Protein AF-A0AAD9G621-F1 (afdb_monomer_lite)

Organism: NCBI:txid4793

Radius of gyration: 40.42 Å; chains: 1; bounding box: 83×107×134 Å

InterPro domains:
  IPR004709 Na+/H+ exchanger [PR01084] (167-178)
  IPR004709 Na+/H+ exchanger [PR01084] (181-195)
  IPR004709 Na+/H+ exchanger [PR01084] (196-204)
  IPR004709 Na+/H+ exchanger [PR01084] (236-246)
  IPR004709 Na+/H+ exchanger [TIGR00840] (119-680)
  IPR004843 Calcineurin-like, phosphoesterase domain [PF00149] (755-973)
  IPR006153 Cation/H+ exchanger, transmembrane domain [PF00999] (128-519)
  IPR018422 Cation/H+ exchanger, CPA1 family [PTHR10110] (99-674)
  IPR029052 Metallo-dependent phosphatase-like [G3DSA:3.60.21.10] (751-1051)
  IPR029052 Metallo-dependent phosphatase-like [SSF56300] (754-1046)

Structure (mmCIF, N/CA/C/O backbone):
data_AF-A0AAD9G621-F1
#
_entry.id   AF-A0AAD9G621-F1
#
loop_
_atom_site.group_PDB
_atom_site.id
_atom_site.type_symbol
_atom_site.label_atom_id
_atom_site.label_alt_id
_atom_site.label_comp_id
_atom_site.label_asym_id
_atom_site.label_entity_id
_atom_site.label_seq_id
_atom_site.pdbx_PDB_ins_code
_atom_site.Cartn_x
_atom_site.Cartn_y
_atom_site.Cartn_z
_atom_site.occupancy
_atom_site.B_iso_or_equiv
_atom_site.auth_seq_id
_atom_site.auth_comp_id
_atom_site.auth_asym_id
_atom_site.auth_atom_id
_atom_site.pdbx_PDB_model_num
ATOM 1 N N . MET A 1 1 ? -27.212 -35.572 -15.966 1.00 27.67 1 MET A N 1
ATOM 2 C CA . MET A 1 1 ? -26.723 -36.427 -17.072 1.00 27.67 1 MET A CA 1
ATOM 3 C C . MET A 1 1 ? -26.480 -35.530 -18.277 1.00 27.67 1 MET A C 1
ATOM 5 O O . MET A 1 1 ? -27.224 -34.569 -18.425 1.00 27.67 1 MET A O 1
ATOM 9 N N . LEU A 1 2 ? -25.439 -35.797 -19.068 1.00 32.41 2 LEU A N 1
ATOM 10 C CA . LEU A 1 2 ? -25.149 -35.075 -20.318 1.00 32.41 2 LEU A CA 1
ATOM 11 C C . LEU A 1 2 ? -26.087 -35.536 -21.448 1.00 32.41 2 LEU A C 1
ATOM 13 O O . LEU A 1 2 ? -26.661 -36.623 -21.343 1.00 32.41 2 LEU A O 1
ATOM 17 N N . PRO A 1 3 ? -26.226 -34.731 -22.514 1.00 47.78 3 PRO A N 1
ATOM 18 C CA . PRO A 1 3 ? -25.801 -35.253 -23.820 1.00 47.78 3 PRO A CA 1
ATOM 19 C C . PRO A 1 3 ? -25.080 -34.237 -24.740 1.00 47.78 3 PRO A C 1
ATOM 21 O O . PRO A 1 3 ? -25.387 -33.053 -24.726 1.00 47.78 3 PRO A O 1
ATOM 24 N N . GLU A 1 4 ? -24.153 -34.782 -25.540 1.00 35.56 4 GLU A N 1
ATOM 25 C CA . GLU A 1 4 ? -23.891 -34.557 -26.986 1.00 35.56 4 GLU A CA 1
ATOM 26 C C . GLU A 1 4 ? -23.774 -33.147 -27.623 1.00 35.56 4 GLU A C 1
ATOM 28 O O . GLU A 1 4 ? -24.514 -32.218 -27.323 1.00 35.56 4 GLU A O 1
ATOM 33 N N . GLY A 1 5 ? -22.907 -33.044 -28.650 1.00 26.67 5 GLY A N 1
ATOM 34 C CA . GLY A 1 5 ? -22.976 -31.975 -29.662 1.00 26.67 5 GLY A CA 1
ATOM 35 C C . GLY A 1 5 ? -21.646 -31.557 -30.313 1.00 26.67 5 GLY A C 1
ATOM 36 O O . GLY A 1 5 ? -21.075 -30.545 -29.925 1.00 26.67 5 GLY A O 1
ATOM 37 N N . ILE A 1 6 ? -21.182 -32.269 -31.352 1.00 32.78 6 ILE A N 1
ATOM 38 C CA . ILE A 1 6 ? -20.115 -31.792 -32.264 1.00 32.78 6 ILE A CA 1
ATOM 39 C C . ILE A 1 6 ? -20.701 -31.631 -33.671 1.00 32.78 6 ILE A C 1
ATOM 41 O O . ILE A 1 6 ? -21.137 -32.617 -34.258 1.00 32.78 6 ILE A O 1
ATOM 45 N N . VAL A 1 7 ? -20.661 -30.417 -34.234 1.00 25.56 7 VAL A N 1
ATOM 46 C CA . VAL A 1 7 ? -20.987 -30.132 -35.646 1.00 25.56 7 VAL A CA 1
ATOM 47 C C . VAL A 1 7 ? -20.066 -29.025 -36.181 1.00 25.56 7 VAL A C 1
ATOM 49 O O . VAL A 1 7 ? -19.787 -28.059 -35.476 1.00 25.56 7 VAL A O 1
ATOM 52 N N . TRP A 1 8 ? -19.613 -29.164 -37.431 1.00 26.00 8 TRP A N 1
ATOM 53 C CA . TRP A 1 8 ? -18.877 -28.146 -38.196 1.00 26.00 8 TRP A CA 1
ATOM 54 C C . TRP A 1 8 ? -19.802 -27.443 -39.205 1.00 26.00 8 TRP A C 1
ATOM 56 O O . TRP A 1 8 ? -20.549 -28.129 -39.892 1.00 26.00 8 TRP A O 1
ATOM 66 N N . PHE A 1 9 ? -19.657 -26.124 -39.372 1.00 26.06 9 PHE A N 1
ATOM 67 C CA . PHE A 1 9 ? -19.978 -25.353 -40.592 1.00 26.06 9 PHE A CA 1
ATOM 68 C C . PHE A 1 9 ? -18.946 -24.201 -40.663 1.00 26.06 9 PHE A C 1
ATOM 70 O O . PHE A 1 9 ? -18.678 -23.593 -39.630 1.00 26.06 9 PHE A O 1
ATOM 77 N N . GLU A 1 10 ? -18.167 -23.936 -41.721 1.00 23.84 10 GLU A N 1
ATOM 78 C CA . GLU A 1 10 ? -18.387 -23.843 -43.186 1.00 23.84 10 GLU A CA 1
ATOM 79 C C . GLU A 1 10 ? -18.607 -22.383 -43.648 1.00 23.84 10 GLU A C 1
ATOM 81 O O . GLU A 1 10 ? -19.274 -21.596 -42.982 1.00 23.84 10 GLU A O 1
ATOM 86 N N . ILE A 1 11 ? -17.983 -22.000 -44.774 1.00 29.42 11 ILE A N 1
ATOM 87 C CA . ILE A 1 11 ? -17.912 -20.619 -45.286 1.00 29.42 11 ILE A CA 1
ATOM 88 C C . ILE A 1 11 ? -18.359 -20.585 -46.754 1.00 29.42 11 ILE A C 1
ATOM 90 O O . ILE A 1 11 ? -17.676 -21.138 -47.614 1.00 29.42 11 ILE A O 1
ATOM 94 N N . VAL A 1 12 ? -19.442 -19.858 -47.060 1.00 26.08 12 VAL A N 1
ATOM 95 C CA . VAL A 1 12 ? -19.866 -19.512 -48.434 1.00 26.08 12 VAL A CA 1
ATOM 96 C C . VAL A 1 12 ? -20.414 -18.066 -48.456 1.00 26.08 12 VAL A C 1
ATOM 98 O O . VAL A 1 12 ? -21.131 -17.691 -47.528 1.00 26.08 12 VAL A O 1
ATOM 101 N N . PRO A 1 13 ? -20.083 -17.221 -49.459 1.00 46.06 13 PRO A N 1
ATOM 102 C CA . PRO A 1 13 ? -20.416 -15.789 -49.446 1.00 46.06 13 PRO A CA 1
ATOM 103 C C . PRO A 1 13 ? -21.665 -15.388 -50.268 1.00 46.06 13 PRO A C 1
ATOM 105 O O . PRO A 1 13 ? -22.264 -16.183 -50.985 1.00 46.06 13 PRO A O 1
ATOM 108 N N . THR A 1 14 ? -21.936 -14.074 -50.260 1.00 27.03 14 THR A N 1
ATOM 109 C CA . THR A 1 14 ? -22.857 -13.277 -51.110 1.00 27.03 14 THR A CA 1
ATOM 110 C C . THR A 1 14 ? -24.338 -13.178 -50.712 1.00 27.03 14 THR A C 1
ATOM 112 O O . THR A 1 14 ? -25.112 -14.124 -50.770 1.00 27.03 14 THR A O 1
ATOM 115 N N . SER A 1 15 ? -24.795 -11.944 -50.472 1.00 25.95 15 SER A N 1
ATOM 116 C CA . SER A 1 15 ? -25.647 -11.227 -51.441 1.00 25.95 15 SER A CA 1
ATOM 117 C C . SER A 1 15 ? -25.860 -9.760 -51.031 1.00 25.95 15 SER A C 1
ATOM 119 O O . SER A 1 15 ? -25.824 -9.413 -49.854 1.00 25.95 15 SER A O 1
ATOM 121 N N . VAL A 1 16 ? -26.056 -8.876 -52.015 1.00 29.64 16 VAL A N 1
ATOM 122 C CA . VAL A 1 16 ? -26.368 -7.451 -51.802 1.00 29.64 16 VAL A CA 1
ATOM 123 C C . VAL A 1 16 ? -27.874 -7.238 -51.917 1.00 29.64 16 VAL A C 1
ATOM 125 O O . VAL A 1 16 ? -28.469 -7.656 -52.910 1.00 29.64 16 VAL A O 1
ATOM 128 N N . LYS A 1 17 ? -28.479 -6.497 -50.978 1.00 26.02 17 LYS A N 1
ATOM 129 C CA . LYS A 1 17 ? -29.739 -5.776 -51.225 1.00 26.02 17 LYS A CA 1
ATOM 130 C C . LYS A 1 17 ? -29.912 -4.577 -50.295 1.00 26.02 17 LYS A C 1
ATOM 132 O O . LYS A 1 17 ? -29.664 -4.660 -49.099 1.00 26.02 17 LYS A O 1
ATOM 137 N N . GLN A 1 18 ? -30.348 -3.460 -50.870 1.00 28.28 18 GLN A N 1
ATOM 138 C CA . GLN A 1 18 ? -30.693 -2.246 -50.134 1.00 28.28 18 GLN A CA 1
ATOM 139 C C . GLN A 1 18 ? -32.057 -2.410 -49.458 1.00 28.28 18 GLN A C 1
ATOM 141 O O . GLN A 1 18 ? -33.018 -2.782 -50.129 1.00 28.28 18 GLN A O 1
ATOM 146 N N . ILE A 1 19 ? -32.176 -1.995 -48.196 1.00 25.78 19 ILE A N 1
ATOM 147 C CA . ILE A 1 19 ? -33.420 -1.425 -47.663 1.00 25.78 19 ILE A CA 1
ATOM 148 C C . ILE A 1 19 ? -33.041 -0.175 -46.865 1.00 25.78 19 ILE A C 1
ATOM 150 O O . ILE A 1 19 ? -32.440 -0.265 -45.799 1.00 25.78 19 ILE A O 1
ATOM 154 N N . GLN A 1 20 ? -33.395 1.004 -47.380 1.00 26.78 20 GLN A N 1
ATOM 155 C CA . GLN A 1 20 ? -33.535 2.188 -46.534 1.00 26.78 20 GLN A CA 1
ATOM 156 C C . GLN A 1 20 ? -34.902 2.123 -45.855 1.00 26.78 20 GLN A C 1
ATOM 158 O O . GLN A 1 20 ? -35.894 1.960 -46.556 1.00 26.78 20 GLN A O 1
ATOM 163 N N . TYR A 1 21 ? -34.979 2.393 -44.553 1.00 26.08 21 TYR A N 1
ATOM 164 C CA . TYR A 1 21 ? -36.065 3.223 -44.025 1.00 26.08 21 TYR A CA 1
ATOM 165 C C . TYR A 1 21 ? -35.616 3.982 -42.774 1.00 26.08 21 TYR A C 1
ATOM 167 O O . TYR A 1 21 ? -34.794 3.507 -41.995 1.00 26.08 21 TYR A O 1
ATOM 175 N N . LYS A 1 22 ? -36.129 5.204 -42.609 1.00 27.17 22 LYS A N 1
ATOM 176 C CA . LYS A 1 22 ? -35.828 6.061 -41.457 1.00 27.17 22 LYS A CA 1
ATOM 177 C C . LYS A 1 22 ? -36.554 5.563 -40.208 1.00 27.17 22 LYS A C 1
ATOM 179 O O . LYS A 1 22 ? -37.763 5.354 -40.245 1.00 27.17 22 LYS A O 1
ATOM 184 N N . THR A 1 23 ? -35.881 5.605 -39.065 1.00 26.34 23 THR A N 1
ATOM 185 C CA . THR A 1 23 ? -36.523 5.990 -37.800 1.00 26.34 23 THR A CA 1
ATOM 186 C C . THR A 1 23 ? -35.532 6.838 -37.012 1.00 26.34 23 THR A C 1
ATOM 188 O O . THR A 1 23 ? -34.418 6.396 -36.749 1.00 26.34 23 THR A O 1
ATOM 191 N N . GLN A 1 24 ? -35.898 8.079 -36.679 1.00 31.36 24 GLN A N 1
ATOM 192 C CA . GLN A 1 24 ? -35.109 8.887 -35.748 1.00 31.36 24 GLN A CA 1
ATOM 193 C C . GLN A 1 24 ? -35.470 8.487 -34.319 1.00 31.36 24 GLN A C 1
ATOM 195 O O . GLN A 1 24 ? -36.630 8.596 -33.929 1.00 31.36 24 GLN A O 1
ATOM 200 N N . VAL A 1 25 ? -34.468 8.108 -33.531 1.00 28.52 25 VAL A N 1
ATOM 201 C CA . VAL A 1 25 ? -34.531 8.100 -32.065 1.00 28.52 25 VAL A CA 1
ATOM 202 C C . VAL A 1 25 ? -33.287 8.838 -31.569 1.00 28.52 25 VAL A C 1
ATOM 204 O O . VAL A 1 25 ? -32.185 8.605 -32.068 1.00 28.52 25 VAL A O 1
ATOM 207 N N . ASN A 1 26 ? -33.459 9.785 -30.645 1.00 29.44 26 ASN A N 1
ATOM 208 C CA . ASN A 1 26 ? -32.384 10.682 -30.213 1.00 29.44 26 ASN A CA 1
ATOM 209 C C . ASN A 1 26 ? -31.371 9.971 -29.301 1.00 29.44 26 ASN A C 1
ATOM 211 O O . ASN A 1 26 ? -31.528 9.963 -28.084 1.00 29.44 26 ASN A O 1
ATOM 215 N N . LEU A 1 27 ? -30.275 9.462 -29.875 1.00 27.09 27 LEU A N 1
ATOM 216 C CA . LEU A 1 27 ? -29.084 9.071 -29.100 1.00 27.09 27 LEU A CA 1
ATOM 217 C C . LEU A 1 27 ? -28.272 10.281 -28.589 1.00 27.09 27 LEU A C 1
ATOM 219 O O . LEU A 1 27 ? -27.424 10.140 -27.711 1.00 27.09 27 LEU A O 1
ATOM 223 N N . SER A 1 28 ? -28.568 11.481 -29.095 1.00 27.81 28 SER A N 1
ATOM 224 C CA . SER A 1 28 ? -27.925 12.751 -28.737 1.00 27.81 28 SER A CA 1
ATOM 225 C C . SER A 1 28 ? -28.118 13.188 -27.280 1.00 27.81 28 SER A C 1
ATOM 227 O O . SER A 1 28 ? -27.409 14.083 -26.842 1.00 27.81 28 SER A O 1
ATOM 229 N N . TYR A 1 29 ? -29.034 12.568 -26.526 1.00 27.25 29 TYR A N 1
ATOM 230 C CA . TYR A 1 29 ? -29.312 12.923 -25.125 1.00 27.25 29 TYR A CA 1
ATOM 231 C C . TYR A 1 29 ? -28.739 11.927 -24.097 1.00 27.25 29 TYR A C 1
ATOM 233 O O . TYR A 1 29 ? -28.903 12.122 -22.896 1.00 27.25 29 TYR A O 1
ATOM 241 N N . PHE A 1 30 ? -28.079 10.851 -24.548 1.00 26.27 30 PHE A N 1
ATOM 242 C CA . PHE A 1 30 ? -27.522 9.810 -23.666 1.00 26.27 30 PHE A CA 1
ATOM 243 C C . PHE A 1 30 ? -25.983 9.757 -23.671 1.00 26.27 30 PHE A C 1
ATOM 245 O O . PHE A 1 30 ? -25.382 9.182 -22.768 1.00 26.27 30 PHE A O 1
ATOM 252 N N . ALA A 1 31 ? -25.334 10.388 -24.657 1.00 27.81 31 ALA A N 1
ATOM 253 C CA . ALA A 1 31 ? -23.875 10.405 -24.792 1.00 27.81 31 ALA A CA 1
ATOM 254 C C . ALA A 1 31 ? -23.165 11.500 -23.962 1.00 27.81 31 ALA A C 1
ATOM 256 O O . ALA A 1 31 ? -21.968 11.394 -23.726 1.00 27.81 31 ALA A O 1
ATOM 257 N N . GLU A 1 32 ? -23.870 12.533 -23.483 1.00 28.53 32 GLU A N 1
ATOM 258 C CA . GLU A 1 32 ? -23.262 13.662 -22.743 1.00 28.53 32 GLU A CA 1
ATOM 259 C C . GLU A 1 32 ? -23.009 13.392 -21.241 1.00 28.53 32 GLU A C 1
ATOM 261 O O . GLU A 1 32 ? -22.594 14.296 -20.517 1.00 28.53 32 GLU A O 1
ATOM 266 N N . LYS A 1 33 ? -23.255 12.170 -20.742 1.00 27.64 33 LYS A N 1
ATOM 267 C CA . LYS A 1 33 ? -23.137 11.833 -19.305 1.00 27.64 33 LYS A CA 1
ATOM 268 C C . LYS A 1 33 ? -22.232 10.644 -18.954 1.00 27.64 33 LYS A C 1
ATOM 270 O O . LYS A 1 33 ? -22.223 10.231 -17.797 1.00 27.64 33 LYS A O 1
ATOM 275 N N . LEU A 1 34 ? -21.449 10.113 -19.894 1.00 27.89 34 LEU A N 1
ATOM 276 C CA . LEU A 1 34 ? -20.532 8.993 -19.638 1.00 27.89 34 LEU A CA 1
ATOM 277 C C . LEU A 1 34 ? -19.078 9.328 -20.012 1.00 27.89 34 LEU A C 1
ATOM 279 O O . LEU A 1 34 ? -18.806 9.833 -21.094 1.00 27.89 34 LEU A O 1
ATOM 283 N N . VAL A 1 35 ? -18.164 8.973 -19.099 1.00 30.88 35 VAL A N 1
ATOM 284 C CA . VAL A 1 35 ? -16.689 9.083 -19.167 1.00 30.88 35 VAL A CA 1
ATOM 285 C C . VAL A 1 35 ? -16.118 10.517 -19.186 1.00 30.88 35 VAL A C 1
ATOM 287 O O . VAL A 1 35 ? -15.990 11.177 -20.216 1.00 30.88 35 VAL A O 1
ATOM 290 N N . GLY A 1 36 ? -15.684 10.992 -18.014 1.00 27.38 36 GLY A N 1
ATOM 291 C CA . GLY A 1 36 ? -15.134 12.338 -17.810 1.00 27.38 36 GLY A CA 1
ATOM 292 C C . GLY A 1 36 ? -13.652 12.508 -18.174 1.00 27.38 36 GLY A C 1
ATOM 293 O O . GLY A 1 36 ? -12.826 12.687 -17.288 1.00 27.38 36 GLY A O 1
ATOM 294 N N . VAL A 1 37 ? -13.306 12.562 -19.466 1.00 31.08 37 VAL A N 1
ATOM 295 C CA . VAL A 1 37 ? -11.915 12.822 -19.939 1.00 31.08 37 VAL A CA 1
ATOM 296 C C . VAL A 1 37 ? -11.581 14.333 -20.030 1.00 31.08 37 VAL A C 1
ATOM 298 O O . VAL A 1 37 ? -10.522 14.744 -20.498 1.00 31.08 37 VAL A O 1
ATOM 301 N N . SER A 1 38 ? -12.475 15.218 -19.572 1.00 25.72 38 SER A N 1
ATOM 302 C CA . SER A 1 38 ? -12.340 16.674 -19.777 1.00 25.72 38 SER A CA 1
ATOM 303 C C . SER A 1 38 ? -11.282 17.373 -18.902 1.00 25.72 38 SER A C 1
ATOM 305 O O . SER A 1 38 ? -11.027 18.561 -19.122 1.00 25.72 38 SER A O 1
ATOM 307 N N . LEU A 1 39 ? -10.684 16.700 -17.911 1.00 32.44 39 LEU A N 1
ATOM 308 C CA . LEU A 1 39 ? -9.781 17.349 -16.950 1.00 32.44 39 LEU A CA 1
ATOM 309 C C . LEU A 1 39 ? -8.362 17.547 -17.516 1.00 32.44 39 LEU A C 1
ATOM 311 O O . LEU A 1 39 ? -7.829 18.658 -17.476 1.00 32.44 39 LEU A O 1
ATOM 315 N N . CYS A 1 40 ? -7.786 16.514 -18.144 1.00 28.47 40 CYS A N 1
ATOM 316 C CA . CYS A 1 40 ? -6.424 16.549 -18.693 1.00 28.47 40 CYS A CA 1
ATOM 317 C C . CYS A 1 40 ? -6.229 17.668 -19.736 1.00 28.47 40 CYS A C 1
ATOM 319 O O . CYS A 1 40 ? -5.204 18.349 -19.729 1.00 28.47 40 CYS A O 1
ATOM 321 N N . ARG A 1 41 ? -7.240 17.940 -20.581 1.00 29.91 41 ARG A N 1
ATOM 322 C CA . ARG A 1 41 ? -7.157 18.970 -21.640 1.00 29.91 41 ARG A CA 1
ATOM 323 C C . ARG A 1 41 ? -7.184 20.421 -21.119 1.00 29.91 41 ARG A C 1
ATOM 325 O O . ARG A 1 41 ? -7.037 21.337 -21.922 1.00 29.91 41 ARG A O 1
ATOM 332 N N . ARG A 1 42 ? -7.372 20.657 -19.811 1.00 27.52 42 ARG A N 1
ATOM 333 C CA . ARG A 1 42 ? -7.327 22.005 -19.198 1.00 27.52 42 ARG A CA 1
ATOM 334 C C . ARG A 1 42 ? -6.088 22.289 -18.349 1.00 27.52 42 ARG A C 1
ATOM 336 O O . ARG A 1 42 ? -5.789 23.458 -18.141 1.00 27.52 42 ARG A O 1
ATOM 343 N N . ILE A 1 43 ? -5.370 21.266 -17.887 1.00 31.59 43 ILE A N 1
ATOM 344 C CA . ILE A 1 43 ? -4.168 21.446 -17.051 1.00 31.59 43 ILE A CA 1
ATOM 345 C C . ILE A 1 43 ? -2.917 21.695 -17.917 1.00 31.59 43 ILE A C 1
ATOM 347 O O . ILE A 1 43 ? -2.030 22.441 -17.517 1.00 31.59 43 ILE A O 1
ATOM 351 N N . LEU A 1 44 ? -2.874 21.140 -19.133 1.00 30.00 44 LEU A N 1
ATOM 352 C CA . LEU A 1 44 ? -1.682 21.125 -19.997 1.00 30.00 44 LEU A CA 1
ATOM 353 C C . LEU A 1 44 ? -1.555 22.281 -21.014 1.00 30.00 44 LEU A C 1
ATOM 355 O O . LEU A 1 44 ? -0.617 22.284 -21.805 1.00 30.00 44 LEU A O 1
ATOM 359 N N . ILE A 1 45 ? -2.457 23.276 -21.022 1.00 28.44 45 ILE A N 1
ATOM 360 C CA . ILE A 1 45 ? -2.365 24.427 -21.948 1.00 28.44 45 ILE A CA 1
ATOM 361 C C . ILE A 1 45 ? -2.566 25.758 -21.211 1.00 28.44 45 ILE A C 1
ATOM 363 O O . ILE A 1 45 ? -3.667 26.303 -21.153 1.00 28.44 45 ILE A O 1
ATOM 367 N N . LEU A 1 46 ? -1.462 26.336 -20.727 1.00 24.66 46 LEU A N 1
ATOM 368 C CA . LEU A 1 46 ? -1.385 27.749 -20.350 1.00 24.66 46 LEU A CA 1
ATOM 369 C C . LEU A 1 46 ? -0.649 28.563 -21.425 1.00 24.66 46 LEU A C 1
ATOM 371 O O . LEU A 1 46 ? 0.564 28.760 -21.375 1.00 24.66 46 LEU A O 1
ATOM 375 N N . ARG A 1 47 ? -1.415 29.128 -22.365 1.00 25.50 47 ARG A N 1
ATOM 376 C CA . ARG A 1 47 ? -1.064 30.405 -23.009 1.00 25.50 47 ARG A CA 1
ATOM 377 C C . ARG A 1 47 ? -2.218 31.396 -22.822 1.00 25.50 47 ARG A C 1
ATOM 379 O O . ARG A 1 47 ? -3.362 31.035 -23.091 1.00 25.50 47 ARG A O 1
ATOM 386 N N . PRO A 1 48 ? -1.957 32.627 -22.349 1.00 29.95 48 PRO A N 1
ATOM 387 C CA . PRO A 1 48 ? -3.019 33.557 -21.991 1.00 29.95 48 PRO A CA 1
ATOM 388 C C . PRO A 1 48 ? -3.520 34.345 -23.206 1.00 29.95 48 PRO A C 1
ATOM 390 O O . PRO A 1 48 ? -2.738 35.042 -23.839 1.00 29.95 48 PRO A O 1
ATOM 393 N N . HIS A 1 49 ? -4.828 34.301 -23.475 1.00 27.25 49 HIS A N 1
ATOM 394 C CA . HIS A 1 49 ? -5.594 35.425 -24.038 1.00 27.25 49 HIS A CA 1
ATOM 395 C C . HIS A 1 49 ? -7.106 35.128 -23.999 1.00 27.25 49 HIS A C 1
ATOM 397 O O . HIS A 1 49 ? -7.599 34.383 -24.840 1.00 27.25 49 HIS A O 1
ATOM 403 N N . SER A 1 50 ? -7.830 35.715 -23.030 1.00 25.86 50 SER A N 1
ATOM 404 C CA . SER A 1 50 ? -9.267 36.112 -23.079 1.00 25.86 50 SER A CA 1
ATOM 405 C C . SER A 1 50 ? -9.948 36.152 -21.695 1.00 25.86 50 SER A C 1
ATOM 407 O O . SER A 1 50 ? -10.934 35.467 -21.440 1.00 25.86 50 SER A O 1
ATOM 409 N N . LEU A 1 51 ? -9.490 37.041 -20.808 1.00 24.44 51 LEU A N 1
ATOM 410 C CA . LEU A 1 51 ? -10.315 37.520 -19.692 1.00 24.44 51 LEU A CA 1
ATOM 411 C C . LEU A 1 51 ? -10.567 39.019 -19.848 1.00 24.44 51 LEU A C 1
ATOM 413 O O . LEU A 1 51 ? -9.759 39.831 -19.422 1.00 24.44 51 LEU A O 1
ATOM 417 N N . PHE A 1 52 ? -11.666 39.352 -20.528 1.00 25.19 52 PHE A N 1
ATOM 418 C CA . PHE A 1 52 ? -12.704 40.287 -20.069 1.00 25.19 52 PHE A CA 1
ATOM 419 C C . PHE A 1 52 ? -13.829 40.323 -21.114 1.00 25.19 52 PHE A C 1
ATOM 421 O O . PHE A 1 52 ? -13.576 40.481 -22.308 1.00 25.19 52 PHE A O 1
ATOM 428 N N . ARG A 1 53 ? -15.084 40.146 -20.681 1.00 25.66 53 ARG A N 1
ATOM 429 C CA . ARG A 1 53 ? -16.263 40.193 -21.560 1.00 25.66 53 ARG A CA 1
ATOM 430 C C . ARG A 1 53 ? -17.465 40.764 -20.812 1.00 25.66 53 ARG A C 1
ATOM 432 O O . ARG A 1 53 ? -18.137 40.036 -20.088 1.00 25.66 53 ARG A O 1
ATOM 439 N N . THR A 1 54 ? -17.775 42.032 -21.053 1.00 24.41 54 THR A N 1
ATOM 440 C CA . THR A 1 54 ? -18.952 42.709 -20.491 1.00 24.41 54 THR A CA 1
ATOM 441 C C . THR A 1 54 ? -19.686 43.526 -21.558 1.00 24.41 54 THR A C 1
ATOM 443 O O . THR A 1 54 ? -19.149 44.455 -22.147 1.00 24.41 54 THR A O 1
ATOM 446 N N . THR A 1 55 ? -20.933 43.116 -21.811 1.00 24.95 55 THR A N 1
ATOM 447 C CA . THR A 1 55 ? -22.103 43.967 -22.113 1.00 24.95 55 THR A CA 1
ATOM 448 C C . THR A 1 55 ? -21.965 45.169 -23.068 1.00 24.95 55 THR A C 1
ATOM 450 O O . THR A 1 55 ? -21.733 46.298 -22.657 1.00 24.95 55 THR A O 1
ATOM 453 N N . THR A 1 56 ? -22.325 44.917 -24.334 1.00 29.38 56 THR A N 1
ATOM 454 C CA . THR A 1 56 ? -23.345 45.667 -25.113 1.00 29.38 56 THR A CA 1
ATOM 455 C C . THR A 1 56 ? -23.391 47.207 -25.070 1.00 29.38 56 THR A C 1
ATOM 457 O O . THR A 1 56 ? -23.920 47.794 -24.130 1.00 29.38 56 THR A O 1
ATOM 460 N N . GLY A 1 57 ? -23.104 47.840 -26.217 1.00 24.33 57 GLY A N 1
ATOM 461 C CA . GLY A 1 57 ? -23.539 49.207 -26.542 1.00 24.33 57 GLY A CA 1
ATOM 462 C C . GLY A 1 57 ? -23.702 49.421 -28.057 1.00 24.33 57 GLY A C 1
ATOM 463 O O . GLY A 1 57 ? -22.857 48.995 -28.840 1.00 24.33 57 GLY A O 1
ATOM 464 N N . ARG A 1 58 ? -24.793 50.069 -28.493 1.00 25.70 58 ARG A N 1
ATOM 465 C CA . ARG A 1 58 ? -24.987 50.560 -29.877 1.00 25.70 58 ARG A CA 1
ATOM 466 C C . ARG A 1 58 ? -24.668 52.059 -29.921 1.00 25.70 58 ARG A C 1
ATOM 468 O O . ARG A 1 58 ? -25.284 52.780 -29.147 1.00 25.70 58 ARG A O 1
ATOM 475 N N . THR A 1 59 ? -23.894 52.550 -30.900 1.00 24.97 59 THR A N 1
ATOM 476 C CA . THR A 1 59 ? -24.371 53.506 -31.944 1.00 24.97 59 THR A CA 1
ATOM 477 C C . THR A 1 59 ? -23.275 54.061 -32.882 1.00 24.97 59 THR A C 1
ATOM 479 O O . THR A 1 59 ? -22.153 54.327 -32.484 1.00 24.97 59 THR A O 1
ATOM 482 N N . LYS A 1 60 ? -23.674 54.238 -34.153 1.00 25.72 60 LYS A N 1
ATOM 483 C CA . LYS A 1 60 ? -23.323 55.280 -35.150 1.00 25.72 60 LYS A CA 1
ATOM 484 C C . LYS A 1 60 ? -21.992 56.082 -35.068 1.00 25.72 60 LYS A C 1
ATOM 486 O O . LYS A 1 60 ? -21.928 57.071 -34.358 1.00 25.72 60 LYS A O 1
ATOM 491 N N . ALA A 1 61 ? -21.125 55.804 -36.053 1.00 27.84 61 ALA A N 1
ATOM 492 C CA . ALA A 1 61 ? -20.784 56.668 -37.214 1.00 27.84 61 ALA A CA 1
ATOM 493 C C . ALA A 1 61 ? -20.030 58.023 -37.063 1.00 27.84 61 ALA A C 1
ATOM 495 O O . ALA A 1 61 ? -20.041 58.662 -36.024 1.00 27.84 61 ALA A O 1
ATOM 496 N N . MET A 1 62 ? -19.486 58.474 -38.214 1.00 25.14 62 MET A N 1
ATOM 497 C CA . MET A 1 62 ? -18.666 59.682 -38.487 1.00 25.14 62 MET A CA 1
ATOM 498 C C . MET A 1 62 ? -17.205 59.609 -37.977 1.00 25.14 62 MET A C 1
ATOM 500 O O . MET A 1 62 ? -16.980 59.246 -36.834 1.00 25.14 62 MET A O 1
ATOM 504 N N . GLY A 1 63 ? -16.154 59.938 -38.748 1.00 24.88 63 GLY A N 1
ATOM 505 C CA . GLY A 1 63 ? -16.024 60.106 -40.211 1.00 24.88 63 GLY A CA 1
ATOM 506 C C . GLY A 1 63 ? -15.185 61.326 -40.639 1.00 24.88 63 GLY A C 1
ATOM 507 O O . GLY A 1 63 ? -15.363 62.384 -40.047 1.00 24.88 63 GLY A O 1
ATOM 508 N N . LYS A 1 64 ? -14.403 61.183 -41.734 1.00 25.80 64 LYS A N 1
ATOM 509 C CA . LYS A 1 64 ? -13.625 62.237 -42.451 1.00 25.80 64 LYS A CA 1
ATOM 510 C C . LYS A 1 64 ? -12.421 62.819 -41.672 1.00 25.80 64 LYS A C 1
ATOM 512 O O . LYS A 1 64 ? -12.439 62.817 -40.451 1.00 25.80 64 LYS A O 1
ATOM 517 N N . ASP A 1 65 ? -11.331 63.311 -42.277 1.00 26.33 65 ASP A N 1
ATOM 518 C CA . ASP A 1 65 ? -10.821 63.369 -43.673 1.00 26.33 65 ASP A CA 1
ATOM 519 C C . ASP A 1 65 ? -9.264 63.515 -43.622 1.00 26.33 65 ASP A C 1
ATOM 521 O O . ASP A 1 65 ? -8.714 63.696 -42.536 1.00 26.33 65 ASP A O 1
ATOM 525 N N . TRP A 1 66 ? -8.603 63.568 -44.795 1.00 23.14 66 TRP A N 1
ATOM 526 C CA . TRP A 1 66 ? -7.315 64.257 -45.086 1.00 23.14 66 TRP A CA 1
ATOM 527 C C . TRP A 1 66 ? -5.991 63.443 -45.156 1.00 23.14 66 TRP A C 1
ATOM 529 O O . TRP A 1 66 ? -5.460 62.962 -44.159 1.00 23.14 66 TRP A O 1
ATOM 539 N N . GLU A 1 67 ? -5.440 63.377 -46.379 1.00 28.19 67 GLU A N 1
ATOM 540 C CA . GLU A 1 67 ? -4.069 62.971 -46.785 1.00 28.19 67 GLU A CA 1
ATOM 541 C C . GLU A 1 67 ? -3.181 64.250 -46.957 1.00 28.19 67 GLU A C 1
ATOM 543 O O . GLU A 1 67 ? -3.630 65.312 -46.519 1.00 28.19 67 GLU A O 1
ATOM 548 N N . PRO A 1 68 ? -2.006 64.291 -47.645 1.00 42.12 68 PRO A N 1
ATOM 549 C CA . PRO A 1 68 ? -1.068 63.260 -48.136 1.00 42.12 68 PRO A CA 1
ATOM 550 C C . PRO A 1 68 ? 0.356 63.520 -47.518 1.00 42.12 68 PRO A C 1
ATOM 552 O O . PRO A 1 68 ? 0.403 63.733 -46.310 1.00 42.12 68 PRO A O 1
ATOM 555 N N . ASP A 1 69 ? 1.559 63.514 -48.130 1.00 23.81 69 ASP A N 1
ATOM 556 C CA . ASP A 1 69 ? 2.049 63.300 -49.510 1.00 23.81 69 ASP A CA 1
ATOM 557 C C . ASP A 1 69 ? 3.585 63.052 -49.570 1.00 23.81 69 ASP A C 1
ATOM 559 O O . ASP A 1 69 ? 4.290 63.438 -48.640 1.00 23.81 69 ASP A O 1
ATOM 563 N N . PHE A 1 70 ? 4.084 62.535 -50.711 1.00 25.16 70 PHE A N 1
ATOM 564 C CA . PHE A 1 70 ? 5.486 62.515 -51.212 1.00 25.16 70 PHE A CA 1
ATOM 565 C C . PHE A 1 70 ? 6.606 61.876 -50.332 1.00 25.16 70 PHE A C 1
ATOM 567 O O . PHE A 1 70 ? 6.555 61.867 -49.112 1.00 25.16 70 PHE A O 1
ATOM 574 N N . SER A 1 71 ? 7.717 61.311 -50.842 1.00 24.64 71 SER A N 1
ATOM 575 C CA . SER A 1 71 ? 8.276 61.071 -52.200 1.00 24.64 71 SER A CA 1
ATOM 576 C C . SER A 1 71 ? 9.226 59.834 -52.124 1.00 24.64 71 SER A C 1
ATOM 578 O O . SER A 1 71 ? 9.831 59.612 -51.082 1.00 24.64 71 SER A O 1
ATOM 580 N N . ALA A 1 72 ? 9.232 58.852 -53.040 1.00 25.91 72 ALA A N 1
ATOM 581 C CA . ALA A 1 72 ? 9.795 58.771 -54.409 1.00 25.91 72 ALA A CA 1
ATOM 582 C C . ALA A 1 72 ? 11.201 58.109 -54.544 1.00 25.91 72 ALA A C 1
ATOM 584 O O . ALA A 1 72 ? 12.231 58.735 -54.308 1.00 25.91 72 ALA A O 1
ATOM 585 N N . SER A 1 73 ? 11.236 56.855 -55.021 1.00 24.72 73 SER A N 1
ATOM 586 C CA . SER A 1 73 ? 12.198 56.246 -55.989 1.00 24.72 73 SER A CA 1
ATOM 587 C C . SER A 1 73 ? 11.808 54.757 -56.171 1.00 24.72 73 SER A C 1
ATOM 589 O O . SER A 1 73 ? 11.550 54.081 -55.184 1.00 24.72 73 SER A O 1
ATOM 591 N N . ALA A 1 74 ? 11.476 54.234 -57.363 1.00 27.73 74 ALA A N 1
ATOM 592 C CA . ALA A 1 74 ? 12.282 54.018 -58.583 1.00 27.73 74 ALA A CA 1
ATOM 593 C C . ALA A 1 74 ? 13.351 52.915 -58.379 1.00 27.73 74 ALA A C 1
ATOM 595 O O . ALA A 1 74 ? 14.172 53.050 -57.484 1.00 27.73 74 ALA A O 1
ATOM 596 N N . THR A 1 75 ? 13.427 51.805 -59.134 1.00 27.58 75 THR A N 1
ATOM 597 C CA . THR A 1 75 ? 12.772 51.323 -60.389 1.00 27.58 75 THR A CA 1
ATOM 598 C C . THR A 1 75 ? 12.403 49.820 -60.218 1.00 27.58 75 THR A C 1
ATOM 600 O O . THR A 1 75 ? 12.853 49.223 -59.249 1.00 27.58 75 THR A O 1
ATOM 603 N N . GLY A 1 76 ? 11.501 49.145 -60.953 1.00 25.59 76 GLY A N 1
ATOM 604 C CA . GLY A 1 76 ? 11.362 48.948 -62.412 1.00 25.59 76 GLY A CA 1
ATOM 605 C C . GLY A 1 76 ? 12.030 47.613 -62.836 1.00 25.59 76 GLY A C 1
ATOM 606 O O . GLY A 1 76 ? 13.091 47.299 -62.317 1.00 25.59 76 GLY A O 1
ATOM 607 N N . ASN A 1 77 ? 11.511 46.779 -63.749 1.00 28.25 77 ASN A N 1
ATOM 608 C CA . ASN A 1 77 ? 10.264 46.806 -64.532 1.00 28.25 77 ASN A CA 1
ATOM 609 C C . ASN A 1 77 ? 9.974 45.382 -65.118 1.00 28.25 77 ASN A C 1
ATOM 611 O O . ASN A 1 77 ? 10.725 44.464 -64.807 1.00 28.25 77 ASN A O 1
ATOM 615 N N . ALA A 1 78 ? 8.976 45.238 -66.013 1.00 25.84 78 ALA A N 1
ATOM 616 C CA . ALA A 1 78 ? 8.584 44.026 -66.784 1.00 25.84 78 ALA A CA 1
ATOM 617 C C . AL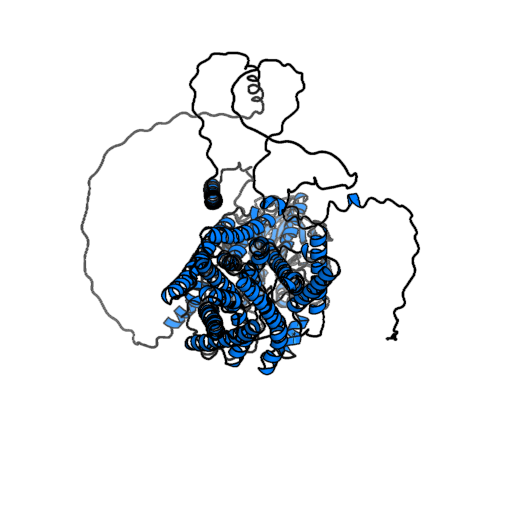A A 1 78 ? 7.706 42.979 -66.036 1.00 25.84 78 ALA A C 1
ATOM 619 O O . ALA A 1 78 ? 8.096 42.497 -64.981 1.00 25.84 78 ALA A O 1
ATOM 620 N N . VAL A 1 79 ? 6.498 42.559 -66.471 1.00 25.22 79 VAL A N 1
ATOM 621 C CA . VAL A 1 79 ? 5.657 42.870 -67.663 1.00 25.22 79 VAL A CA 1
ATOM 622 C C . VAL A 1 79 ? 6.292 42.412 -68.996 1.00 25.22 79 VAL A C 1
ATOM 624 O O . VAL A 1 79 ? 7.356 42.894 -69.346 1.00 25.22 79 VAL A O 1
ATOM 627 N N . LEU A 1 80 ? 5.730 41.515 -69.819 1.00 25.92 80 LEU A N 1
ATOM 628 C CA . LEU A 1 80 ? 4.348 41.033 -70.009 1.00 25.92 80 LEU A CA 1
ATOM 629 C C . LEU A 1 80 ? 4.406 39.650 -70.701 1.00 25.92 80 LEU A C 1
ATOM 631 O O . LEU A 1 80 ? 5.269 39.480 -71.556 1.00 25.92 80 LEU A O 1
ATOM 635 N N . ASP A 1 81 ? 3.464 38.734 -70.452 1.00 24.11 81 ASP A N 1
ATOM 636 C CA . ASP A 1 81 ? 2.899 37.917 -71.546 1.00 24.11 81 ASP A CA 1
ATOM 637 C C . ASP A 1 81 ? 1.511 37.349 -71.188 1.00 24.11 81 ASP A C 1
ATOM 639 O O . ASP A 1 81 ? 1.158 37.292 -70.006 1.00 24.11 81 ASP A O 1
ATOM 643 N N . ALA A 1 82 ? 0.687 36.992 -72.185 1.00 24.22 82 ALA A N 1
ATOM 644 C CA . ALA A 1 82 ? -0.758 36.815 -71.981 1.00 24.22 82 ALA A CA 1
ATOM 645 C C . ALA A 1 82 ? -1.419 35.590 -72.655 1.00 24.22 82 ALA A C 1
ATOM 647 O O . ALA A 1 82 ? -1.265 35.330 -73.842 1.00 24.22 82 ALA A O 1
ATOM 648 N N . ALA A 1 83 ? -2.305 34.954 -71.876 1.00 26.03 83 ALA A N 1
ATOM 649 C CA . ALA A 1 83 ? -3.513 34.220 -72.280 1.00 26.03 83 ALA A CA 1
ATOM 650 C C . ALA A 1 83 ? -3.422 33.060 -73.303 1.00 26.03 83 ALA A C 1
ATOM 652 O O . ALA A 1 83 ? -3.441 33.270 -74.515 1.00 26.03 83 ALA A O 1
ATOM 653 N N . ARG A 1 84 ? -3.612 31.823 -72.803 1.00 25.58 84 ARG A N 1
ATOM 654 C CA . ARG A 1 84 ? -4.516 30.789 -73.374 1.00 25.58 84 ARG A CA 1
ATOM 655 C C . ARG A 1 84 ? -4.628 29.564 -72.451 1.00 25.58 84 ARG A C 1
ATOM 657 O O . ARG A 1 84 ? -3.653 29.200 -71.811 1.00 25.58 84 ARG A O 1
ATOM 664 N N . GLY A 1 85 ? -5.786 28.891 -72.466 1.00 23.92 85 GLY A N 1
ATOM 665 C CA . GLY A 1 85 ? -5.961 27.538 -71.904 1.00 23.92 85 GLY A CA 1
ATOM 666 C C . GLY A 1 85 ? -6.811 27.459 -70.630 1.00 23.92 85 GLY A C 1
ATOM 667 O O . GLY A 1 85 ? -6.309 27.609 -69.525 1.00 23.92 85 GLY A O 1
ATOM 668 N N . VAL A 1 86 ? -8.106 27.175 -70.787 1.00 29.72 86 VAL A N 1
ATOM 669 C CA . VAL A 1 86 ? -9.037 26.886 -69.680 1.00 29.72 86 VAL A CA 1
ATOM 670 C C . VAL A 1 86 ? -8.841 25.453 -69.180 1.00 29.72 86 VAL A C 1
ATOM 672 O O . VAL A 1 86 ? -8.917 24.539 -69.996 1.00 29.72 86 VAL A O 1
ATOM 675 N N . THR A 1 87 ? -8.670 25.250 -67.867 1.00 27.11 87 THR A N 1
ATOM 676 C CA . THR A 1 87 ? -9.288 24.201 -67.002 1.00 27.11 87 THR A CA 1
ATOM 677 C C . THR A 1 87 ? -8.524 24.071 -65.673 1.00 27.11 87 THR A C 1
ATOM 679 O O . THR A 1 87 ? -7.362 24.452 -65.589 1.00 27.11 87 THR A O 1
ATOM 682 N N . GLY A 1 88 ? -9.165 23.497 -64.646 1.00 24.70 88 GLY A N 1
ATOM 683 C CA . GLY A 1 88 ? -8.487 23.020 -63.432 1.00 24.70 88 GLY A CA 1
ATOM 684 C C . GLY A 1 88 ? -8.786 23.822 -62.163 1.00 24.70 88 GLY A C 1
ATOM 685 O O . GLY A 1 88 ? -8.362 24.962 -62.013 1.00 24.70 88 GLY A O 1
ATOM 686 N N . SER A 1 89 ? -9.479 23.186 -61.215 1.00 33.16 89 SER A N 1
ATOM 687 C CA . SER A 1 89 ? -9.504 23.625 -59.813 1.00 33.16 89 SER A CA 1
ATOM 688 C C . SER A 1 89 ? -8.111 23.434 -59.199 1.00 33.16 89 SER A C 1
ATOM 690 O O . SER A 1 89 ? -7.515 22.374 -59.390 1.00 33.16 89 SER A O 1
ATOM 692 N N . GLY A 1 90 ? -7.583 24.432 -58.480 1.00 24.20 90 GLY A N 1
ATOM 693 C CA . GLY A 1 90 ? -6.202 24.401 -57.992 1.00 24.20 90 GLY A CA 1
ATOM 694 C C . GLY A 1 90 ? -5.915 25.306 -56.789 1.00 24.20 90 GLY A C 1
ATOM 695 O O . GLY A 1 90 ? -5.951 26.524 -56.897 1.00 24.20 90 GLY A O 1
ATOM 696 N N . ALA A 1 91 ? -5.575 24.666 -55.666 1.00 32.84 91 ALA A N 1
ATOM 697 C CA . ALA A 1 91 ? -4.683 25.137 -54.598 1.00 32.84 91 ALA A CA 1
ATOM 698 C C . ALA A 1 91 ? -4.765 26.614 -54.127 1.00 32.84 91 ALA A C 1
ATOM 700 O O . ALA A 1 91 ? -3.922 27.439 -54.469 1.00 32.84 91 ALA A O 1
ATOM 701 N N . ALA A 1 92 ? -5.667 26.887 -53.178 1.00 26.73 92 ALA A N 1
ATOM 702 C CA . ALA A 1 92 ? -5.541 28.010 -52.232 1.00 26.73 92 ALA A CA 1
ATOM 703 C C . ALA A 1 92 ? -6.005 27.638 -50.803 1.00 26.73 92 ALA A C 1
ATOM 705 O O . ALA A 1 92 ? -6.504 28.476 -50.054 1.00 26.73 92 ALA A O 1
ATOM 706 N N . ALA A 1 93 ? -5.872 26.362 -50.421 1.00 27.47 93 ALA A N 1
ATOM 707 C CA . ALA A 1 93 ? -6.238 25.878 -49.091 1.00 27.47 93 ALA A CA 1
ATOM 708 C C . ALA A 1 93 ? -5.082 26.074 -48.092 1.00 27.47 93 ALA A C 1
ATOM 710 O O . ALA A 1 93 ? -4.046 25.422 -48.200 1.00 27.47 93 ALA A O 1
ATOM 711 N N . THR A 1 94 ? -5.289 26.996 -47.147 1.00 28.66 94 THR A N 1
ATOM 712 C CA . THR A 1 94 ? -4.731 27.035 -45.777 1.00 28.66 94 THR A CA 1
ATOM 713 C C . THR A 1 94 ? -3.541 26.109 -45.490 1.00 28.66 94 THR A C 1
ATOM 715 O O . THR A 1 94 ? -3.720 24.965 -45.073 1.00 28.66 94 THR A O 1
ATOM 718 N N . LYS A 1 95 ? -2.315 26.635 -45.608 1.00 30.20 95 LYS A N 1
ATOM 719 C CA . LYS A 1 95 ? -1.092 25.969 -45.125 1.00 30.20 95 LYS A CA 1
ATOM 720 C C . LYS A 1 95 ? -0.758 26.388 -43.684 1.00 30.20 95 LYS A C 1
ATOM 722 O O . LYS A 1 95 ? 0.339 26.859 -43.401 1.00 30.20 95 LYS A O 1
ATOM 727 N N . GLU A 1 96 ? -1.728 26.221 -42.790 1.00 34.97 96 GLU A N 1
ATOM 728 C CA . GLU A 1 96 ? -1.607 26.406 -41.338 1.00 34.97 96 GLU A CA 1
ATOM 729 C C . GLU A 1 96 ? -2.171 25.176 -40.608 1.00 34.97 96 GLU A C 1
ATOM 731 O O . GLU A 1 96 ? -2.906 24.392 -41.199 1.00 34.97 96 GLU A O 1
ATOM 736 N N . GLN A 1 97 ? -1.831 25.023 -39.321 1.00 30.89 97 GLN A N 1
ATOM 737 C CA . GLN A 1 97 ? -2.237 23.902 -38.452 1.00 30.89 97 GLN A CA 1
ATOM 738 C C . GLN A 1 97 ? -1.637 22.527 -38.814 1.00 30.89 97 GLN A C 1
ATOM 740 O O . GLN A 1 97 ? -2.314 21.507 -38.820 1.00 30.89 97 GLN A O 1
ATOM 745 N N . GLY A 1 98 ? -0.312 22.478 -38.995 1.00 26.20 98 GLY A N 1
ATOM 746 C CA . GLY A 1 98 ? 0.472 21.237 -38.897 1.00 26.20 98 GLY A CA 1
ATOM 747 C C . GLY A 1 98 ? 0.735 20.812 -37.443 1.00 26.20 98 GLY A C 1
ATOM 748 O O . GLY A 1 98 ? 1.889 20.629 -37.070 1.00 26.20 98 GLY A O 1
ATOM 749 N N . GLY A 1 99 ? -0.311 20.746 -36.612 1.00 31.98 99 GLY A N 1
ATOM 750 C CA . GLY A 1 99 ? -0.245 20.319 -35.209 1.00 31.98 99 GLY A CA 1
ATOM 751 C C . GLY A 1 99 ? -0.953 18.979 -34.999 1.00 31.98 99 GLY A C 1
ATOM 752 O O . GLY A 1 99 ? -1.957 18.703 -35.650 1.00 31.98 99 GLY A O 1
ATOM 753 N N . THR A 1 100 ? -0.435 18.148 -34.098 1.00 45.06 100 THR A N 1
ATOM 754 C CA . THR A 1 100 ? -0.868 16.762 -33.851 1.00 45.06 100 THR A CA 1
ATOM 755 C C . THR A 1 100 ? -2.186 16.657 -33.064 1.00 45.06 100 THR A C 1
ATOM 757 O O . THR A 1 100 ? -2.231 16.152 -31.942 1.00 45.06 100 THR A O 1
ATOM 760 N N . GLU A 1 101 ? -3.305 17.084 -33.662 1.00 43.66 101 GLU A N 1
ATOM 761 C CA . GLU A 1 101 ? -4.619 16.581 -33.235 1.00 43.66 101 GLU A CA 1
ATOM 762 C C . GLU A 1 101 ? -4.776 15.120 -33.684 1.00 43.66 101 GLU A C 1
ATOM 764 O O . GLU A 1 101 ? -5.117 14.852 -34.835 1.00 43.66 101 GLU A O 1
ATOM 769 N N . TRP A 1 102 ? -4.552 14.182 -32.753 1.00 49.97 102 TRP A N 1
ATOM 770 C CA . TRP A 1 102 ? -4.970 12.781 -32.885 1.00 49.97 102 TRP A CA 1
ATOM 771 C C . TRP A 1 102 ? -6.413 12.717 -33.390 1.00 49.97 102 TRP A C 1
ATOM 773 O O . TRP A 1 102 ? -7.308 13.349 -32.808 1.00 49.97 102 TRP A O 1
ATOM 783 N N . THR A 1 103 ? -6.678 11.947 -34.445 1.00 60.56 103 THR A N 1
ATOM 784 C CA . THR A 1 103 ? -8.050 11.848 -34.936 1.00 60.56 103 THR A CA 1
ATOM 785 C C . THR A 1 103 ? -8.917 11.116 -33.914 1.00 60.56 103 THR A C 1
ATOM 787 O O . THR A 1 103 ? -8.490 10.208 -33.196 1.00 60.56 103 THR A O 1
ATOM 790 N N . ARG A 1 104 ? -10.207 11.473 -33.871 1.00 66.69 104 ARG A N 1
ATOM 791 C CA . ARG A 1 104 ? -11.186 10.779 -33.013 1.00 66.69 104 ARG A CA 1
ATOM 792 C C . ARG A 1 104 ? -11.287 9.281 -33.340 1.00 66.69 104 ARG A C 1
ATOM 794 O O . ARG A 1 104 ? -11.760 8.517 -32.505 1.00 66.69 104 ARG A O 1
ATOM 801 N N . LEU A 1 105 ? -10.851 8.883 -34.539 1.00 62.31 105 LEU A N 1
ATOM 802 C CA . LEU A 1 105 ? -10.771 7.499 -34.980 1.00 62.31 105 LEU A CA 1
ATOM 803 C C . LEU A 1 105 ? -9.587 6.770 -34.329 1.00 62.31 105 LEU A C 1
ATOM 805 O O . LEU A 1 105 ? -9.814 5.719 -33.742 1.00 62.31 105 LEU A O 1
ATOM 809 N N . GLU A 1 106 ? -8.372 7.334 -34.347 1.00 66.31 106 GLU A N 1
ATOM 810 C CA . GLU A 1 106 ? -7.203 6.744 -33.663 1.00 66.31 106 GLU A CA 1
ATOM 811 C C . GLU A 1 106 ? -7.485 6.492 -32.179 1.00 66.31 106 GLU A C 1
ATOM 813 O O . GLU A 1 106 ? -7.300 5.376 -31.700 1.00 66.31 106 GLU A O 1
ATOM 818 N N . LEU A 1 107 ? -8.010 7.494 -31.465 1.00 67.12 107 LEU A N 1
ATOM 819 C CA . LEU A 1 107 ? -8.338 7.368 -30.040 1.00 67.12 107 LEU A CA 1
ATOM 820 C C . LEU A 1 107 ? -9.414 6.298 -29.782 1.00 67.12 107 LEU A C 1
ATOM 822 O O . LEU A 1 107 ? -9.321 5.549 -28.812 1.00 67.12 107 LEU A O 1
ATOM 826 N N . CYS A 1 108 ? -10.417 6.190 -30.660 1.00 70.44 108 CYS A N 1
ATOM 827 C CA . CYS A 1 108 ? -11.455 5.161 -30.572 1.00 70.44 108 CYS A CA 1
ATOM 828 C C . CYS A 1 108 ? -10.895 3.751 -30.826 1.00 70.44 108 CYS A C 1
ATOM 830 O O . CYS A 1 108 ? -11.245 2.809 -30.114 1.00 70.44 108 CYS A O 1
ATOM 832 N N . VAL A 1 109 ? -9.992 3.607 -31.798 1.00 70.75 109 VAL A N 1
ATOM 833 C CA . VAL A 1 109 ? -9.330 2.339 -32.128 1.00 70.75 109 VAL A CA 1
ATOM 834 C C . VAL A 1 109 ? -8.387 1.906 -31.004 1.00 70.75 109 VAL A C 1
ATOM 836 O O . VAL A 1 109 ? -8.480 0.771 -30.547 1.00 70.75 109 VAL A O 1
ATOM 839 N N . ILE A 1 110 ? -7.562 2.815 -30.481 1.00 71.00 110 ILE A N 1
ATOM 840 C CA . ILE A 1 110 ? -6.678 2.582 -29.327 1.00 71.00 110 ILE A CA 1
ATOM 841 C C . ILE A 1 110 ? -7.479 2.147 -28.091 1.00 71.00 110 ILE A C 1
ATOM 843 O O . ILE A 1 110 ? -7.140 1.145 -27.460 1.00 71.00 110 ILE A O 1
ATOM 847 N N . ALA A 1 111 ? -8.579 2.838 -27.773 1.00 73.88 111 ALA A N 1
ATOM 848 C CA . ALA A 1 111 ? -9.456 2.455 -26.666 1.00 73.88 111 ALA A CA 1
ATOM 849 C C . ALA A 1 111 ? -10.120 1.081 -26.887 1.00 73.88 111 ALA A C 1
ATOM 851 O O . ALA A 1 111 ? -10.276 0.311 -25.940 1.00 73.88 111 ALA A O 1
ATOM 852 N N . SER A 1 112 ? -10.466 0.743 -28.134 1.00 75.56 112 SER A N 1
ATOM 853 C CA . SER A 1 112 ? -11.040 -0.562 -28.492 1.00 75.56 112 SER A CA 1
ATOM 854 C C . SER A 1 112 ? -10.021 -1.700 -28.370 1.00 75.56 112 SER A C 1
ATOM 856 O O . SER A 1 112 ? -10.365 -2.771 -27.874 1.00 75.56 112 SER A O 1
ATOM 858 N N . LEU A 1 113 ? -8.766 -1.467 -28.773 1.00 74.19 113 LEU A N 1
ATOM 859 C CA . LEU A 1 113 ? -7.658 -2.413 -28.600 1.00 74.19 113 LEU A CA 1
ATOM 860 C C . LEU A 1 113 ? -7.373 -2.667 -27.117 1.00 74.19 113 LEU A C 1
ATOM 862 O O . LEU A 1 113 ? -7.240 -3.820 -26.719 1.00 74.19 113 LEU A O 1
ATOM 866 N N . GLN A 1 114 ? -7.349 -1.615 -26.294 1.00 80.31 114 GLN A N 1
ATOM 867 C CA . GLN A 1 114 ? -7.161 -1.759 -24.850 1.00 80.31 114 GLN A CA 1
ATOM 868 C C . GLN A 1 114 ? -8.321 -2.502 -24.181 1.00 80.31 114 GLN A C 1
ATOM 870 O O . GLN A 1 114 ? -8.086 -3.417 -23.398 1.00 80.31 114 GLN A O 1
ATOM 875 N N . LEU A 1 115 ? -9.574 -2.192 -24.532 1.00 79.31 115 LEU A N 1
ATOM 876 C CA . LEU A 1 115 ? -10.728 -2.936 -24.019 1.00 79.31 115 LEU A CA 1
ATOM 877 C C . LEU A 1 115 ? -10.660 -4.425 -24.402 1.00 79.31 115 LEU A C 1
ATOM 879 O O . LEU A 1 115 ? -10.934 -5.287 -23.569 1.00 79.31 115 LEU A O 1
ATOM 883 N N . ALA A 1 116 ? -10.255 -4.738 -25.637 1.00 75.62 116 ALA A N 1
ATOM 884 C CA . ALA A 1 116 ? -10.035 -6.114 -26.071 1.00 75.62 116 ALA A CA 1
ATOM 885 C C . ALA A 1 116 ? -8.897 -6.795 -25.290 1.00 75.62 116 ALA A C 1
ATOM 887 O O . ALA A 1 116 ? -9.051 -7.947 -24.886 1.00 75.62 116 ALA A O 1
ATOM 888 N N . LEU A 1 117 ? -7.792 -6.091 -25.023 1.00 77.62 117 LEU A N 1
ATOM 889 C CA . LEU A 1 117 ? -6.667 -6.631 -24.262 1.00 77.62 117 LEU A CA 1
ATOM 890 C C . LEU A 1 117 ? -7.047 -6.937 -22.807 1.00 77.62 117 LEU A C 1
ATOM 892 O O . LEU A 1 117 ? -6.780 -8.039 -22.338 1.00 77.62 117 LEU A O 1
ATOM 896 N N . VAL A 1 118 ? -7.726 -6.015 -22.116 1.00 78.06 118 VAL A N 1
ATOM 897 C CA . VAL A 1 118 ? -8.204 -6.218 -20.734 1.00 78.06 118 VAL A CA 1
ATOM 898 C C . VAL A 1 118 ? -9.138 -7.432 -20.650 1.00 78.06 118 VAL A C 1
ATOM 900 O O . VAL A 1 118 ? -9.026 -8.246 -19.733 1.00 78.06 118 VAL A O 1
ATOM 903 N N . LEU A 1 119 ? -10.017 -7.611 -21.644 1.00 75.62 119 LEU A N 1
ATOM 904 C CA . LEU A 1 119 ? -10.873 -8.796 -21.745 1.00 75.62 119 LEU A CA 1
ATOM 905 C C . LEU A 1 119 ? -10.078 -10.089 -21.991 1.00 75.62 119 LEU A C 1
ATOM 907 O O . LEU A 1 119 ? -10.491 -11.141 -21.504 1.00 75.62 119 LEU A O 1
ATOM 911 N N . VAL A 1 120 ? -8.957 -10.041 -22.717 1.00 73.62 120 VAL A N 1
ATOM 912 C CA . VAL A 1 120 ? -8.078 -11.203 -22.927 1.00 73.62 120 VAL A CA 1
ATOM 913 C C . VAL A 1 120 ? -7.264 -11.524 -21.671 1.00 73.62 120 VAL A C 1
ATOM 915 O O . VAL A 1 120 ? -7.241 -12.687 -21.280 1.00 73.62 120 VAL A O 1
ATOM 918 N N . ALA A 1 121 ? -6.682 -10.531 -20.993 1.00 71.94 121 ALA A N 1
ATOM 919 C CA . ALA A 1 121 ? -5.965 -10.715 -19.727 1.00 71.94 121 ALA A CA 1
ATOM 920 C C . ALA A 1 121 ? -6.862 -11.388 -18.671 1.00 71.94 121 ALA A C 1
ATOM 922 O O . ALA A 1 121 ? -6.543 -12.472 -18.186 1.00 71.94 121 ALA A O 1
ATOM 923 N N . TYR A 1 122 ? -8.073 -10.854 -18.456 1.00 76.38 122 TYR A N 1
ATOM 924 C CA . TYR A 1 122 ? -9.075 -11.459 -17.569 1.00 76.38 122 TYR A CA 1
ATOM 925 C C . TYR A 1 122 ? -9.422 -12.918 -17.931 1.00 76.38 122 TYR A C 1
ATOM 927 O O . TYR A 1 122 ? -9.721 -13.735 -17.059 1.00 76.38 122 TYR A O 1
ATOM 935 N N . ARG A 1 123 ? -9.401 -13.277 -19.223 1.00 72.44 123 ARG A N 1
ATOM 936 C CA . ARG A 1 123 ? -9.646 -14.657 -19.679 1.00 72.44 123 ARG A CA 1
ATOM 937 C C . ARG A 1 123 ? -8.439 -15.577 -19.505 1.00 72.44 123 ARG A C 1
ATOM 939 O O . ARG A 1 123 ? -8.658 -16.775 -19.342 1.00 72.44 123 ARG A O 1
ATOM 946 N N . LEU A 1 124 ? -7.218 -15.045 -19.542 1.00 69.31 124 LEU A N 1
ATOM 947 C CA . LEU A 1 124 ? -5.984 -15.793 -19.300 1.00 69.31 124 LEU A CA 1
ATOM 948 C C . LEU A 1 124 ? -5.835 -16.125 -17.813 1.00 69.31 124 LEU A C 1
ATOM 950 O O . LEU A 1 124 ? -5.677 -17.298 -17.483 1.00 69.31 124 LEU A O 1
ATOM 954 N N . ASP A 1 125 ? -5.990 -15.145 -16.921 1.00 66.75 125 ASP A N 1
ATOM 955 C CA . ASP A 1 125 ? -5.890 -15.378 -15.471 1.00 66.75 125 ASP A CA 1
ATOM 956 C C . ASP A 1 125 ? -7.020 -16.266 -14.934 1.00 66.75 125 ASP A C 1
ATOM 958 O O . ASP A 1 125 ? -6.820 -17.038 -14.002 1.00 66.75 125 ASP A O 1
ATOM 962 N N . ARG A 1 126 ? -8.201 -16.243 -15.568 1.00 68.56 126 ARG A N 1
ATOM 963 C CA . ARG A 1 126 ? -9.303 -17.164 -15.245 1.00 68.56 126 ARG A CA 1
ATOM 964 C C . ARG A 1 126 ? -9.119 -18.584 -15.819 1.00 68.56 126 ARG A C 1
ATOM 966 O O . ARG A 1 126 ? -9.976 -19.443 -15.600 1.00 68.56 126 ARG A O 1
ATOM 973 N N . SER A 1 127 ? -8.063 -18.860 -16.587 1.00 65.62 127 SER A N 1
ATOM 974 C CA . SER A 1 127 ? -7.865 -20.176 -17.209 1.00 65.62 127 SER A CA 1
ATOM 975 C C . SER A 1 127 ? -7.072 -21.132 -16.307 1.00 65.62 127 SER A C 1
ATOM 977 O O . SER A 1 127 ? -5.948 -20.845 -15.915 1.00 65.62 127 SER A O 1
ATOM 979 N N . GLN A 1 128 ? -7.629 -22.317 -16.021 1.00 53.62 128 GLN A N 1
ATOM 980 C CA . GLN A 1 128 ? -6.998 -23.362 -15.185 1.00 53.62 128 GLN A CA 1
ATOM 981 C C . GLN A 1 128 ? -5.828 -24.100 -15.874 1.00 53.62 128 GLN A C 1
ATOM 983 O O . GLN A 1 128 ? -5.512 -25.248 -15.558 1.00 53.62 128 GLN A O 1
ATOM 988 N N . HIS A 1 129 ? -5.201 -23.478 -16.868 1.00 56.44 129 HIS A N 1
ATOM 989 C CA . HIS A 1 129 ? -4.014 -23.986 -17.540 1.00 56.44 129 HIS A CA 1
ATOM 990 C C . HIS A 1 129 ? -2.973 -22.868 -17.518 1.00 56.44 129 HIS A C 1
ATOM 992 O O . HIS A 1 129 ? -3.247 -21.811 -18.085 1.00 56.44 129 HIS A O 1
ATOM 998 N N . PRO A 1 130 ? -1.793 -23.063 -16.896 1.00 55.72 130 PRO A N 1
ATOM 999 C CA . PRO A 1 130 ? -0.792 -22.011 -16.795 1.00 55.72 130 PRO A CA 1
ATOM 1000 C C . PRO A 1 130 ? -0.312 -21.627 -18.196 1.00 55.72 130 PRO A C 1
ATOM 1002 O O . PRO A 1 130 ? 0.452 -22.354 -18.838 1.00 55.72 130 PRO A O 1
ATOM 1005 N N . ALA A 1 131 ? -0.794 -20.484 -18.683 1.00 54.75 131 ALA A N 1
ATOM 1006 C CA . ALA A 1 131 ? -0.409 -19.947 -19.973 1.00 54.75 131 ALA A CA 1
ATOM 1007 C C . ALA A 1 131 ? 1.096 -19.651 -19.956 1.00 54.75 131 ALA A C 1
ATOM 1009 O O . ALA A 1 131 ? 1.572 -18.821 -19.188 1.00 54.75 131 ALA A O 1
ATOM 1010 N N . LEU A 1 132 ? 1.849 -20.321 -20.832 1.00 62.16 132 LEU A N 1
ATOM 1011 C CA . LEU A 1 132 ? 3.290 -20.087 -20.994 1.00 62.16 132 LEU A CA 1
ATOM 1012 C C . LEU A 1 132 ? 3.605 -18.676 -21.525 1.00 62.16 132 LEU A C 1
ATOM 1014 O O . LEU A 1 132 ? 4.756 -18.258 -21.484 1.00 62.16 132 LEU A O 1
ATOM 1018 N N . ILE A 1 133 ? 2.596 -17.969 -22.041 1.00 68.75 133 ILE A N 1
ATOM 1019 C CA . ILE A 1 133 ? 2.682 -16.655 -22.682 1.00 68.75 133 ILE A CA 1
ATOM 1020 C C . ILE A 1 133 ? 2.291 -15.580 -21.658 1.00 68.75 133 ILE A C 1
ATOM 1022 O O . ILE A 1 133 ? 1.206 -15.649 -21.085 1.00 68.75 133 ILE A O 1
ATOM 1026 N N . SER A 1 134 ? 3.149 -14.577 -21.457 1.00 73.19 134 SER A N 1
ATOM 1027 C CA . SER A 1 134 ? 2.879 -13.439 -20.568 1.00 73.19 134 SER A CA 1
ATOM 1028 C C . SER A 1 134 ? 1.871 -12.446 -21.162 1.00 73.19 134 SER A C 1
ATOM 1030 O O . SER A 1 134 ? 1.716 -12.338 -22.380 1.00 73.19 134 SER A O 1
ATOM 1032 N N . GLU A 1 135 ? 1.219 -11.656 -20.307 1.00 75.25 135 GLU A N 1
ATOM 1033 C CA . GLU A 1 135 ? 0.275 -10.613 -20.739 1.00 75.25 135 GLU A CA 1
ATOM 1034 C C . GLU A 1 135 ? 0.946 -9.588 -21.681 1.00 75.25 135 GLU A C 1
ATOM 1036 O O . GLU A 1 135 ? 0.409 -9.270 -22.744 1.00 75.25 135 GLU A O 1
ATOM 1041 N N . SER A 1 136 ? 2.182 -9.174 -21.375 1.00 78.56 136 SER A N 1
ATOM 1042 C CA . SER A 1 136 ? 3.005 -8.288 -22.216 1.00 78.56 136 SER A CA 1
ATOM 1043 C C . SER A 1 136 ? 3.275 -8.874 -23.611 1.00 78.56 136 SER A C 1
ATOM 1045 O O . SER A 1 136 ? 3.243 -8.154 -24.610 1.00 78.56 136 SER A O 1
ATOM 1047 N N . ALA A 1 137 ? 3.504 -10.190 -23.710 1.00 80.19 137 ALA A N 1
ATOM 1048 C CA . ALA A 1 137 ? 3.698 -10.878 -24.987 1.00 80.19 137 ALA A CA 1
ATOM 1049 C C . ALA A 1 137 ? 2.421 -10.865 -25.847 1.00 80.19 137 ALA A C 1
ATOM 1051 O O . ALA A 1 137 ? 2.489 -10.663 -27.063 1.00 80.19 137 ALA A O 1
ATOM 1052 N N . VAL A 1 138 ? 1.252 -11.015 -25.215 1.00 81.94 138 VAL A N 1
ATOM 1053 C CA . VAL A 1 138 ? -0.054 -10.885 -25.877 1.00 81.94 138 VAL A CA 1
ATOM 1054 C C . VAL A 1 138 ? -0.288 -9.443 -26.341 1.00 81.94 138 VAL A C 1
ATOM 1056 O O . VAL A 1 138 ? -0.693 -9.238 -27.486 1.00 81.94 138 VAL A O 1
ATOM 1059 N N . ALA A 1 139 ? 0.039 -8.442 -25.519 1.00 82.81 139 ALA A N 1
ATOM 1060 C CA . ALA A 1 139 ? -0.070 -7.024 -25.874 1.00 82.81 139 ALA A CA 1
ATOM 1061 C C . ALA A 1 139 ? 0.791 -6.644 -27.093 1.00 82.81 139 ALA A C 1
ATOM 1063 O O . ALA A 1 139 ? 0.290 -6.019 -28.032 1.00 82.81 139 ALA A O 1
ATOM 1064 N N . ILE A 1 140 ? 2.049 -7.102 -27.138 1.00 85.12 140 ILE A N 1
ATOM 1065 C CA . ILE A 1 140 ? 2.931 -6.940 -28.305 1.00 85.12 140 ILE A CA 1
ATOM 1066 C C . ILE A 1 140 ? 2.314 -7.602 -29.549 1.00 85.12 140 ILE A C 1
ATOM 1068 O O . ILE A 1 140 ? 2.296 -6.994 -30.620 1.00 85.12 140 ILE A O 1
ATOM 1072 N N . PHE A 1 141 ? 1.769 -8.818 -29.432 1.00 84.38 141 PHE A N 1
ATOM 1073 C CA . PHE A 1 141 ? 1.160 -9.528 -30.564 1.00 84.38 141 PHE A CA 1
ATOM 1074 C C . PHE A 1 141 ? -0.090 -8.816 -31.114 1.00 84.38 141 PHE A C 1
ATOM 1076 O O . PHE A 1 141 ? -0.210 -8.649 -32.330 1.00 84.38 141 PHE A O 1
ATOM 1083 N N . PHE A 1 142 ? -0.978 -8.318 -30.244 1.00 82.81 142 PHE A N 1
ATOM 1084 C CA . PHE A 1 142 ? -2.103 -7.466 -30.654 1.00 82.81 142 PHE A CA 1
ATOM 1085 C C . PHE A 1 142 ? -1.627 -6.180 -31.344 1.00 82.81 142 PHE A C 1
ATOM 1087 O O . PHE A 1 142 ? -2.191 -5.798 -32.370 1.00 82.81 142 PHE A O 1
ATOM 1094 N N . GLY A 1 143 ? -0.558 -5.556 -30.840 1.00 84.00 143 GLY A N 1
ATOM 1095 C CA . GLY A 1 143 ? 0.093 -4.414 -31.483 1.00 84.00 143 GLY A CA 1
ATOM 1096 C C . GLY A 1 143 ? 0.579 -4.724 -32.902 1.00 84.00 143 GLY A C 1
ATOM 1097 O O . GLY A 1 143 ? 0.270 -3.978 -33.830 1.00 84.00 143 GLY A O 1
ATOM 1098 N N . VAL A 1 144 ? 1.285 -5.844 -33.098 1.00 85.50 144 VAL A N 1
ATOM 1099 C CA . VAL A 1 144 ? 1.788 -6.281 -34.418 1.00 85.50 144 VAL A CA 1
ATOM 1100 C C . VAL A 1 144 ? 0.639 -6.542 -35.396 1.00 85.50 144 VAL A C 1
ATOM 1102 O O . VAL A 1 144 ? 0.678 -6.053 -36.528 1.00 85.50 144 VAL A O 1
ATOM 1105 N N . LEU A 1 145 ? -0.410 -7.258 -34.969 1.00 84.50 145 LEU A N 1
ATOM 1106 C CA . LEU A 1 145 ? -1.602 -7.489 -35.795 1.00 84.50 145 LEU A CA 1
ATOM 1107 C C . LEU A 1 145 ? -2.298 -6.175 -36.173 1.00 84.50 145 LEU A C 1
ATOM 1109 O O . LEU A 1 145 ? -2.715 -6.005 -37.320 1.00 84.50 145 LEU A O 1
ATOM 1113 N N . PHE A 1 146 ? -2.396 -5.232 -35.234 1.00 79.50 146 PHE A N 1
ATOM 1114 C CA . PHE A 1 146 ? -2.981 -3.925 -35.501 1.00 79.50 146 PHE A CA 1
ATOM 1115 C C . PHE A 1 146 ? -2.140 -3.104 -36.489 1.00 79.50 146 PHE A C 1
ATOM 1117 O O . PHE A 1 146 ? -2.687 -2.595 -37.466 1.00 79.50 146 PHE A O 1
ATOM 1124 N N . GLY A 1 147 ? -0.817 -3.036 -36.304 1.00 77.62 147 GLY A N 1
ATOM 1125 C CA . GLY A 1 147 ? 0.095 -2.351 -37.225 1.00 77.62 147 GLY A CA 1
ATOM 1126 C C . GLY A 1 147 ? 0.051 -2.926 -38.646 1.00 77.62 147 GLY A C 1
ATOM 1127 O O . GLY A 1 147 ? 0.050 -2.170 -39.617 1.00 77.62 147 GLY A O 1
ATOM 1128 N N . ALA A 1 148 ? -0.081 -4.250 -38.782 1.00 81.50 148 ALA A N 1
ATOM 1129 C CA . ALA A 1 148 ? -0.308 -4.905 -40.071 1.00 81.50 148 ALA A CA 1
ATOM 1130 C C . ALA A 1 148 ? -1.668 -4.537 -40.690 1.00 81.50 148 ALA A C 1
ATOM 1132 O O . ALA A 1 148 ? -1.748 -4.297 -41.893 1.00 81.50 148 ALA A O 1
ATOM 1133 N N . GLY A 1 149 ? -2.725 -4.422 -39.879 1.00 76.56 149 GLY A N 1
ATOM 1134 C CA . GLY A 1 149 ? -4.021 -3.904 -40.321 1.00 76.56 149 GLY A CA 1
ATOM 1135 C C . GLY A 1 149 ? -3.938 -2.459 -40.828 1.00 76.56 149 GLY A C 1
ATOM 1136 O O . GLY A 1 149 ? -4.425 -2.165 -41.918 1.00 76.56 149 GLY A O 1
ATOM 1137 N N . VAL A 1 150 ? -3.272 -1.565 -40.087 1.00 72.31 150 VAL A N 1
ATOM 1138 C CA . VAL A 1 150 ? -3.061 -0.165 -40.500 1.00 72.31 150 VAL A CA 1
ATOM 1139 C C . VAL A 1 150 ? -2.328 -0.094 -41.841 1.00 72.31 150 VAL A C 1
ATOM 1141 O O . VAL A 1 150 ? -2.795 0.604 -42.737 1.00 72.31 150 VAL A O 1
ATOM 1144 N N . LEU A 1 151 ? -1.256 -0.875 -42.019 1.00 72.88 151 LEU A N 1
ATOM 1145 C CA . LEU A 1 151 ? -0.474 -0.942 -43.260 1.00 72.88 151 LEU A CA 1
ATOM 1146 C C . LEU A 1 151 ? -1.293 -1.401 -44.487 1.00 72.88 151 LEU A C 1
ATOM 1148 O O . LEU A 1 151 ? -0.971 -1.032 -45.614 1.00 72.88 151 LEU A O 1
ATOM 1152 N N . ILE A 1 152 ? -2.349 -2.197 -44.284 1.00 75.94 152 ILE A N 1
ATOM 1153 C CA . ILE A 1 152 ? -3.247 -2.667 -45.354 1.00 75.94 152 ILE A CA 1
ATOM 1154 C C . ILE A 1 152 ? -4.288 -1.601 -45.739 1.00 75.94 152 ILE A C 1
ATOM 1156 O O . ILE A 1 152 ? -4.686 -1.533 -46.902 1.00 75.94 152 ILE A O 1
ATOM 1160 N N . PHE A 1 153 ? -4.741 -0.777 -44.787 1.00 70.06 153 PHE A N 1
ATOM 1161 C CA . PHE A 1 153 ? -5.847 0.169 -44.995 1.00 70.06 153 PHE A CA 1
ATOM 1162 C C . PHE A 1 153 ? -5.430 1.640 -45.163 1.00 70.06 153 PHE A C 1
ATOM 1164 O O . PHE A 1 153 ? -6.231 2.423 -45.675 1.00 70.06 153 PHE A O 1
ATOM 1171 N N . TYR A 1 154 ? -4.209 2.027 -44.779 1.00 65.44 154 TYR A N 1
ATOM 1172 C CA . TYR A 1 154 ? -3.723 3.412 -44.824 1.00 65.44 154 TYR A CA 1
ATOM 1173 C C . TYR A 1 154 ? -2.364 3.535 -45.538 1.00 65.44 154 TYR A C 1
ATOM 1175 O O . TYR A 1 154 ? -1.461 2.739 -45.276 1.00 65.44 154 TYR A O 1
ATOM 1183 N N . PRO A 1 155 ? -2.159 4.551 -46.403 1.00 62.28 155 PRO A N 1
ATOM 1184 C CA . PRO A 1 155 ? -0.848 4.830 -46.986 1.00 62.28 155 PRO A CA 1
ATOM 1185 C C . PRO A 1 155 ? 0.183 5.225 -45.918 1.00 62.28 155 PRO A C 1
ATOM 1187 O O . PRO A 1 155 ? -0.077 6.088 -45.079 1.00 62.28 155 PRO A O 1
ATOM 1190 N N . MET A 1 156 ? 1.387 4.651 -45.997 1.00 53.19 156 MET A N 1
ATOM 1191 C CA . MET A 1 156 ? 2.480 4.875 -45.032 1.00 53.19 156 MET A CA 1
ATOM 1192 C C . MET A 1 156 ? 2.814 6.356 -44.786 1.00 53.19 156 MET A C 1
ATOM 1194 O O . MET A 1 156 ? 3.141 6.732 -43.664 1.00 53.19 156 MET A O 1
ATOM 1198 N N . GLU A 1 157 ? 2.696 7.213 -45.804 1.00 50.50 157 GLU A N 1
ATOM 1199 C CA . GLU A 1 157 ? 3.086 8.629 -45.725 1.00 50.50 157 GLU A CA 1
ATOM 1200 C C . GLU A 1 157 ? 2.282 9.450 -44.698 1.00 50.50 157 GLU A C 1
ATOM 1202 O O . GLU A 1 157 ? 2.778 10.479 -44.234 1.00 50.50 157 GLU A O 1
ATOM 1207 N N . SER A 1 158 ? 1.079 9.004 -44.303 1.00 47.97 158 SER A N 1
ATOM 1208 C CA . SER A 1 158 ? 0.286 9.666 -43.252 1.00 47.97 158 SER A CA 1
ATOM 1209 C C . SER A 1 158 ? 0.662 9.267 -41.820 1.00 47.97 158 SER A C 1
ATOM 1211 O O . SER A 1 158 ? 0.304 9.989 -40.896 1.00 47.97 158 SER A O 1
ATOM 1213 N N . LEU A 1 159 ? 1.420 8.182 -41.613 1.00 52.22 159 LEU A N 1
ATOM 1214 C CA . LEU A 1 159 ? 1.895 7.755 -40.284 1.00 52.22 159 LEU A CA 1
ATOM 1215 C C . LEU A 1 159 ? 3.253 8.382 -39.896 1.00 52.22 159 LEU A C 1
ATOM 1217 O O . LEU A 1 159 ? 3.943 7.890 -39.012 1.00 52.22 159 LEU A O 1
ATOM 1221 N N . ASN A 1 160 ? 3.643 9.478 -40.553 1.00 47.16 160 ASN A N 1
ATOM 1222 C CA . ASN A 1 160 ? 4.994 10.062 -40.529 1.00 47.16 160 ASN A CA 1
ATOM 1223 C C . ASN A 1 160 ? 5.502 10.530 -39.147 1.00 47.16 160 ASN A C 1
ATOM 1225 O O . ASN A 1 160 ? 6.692 10.801 -38.994 1.00 47.16 160 ASN A O 1
ATOM 1229 N N . ASN A 1 161 ? 4.616 10.638 -38.154 1.00 55.19 161 ASN A N 1
ATOM 1230 C CA . ASN A 1 161 ? 4.956 10.995 -36.781 1.00 55.19 161 ASN A CA 1
ATOM 1231 C C . ASN A 1 161 ? 4.779 9.770 -35.872 1.00 55.19 161 ASN A C 1
ATOM 1233 O O . ASN A 1 161 ? 3.723 9.134 -35.868 1.00 55.19 161 ASN A O 1
ATOM 1237 N N . GLY A 1 162 ? 5.804 9.468 -35.071 1.00 58.47 162 GLY A N 1
ATOM 1238 C CA . GLY A 1 162 ? 5.670 8.578 -33.916 1.00 58.47 162 GLY A CA 1
ATOM 1239 C C . GLY A 1 162 ? 4.757 9.173 -32.840 1.00 58.47 162 GLY A C 1
ATOM 1240 O O . GLY A 1 162 ? 4.357 10.337 -32.926 1.00 58.47 162 GLY A O 1
ATOM 1241 N N . MET A 1 163 ? 4.479 8.400 -31.786 1.00 63.84 163 MET A N 1
ATOM 1242 C CA . MET A 1 163 ? 3.981 8.984 -30.538 1.00 63.84 163 MET A CA 1
ATOM 1243 C C . MET A 1 163 ? 4.941 10.092 -30.097 1.00 63.84 163 MET A C 1
ATOM 1245 O O . MET A 1 163 ? 6.153 9.876 -30.058 1.00 63.84 163 MET A O 1
ATOM 1249 N N . ASP A 1 164 ? 4.391 11.257 -29.757 1.00 66.06 164 ASP A N 1
ATOM 1250 C CA . ASP A 1 164 ? 5.166 12.350 -29.182 1.00 66.06 164 ASP A CA 1
ATOM 1251 C C . ASP A 1 164 ? 5.869 11.862 -27.898 1.00 66.06 164 ASP A C 1
ATOM 1253 O O . ASP A 1 164 ? 5.184 11.405 -26.972 1.00 66.06 164 ASP A O 1
ATOM 1257 N N . PRO A 1 165 ? 7.212 11.920 -27.815 1.00 63.78 165 PRO A N 1
ATOM 1258 C CA . PRO A 1 165 ? 7.937 11.445 -26.646 1.00 63.78 165 PRO A CA 1
ATOM 1259 C C . PRO A 1 165 ? 7.560 12.133 -25.332 1.00 63.78 165 PRO A C 1
ATOM 1261 O O . PRO A 1 165 ? 7.724 11.527 -24.270 1.00 63.78 165 PRO A O 1
ATOM 1264 N N . GLU A 1 166 ? 7.017 13.354 -25.378 1.00 72.31 166 GLU A N 1
ATOM 1265 C CA . GLU A 1 166 ? 6.516 14.036 -24.183 1.00 72.31 166 GLU A CA 1
ATOM 1266 C C . GLU A 1 166 ? 5.329 13.277 -23.561 1.00 72.31 166 GLU A C 1
ATOM 1268 O O . GLU A 1 166 ? 5.234 13.177 -22.340 1.00 72.31 166 GLU A O 1
ATOM 1273 N N . VAL A 1 167 ? 4.473 12.632 -24.366 1.00 75.62 167 VAL A N 1
ATOM 1274 C CA . VAL A 1 167 ? 3.383 11.773 -23.858 1.00 75.62 167 VAL A CA 1
ATOM 1275 C C . VAL A 1 167 ? 3.947 10.543 -23.141 1.00 75.62 167 VAL A C 1
ATOM 1277 O O . VAL A 1 167 ? 3.435 10.130 -22.097 1.00 75.62 167 VAL A O 1
ATOM 1280 N N . LEU A 1 168 ? 5.034 9.973 -23.662 1.00 73.25 168 LEU A N 1
ATOM 1281 C CA . LEU A 1 168 ? 5.659 8.784 -23.090 1.00 73.25 168 LEU A CA 1
ATOM 1282 C C . LEU A 1 168 ? 6.317 9.081 -21.734 1.00 73.25 168 LEU A C 1
ATOM 1284 O O . LEU A 1 168 ? 6.089 8.341 -20.778 1.00 73.25 168 LEU A O 1
ATOM 1288 N N . PHE A 1 169 ? 7.056 10.189 -21.617 1.00 73.81 169 PHE A N 1
ATOM 1289 C CA . PHE A 1 169 ? 7.705 10.580 -20.359 1.00 73.81 169 PHE A CA 1
ATOM 1290 C C . PHE A 1 169 ? 6.775 11.235 -19.335 1.00 73.81 169 PHE A C 1
ATOM 1292 O O . PHE A 1 169 ? 6.900 10.930 -18.154 1.00 73.81 169 PHE A O 1
ATOM 1299 N N . TYR A 1 170 ? 5.852 12.112 -19.743 1.00 79.44 170 TYR A N 1
ATOM 1300 C CA . TYR A 1 170 ? 5.036 12.896 -18.805 1.00 79.44 170 TYR A CA 1
ATOM 1301 C C . TYR A 1 170 ? 3.648 12.295 -18.514 1.00 79.44 170 TYR A C 1
ATOM 1303 O O . TYR A 1 170 ? 3.014 12.715 -17.550 1.00 79.44 170 TYR A O 1
ATOM 1311 N N . ALA A 1 171 ? 3.169 11.306 -19.286 1.00 79.94 171 ALA A N 1
ATOM 1312 C CA . ALA A 1 171 ? 1.862 10.673 -19.044 1.00 79.94 171 ALA A CA 1
ATOM 1313 C C . ALA A 1 171 ? 1.902 9.145 -18.855 1.00 79.94 171 ALA A C 1
ATOM 1315 O O . ALA A 1 171 ? 1.166 8.639 -18.011 1.00 79.94 171 ALA A O 1
ATOM 1316 N N . LEU A 1 172 ? 2.732 8.405 -19.602 1.00 82.50 172 LEU A N 1
ATOM 1317 C CA . LEU A 1 172 ? 2.726 6.931 -19.569 1.00 82.50 172 LEU A CA 1
ATOM 1318 C C . LEU A 1 172 ? 3.715 6.326 -18.564 1.00 82.50 172 LEU A C 1
ATOM 1320 O O . LEU A 1 172 ? 3.344 5.431 -17.814 1.00 82.50 172 LEU A O 1
ATOM 1324 N N . LEU A 1 173 ? 4.958 6.810 -18.514 1.00 82.75 173 LEU A N 1
ATOM 1325 C CA . LEU A 1 173 ? 5.950 6.329 -17.545 1.00 82.75 173 LEU A CA 1
ATOM 1326 C C . LEU A 1 173 ? 5.650 6.694 -16.073 1.00 82.75 173 LEU A C 1
ATOM 1328 O O . LEU A 1 173 ? 5.929 5.855 -15.213 1.00 82.75 173 LEU A O 1
ATOM 1332 N N . PRO A 1 174 ? 5.079 7.870 -15.726 1.00 88.56 174 PRO A N 1
ATOM 1333 C CA . PRO A 1 174 ? 4.909 8.247 -14.325 1.00 88.56 174 PRO A CA 1
ATOM 1334 C C . PRO A 1 174 ? 3.993 7.316 -13.507 1.00 88.56 174 PRO A C 1
ATOM 1336 O O . PRO A 1 174 ? 4.405 6.946 -12.409 1.00 88.56 174 PRO A O 1
ATOM 1339 N N . PRO A 1 175 ? 2.816 6.864 -13.996 1.00 89.94 175 PRO A N 1
ATOM 1340 C CA . PRO A 1 175 ? 1.995 5.895 -13.265 1.00 89.94 175 PRO A CA 1
ATOM 1341 C C . PRO A 1 175 ? 2.721 4.578 -12.971 1.00 89.94 175 PRO A C 1
ATOM 1343 O O . PRO A 1 175 ? 2.638 4.088 -11.851 1.00 89.94 175 PRO A O 1
ATOM 1346 N N . ILE A 1 176 ? 3.468 4.047 -13.947 1.00 86.44 176 ILE A N 1
ATOM 1347 C CA . ILE A 1 176 ? 4.195 2.770 -13.845 1.00 86.44 176 ILE A CA 1
ATOM 1348 C C . ILE A 1 176 ? 5.267 2.853 -12.751 1.00 86.44 176 ILE A C 1
ATOM 1350 O O . ILE A 1 176 ? 5.306 2.044 -11.828 1.00 86.44 176 ILE A O 1
ATOM 1354 N N . ILE A 1 177 ? 6.116 3.881 -12.817 1.00 86.12 177 ILE A N 1
ATOM 1355 C CA . ILE A 1 177 ? 7.230 4.068 -11.878 1.00 86.12 177 ILE A CA 1
ATOM 1356 C C . ILE A 1 177 ? 6.734 4.390 -10.459 1.00 86.12 177 ILE A C 1
ATOM 1358 O O . ILE A 1 177 ? 7.350 3.968 -9.477 1.00 86.12 177 ILE A O 1
ATOM 1362 N N . LEU A 1 178 ? 5.629 5.135 -10.343 1.00 89.62 178 LEU A N 1
ATOM 1363 C CA . LEU A 1 178 ? 5.038 5.490 -9.055 1.00 89.62 178 LEU A CA 1
ATOM 1364 C C . LEU A 1 178 ? 4.384 4.285 -8.367 1.00 89.62 178 LEU A C 1
ATOM 1366 O O . LEU A 1 178 ? 4.574 4.101 -7.167 1.00 89.62 178 LEU A O 1
ATOM 1370 N N . GLU A 1 179 ? 3.648 3.467 -9.121 1.00 88.00 179 GLU A N 1
ATOM 1371 C CA . GLU A 1 179 ? 3.038 2.225 -8.638 1.00 88.00 179 GLU A CA 1
ATOM 1372 C C . GLU A 1 179 ? 4.098 1.240 -8.153 1.00 88.00 179 GLU A C 1
ATOM 1374 O O . GLU A 1 179 ? 4.024 0.791 -7.009 1.00 88.00 179 GLU A O 1
ATOM 1379 N N . ALA A 1 180 ? 5.139 1.013 -8.961 1.00 82.12 180 ALA A N 1
ATOM 1380 C CA . ALA A 1 180 ? 6.220 0.103 -8.613 1.00 82.12 180 ALA A CA 1
ATOM 1381 C C . ALA A 1 180 ? 6.905 0.532 -7.305 1.00 82.12 180 ALA A C 1
ATOM 1383 O O . ALA A 1 180 ? 7.090 -0.283 -6.402 1.00 82.12 180 ALA A O 1
ATOM 1384 N N . GLY A 1 181 ? 7.244 1.820 -7.168 1.00 85.62 181 GLY A N 1
ATOM 1385 C CA . GLY A 1 181 ? 7.819 2.356 -5.930 1.00 85.62 181 GLY A CA 1
ATOM 1386 C C . GLY A 1 181 ? 6.883 2.233 -4.722 1.00 85.62 181 GLY A C 1
ATOM 1387 O O . GLY A 1 181 ? 7.347 1.980 -3.614 1.00 85.62 181 GLY A O 1
ATOM 1388 N N . PHE A 1 182 ? 5.573 2.383 -4.926 1.00 88.00 182 PHE A N 1
ATOM 1389 C CA . PHE A 1 182 ? 4.563 2.317 -3.869 1.00 88.00 182 PHE A CA 1
ATOM 1390 C C . PHE A 1 182 ? 4.294 0.881 -3.381 1.00 88.00 182 PHE A C 1
ATOM 1392 O O . PHE A 1 182 ? 4.287 0.645 -2.177 1.00 88.00 182 PHE A O 1
ATOM 1399 N N . ASN A 1 183 ? 4.164 -0.094 -4.285 1.00 79.94 183 ASN A N 1
ATOM 1400 C CA . ASN A 1 183 ? 3.897 -1.506 -3.964 1.00 79.94 183 ASN A CA 1
ATOM 1401 C C . ASN A 1 183 ? 5.184 -2.326 -3.675 1.00 79.94 183 ASN A C 1
ATOM 1403 O O . ASN A 1 183 ? 5.233 -3.549 -3.843 1.00 79.94 183 ASN A O 1
ATOM 1407 N N . MET A 1 184 ? 6.266 -1.669 -3.242 1.00 75.81 184 MET A N 1
ATOM 1408 C CA . MET A 1 184 ? 7.561 -2.305 -2.978 1.00 75.81 184 MET A CA 1
ATOM 1409 C C . MET A 1 184 ? 7.598 -2.992 -1.599 1.00 75.81 184 MET A C 1
ATOM 1411 O O . MET A 1 184 ? 7.648 -2.309 -0.578 1.00 75.81 184 MET A O 1
ATOM 1415 N N . LYS A 1 185 ? 7.680 -4.336 -1.542 1.00 68.31 185 LYS A N 1
ATOM 1416 C CA . LYS A 1 185 ? 7.748 -5.116 -0.278 1.00 68.31 185 LYS A CA 1
ATOM 1417 C C . LYS A 1 185 ? 8.958 -4.756 0.609 1.00 68.31 185 LYS A C 1
ATOM 1419 O O . LYS A 1 185 ? 10.030 -5.364 0.531 1.00 68.31 185 LYS A O 1
ATOM 1424 N N . LYS A 1 186 ? 8.750 -3.783 1.504 1.00 70.56 186 LYS A N 1
ATOM 1425 C CA . LYS A 1 186 ? 9.754 -3.070 2.319 1.00 70.56 186 LYS A CA 1
ATOM 1426 C C . LYS A 1 186 ? 10.741 -4.007 3.028 1.00 70.56 186 LYS A C 1
ATOM 1428 O O . LYS A 1 186 ? 11.943 -3.938 2.776 1.00 70.56 186 LYS A O 1
ATOM 1433 N N . ARG A 1 187 ? 10.257 -4.922 3.877 1.00 68.56 187 ARG A N 1
ATOM 1434 C CA . ARG A 1 187 ? 11.091 -5.827 4.703 1.00 68.56 187 ARG A CA 1
ATOM 1435 C C . ARG A 1 187 ? 11.920 -6.811 3.861 1.00 68.56 187 ARG A C 1
ATOM 1437 O O . ARG A 1 187 ? 13.095 -7.049 4.155 1.00 68.56 187 ARG A O 1
ATOM 1444 N N . GLY A 1 188 ? 11.350 -7.334 2.773 1.00 71.94 188 GLY A N 1
ATOM 1445 C CA . GLY A 1 188 ? 12.041 -8.221 1.824 1.00 71.94 188 GLY A CA 1
ATOM 1446 C C . GLY A 1 188 ? 13.120 -7.508 1.000 1.00 71.94 188 GLY A C 1
ATOM 1447 O O . GLY A 1 188 ? 14.207 -8.051 0.785 1.00 71.94 188 GLY A O 1
ATOM 1448 N N . PHE A 1 189 ? 12.851 -6.263 0.606 1.00 77.25 189 PHE A N 1
ATOM 1449 C CA . PHE A 1 189 ? 13.787 -5.390 -0.099 1.00 77.25 189 PHE A CA 1
ATOM 1450 C C . PHE A 1 189 ? 14.938 -4.924 0.811 1.00 77.25 189 PHE A C 1
ATOM 1452 O O . PHE A 1 189 ? 16.107 -5.172 0.509 1.00 77.25 189 PHE A O 1
ATOM 1459 N N . PHE A 1 190 ? 14.645 -4.314 1.966 1.00 78.19 190 PHE A N 1
ATOM 1460 C CA . PHE A 1 190 ? 15.672 -3.712 2.828 1.00 78.19 190 PHE A CA 1
ATOM 1461 C C . PHE A 1 190 ? 16.604 -4.732 3.498 1.00 78.19 190 PHE A C 1
ATOM 1463 O O . PHE A 1 190 ? 17.797 -4.459 3.648 1.00 78.19 190 PHE A O 1
ATOM 1470 N N . SER A 1 191 ? 16.125 -5.943 3.798 1.00 78.56 191 SER A N 1
ATOM 1471 C CA . SER A 1 191 ? 16.987 -7.055 4.240 1.00 78.56 191 SER A CA 1
ATOM 1472 C C . SER A 1 191 ? 17.995 -7.517 3.171 1.00 78.56 191 SER A C 1
ATOM 1474 O O . SER A 1 191 ? 19.024 -8.104 3.506 1.00 78.56 191 SER A O 1
ATOM 1476 N N . ASN A 1 192 ? 17.750 -7.204 1.893 1.00 85.19 192 ASN A N 1
ATOM 1477 C CA . ASN A 1 192 ? 18.613 -7.531 0.755 1.00 85.19 192 ASN A CA 1
ATOM 1478 C C . ASN A 1 192 ? 19.313 -6.307 0.130 1.00 85.19 192 ASN A C 1
ATOM 1480 O O . ASN A 1 192 ? 20.091 -6.475 -0.815 1.00 85.19 192 ASN A O 1
ATOM 1484 N N . PHE A 1 193 ? 19.095 -5.106 0.681 1.00 85.75 193 PHE A N 1
ATOM 1485 C CA . PHE A 1 193 ? 19.433 -3.801 0.094 1.00 85.75 193 PHE A CA 1
ATOM 1486 C C . PHE A 1 193 ? 20.838 -3.714 -0.511 1.00 85.75 193 PHE A C 1
ATOM 1488 O O . PHE A 1 193 ? 20.992 -3.295 -1.653 1.00 85.75 193 PHE A O 1
ATOM 1495 N N . ASN A 1 194 ? 21.869 -4.163 0.212 1.00 88.69 194 ASN A N 1
ATOM 1496 C CA . ASN A 1 194 ? 23.257 -4.081 -0.257 1.00 88.69 194 ASN A CA 1
ATOM 1497 C C . ASN A 1 194 ? 23.504 -4.886 -1.546 1.00 88.69 194 ASN A C 1
ATOM 1499 O O . ASN A 1 194 ? 24.295 -4.465 -2.383 1.00 88.69 194 ASN A O 1
ATOM 1503 N N . ALA A 1 195 ? 22.841 -6.036 -1.710 1.00 90.38 195 ALA A N 1
ATOM 1504 C CA . ALA A 1 195 ? 22.958 -6.857 -2.915 1.00 90.38 195 ALA A CA 1
ATOM 1505 C C . ALA A 1 195 ? 22.147 -6.264 -4.073 1.00 90.38 195 ALA A C 1
ATOM 1507 O O . ALA A 1 195 ? 22.629 -6.241 -5.202 1.00 90.38 195 ALA A O 1
ATOM 1508 N N . ILE A 1 196 ? 20.955 -5.740 -3.769 1.00 90.75 196 ILE A N 1
ATOM 1509 C CA . ILE A 1 196 ? 20.097 -5.043 -4.730 1.00 90.75 196 ILE A CA 1
ATOM 1510 C C . ILE A 1 196 ? 20.837 -3.821 -5.288 1.00 90.75 196 ILE A C 1
ATOM 1512 O O . ILE A 1 196 ? 21.099 -3.773 -6.478 1.00 90.75 196 ILE A O 1
ATOM 1516 N N . MET A 1 197 ? 21.309 -2.902 -4.440 1.00 90.12 197 MET A N 1
ATOM 1517 C CA . MET A 1 197 ? 22.055 -1.704 -4.861 1.00 90.12 197 MET A CA 1
ATOM 1518 C C . MET A 1 197 ? 23.317 -2.029 -5.678 1.00 90.12 197 MET A C 1
ATOM 1520 O O . MET A 1 197 ? 23.665 -1.298 -6.610 1.00 90.12 197 MET A O 1
ATOM 1524 N N . LEU A 1 198 ? 24.005 -3.127 -5.348 1.00 92.56 198 LEU A N 1
ATOM 1525 C CA . LEU A 1 198 ? 25.182 -3.590 -6.081 1.00 92.56 198 LEU A CA 1
ATOM 1526 C C . LEU A 1 198 ? 24.817 -4.074 -7.496 1.00 92.56 198 LEU A C 1
ATOM 1528 O O . LEU A 1 198 ? 25.488 -3.700 -8.455 1.00 92.56 198 LEU A O 1
ATOM 1532 N N . LEU A 1 199 ? 23.736 -4.843 -7.638 1.00 92.38 199 LEU A N 1
ATOM 1533 C CA . LEU A 1 199 ? 23.194 -5.258 -8.934 1.00 92.38 199 LEU A CA 1
ATOM 1534 C C . LEU A 1 199 ? 22.650 -4.051 -9.727 1.00 92.38 199 LEU A C 1
ATOM 1536 O O . LEU A 1 199 ? 23.137 -3.763 -10.821 1.00 92.38 199 LEU A O 1
ATOM 1540 N N . SER A 1 200 ? 21.731 -3.280 -9.138 1.00 90.75 200 SER A N 1
ATOM 1541 C CA . SER A 1 200 ? 21.007 -2.177 -9.783 1.00 90.75 200 SER A CA 1
ATOM 1542 C C . SER A 1 200 ? 21.885 -1.024 -10.256 1.00 90.75 200 SER A C 1
ATOM 1544 O O . SER A 1 200 ? 21.582 -0.417 -11.280 1.00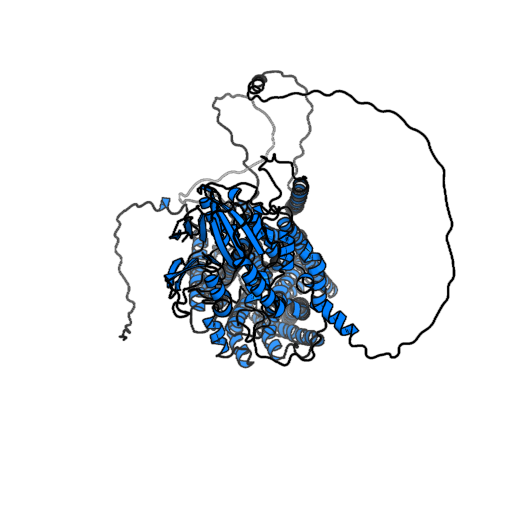 90.75 200 SER A O 1
ATOM 1546 N N . ILE A 1 201 ? 22.942 -0.676 -9.512 1.00 91.69 201 ILE A N 1
ATOM 1547 C CA . ILE A 1 201 ? 23.802 0.469 -9.842 1.00 91.69 201 ILE A CA 1
ATOM 1548 C C . ILE A 1 201 ? 25.104 -0.009 -10.475 1.00 91.69 201 ILE A C 1
ATOM 1550 O O . ILE A 1 201 ? 25.399 0.327 -11.622 1.00 91.69 201 ILE A O 1
ATOM 1554 N N . VAL A 1 202 ? 25.893 -0.805 -9.748 1.00 93.50 202 VAL A N 1
ATOM 1555 C CA . VAL A 1 202 ? 27.221 -1.221 -10.222 1.00 93.50 202 VAL A CA 1
ATOM 1556 C C . VAL A 1 202 ? 27.086 -2.232 -11.359 1.00 93.50 202 VAL A C 1
ATOM 1558 O O . VAL A 1 202 ? 27.764 -2.091 -12.376 1.00 93.50 202 VAL A O 1
ATOM 1561 N N . GLY A 1 203 ? 26.161 -3.188 -11.254 1.00 93.44 203 GLY A N 1
ATOM 1562 C CA . GLY A 1 203 ? 25.891 -4.154 -12.316 1.00 93.44 203 GLY A CA 1
ATOM 1563 C C . GLY A 1 203 ? 25.372 -3.517 -13.613 1.00 93.44 203 GLY A C 1
ATOM 1564 O O . GLY A 1 203 ? 25.794 -3.910 -14.702 1.00 93.44 203 GLY A O 1
ATOM 1565 N N . THR A 1 204 ? 24.532 -2.489 -13.519 1.00 93.38 204 THR A N 1
ATOM 1566 C CA . THR A 1 204 ? 24.003 -1.731 -14.673 1.00 93.38 204 THR A CA 1
ATOM 1567 C C . THR A 1 204 ? 25.072 -0.872 -15.346 1.00 93.38 204 THR A C 1
ATOM 1569 O O . THR A 1 204 ? 25.153 -0.834 -16.574 1.00 93.38 204 THR A O 1
ATOM 1572 N N . LEU A 1 205 ? 25.958 -0.239 -14.569 1.00 94.44 205 LEU A N 1
ATOM 1573 C CA . LEU A 1 205 ? 27.121 0.469 -15.114 1.00 94.44 205 LEU A CA 1
ATOM 1574 C C . LEU A 1 205 ? 28.109 -0.506 -15.781 1.00 94.44 205 LEU A C 1
ATOM 1576 O O . LEU A 1 205 ? 28.604 -0.228 -16.872 1.00 94.44 205 LEU A O 1
ATOM 1580 N N . ILE A 1 206 ? 28.342 -1.683 -15.190 1.00 94.50 206 ILE A N 1
ATOM 1581 C CA . ILE A 1 206 ? 29.142 -2.755 -15.805 1.00 94.50 206 ILE A CA 1
ATOM 1582 C C . ILE A 1 206 ? 28.502 -3.225 -17.124 1.00 94.50 206 ILE A C 1
ATOM 1584 O O . ILE A 1 206 ? 29.198 -3.299 -18.137 1.00 94.50 206 ILE A O 1
ATOM 1588 N N . ALA A 1 207 ? 27.186 -3.466 -17.159 1.00 93.56 207 ALA A N 1
ATOM 1589 C CA . ALA A 1 207 ? 26.470 -3.810 -18.392 1.00 93.56 207 ALA A CA 1
ATOM 1590 C C . ALA A 1 207 ? 26.598 -2.721 -19.463 1.00 93.56 207 ALA A C 1
ATOM 1592 O O . ALA A 1 207 ? 26.849 -3.040 -20.626 1.00 93.56 207 ALA A O 1
ATOM 1593 N N . THR A 1 208 ? 26.496 -1.452 -19.064 1.00 94.56 208 THR A N 1
ATOM 1594 C CA . THR A 1 208 ? 26.612 -0.283 -19.944 1.00 94.56 208 THR A CA 1
ATOM 1595 C C . THR A 1 208 ? 27.964 -0.256 -20.652 1.00 94.56 208 THR A C 1
ATOM 1597 O O . THR A 1 208 ? 28.023 -0.213 -21.884 1.00 94.56 208 THR A O 1
ATOM 1600 N N . PHE A 1 209 ? 29.058 -0.330 -19.887 1.00 94.62 209 PHE A N 1
ATOM 1601 C CA . PHE A 1 209 ? 30.407 -0.268 -20.446 1.00 94.62 209 PHE A CA 1
ATOM 1602 C C . PHE A 1 209 ? 30.799 -1.545 -21.203 1.00 94.62 209 PHE A C 1
ATOM 1604 O O . PHE A 1 209 ? 31.481 -1.446 -22.220 1.00 94.62 209 PHE A O 1
ATOM 1611 N N . ILE A 1 210 ? 30.342 -2.733 -20.787 1.00 95.38 210 ILE A N 1
ATOM 1612 C CA . ILE A 1 210 ? 30.628 -3.976 -21.523 1.00 95.38 210 ILE A CA 1
ATOM 1613 C C . ILE A 1 210 ? 29.845 -4.027 -22.839 1.00 95.38 210 ILE A C 1
ATOM 1615 O O . ILE A 1 210 ? 30.444 -4.267 -23.884 1.00 95.38 210 ILE A O 1
ATOM 1619 N N . THR A 1 211 ? 28.537 -3.760 -22.823 1.00 94.75 211 THR A N 1
ATOM 1620 C CA . THR A 1 211 ? 27.698 -3.847 -24.033 1.00 94.75 211 THR A CA 1
ATOM 1621 C C . THR A 1 211 ? 28.122 -2.797 -25.062 1.00 94.75 211 THR A C 1
ATOM 1623 O O . THR A 1 211 ? 28.363 -3.135 -26.220 1.00 94.75 211 THR A O 1
ATOM 1626 N N . GLY A 1 212 ? 28.323 -1.544 -24.629 1.00 95.06 212 GLY A N 1
ATOM 1627 C CA . GLY A 1 212 ? 28.847 -0.485 -25.495 1.00 95.06 212 GLY A CA 1
ATOM 1628 C C . GLY A 1 212 ? 30.270 -0.767 -25.991 1.00 95.06 212 GLY A C 1
ATOM 1629 O O . GLY A 1 212 ? 30.550 -0.592 -27.173 1.00 95.06 212 GLY A O 1
ATOM 1630 N N . GLY A 1 213 ? 31.155 -1.276 -25.127 1.00 94.88 213 GLY A N 1
ATOM 1631 C CA . GLY A 1 213 ? 32.536 -1.614 -25.484 1.00 94.88 213 GLY A CA 1
ATOM 1632 C C . GLY A 1 213 ? 32.650 -2.749 -26.508 1.00 94.88 213 GLY A C 1
ATOM 1633 O O . GLY A 1 213 ? 33.454 -2.656 -27.434 1.00 94.88 213 GLY A O 1
ATOM 1634 N N . VAL A 1 214 ? 31.817 -3.790 -26.396 1.00 95.56 214 VAL A N 1
ATOM 1635 C CA . VAL A 1 214 ? 31.752 -4.885 -27.382 1.00 95.56 214 VAL A CA 1
ATOM 1636 C C . VAL A 1 214 ? 31.230 -4.378 -28.728 1.00 95.56 214 VAL A C 1
ATOM 1638 O O . VAL A 1 214 ? 31.812 -4.704 -29.762 1.00 95.56 214 VAL A O 1
ATOM 1641 N N . LEU A 1 215 ? 30.183 -3.546 -28.734 1.00 95.06 215 LEU A N 1
ATOM 1642 C CA . LEU A 1 215 ? 29.641 -2.967 -29.968 1.00 95.06 215 LEU A CA 1
ATOM 1643 C C . LEU A 1 215 ? 30.642 -2.022 -30.655 1.00 95.06 215 LEU A C 1
ATOM 1645 O O . LEU A 1 215 ? 30.766 -2.060 -31.877 1.00 95.06 215 LEU A O 1
ATOM 1649 N N . LEU A 1 216 ? 31.420 -1.243 -29.894 1.00 94.69 216 LEU A N 1
ATOM 1650 C CA . LEU A 1 216 ? 32.524 -0.448 -30.447 1.00 94.69 216 LEU A CA 1
ATOM 1651 C C . LEU A 1 216 ? 33.596 -1.329 -31.075 1.00 94.69 216 LEU A C 1
ATOM 1653 O O . LEU A 1 216 ? 33.957 -1.117 -32.227 1.00 94.69 216 LEU A O 1
ATOM 1657 N N . TRP A 1 217 ? 34.069 -2.340 -30.347 1.00 94.69 217 TRP A N 1
ATOM 1658 C CA . TRP A 1 217 ? 35.143 -3.211 -30.814 1.00 94.69 217 TRP A CA 1
ATOM 1659 C C . TRP A 1 217 ? 34.770 -3.961 -32.103 1.00 94.69 217 TRP A C 1
ATOM 1661 O O . TRP A 1 217 ? 35.549 -3.979 -33.054 1.00 94.69 217 TRP A O 1
ATOM 1671 N N . ILE A 1 218 ? 33.555 -4.513 -32.184 1.00 94.94 218 ILE A N 1
ATOM 1672 C CA . ILE A 1 218 ? 33.073 -5.210 -33.386 1.00 94.94 218 ILE A CA 1
ATOM 1673 C C . ILE A 1 218 ? 32.760 -4.228 -34.537 1.00 94.94 218 ILE A C 1
ATOM 1675 O O . ILE A 1 218 ? 32.974 -4.564 -35.706 1.00 94.94 218 ILE A O 1
ATOM 1679 N N . GLY A 1 219 ? 32.326 -3.000 -34.228 1.00 93.31 219 GLY A N 1
ATOM 1680 C CA . GLY A 1 219 ? 32.157 -1.916 -35.204 1.00 93.31 219 GLY A CA 1
ATOM 1681 C C . GLY A 1 219 ? 33.485 -1.403 -35.777 1.00 93.31 219 GLY A C 1
ATOM 1682 O O . GLY A 1 219 ? 33.580 -1.148 -36.976 1.00 93.31 219 GLY A O 1
ATOM 1683 N N . ASP A 1 220 ? 34.540 -1.326 -34.962 1.00 92.50 220 ASP A N 1
ATOM 1684 C CA . ASP A 1 220 ? 35.908 -1.003 -35.394 1.00 92.50 220 ASP A CA 1
ATOM 1685 C C . ASP A 1 220 ? 36.519 -2.093 -36.285 1.00 92.50 220 ASP A C 1
ATOM 1687 O O . ASP A 1 220 ? 37.288 -1.785 -37.197 1.00 92.50 220 ASP A O 1
ATOM 1691 N N . MET A 1 221 ? 36.135 -3.357 -36.080 1.00 92.12 221 MET A N 1
ATOM 1692 C CA . MET A 1 221 ? 36.466 -4.463 -36.989 1.00 92.12 221 MET A CA 1
ATOM 1693 C C . MET A 1 221 ? 35.636 -4.458 -38.289 1.00 92.12 221 MET A C 1
ATOM 1695 O O . MET A 1 221 ? 35.917 -5.249 -39.188 1.00 92.12 221 MET A O 1
ATOM 1699 N N . GLY A 1 222 ? 34.637 -3.576 -38.415 1.00 89.94 222 GLY A N 1
ATOM 1700 C CA . GLY A 1 222 ? 33.836 -3.395 -39.630 1.00 89.94 222 GLY A CA 1
ATOM 1701 C C . GLY A 1 222 ? 32.749 -4.450 -39.870 1.00 89.94 222 GLY A C 1
ATOM 1702 O O . GLY A 1 222 ? 32.228 -4.526 -40.980 1.00 89.94 222 GLY A O 1
ATOM 1703 N N . PHE A 1 223 ? 32.397 -5.262 -38.866 1.00 89.12 223 PHE A N 1
ATOM 1704 C CA . PHE A 1 223 ? 31.360 -6.299 -39.003 1.00 89.12 223 PHE A CA 1
ATOM 1705 C C . PHE A 1 223 ? 29.923 -5.781 -38.825 1.00 89.12 223 PHE A C 1
ATOM 1707 O O . PHE A 1 223 ? 28.984 -6.469 -39.220 1.00 89.12 223 PHE A O 1
ATOM 1714 N N . ILE A 1 224 ? 29.750 -4.606 -38.211 1.00 93.88 224 ILE A N 1
ATOM 1715 C CA . ILE A 1 224 ? 28.458 -3.976 -37.887 1.00 93.88 224 ILE A CA 1
ATOM 1716 C C . ILE A 1 224 ? 28.547 -2.456 -38.079 1.00 93.88 224 ILE A C 1
ATOM 1718 O O . ILE A 1 224 ? 29.648 -1.909 -38.185 1.00 93.88 224 ILE A O 1
ATOM 1722 N N . THR A 1 225 ? 27.409 -1.756 -38.076 1.00 92.88 225 THR A N 1
ATOM 1723 C CA . THR A 1 225 ? 27.363 -0.283 -38.108 1.00 92.88 225 THR A CA 1
ATOM 1724 C C . THR A 1 225 ? 28.242 0.337 -37.013 1.00 92.88 225 THR A C 1
ATOM 1726 O O . THR A 1 225 ? 27.971 0.197 -35.819 1.00 92.88 225 THR A O 1
ATOM 1729 N N . LYS A 1 226 ? 29.294 1.059 -37.423 1.00 92.81 226 LYS A N 1
ATOM 1730 C CA . LYS A 1 226 ? 30.244 1.715 -36.515 1.00 92.81 226 LYS A CA 1
ATOM 1731 C C . LYS A 1 226 ? 29.651 2.984 -35.892 1.00 92.81 226 LYS A C 1
ATOM 1733 O O . LYS A 1 226 ? 29.683 4.060 -36.488 1.00 92.81 226 LYS A O 1
ATOM 1738 N N . LEU A 1 227 ? 29.172 2.850 -34.659 1.00 92.81 227 LEU A N 1
ATOM 1739 C CA . LEU A 1 227 ? 28.823 3.968 -33.780 1.00 92.81 227 LEU A CA 1
ATOM 1740 C C . LEU A 1 227 ? 30.078 4.690 -33.252 1.00 92.81 227 LEU A C 1
ATOM 1742 O O . LEU A 1 227 ? 31.163 4.111 -33.181 1.00 92.81 227 LEU A O 1
ATOM 1746 N N . THR A 1 228 ? 29.927 5.947 -32.829 1.00 94.19 228 THR A N 1
ATOM 1747 C CA . THR A 1 228 ? 30.936 6.635 -32.000 1.00 94.19 228 THR A CA 1
ATOM 1748 C C . THR A 1 228 ? 30.927 6.108 -30.561 1.00 94.19 228 THR A C 1
ATOM 1750 O O . THR A 1 228 ? 29.939 5.518 -30.116 1.00 94.19 228 THR A O 1
ATOM 1753 N N . ALA A 1 229 ? 31.999 6.347 -29.795 1.00 94.06 229 ALA A N 1
ATOM 1754 C CA . ALA A 1 229 ? 32.095 5.865 -28.413 1.00 94.06 229 ALA A CA 1
ATOM 1755 C C . ALA A 1 229 ? 30.932 6.359 -27.536 1.00 94.06 229 ALA A C 1
ATOM 1757 O O . ALA A 1 229 ? 30.348 5.583 -26.782 1.00 94.06 229 ALA A O 1
ATOM 1758 N N . ALA A 1 230 ? 30.550 7.631 -27.671 1.00 93.62 230 ALA A N 1
ATOM 1759 C CA . ALA A 1 230 ? 29.427 8.200 -26.938 1.00 93.62 230 ALA A CA 1
ATOM 1760 C C . ALA A 1 230 ? 28.075 7.584 -27.349 1.00 93.62 230 ALA A C 1
ATOM 1762 O O . ALA A 1 230 ? 27.255 7.313 -26.475 1.00 93.62 230 ALA A O 1
ATOM 1763 N N . GLU A 1 231 ? 27.849 7.307 -28.639 1.00 94.88 231 GLU A N 1
ATOM 1764 C CA . GLU A 1 231 ? 26.627 6.642 -29.126 1.00 94.88 231 GLU A CA 1
ATOM 1765 C C . GLU A 1 231 ? 26.535 5.180 -28.664 1.00 94.88 231 GLU A C 1
ATOM 1767 O O . GLU A 1 231 ? 25.462 4.731 -28.269 1.00 94.88 231 GLU A O 1
ATOM 1772 N N . ALA A 1 232 ? 27.645 4.439 -28.657 1.00 95.50 232 ALA A N 1
ATOM 1773 C CA . ALA A 1 232 ? 27.652 3.042 -28.229 1.00 95.50 232 ALA A CA 1
ATOM 1774 C C . ALA A 1 232 ? 27.525 2.876 -26.707 1.00 95.50 232 ALA A C 1
ATOM 1776 O O . ALA A 1 232 ? 26.848 1.954 -26.256 1.00 95.50 232 ALA A O 1
ATOM 1777 N N . TYR A 1 233 ? 28.116 3.763 -25.898 1.00 95.94 233 TYR A N 1
ATOM 1778 C CA . TYR A 1 233 ? 27.885 3.749 -24.448 1.00 95.94 233 TYR A CA 1
ATOM 1779 C C . TYR A 1 233 ? 26.511 4.325 -24.063 1.00 95.94 233 TYR A C 1
ATOM 1781 O O . TYR A 1 233 ? 25.908 3.825 -23.116 1.00 95.94 233 TYR A O 1
ATOM 1789 N N . LEU A 1 234 ? 25.955 5.280 -24.827 1.00 95.12 234 LEU A N 1
ATOM 1790 C CA . LEU A 1 234 ? 24.532 5.641 -24.735 1.00 95.12 234 LEU A CA 1
ATOM 1791 C C . LEU A 1 234 ? 23.653 4.416 -24.987 1.00 95.12 234 LEU A C 1
ATOM 1793 O O . LEU A 1 234 ? 22.731 4.154 -24.217 1.00 95.12 234 LEU A O 1
ATOM 1797 N N . TYR A 1 235 ? 23.946 3.664 -26.051 1.00 95.06 235 TYR A N 1
ATOM 1798 C CA . TYR A 1 235 ? 23.200 2.463 -26.399 1.00 95.06 235 TYR A CA 1
ATOM 1799 C C . TYR A 1 235 ? 23.326 1.385 -25.317 1.00 95.06 235 TYR A C 1
ATOM 1801 O O . TYR A 1 235 ? 22.325 0.817 -24.888 1.00 95.06 235 TYR A O 1
ATOM 1809 N N . GLY A 1 236 ? 24.542 1.175 -24.806 1.00 94.75 236 GLY A N 1
ATOM 1810 C CA . GLY A 1 236 ? 24.814 0.315 -23.659 1.00 94.75 236 GLY A CA 1
ATOM 1811 C C . GLY A 1 236 ? 24.006 0.711 -22.421 1.00 94.75 236 GLY A C 1
ATOM 1812 O O . GLY A 1 236 ? 23.462 -0.170 -21.765 1.00 94.75 236 GLY A O 1
ATOM 1813 N N . ALA A 1 237 ? 23.876 2.007 -22.121 1.00 93.88 237 ALA A N 1
ATOM 1814 C CA . ALA A 1 237 ? 23.079 2.498 -20.996 1.00 93.88 237 ALA A CA 1
ATOM 1815 C C . ALA A 1 237 ? 21.586 2.213 -21.195 1.00 93.88 237 ALA A C 1
ATOM 1817 O O . ALA A 1 237 ? 20.958 1.583 -20.347 1.00 93.88 237 ALA A O 1
ATOM 1818 N N . LEU A 1 238 ? 21.053 2.607 -22.353 1.00 92.06 238 LEU A N 1
ATOM 1819 C CA . LEU A 1 238 ? 19.673 2.381 -22.781 1.00 92.06 238 LEU A CA 1
ATOM 1820 C C . LEU A 1 238 ? 19.262 0.910 -22.678 1.00 92.06 238 LEU A C 1
ATOM 1822 O O . LEU A 1 238 ? 18.210 0.603 -22.122 1.00 92.06 238 LEU A O 1
ATOM 1826 N N . ILE A 1 239 ? 20.090 -0.000 -23.198 1.00 92.25 239 ILE A N 1
ATOM 1827 C CA . ILE A 1 239 ? 19.779 -1.433 -23.228 1.00 92.25 239 ILE A CA 1
ATOM 1828 C C . ILE A 1 239 ? 20.153 -2.147 -21.922 1.00 92.25 239 ILE A C 1
ATOM 1830 O O . ILE A 1 239 ? 19.918 -3.343 -21.813 1.00 92.25 239 ILE A O 1
ATOM 1834 N N . SER A 1 240 ? 20.725 -1.458 -20.924 1.00 91.31 240 SER A N 1
ATOM 1835 C CA . SER A 1 240 ? 21.063 -2.071 -19.628 1.00 91.31 240 SER A CA 1
ATOM 1836 C C . SER A 1 240 ? 19.882 -2.172 -18.661 1.00 91.31 240 SER A C 1
ATOM 1838 O O . SER A 1 240 ? 19.951 -3.012 -17.762 1.00 91.31 240 SER A O 1
ATOM 1840 N N . ALA A 1 241 ? 18.807 -1.409 -18.884 1.00 86.44 241 ALA A N 1
ATOM 1841 C CA . ALA A 1 241 ? 17.531 -1.515 -18.169 1.00 86.44 241 ALA A CA 1
ATOM 1842 C C . ALA A 1 241 ? 16.931 -2.938 -18.243 1.00 86.44 241 ALA A C 1
ATOM 1844 O O . ALA A 1 241 ? 16.950 -3.563 -19.309 1.00 86.44 241 ALA A O 1
ATOM 1845 N N . VAL A 1 242 ? 16.411 -3.466 -17.132 1.00 84.81 242 VAL A N 1
ATOM 1846 C CA . VAL A 1 242 ? 15.732 -4.772 -17.050 1.00 84.81 242 VAL A CA 1
ATOM 1847 C C . VAL A 1 242 ? 14.273 -4.557 -16.677 1.00 84.81 242 VAL A C 1
ATOM 1849 O O . VAL A 1 242 ? 13.988 -4.002 -15.624 1.00 84.81 242 VAL A O 1
ATOM 1852 N N . ASP A 1 243 ? 13.368 -5.063 -17.508 1.00 78.12 243 ASP A N 1
ATOM 1853 C CA . ASP A 1 243 ? 11.929 -5.027 -17.254 1.00 78.12 243 ASP A CA 1
ATOM 1854 C C . ASP A 1 243 ? 11.511 -6.293 -16.479 1.00 78.12 243 ASP A C 1
ATOM 1856 O O . ASP A 1 243 ? 11.738 -7.411 -16.963 1.00 78.12 243 ASP A O 1
ATOM 1860 N N . PRO A 1 244 ? 10.923 -6.159 -15.277 1.00 70.25 244 PRO A N 1
ATOM 1861 C CA . PRO A 1 244 ? 10.577 -7.302 -14.452 1.00 70.25 244 PRO A CA 1
ATOM 1862 C C . PRO A 1 244 ? 9.210 -7.907 -14.787 1.00 70.25 244 PRO A C 1
ATOM 1864 O O . PRO A 1 244 ? 8.954 -9.028 -14.355 1.00 70.25 244 PRO A O 1
ATOM 1867 N N . VAL A 1 245 ? 8.317 -7.213 -15.504 1.00 71.62 245 VAL A N 1
ATOM 1868 C CA . VAL A 1 245 ? 6.865 -7.496 -15.512 1.00 71.62 245 VAL A CA 1
ATOM 1869 C C . VAL A 1 245 ? 6.562 -8.931 -15.952 1.00 71.62 245 VAL A C 1
ATOM 1871 O O . VAL A 1 245 ? 5.955 -9.712 -15.210 1.00 71.62 245 VAL A O 1
ATOM 1874 N N . ALA A 1 246 ? 7.069 -9.327 -17.122 1.00 73.94 246 ALA A N 1
ATOM 1875 C CA . ALA A 1 246 ? 6.860 -10.673 -17.656 1.00 73.94 246 ALA A CA 1
ATOM 1876 C C . ALA A 1 246 ? 7.544 -11.768 -16.810 1.00 73.94 246 ALA A C 1
ATOM 1878 O O . ALA A 1 246 ? 7.013 -12.873 -16.696 1.00 73.94 246 ALA A O 1
ATOM 1879 N N . THR A 1 247 ? 8.678 -11.466 -16.169 1.00 78.19 247 THR A N 1
ATOM 1880 C CA . THR A 1 247 ? 9.344 -12.382 -15.227 1.00 78.19 247 THR A CA 1
ATOM 1881 C C . THR A 1 247 ? 8.534 -12.545 -13.941 1.00 78.19 247 THR A C 1
ATOM 1883 O O . THR A 1 247 ? 8.370 -13.665 -13.462 1.00 78.19 247 THR A O 1
ATOM 1886 N N . LEU A 1 248 ? 8.011 -11.456 -13.371 1.00 76.00 248 LEU A N 1
ATOM 1887 C CA . LEU A 1 248 ? 7.335 -11.478 -12.076 1.00 76.00 248 LEU A CA 1
ATOM 1888 C C . LEU A 1 248 ? 5.930 -12.082 -12.144 1.00 76.00 248 LEU A C 1
ATOM 1890 O O . LEU A 1 248 ? 5.548 -12.770 -11.199 1.00 76.00 248 LEU A O 1
ATOM 1894 N N . SER A 1 249 ? 5.200 -11.924 -13.257 1.00 72.19 249 SER A N 1
ATOM 1895 C CA . SER A 1 249 ? 3.956 -12.681 -13.497 1.00 72.19 249 SER A CA 1
ATOM 1896 C C . SER A 1 249 ? 4.238 -14.195 -13.479 1.00 72.19 249 SER A C 1
ATOM 1898 O O . SER A 1 249 ? 3.575 -14.945 -12.760 1.00 72.19 249 SER A O 1
ATOM 1900 N N . VAL A 1 250 ? 5.317 -14.646 -14.140 1.00 76.69 250 VAL A N 1
ATOM 1901 C CA . VAL A 1 250 ? 5.770 -16.051 -14.089 1.00 76.69 250 VAL A CA 1
ATOM 1902 C C . VAL A 1 250 ? 6.228 -16.461 -12.683 1.00 76.69 250 VAL A C 1
ATOM 1904 O O . VAL A 1 250 ? 5.868 -17.545 -12.229 1.00 76.69 250 VAL A O 1
ATOM 1907 N N . PHE A 1 251 ? 6.984 -15.623 -11.966 1.00 82.44 251 PHE A N 1
ATOM 1908 C CA . PHE A 1 251 ? 7.466 -15.922 -10.610 1.00 82.44 251 PHE A CA 1
ATOM 1909 C C . PHE A 1 251 ? 6.319 -16.091 -9.604 1.00 82.44 251 PHE A C 1
ATOM 1911 O O . PHE A 1 251 ? 6.339 -17.054 -8.837 1.00 82.44 251 PHE A O 1
ATOM 1918 N N . LYS A 1 252 ? 5.309 -15.205 -9.637 1.00 72.56 252 LYS A N 1
ATOM 1919 C CA . LYS A 1 252 ? 4.076 -15.341 -8.841 1.00 72.56 252 LYS A CA 1
ATOM 1920 C C . LYS A 1 252 ? 3.387 -16.673 -9.163 1.00 72.56 252 LYS A C 1
ATOM 1922 O O . LYS A 1 252 ? 3.203 -17.495 -8.274 1.00 72.56 252 LYS A O 1
ATOM 1927 N N . LYS A 1 253 ? 3.133 -16.938 -10.452 1.00 72.38 253 LYS A N 1
ATOM 1928 C CA . LYS A 1 253 ? 2.450 -18.145 -10.965 1.00 72.38 253 LYS A CA 1
ATOM 1929 C C . LYS A 1 253 ? 3.256 -19.459 -10.837 1.00 72.38 253 LYS A C 1
ATOM 1931 O O . LYS A 1 253 ? 2.794 -20.491 -11.308 1.00 72.38 253 LYS A O 1
ATOM 1936 N N . ASN A 1 254 ? 4.464 -19.443 -10.259 1.00 75.19 254 ASN A N 1
ATOM 1937 C CA . ASN A 1 254 ? 5.287 -20.640 -10.005 1.00 75.19 254 ASN A CA 1
ATOM 1938 C C . ASN A 1 254 ? 5.747 -20.760 -8.529 1.00 75.19 254 ASN A C 1
ATOM 1940 O O . ASN A 1 254 ? 6.475 -21.699 -8.209 1.00 75.19 254 ASN A O 1
ATOM 1944 N N . GLY A 1 255 ? 5.359 -19.836 -7.635 1.00 76.00 255 GLY A N 1
ATOM 1945 C CA . GLY A 1 255 ? 5.679 -19.902 -6.199 1.00 76.00 255 GLY A CA 1
ATOM 1946 C C . GLY A 1 255 ? 7.180 -19.868 -5.874 1.00 76.00 255 GLY A C 1
ATOM 1947 O O . GLY A 1 255 ? 7.667 -20.686 -5.095 1.00 76.00 255 GLY A O 1
ATOM 1948 N N . VAL A 1 256 ? 7.942 -18.969 -6.509 1.00 83.12 256 VAL A N 1
ATOM 1949 C CA . VAL A 1 256 ? 9.414 -18.939 -6.372 1.00 83.12 256 VAL A CA 1
ATOM 1950 C C . VAL A 1 256 ? 9.893 -18.478 -4.979 1.00 83.12 256 VAL A C 1
ATOM 1952 O O . VAL A 1 256 ? 9.214 -17.685 -4.324 1.00 83.12 256 VAL A O 1
ATOM 1955 N N . PRO A 1 257 ? 11.108 -18.870 -4.534 1.00 85.69 257 PRO A N 1
ATOM 1956 C CA . PRO A 1 257 ? 11.644 -18.464 -3.233 1.00 85.69 257 PRO A CA 1
ATOM 1957 C C . PRO A 1 257 ? 11.714 -16.932 -3.029 1.00 85.69 257 PRO A C 1
ATOM 1959 O O . PRO A 1 257 ? 12.271 -16.234 -3.886 1.00 85.69 257 PRO A O 1
ATOM 1962 N N . PRO A 1 258 ? 11.278 -16.384 -1.871 1.00 82.88 258 PRO A N 1
ATOM 1963 C CA . PRO A 1 258 ? 11.209 -14.934 -1.642 1.00 82.88 258 PRO A CA 1
ATOM 1964 C C . PRO A 1 258 ? 12.529 -14.173 -1.835 1.00 82.88 258 PRO A C 1
ATOM 1966 O O . PRO A 1 258 ? 12.525 -13.037 -2.304 1.00 82.88 258 PRO A O 1
ATOM 1969 N N . LEU A 1 259 ? 13.678 -14.787 -1.525 1.00 86.81 259 LEU A N 1
ATOM 1970 C CA . LEU A 1 259 ? 14.996 -14.185 -1.774 1.00 86.81 259 LEU A CA 1
ATOM 1971 C C . LEU A 1 259 ? 15.238 -13.925 -3.274 1.00 86.81 259 LEU A C 1
ATOM 1973 O O . LEU A 1 259 ? 15.755 -12.871 -3.635 1.00 86.81 259 LEU A O 1
ATOM 1977 N N . LEU A 1 260 ? 14.850 -14.861 -4.144 1.00 88.56 260 LEU A N 1
ATOM 1978 C CA . LEU A 1 260 ? 14.998 -14.725 -5.594 1.00 88.56 260 LEU A CA 1
ATOM 1979 C C . LEU A 1 260 ? 14.034 -13.668 -6.149 1.00 88.56 260 LEU A C 1
ATOM 1981 O O . LEU A 1 260 ? 14.451 -12.822 -6.938 1.00 88.56 260 LEU A O 1
ATOM 1985 N N . PHE A 1 261 ? 12.783 -13.671 -5.675 1.00 86.81 261 PHE A N 1
ATOM 1986 C CA . PHE A 1 261 ? 11.783 -12.656 -6.016 1.00 86.81 261 PHE A CA 1
ATOM 1987 C C . PHE A 1 261 ? 12.276 -11.242 -5.670 1.00 86.81 261 PHE A C 1
ATOM 1989 O O . PHE A 1 261 ? 12.374 -10.389 -6.551 1.00 86.81 261 PHE A O 1
ATOM 1996 N N . ASN A 1 262 ? 12.666 -11.013 -4.410 1.00 85.69 262 ASN A N 1
ATOM 1997 C CA . ASN A 1 262 ? 13.087 -9.699 -3.913 1.00 85.69 262 ASN A CA 1
ATOM 1998 C C . ASN A 1 262 ? 14.347 -9.164 -4.613 1.00 85.69 262 ASN A C 1
ATOM 2000 O O . ASN A 1 262 ? 14.459 -7.956 -4.822 1.00 85.69 262 ASN A O 1
ATOM 2004 N N . LEU A 1 263 ? 15.286 -10.044 -4.988 1.00 89.19 263 LEU A N 1
ATOM 2005 C CA . LEU A 1 263 ? 16.487 -9.653 -5.732 1.00 89.19 263 LEU A CA 1
ATOM 2006 C C . LEU A 1 263 ? 16.158 -9.202 -7.159 1.00 89.19 263 LEU A C 1
ATOM 2008 O O . LEU A 1 263 ? 16.601 -8.129 -7.551 1.00 89.19 263 LEU A O 1
ATOM 2012 N N . VAL A 1 264 ? 15.376 -9.979 -7.918 1.00 88.88 264 VAL A N 1
ATOM 2013 C CA . VAL A 1 264 ? 15.039 -9.647 -9.317 1.00 88.88 264 VAL A CA 1
ATOM 2014 C C . VAL A 1 264 ? 14.123 -8.423 -9.401 1.00 88.88 264 VAL A C 1
ATOM 2016 O O . VAL A 1 264 ? 14.351 -7.543 -10.230 1.00 88.88 264 VAL A O 1
ATOM 2019 N N . PHE A 1 265 ? 13.128 -8.332 -8.515 1.00 83.50 265 PHE A N 1
ATOM 2020 C CA . PHE A 1 265 ? 12.236 -7.176 -8.388 1.00 83.50 265 PHE A CA 1
ATOM 2021 C C . PHE A 1 265 ? 13.031 -5.898 -8.093 1.00 83.50 265 PHE A C 1
ATOM 2023 O O . PHE A 1 265 ? 13.056 -4.984 -8.917 1.00 83.50 265 PHE A O 1
ATOM 2030 N N . GLY A 1 266 ? 13.766 -5.871 -6.974 1.00 82.44 266 GLY A N 1
ATOM 2031 C CA . GLY A 1 266 ? 14.531 -4.694 -6.563 1.00 82.44 266 GLY A CA 1
ATOM 2032 C C . GLY A 1 266 ? 15.666 -4.325 -7.523 1.00 82.44 266 GLY A C 1
ATOM 2033 O O . GLY A 1 266 ? 15.960 -3.140 -7.687 1.00 82.44 266 GLY A O 1
ATOM 2034 N N . GLU A 1 267 ? 16.294 -5.310 -8.181 1.00 88.75 267 GLU A N 1
ATOM 2035 C CA . GLU A 1 267 ? 17.288 -5.047 -9.225 1.00 88.75 267 GLU A CA 1
ATOM 2036 C C . GLU A 1 267 ? 16.678 -4.229 -10.365 1.00 88.75 267 GLU A C 1
ATOM 2038 O O . GLU A 1 267 ? 17.251 -3.207 -10.751 1.00 88.75 267 GLU A O 1
ATOM 2043 N N . SER A 1 268 ? 15.535 -4.692 -10.877 1.00 84.56 268 SER A N 1
ATOM 2044 C CA . SER A 1 268 ? 14.858 -4.162 -12.062 1.00 84.56 268 SER A CA 1
ATOM 2045 C C . SER A 1 268 ? 14.408 -2.717 -11.852 1.00 84.56 268 SER A C 1
ATOM 2047 O O . SER A 1 268 ? 14.891 -1.814 -12.531 1.00 84.56 268 SER A O 1
ATOM 2049 N N . MET A 1 269 ? 13.620 -2.478 -10.798 1.00 77.81 269 MET A N 1
ATOM 2050 C CA . MET A 1 269 ? 13.054 -1.161 -10.466 1.00 77.81 269 MET A CA 1
ATOM 2051 C C . MET A 1 269 ? 14.109 -0.050 -10.344 1.00 77.81 269 MET A C 1
ATOM 2053 O O . MET A 1 269 ? 13.900 1.082 -10.779 1.00 77.81 269 MET A O 1
ATOM 2057 N N . LEU A 1 270 ? 15.251 -0.354 -9.718 1.00 83.25 270 LEU A N 1
ATOM 2058 C CA . LEU A 1 270 ? 16.312 0.631 -9.511 1.00 83.25 270 LEU A CA 1
ATOM 2059 C C . LEU A 1 270 ? 17.242 0.773 -10.720 1.00 83.25 270 LEU A C 1
ATOM 2061 O O . LEU A 1 270 ? 17.838 1.842 -10.888 1.00 83.25 270 LEU A O 1
ATOM 2065 N N . ASN A 1 271 ? 17.404 -0.262 -11.554 1.00 89.06 271 ASN A N 1
ATOM 2066 C CA . ASN A 1 271 ? 18.297 -0.158 -12.705 1.00 89.06 271 ASN A CA 1
ATOM 2067 C C . ASN A 1 271 ? 17.729 0.710 -13.831 1.00 89.06 271 ASN A C 1
ATOM 2069 O O . ASN A 1 271 ? 18.520 1.391 -14.481 1.00 89.06 271 ASN A O 1
ATOM 2073 N N . ASP A 1 272 ? 16.404 0.797 -13.985 1.00 85.25 272 ASP A N 1
ATOM 2074 C CA . ASP A 1 272 ? 15.761 1.744 -14.903 1.00 85.25 272 ASP A CA 1
ATOM 2075 C C . ASP A 1 272 ? 16.222 3.179 -14.622 1.00 85.25 272 ASP A C 1
ATOM 2077 O O . ASP A 1 272 ? 16.729 3.875 -15.505 1.00 85.25 272 ASP A O 1
ATOM 2081 N N . GLY A 1 273 ? 16.154 3.605 -13.357 1.00 82.31 273 GLY A N 1
ATOM 2082 C CA . GLY A 1 273 ? 16.616 4.925 -12.928 1.00 82.31 273 GLY A CA 1
ATOM 2083 C C . GLY A 1 273 ? 18.100 5.186 -13.232 1.00 82.31 273 GLY A C 1
ATOM 2084 O O . GLY A 1 273 ? 18.469 6.296 -13.620 1.00 82.31 273 GLY A O 1
ATOM 2085 N N . VAL A 1 274 ? 18.954 4.164 -13.115 1.00 89.56 274 VAL A N 1
ATOM 2086 C CA . VAL A 1 274 ? 20.395 4.244 -13.425 1.00 89.56 274 VAL A CA 1
ATOM 2087 C C . VAL A 1 274 ? 20.651 4.293 -14.935 1.00 89.56 274 VAL A C 1
ATOM 2089 O O . VAL A 1 274 ? 21.473 5.094 -15.394 1.00 89.56 274 VAL A O 1
ATOM 2092 N N . ALA A 1 275 ? 19.941 3.467 -15.706 1.00 89.81 275 ALA A N 1
ATOM 2093 C CA . ALA A 1 275 ? 20.000 3.400 -17.162 1.00 89.81 275 ALA A CA 1
ATOM 2094 C C . ALA A 1 275 ? 19.561 4.728 -17.796 1.00 89.81 275 ALA A C 1
ATOM 2096 O O . ALA A 1 275 ? 20.281 5.274 -18.631 1.00 89.81 275 ALA A O 1
ATOM 2097 N N . ILE A 1 276 ? 18.452 5.308 -17.324 1.00 85.19 276 ILE A N 1
ATOM 2098 C CA . ILE A 1 276 ? 17.934 6.615 -17.755 1.00 85.19 276 ILE A CA 1
ATOM 2099 C C . ILE A 1 276 ? 18.942 7.739 -17.466 1.00 85.19 276 ILE A C 1
ATOM 2101 O O . ILE A 1 276 ? 19.212 8.569 -18.337 1.00 85.19 276 ILE A O 1
ATOM 2105 N N . VAL A 1 277 ? 19.543 7.775 -16.270 1.00 89.00 277 VAL A N 1
ATOM 2106 C CA . VAL A 1 277 ? 20.537 8.811 -15.917 1.00 89.00 277 VAL A CA 1
ATOM 2107 C C . VAL A 1 277 ? 21.828 8.649 -16.720 1.00 89.00 277 VAL A C 1
ATOM 2109 O O . VAL A 1 277 ? 22.410 9.635 -17.166 1.00 89.00 277 VAL A O 1
ATOM 2112 N N . SER A 1 278 ? 22.262 7.416 -16.974 1.00 92.44 278 SER A N 1
ATOM 2113 C CA . SER A 1 278 ? 23.424 7.156 -17.826 1.00 92.44 278 SER A CA 1
ATOM 2114 C C . SER A 1 278 ? 23.137 7.533 -19.289 1.00 92.44 278 SER A C 1
ATOM 2116 O O . SER A 1 278 ? 23.948 8.224 -19.908 1.00 92.44 278 SER A O 1
ATOM 2118 N N . PHE A 1 279 ? 21.958 7.189 -19.821 1.00 91.38 279 PHE A N 1
ATOM 2119 C CA . PHE A 1 279 ? 21.498 7.594 -21.152 1.00 91.38 279 PHE A CA 1
ATOM 2120 C C . PHE A 1 279 ? 21.495 9.118 -21.313 1.00 91.38 279 PHE A C 1
ATOM 2122 O O . PHE A 1 279 ? 22.112 9.618 -22.251 1.00 91.38 279 PHE A O 1
ATOM 2129 N N . THR A 1 280 ? 20.880 9.878 -20.397 1.00 87.19 280 THR A N 1
ATOM 2130 C CA . THR A 1 280 ? 20.826 11.350 -20.510 1.00 87.19 280 THR A CA 1
ATOM 2131 C C . THR A 1 280 ? 22.211 11.996 -20.408 1.00 87.19 280 THR A C 1
ATOM 2133 O O . THR A 1 280 ? 22.489 12.964 -21.121 1.00 87.19 280 THR A O 1
ATOM 2136 N N . LEU A 1 281 ? 23.126 11.431 -19.611 1.00 91.44 281 LEU A N 1
ATOM 2137 C CA . LEU A 1 281 ? 24.513 11.893 -19.518 1.00 91.44 281 LEU A CA 1
ATOM 2138 C C . LEU A 1 281 ? 25.314 11.652 -20.810 1.00 91.44 281 LEU A C 1
ATOM 2140 O O . LEU A 1 281 ? 25.959 12.587 -21.296 1.00 91.44 281 LEU A O 1
ATOM 2144 N N . PHE A 1 282 ? 25.253 10.456 -21.409 1.00 93.50 282 PHE A N 1
ATOM 2145 C CA . PHE A 1 282 ? 25.879 10.211 -22.719 1.00 93.50 282 PHE A CA 1
ATOM 2146 C C . PHE A 1 282 ? 25.199 11.022 -23.832 1.00 93.50 282 PHE A C 1
ATOM 2148 O O . PHE A 1 282 ? 25.875 11.594 -24.688 1.00 93.50 282 PHE A O 1
ATOM 2155 N N . GLN A 1 283 ? 23.873 11.172 -23.782 1.00 90.00 283 GLN A N 1
ATOM 2156 C CA . GLN A 1 283 ? 23.114 11.993 -24.722 1.00 90.00 283 GLN A CA 1
ATOM 2157 C C . GLN A 1 283 ? 23.539 13.469 -24.664 1.00 90.00 283 GLN A C 1
ATOM 2159 O O . GLN A 1 283 ? 23.605 14.132 -25.704 1.00 90.00 283 GLN A O 1
ATOM 2164 N N . GLY A 1 284 ? 23.882 13.965 -23.470 1.00 89.38 284 GLY A N 1
ATOM 2165 C CA . GLY A 1 284 ? 24.483 15.277 -23.248 1.00 89.38 284 GLY A CA 1
ATOM 2166 C C . GLY A 1 284 ? 25.881 15.423 -23.859 1.00 89.38 284 GLY A C 1
ATOM 2167 O O . GLY A 1 284 ? 26.169 16.472 -24.435 1.00 89.38 284 GLY A O 1
ATOM 2168 N N . LEU A 1 285 ? 26.728 14.385 -23.817 1.00 91.62 285 LEU A N 1
ATOM 2169 C CA . LEU A 1 285 ? 28.023 14.390 -24.520 1.00 91.62 285 LEU A CA 1
ATOM 2170 C C . LEU A 1 285 ? 27.837 14.495 -26.040 1.00 91.62 285 LEU A C 1
ATOM 2172 O O . LEU A 1 285 ? 28.449 15.360 -26.666 1.00 91.62 285 LEU A O 1
ATOM 2176 N N . ILE A 1 286 ? 26.936 13.693 -26.616 1.00 92.25 286 ILE A N 1
ATOM 2177 C CA . ILE A 1 286 ? 26.636 13.703 -28.059 1.00 92.25 286 ILE A CA 1
ATOM 2178 C C . ILE A 1 286 ? 26.098 15.075 -28.497 1.00 92.25 286 ILE A C 1
ATOM 2180 O O . ILE A 1 286 ? 26.568 15.639 -29.484 1.00 92.25 286 ILE A O 1
ATOM 2184 N N . ARG A 1 287 ? 25.164 15.664 -27.732 1.00 90.81 287 ARG A N 1
ATOM 2185 C CA . ARG A 1 287 ? 24.657 17.031 -27.974 1.00 90.81 287 ARG A CA 1
ATOM 2186 C C . ARG A 1 287 ? 25.739 18.109 -27.811 1.00 90.81 287 ARG A C 1
ATOM 2188 O O . ARG A 1 287 ? 25.641 19.152 -28.448 1.00 90.81 287 ARG A O 1
ATOM 2195 N N . SER A 1 288 ? 26.780 17.843 -27.020 1.00 89.31 288 SER A N 1
ATOM 2196 C CA . SER A 1 288 ? 27.965 18.705 -26.865 1.00 89.31 288 SER A CA 1
ATOM 2197 C C . SER A 1 288 ? 29.042 18.475 -27.941 1.00 89.31 288 SER A C 1
ATOM 2199 O O . SER A 1 288 ? 30.115 19.069 -27.858 1.00 89.31 288 SER A O 1
ATOM 2201 N N . GLY A 1 289 ? 28.799 17.603 -28.928 1.00 88.38 289 GLY A N 1
ATOM 2202 C CA . GLY A 1 289 ? 29.760 17.262 -29.985 1.00 88.38 289 GLY A CA 1
ATOM 2203 C C . GLY A 1 289 ? 30.897 16.326 -29.550 1.00 88.38 289 GLY A C 1
ATOM 2204 O O . GLY A 1 289 ? 31.857 16.144 -30.296 1.00 88.38 289 GLY A O 1
ATOM 2205 N N . ILE A 1 290 ? 30.813 15.725 -28.359 1.00 88.69 290 ILE A N 1
ATOM 2206 C CA . ILE A 1 290 ? 31.840 14.831 -27.814 1.00 88.69 290 ILE A CA 1
ATOM 2207 C C . ILE A 1 290 ? 31.531 13.398 -28.265 1.00 88.69 290 ILE A C 1
ATOM 2209 O O . ILE A 1 290 ? 30.720 12.706 -27.654 1.00 88.69 290 ILE A O 1
ATOM 2213 N N . ALA A 1 291 ? 32.186 12.968 -29.346 1.00 86.69 291 ALA A N 1
ATOM 2214 C CA . ALA A 1 291 ? 32.084 11.608 -29.881 1.00 86.69 291 ALA A CA 1
ATOM 2215 C C . ALA A 1 291 ? 32.891 10.577 -29.066 1.00 86.69 291 ALA A C 1
ATOM 2217 O O . ALA A 1 291 ? 32.446 9.441 -28.899 1.00 86.69 291 ALA A O 1
ATOM 2218 N N . ASP A 1 292 ? 34.053 10.977 -28.534 1.00 88.56 292 ASP A N 1
ATOM 2219 C CA . ASP A 1 292 ? 34.989 10.086 -27.842 1.00 88.56 292 ASP A CA 1
ATOM 2220 C C . ASP A 1 292 ? 34.842 10.135 -26.312 1.00 88.56 292 ASP A C 1
ATOM 2222 O O . ASP A 1 292 ? 34.920 11.187 -25.666 1.00 88.56 292 ASP A O 1
ATOM 2226 N N . VAL A 1 293 ? 34.681 8.960 -25.701 1.00 88.06 293 VAL A N 1
ATOM 2227 C CA . VAL A 1 293 ? 34.567 8.804 -24.246 1.00 88.06 293 VAL A CA 1
ATOM 2228 C C . VAL A 1 293 ? 35.925 8.405 -23.676 1.00 88.06 293 VAL A C 1
ATOM 2230 O O . VAL A 1 293 ? 36.292 7.234 -23.635 1.00 88.06 293 VAL A O 1
ATOM 2233 N N . THR A 1 294 ? 36.684 9.405 -23.225 1.00 90.06 294 THR A N 1
ATOM 2234 C CA . THR A 1 294 ? 37.931 9.187 -22.477 1.00 90.06 294 THR A CA 1
ATOM 2235 C C . THR A 1 294 ? 37.656 8.579 -21.096 1.00 90.06 294 THR A C 1
ATOM 2237 O O . THR A 1 294 ? 36.553 8.706 -20.561 1.00 90.06 294 THR A O 1
ATOM 2240 N N . LEU A 1 295 ? 38.680 7.994 -20.460 1.00 87.38 295 LEU A N 1
ATOM 2241 C CA . LEU A 1 295 ? 38.585 7.495 -19.079 1.00 87.38 295 LEU A CA 1
ATOM 2242 C C . LEU A 1 295 ? 38.121 8.587 -18.092 1.00 87.38 295 LEU A C 1
ATOM 2244 O O . LEU A 1 295 ? 37.335 8.313 -17.188 1.00 87.38 295 LEU A O 1
ATOM 2248 N N . ASN A 1 296 ? 38.539 9.839 -18.313 1.00 87.81 296 ASN A N 1
ATOM 2249 C CA . ASN A 1 296 ? 38.100 10.991 -17.523 1.00 87.81 296 ASN A CA 1
ATOM 2250 C C . ASN A 1 296 ? 36.605 11.283 -17.736 1.00 87.81 296 ASN A C 1
ATOM 2252 O O . ASN A 1 296 ? 35.887 11.526 -16.769 1.00 87.81 296 ASN A O 1
ATOM 2256 N N . ASN A 1 297 ? 36.118 11.212 -18.982 1.00 86.88 297 ASN A N 1
ATOM 2257 C CA . ASN A 1 297 ? 34.698 11.394 -19.300 1.00 86.88 297 ASN A CA 1
ATOM 2258 C C . ASN A 1 297 ? 33.849 10.281 -18.661 1.00 86.88 297 ASN A C 1
ATOM 2260 O O . ASN A 1 297 ? 32.827 10.577 -18.046 1.00 86.88 297 ASN A O 1
ATOM 2264 N N . ALA A 1 298 ? 34.295 9.022 -18.735 1.00 87.56 298 ALA A N 1
ATOM 2265 C CA . ALA A 1 298 ? 33.627 7.885 -18.101 1.00 87.56 298 ALA A CA 1
ATOM 2266 C C . ALA A 1 298 ? 33.585 8.013 -16.565 1.00 87.56 298 ALA A C 1
ATOM 2268 O O . ALA A 1 298 ? 32.523 7.857 -15.963 1.00 87.56 298 ALA A O 1
ATOM 2269 N N . GLY A 1 299 ? 34.704 8.379 -15.928 1.00 89.19 299 GLY A N 1
ATOM 2270 C CA . GLY A 1 299 ? 34.759 8.628 -14.483 1.00 89.19 299 GLY A CA 1
ATOM 2271 C C . GLY A 1 299 ? 33.842 9.774 -14.039 1.00 89.19 299 GLY A C 1
ATOM 2272 O O . GLY A 1 299 ? 33.119 9.642 -13.052 1.00 89.19 299 GLY A O 1
ATOM 2273 N N . LEU A 1 300 ? 33.798 10.871 -14.804 1.00 90.06 300 LEU A N 1
ATOM 2274 C CA . LEU A 1 300 ? 32.873 11.983 -14.561 1.00 90.06 300 LEU A CA 1
ATOM 2275 C C . LEU A 1 300 ? 31.403 11.579 -14.739 1.00 90.06 300 LEU A C 1
ATOM 2277 O O . LEU A 1 300 ? 30.562 12.072 -13.991 1.00 90.06 300 LEU A O 1
ATOM 2281 N N . ILE A 1 301 ? 31.081 10.686 -15.681 1.00 89.88 301 ILE A N 1
ATOM 2282 C CA . ILE A 1 301 ? 29.727 10.130 -15.821 1.00 89.88 301 ILE A CA 1
ATOM 2283 C C . ILE A 1 301 ? 29.363 9.306 -14.589 1.00 89.88 301 ILE A C 1
ATOM 2285 O O . ILE A 1 301 ? 28.323 9.571 -14.002 1.00 89.88 301 ILE A O 1
ATOM 2289 N N . ILE A 1 302 ? 30.222 8.389 -14.134 1.00 91.50 302 ILE A N 1
ATOM 2290 C CA . ILE A 1 302 ? 29.960 7.573 -12.934 1.00 91.50 302 ILE A CA 1
ATOM 2291 C C . ILE A 1 302 ? 29.707 8.471 -11.710 1.00 91.50 302 ILE A C 1
ATOM 2293 O O . ILE A 1 302 ? 28.710 8.296 -11.010 1.00 91.50 302 ILE A O 1
ATOM 2297 N N . ILE A 1 303 ? 30.548 9.489 -11.488 1.00 92.44 303 ILE A N 1
ATOM 2298 C CA . ILE A 1 303 ? 30.365 10.465 -10.398 1.00 92.44 303 ILE A CA 1
ATOM 2299 C C . ILE A 1 303 ? 29.032 11.222 -10.543 1.00 92.44 303 ILE A C 1
ATOM 2301 O O . ILE A 1 303 ? 28.322 11.409 -9.553 1.00 92.44 303 ILE A O 1
ATOM 2305 N N . LYS A 1 304 ? 28.654 11.625 -11.764 1.00 91.31 304 LYS A N 1
ATOM 2306 C CA . LYS A 1 304 ? 27.365 12.283 -12.030 1.00 91.31 304 LYS A CA 1
ATOM 2307 C C . LYS A 1 304 ? 26.165 11.355 -11.840 1.00 91.31 304 LYS A C 1
ATOM 2309 O O . LYS A 1 304 ? 25.163 11.832 -11.328 1.00 91.31 304 LYS A O 1
ATOM 2314 N N . VAL A 1 305 ? 26.253 10.066 -12.179 1.00 91.19 305 VAL A N 1
ATOM 2315 C CA . VAL A 1 305 ? 25.180 9.081 -11.935 1.00 91.19 305 VAL A CA 1
ATOM 2316 C C . VAL A 1 305 ? 24.878 8.995 -10.440 1.00 91.19 305 VAL A C 1
ATOM 2318 O O . VAL A 1 305 ? 23.724 9.153 -10.045 1.00 91.19 305 VAL A O 1
ATOM 2321 N N . PHE A 1 306 ? 25.905 8.850 -9.594 1.00 90.38 306 PHE A N 1
ATOM 2322 C CA . PHE A 1 306 ? 25.723 8.869 -8.139 1.00 90.38 306 PHE A CA 1
ATOM 2323 C C . PHE A 1 306 ? 25.199 10.223 -7.635 1.00 90.38 306 PHE A C 1
ATOM 2325 O O . PHE A 1 306 ? 24.250 10.253 -6.855 1.00 90.38 306 PHE A O 1
ATOM 2332 N N . GLY A 1 307 ? 25.768 11.345 -8.092 1.00 91.25 307 GLY A N 1
ATOM 2333 C CA . GLY A 1 307 ? 25.349 12.686 -7.665 1.00 91.25 307 GLY A CA 1
ATOM 2334 C C . GLY A 1 307 ? 23.897 13.023 -8.026 1.00 91.25 307 GLY A C 1
ATOM 2335 O O . GLY A 1 307 ? 23.151 13.513 -7.180 1.00 91.25 307 GLY A O 1
ATOM 2336 N N . ILE A 1 308 ? 23.476 12.708 -9.254 1.00 91.44 308 ILE A N 1
ATOM 2337 C CA . ILE A 1 308 ? 22.092 12.868 -9.722 1.00 91.44 308 ILE A CA 1
ATOM 2338 C C . ILE A 1 308 ? 21.168 11.908 -8.971 1.00 91.44 308 ILE A C 1
ATOM 2340 O O . ILE A 1 308 ? 20.110 12.337 -8.519 1.00 91.44 308 ILE A O 1
ATOM 2344 N N . GLY A 1 309 ? 21.566 10.646 -8.780 1.00 88.81 309 GLY A N 1
ATOM 2345 C CA . GLY A 1 309 ? 20.795 9.660 -8.021 1.00 88.81 309 GLY A CA 1
ATOM 2346 C C . GLY A 1 309 ? 20.503 10.128 -6.594 1.00 88.81 309 GLY A C 1
ATOM 2347 O O . GLY A 1 309 ? 19.342 10.324 -6.240 1.00 88.81 309 GLY A O 1
ATOM 2348 N N . PHE A 1 310 ? 21.541 10.402 -5.797 1.00 90.19 310 PHE A N 1
ATOM 2349 C CA . PHE A 1 310 ? 21.376 10.879 -4.418 1.00 90.19 310 PHE A CA 1
ATOM 2350 C C . PHE A 1 310 ? 20.656 12.234 -4.334 1.00 90.19 310 PHE A C 1
ATOM 2352 O O . PHE A 1 310 ? 19.855 12.431 -3.422 1.00 90.19 310 PHE A O 1
ATOM 2359 N N . GLY A 1 311 ? 20.880 13.145 -5.289 1.00 92.31 311 GLY A N 1
ATOM 2360 C CA . GLY A 1 311 ? 20.138 14.406 -5.377 1.00 92.31 311 GLY A CA 1
ATOM 2361 C C . GLY A 1 311 ? 18.637 14.191 -5.595 1.00 92.31 311 GLY A C 1
ATOM 2362 O O . GLY A 1 311 ? 17.825 14.773 -4.881 1.00 92.31 311 GLY A O 1
ATOM 2363 N N . SER A 1 312 ? 18.273 13.294 -6.516 1.00 93.00 312 SER A N 1
ATOM 2364 C CA . SER A 1 312 ? 16.876 12.954 -6.831 1.00 93.00 312 SER A CA 1
ATOM 2365 C C . SER A 1 312 ? 16.166 12.318 -5.631 1.00 93.00 312 SER A C 1
ATOM 2367 O O . SER A 1 312 ? 15.049 12.710 -5.305 1.00 93.00 312 SER A O 1
ATOM 2369 N N . VAL A 1 313 ? 16.840 11.400 -4.923 1.00 92.06 313 VAL A N 1
ATOM 2370 C CA . VAL A 1 313 ? 16.342 10.797 -3.671 1.00 92.06 313 VAL A CA 1
ATOM 2371 C C . VAL A 1 313 ? 16.151 11.859 -2.584 1.00 92.06 313 VAL A C 1
ATOM 2373 O O . VAL A 1 313 ? 15.113 11.888 -1.928 1.00 92.06 313 VAL A O 1
ATOM 2376 N N . GLY A 1 314 ? 17.124 12.758 -2.402 1.00 93.19 314 GLY A N 1
ATOM 2377 C CA . GLY A 1 314 ? 17.041 13.835 -1.412 1.00 93.19 314 GLY A CA 1
ATOM 2378 C C . GLY A 1 314 ? 15.916 14.833 -1.699 1.00 93.19 314 GLY A C 1
ATOM 2379 O O . GLY A 1 314 ? 15.231 15.273 -0.778 1.00 93.19 314 GLY A O 1
ATOM 2380 N N . LEU A 1 315 ? 15.676 15.155 -2.971 1.00 93.38 315 LEU A N 1
ATOM 2381 C CA . LEU A 1 315 ? 14.579 16.025 -3.389 1.00 93.38 315 LEU A CA 1
ATOM 2382 C C . LEU A 1 315 ? 13.209 15.349 -3.215 1.00 93.38 315 LEU A C 1
ATOM 2384 O O . LEU A 1 315 ? 12.295 15.972 -2.675 1.00 93.38 315 LEU A O 1
ATOM 2388 N N . ALA A 1 316 ? 13.082 14.073 -3.593 1.00 94.56 316 ALA A N 1
ATOM 2389 C CA . ALA A 1 316 ? 11.886 13.274 -3.322 1.00 94.56 316 ALA A CA 1
ATOM 2390 C C . ALA A 1 316 ? 11.578 13.216 -1.821 1.00 94.56 316 ALA A C 1
ATOM 2392 O O . ALA A 1 316 ? 10.442 13.457 -1.419 1.00 94.56 316 ALA A O 1
ATOM 2393 N N . ALA A 1 317 ? 12.603 13.004 -0.989 1.00 92.94 317 ALA A N 1
ATOM 2394 C CA . ALA A 1 317 ? 12.491 13.049 0.463 1.00 92.94 317 ALA A CA 1
ATOM 2395 C C . ALA A 1 317 ? 11.973 14.403 0.969 1.00 92.94 317 ALA A C 1
ATOM 2397 O O . ALA A 1 317 ? 11.015 14.427 1.733 1.00 92.94 317 ALA A O 1
ATOM 2398 N N . VAL A 1 318 ? 12.526 15.533 0.514 1.00 93.19 318 VAL A N 1
ATOM 2399 C CA . VAL A 1 318 ? 12.051 16.869 0.928 1.00 93.19 318 VAL A CA 1
ATOM 2400 C C . VAL A 1 318 ? 10.580 17.098 0.555 1.00 93.19 318 VAL A C 1
ATOM 2402 O O . VAL A 1 318 ? 9.802 17.544 1.402 1.00 93.19 318 VAL A O 1
ATOM 2405 N N . VAL A 1 319 ? 10.172 16.772 -0.677 1.00 92.81 319 VAL A N 1
ATOM 2406 C CA . VAL A 1 319 ? 8.783 16.969 -1.134 1.00 92.81 319 VAL A CA 1
ATOM 2407 C C . VAL A 1 319 ? 7.824 16.036 -0.384 1.00 92.81 319 VAL A C 1
ATOM 2409 O O . VAL A 1 319 ? 6.819 16.498 0.158 1.00 92.81 319 VAL A O 1
ATOM 2412 N N . CYS A 1 320 ? 8.149 14.745 -0.275 1.00 92.88 320 CYS A N 1
ATOM 2413 C CA . CYS A 1 320 ? 7.304 13.767 0.406 1.00 92.88 320 CYS A CA 1
ATOM 2414 C C . CYS A 1 320 ? 7.221 14.005 1.918 1.00 92.88 320 CYS A C 1
ATOM 2416 O O . CYS A 1 320 ? 6.114 13.998 2.444 1.00 92.88 320 CYS A O 1
ATOM 2418 N N . PHE A 1 321 ? 8.325 14.282 2.618 1.00 92.31 321 PHE A N 1
ATOM 2419 C CA . PHE A 1 321 ? 8.279 14.575 4.056 1.00 92.31 321 PHE A CA 1
ATOM 2420 C C . PHE A 1 321 ? 7.468 15.835 4.359 1.00 92.31 321 PHE A C 1
ATOM 2422 O O . PHE A 1 321 ? 6.661 15.827 5.286 1.00 92.31 321 PHE A O 1
ATOM 2429 N N . THR A 1 322 ? 7.605 16.900 3.561 1.00 89.00 322 THR A N 1
ATOM 2430 C CA . THR A 1 322 ? 6.801 18.114 3.786 1.00 89.0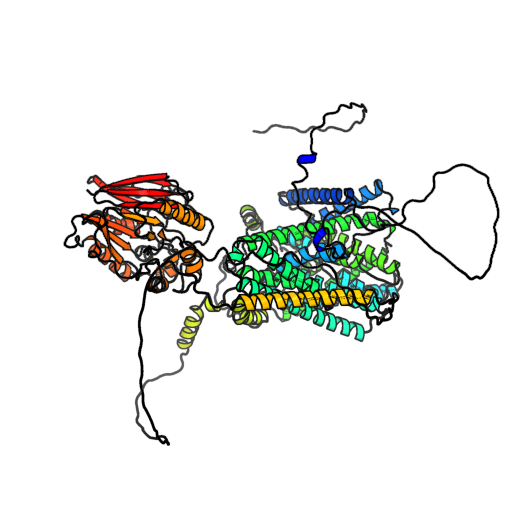0 322 THR A CA 1
ATOM 2431 C C . THR A 1 322 ? 5.320 17.865 3.482 1.00 89.00 322 THR A C 1
ATOM 2433 O O . THR A 1 322 ? 4.456 18.368 4.189 1.00 89.00 322 THR A O 1
ATOM 2436 N N . SER A 1 323 ? 5.009 17.039 2.479 1.00 91.75 323 SER A N 1
ATOM 2437 C CA . SER A 1 323 ? 3.640 16.626 2.144 1.00 91.75 323 SER A CA 1
ATOM 2438 C C . SER A 1 323 ? 2.997 15.746 3.229 1.00 91.75 323 SER A C 1
ATOM 2440 O O . SER A 1 323 ? 1.880 16.025 3.659 1.00 91.75 323 SER A O 1
ATOM 2442 N N . ALA A 1 324 ? 3.720 14.750 3.748 1.00 89.06 324 ALA A N 1
ATOM 2443 C CA . ALA A 1 324 ? 3.262 13.914 4.857 1.00 89.06 324 ALA A CA 1
ATOM 2444 C C . ALA A 1 324 ? 3.080 14.737 6.146 1.00 89.06 324 ALA A C 1
ATOM 2446 O O . ALA A 1 324 ? 2.076 14.590 6.836 1.00 89.06 324 ALA A O 1
ATOM 2447 N N . PHE A 1 325 ? 3.992 15.679 6.423 1.00 86.69 325 PHE A N 1
ATOM 2448 C CA . PHE A 1 325 ? 3.837 16.643 7.515 1.00 86.69 325 PHE A CA 1
ATOM 2449 C C . PHE A 1 325 ? 2.589 17.522 7.344 1.00 86.69 325 PHE A C 1
ATOM 2451 O O . PHE A 1 325 ? 1.858 17.712 8.309 1.00 86.69 325 PHE A O 1
ATOM 2458 N N . LEU A 1 326 ? 2.306 18.028 6.136 1.00 84.38 326 LEU A N 1
ATOM 2459 C CA . LEU A 1 326 ? 1.094 18.815 5.877 1.00 84.38 326 LEU A CA 1
ATOM 2460 C C . LEU A 1 326 ? -0.188 18.008 6.101 1.00 84.38 326 LEU A C 1
ATOM 2462 O O . LEU A 1 326 ? -1.107 18.540 6.711 1.00 84.38 326 LEU A O 1
ATOM 2466 N N . LEU A 1 327 ? -0.250 16.749 5.653 1.00 85.81 327 LEU A N 1
ATOM 2467 C CA . LEU A 1 327 ? -1.399 15.871 5.918 1.00 85.81 327 LEU A CA 1
ATOM 2468 C C . LEU A 1 327 ? -1.563 15.618 7.424 1.00 85.81 327 LEU A C 1
ATOM 2470 O O . LEU A 1 327 ? -2.652 15.778 7.960 1.00 85.81 327 LEU A O 1
ATOM 2474 N N . LYS A 1 328 ? -0.464 15.340 8.133 1.00 83.56 328 LYS A N 1
ATOM 2475 C CA . LYS A 1 328 ? -0.451 15.136 9.590 1.00 83.56 328 LYS A CA 1
ATOM 2476 C C . LYS A 1 328 ? -0.848 16.373 10.409 1.00 83.56 328 LYS A C 1
ATOM 2478 O O . LYS A 1 328 ? -1.266 16.243 11.555 1.00 83.56 328 LYS A O 1
ATOM 2483 N N . GLN A 1 329 ? -0.648 17.571 9.860 1.00 80.06 329 GLN A N 1
ATOM 2484 C CA . GLN A 1 329 ? -1.039 18.853 10.462 1.00 80.06 329 GLN A CA 1
ATOM 2485 C C . GLN A 1 329 ? -2.353 19.406 9.877 1.00 80.06 329 GLN A C 1
ATOM 2487 O O . GLN A 1 329 ? -2.733 20.534 10.198 1.00 80.06 329 GLN A O 1
ATOM 2492 N N . ALA A 1 330 ? -3.032 18.661 9.000 1.00 77.12 330 ALA A N 1
ATOM 2493 C CA . ALA A 1 330 ? -4.311 19.074 8.446 1.00 77.12 330 ALA A CA 1
ATOM 2494 C C . ALA A 1 330 ? -5.434 18.957 9.487 1.00 77.12 330 ALA A C 1
ATOM 2496 O O . ALA A 1 330 ? -5.335 18.236 10.479 1.00 77.12 330 ALA A O 1
ATOM 2497 N N . ASP A 1 331 ? -6.534 19.663 9.232 1.00 67.62 331 ASP A N 1
ATOM 2498 C CA . ASP A 1 331 ? -7.784 19.458 9.960 1.00 67.62 331 ASP A CA 1
ATOM 2499 C C . ASP A 1 331 ? -8.271 18.008 9.731 1.00 67.62 331 ASP A C 1
ATOM 2501 O O . ASP A 1 331 ? -8.376 17.612 8.566 1.00 67.62 331 ASP A O 1
ATOM 2505 N N . PRO A 1 332 ? -8.607 17.218 10.774 1.00 70.56 332 PRO A N 1
ATOM 2506 C CA . PRO A 1 332 ? -9.200 15.882 10.629 1.00 70.56 332 PRO A CA 1
ATOM 2507 C C . PRO A 1 332 ? -10.466 15.831 9.756 1.00 70.56 332 PRO A C 1
ATOM 2509 O O . PRO A 1 332 ? -10.831 14.773 9.250 1.00 70.56 332 PRO A O 1
ATOM 2512 N N . VAL A 1 333 ? -11.130 16.966 9.511 1.00 69.31 333 VAL A N 1
ATOM 2513 C CA . VAL A 1 333 ? -12.191 17.078 8.497 1.00 69.31 333 VAL A CA 1
ATOM 2514 C C . VAL A 1 333 ? -11.696 16.698 7.090 1.00 69.31 333 VAL A C 1
ATOM 2516 O O . VAL A 1 333 ? -12.494 16.210 6.295 1.00 69.31 333 VAL A O 1
ATOM 2519 N N . LEU A 1 334 ? -10.404 16.847 6.767 1.00 72.81 334 LEU A N 1
ATOM 2520 C CA . LEU A 1 334 ? -9.824 16.469 5.469 1.00 72.81 334 LEU A CA 1
ATOM 2521 C C . LEU A 1 334 ? -9.953 14.964 5.173 1.00 72.81 334 LEU A C 1
ATOM 2523 O O . LEU A 1 334 ? -10.265 14.603 4.037 1.00 72.81 334 LEU A O 1
ATOM 2527 N N . GLN A 1 335 ? -9.805 14.112 6.193 1.00 76.19 335 GLN A N 1
ATOM 2528 C CA . GLN A 1 335 ? -9.939 12.650 6.092 1.00 76.19 335 GLN A CA 1
ATOM 2529 C C . GLN A 1 335 ? -11.357 12.215 5.679 1.00 76.19 335 GLN A C 1
ATOM 2531 O O . GLN A 1 335 ? -11.553 11.135 5.134 1.00 76.19 335 GLN A O 1
ATOM 2536 N N . GLN A 1 336 ? -12.359 13.088 5.835 1.00 74.56 336 GLN A N 1
ATOM 2537 C CA . GLN A 1 336 ? -13.733 12.840 5.380 1.00 74.56 336 GLN A CA 1
ATOM 2538 C C . GLN A 1 336 ? -13.915 13.028 3.859 1.00 74.56 336 GLN A C 1
ATOM 2540 O O . GLN A 1 336 ? -15.011 12.814 3.339 1.00 74.56 336 GLN A O 1
ATOM 2545 N N . TYR A 1 337 ? -12.866 13.436 3.131 1.00 80.62 337 TYR A N 1
ATOM 2546 C CA . TYR A 1 337 ? -12.914 13.721 1.694 1.00 80.62 337 TYR A CA 1
ATOM 2547 C C . TYR A 1 337 ? -11.753 13.053 0.927 1.00 80.62 337 TYR A C 1
ATOM 2549 O O . TYR A 1 337 ? -10.844 13.755 0.462 1.00 80.62 337 TYR A O 1
ATOM 2557 N N . PRO A 1 338 ? -11.810 11.729 0.670 1.00 82.38 338 PRO A N 1
ATOM 2558 C CA . PRO A 1 338 ? -10.737 10.979 0.003 1.00 82.38 338 PRO A CA 1
ATOM 2559 C C . PRO A 1 338 ? -10.216 11.583 -1.307 1.00 82.38 338 PRO A C 1
ATOM 2561 O O . PRO A 1 338 ? -9.032 11.497 -1.624 1.00 82.38 338 PRO A O 1
ATOM 2564 N N . SER A 1 339 ? -11.078 12.274 -2.062 1.00 83.75 339 SER A N 1
ATOM 2565 C CA . SER A 1 339 ? -10.683 12.977 -3.292 1.00 83.75 339 SER A CA 1
ATOM 2566 C C . SER A 1 339 ? -9.597 14.041 -3.079 1.00 83.75 339 SER A C 1
ATOM 2568 O O . SER A 1 339 ? -8.773 14.233 -3.973 1.00 83.75 339 SER A O 1
ATOM 2570 N N . TYR A 1 340 ? -9.565 14.729 -1.932 1.00 86.50 340 TYR A N 1
ATOM 2571 C CA . TYR A 1 340 ? -8.517 15.709 -1.632 1.00 86.50 340 TYR A CA 1
ATOM 2572 C C . TYR A 1 340 ? -7.240 15.038 -1.128 1.00 86.50 340 TYR A C 1
ATOM 2574 O O . TYR A 1 340 ? -6.161 15.414 -1.580 1.00 86.50 340 TYR A O 1
ATOM 2582 N N . GLU A 1 341 ? -7.343 14.017 -0.275 1.00 88.00 341 GLU A N 1
ATOM 2583 C CA . GLU A 1 341 ? -6.181 13.272 0.230 1.00 88.00 341 GLU A CA 1
ATOM 2584 C C . GLU A 1 341 ? -5.400 12.611 -0.908 1.00 88.00 341 GLU A C 1
ATOM 2586 O O . GLU A 1 341 ? -4.216 12.891 -1.102 1.00 88.00 341 GLU A O 1
ATOM 2591 N N . ILE A 1 342 ? -6.092 11.825 -1.740 1.00 88.81 342 ILE A N 1
ATOM 2592 C CA . ILE A 1 342 ? -5.527 11.168 -2.926 1.00 88.81 342 ILE A CA 1
ATOM 2593 C C . ILE A 1 342 ? -4.909 12.211 -3.870 1.00 88.81 342 ILE A C 1
ATOM 2595 O O . ILE A 1 342 ? -3.813 12.000 -4.392 1.00 88.81 342 ILE A O 1
ATOM 2599 N N . SER A 1 343 ? -5.555 13.372 -4.046 1.00 88.44 343 SER A N 1
ATOM 2600 C CA . SER A 1 343 ? -5.004 14.466 -4.858 1.00 88.44 343 SER A CA 1
ATOM 2601 C C . SER A 1 343 ? -3.716 15.045 -4.269 1.00 88.44 343 SER A C 1
ATOM 2603 O O . SER A 1 343 ? -2.764 15.254 -5.015 1.00 88.44 343 SER A O 1
ATOM 2605 N N . ILE A 1 344 ? -3.645 15.292 -2.956 1.00 89.19 344 ILE A N 1
ATOM 2606 C CA . ILE A 1 344 ? -2.436 15.812 -2.292 1.00 89.19 344 ILE A CA 1
ATOM 2607 C C . ILE A 1 344 ? -1.288 14.807 -2.425 1.00 89.19 344 ILE A C 1
ATOM 2609 O O . ILE A 1 344 ? -0.177 15.193 -2.799 1.00 89.19 344 ILE A O 1
ATOM 2613 N N . VAL A 1 345 ? -1.561 13.525 -2.175 1.00 91.25 345 VAL A N 1
ATOM 2614 C CA . VAL A 1 345 ? -0.587 12.428 -2.255 1.00 91.25 345 VAL A CA 1
ATOM 2615 C C . VAL A 1 345 ? -0.028 12.302 -3.681 1.00 91.25 345 VAL A C 1
ATOM 2617 O O . VAL A 1 345 ? 1.184 12.413 -3.878 1.00 91.25 345 VAL A O 1
ATOM 2620 N N . LEU A 1 346 ? -0.892 12.179 -4.697 1.00 90.81 346 LEU A N 1
ATOM 2621 C CA . LEU A 1 346 ? -0.479 12.051 -6.103 1.00 90.81 346 LEU A CA 1
ATOM 2622 C C . LEU A 1 346 ? 0.213 13.308 -6.651 1.00 90.81 346 LEU A C 1
ATOM 2624 O O . LEU A 1 346 ? 1.231 13.201 -7.339 1.00 90.81 346 LEU A O 1
ATOM 2628 N N . LEU A 1 347 ? -0.294 14.507 -6.338 1.00 90.31 347 LEU A N 1
ATOM 2629 C CA . LEU A 1 347 ? 0.333 15.756 -6.782 1.00 90.31 347 LEU A CA 1
ATOM 2630 C C . LEU A 1 347 ? 1.709 15.950 -6.145 1.00 90.31 347 LEU A C 1
ATOM 2632 O O . LEU A 1 347 ? 2.590 16.493 -6.801 1.00 90.31 347 LEU A O 1
ATOM 2636 N N . SER A 1 348 ? 1.929 15.476 -4.917 1.00 91.31 348 SER A N 1
ATOM 2637 C CA . SER A 1 348 ? 3.244 15.536 -4.266 1.00 91.31 348 SER A CA 1
ATOM 2638 C C . SER A 1 348 ? 4.270 14.636 -4.962 1.00 91.31 348 SER A C 1
ATOM 2640 O O . SER A 1 348 ? 5.417 15.045 -5.144 1.00 91.31 348 SER A O 1
ATOM 2642 N N . ALA A 1 349 ? 3.851 13.453 -5.422 1.00 92.56 349 ALA A N 1
ATOM 2643 C CA . ALA A 1 349 ? 4.683 12.558 -6.226 1.00 92.56 349 ALA A CA 1
ATOM 2644 C C . ALA A 1 349 ? 5.060 13.189 -7.575 1.00 92.56 349 ALA A C 1
ATOM 2646 O O . ALA A 1 349 ? 6.232 13.276 -7.937 1.00 92.56 349 ALA A O 1
ATOM 2647 N N . TYR A 1 350 ? 4.063 13.694 -8.306 1.00 90.62 350 TYR A N 1
ATOM 2648 C CA . TYR A 1 350 ? 4.287 14.312 -9.612 1.00 90.62 350 TYR A CA 1
ATOM 2649 C C . TYR A 1 350 ? 5.077 15.632 -9.504 1.00 90.62 350 TYR A C 1
ATOM 2651 O O . TYR A 1 350 ? 5.861 15.978 -10.388 1.00 90.62 350 TYR A O 1
ATOM 2659 N N . LEU A 1 351 ? 4.937 16.358 -8.391 1.00 90.69 351 LEU A N 1
ATOM 2660 C CA . LEU A 1 351 ? 5.715 17.560 -8.104 1.00 90.69 351 LEU A CA 1
ATOM 2661 C C . LEU A 1 351 ? 7.202 17.244 -7.871 1.00 90.69 351 LEU A C 1
ATOM 2663 O O . LEU A 1 351 ? 8.044 17.990 -8.370 1.00 90.69 351 LEU A O 1
ATOM 2667 N N . SER A 1 352 ? 7.550 16.143 -7.188 1.00 93.56 352 SER A N 1
ATOM 2668 C CA . SER A 1 352 ? 8.961 15.746 -7.023 1.00 93.56 352 SER A CA 1
ATOM 2669 C C . SER A 1 352 ? 9.611 15.402 -8.369 1.00 93.56 352 SER A C 1
ATOM 2671 O O . SER A 1 352 ? 10.710 15.884 -8.655 1.00 93.56 352 SER A O 1
ATOM 2673 N N . TYR A 1 353 ? 8.884 14.679 -9.232 1.00 90.88 353 TYR A N 1
ATOM 2674 C CA . TYR A 1 353 ? 9.270 14.378 -10.612 1.00 90.88 353 TYR A CA 1
ATOM 2675 C C . TYR A 1 353 ? 9.575 15.658 -11.414 1.00 90.88 353 TYR A C 1
ATOM 2677 O O . TYR A 1 353 ? 10.671 15.797 -11.961 1.00 90.88 353 TYR A O 1
ATOM 2685 N N . VAL A 1 354 ? 8.640 16.621 -11.446 1.00 90.12 354 VAL A N 1
ATOM 2686 C CA . VAL A 1 354 ? 8.788 17.850 -12.251 1.00 90.12 354 VAL A CA 1
ATOM 2687 C C . VAL A 1 354 ? 9.892 18.762 -11.707 1.00 90.12 354 VAL A C 1
ATOM 2689 O O . VAL A 1 354 ? 10.666 19.309 -12.492 1.00 90.12 354 VAL A O 1
ATOM 2692 N N . ILE A 1 355 ? 10.012 18.933 -10.383 1.00 89.31 355 ILE A N 1
ATOM 2693 C CA . ILE A 1 355 ? 11.089 19.767 -9.819 1.00 89.31 355 ILE A CA 1
ATOM 2694 C C . ILE A 1 355 ? 12.455 19.148 -10.133 1.00 89.31 355 ILE A C 1
ATOM 2696 O O . ILE A 1 355 ? 13.368 19.882 -10.509 1.00 89.31 355 ILE A O 1
ATOM 2700 N N . ALA A 1 356 ? 12.600 17.824 -10.005 1.00 90.88 356 ALA A N 1
ATOM 2701 C CA . ALA A 1 356 ? 13.864 17.133 -10.245 1.00 90.88 356 ALA A CA 1
ATOM 2702 C C . ALA A 1 356 ? 14.361 17.333 -11.683 1.00 90.88 356 ALA A C 1
ATOM 2704 O O . ALA A 1 356 ? 15.500 17.761 -11.867 1.00 90.88 356 ALA A O 1
ATOM 2705 N N . ASP A 1 357 ? 13.497 17.117 -12.677 1.00 84.88 357 ASP A N 1
ATOM 2706 C CA . ASP A 1 357 ? 13.795 17.357 -14.098 1.00 84.88 357 ASP A CA 1
ATOM 2707 C C . ASP A 1 357 ? 14.274 18.810 -14.332 1.00 84.88 357 ASP A C 1
ATOM 2709 O O . ASP A 1 357 ? 15.336 19.068 -14.907 1.00 84.88 357 ASP A O 1
ATOM 2713 N N . LEU A 1 358 ? 13.570 19.788 -13.748 1.00 85.81 358 LEU A N 1
ATOM 2714 C CA . LEU A 1 358 ? 13.875 21.215 -13.903 1.00 85.81 358 LEU A CA 1
ATOM 2715 C C . LEU A 1 358 ? 15.168 21.684 -13.215 1.00 85.81 358 LEU A C 1
ATOM 2717 O O . LEU A 1 358 ? 15.769 22.663 -13.674 1.00 85.81 358 LEU A O 1
ATOM 2721 N N . VAL A 1 359 ? 15.628 21.012 -12.154 1.00 86.44 359 VAL A N 1
ATOM 2722 C CA . VAL A 1 359 ? 16.939 21.288 -11.528 1.00 86.44 359 VAL A CA 1
ATOM 2723 C C . VAL A 1 359 ? 18.087 20.466 -12.132 1.00 86.44 359 VAL A C 1
ATOM 2725 O O . VAL A 1 359 ? 19.225 20.594 -11.682 1.00 86.44 359 VAL A O 1
ATOM 2728 N N . GLY A 1 360 ? 17.828 19.651 -13.163 1.00 82.25 360 GLY A N 1
ATOM 2729 C CA . GLY A 1 360 ? 18.831 18.777 -13.786 1.00 82.25 360 GLY A CA 1
ATOM 2730 C C . GLY A 1 360 ? 19.156 17.519 -12.970 1.00 82.25 360 GLY A C 1
ATOM 2731 O O . GLY A 1 360 ? 20.238 16.948 -13.113 1.00 82.25 360 GLY A O 1
ATOM 2732 N N . MET A 1 361 ? 18.237 17.114 -12.093 1.00 88.81 361 MET A N 1
ATOM 2733 C CA . MET A 1 361 ? 18.198 15.804 -11.443 1.00 88.81 361 MET A CA 1
ATOM 2734 C C . MET A 1 361 ? 17.306 14.845 -12.259 1.00 88.81 361 MET A C 1
ATOM 2736 O O . MET A 1 361 ? 16.849 15.182 -13.347 1.00 88.81 361 MET A O 1
ATOM 2740 N N . SER A 1 362 ? 17.073 13.626 -11.771 1.00 88.00 362 SER A N 1
ATOM 2741 C CA . SER A 1 362 ? 16.255 12.631 -12.470 1.00 88.00 362 SER A CA 1
ATOM 2742 C C . SER A 1 362 ? 14.832 12.610 -11.924 1.00 88.00 362 SER A C 1
ATOM 2744 O O . SER A 1 362 ? 14.592 12.081 -10.836 1.00 88.00 362 SER A O 1
ATOM 2746 N N . GLY A 1 363 ? 13.882 13.139 -12.703 1.00 87.69 363 GLY A N 1
ATOM 2747 C CA . GLY A 1 363 ? 12.450 13.076 -12.388 1.00 87.69 363 GLY A CA 1
ATOM 2748 C C . GLY A 1 363 ? 11.962 11.658 -12.107 1.00 87.69 363 GLY A C 1
ATOM 2749 O O . GLY A 1 363 ? 11.254 11.427 -11.132 1.00 87.69 363 GLY A O 1
ATOM 2750 N N . ILE A 1 364 ? 12.418 10.685 -12.897 1.00 85.62 364 ILE A N 1
ATOM 2751 C CA . ILE A 1 364 ? 11.996 9.283 -12.780 1.00 85.62 364 ILE A CA 1
ATOM 2752 C C . ILE A 1 364 ? 12.540 8.633 -11.495 1.00 85.62 364 ILE A C 1
ATOM 2754 O O . ILE A 1 364 ? 11.797 7.939 -10.804 1.00 85.62 364 ILE A O 1
ATOM 2758 N N . VAL A 1 365 ? 13.790 8.918 -11.102 1.00 87.44 365 VAL A N 1
ATOM 2759 C CA . VAL A 1 365 ? 14.328 8.446 -9.806 1.00 87.44 365 VAL A CA 1
ATOM 2760 C C . VAL A 1 365 ? 13.620 9.138 -8.638 1.00 87.44 365 VAL A C 1
ATOM 2762 O O . VAL A 1 365 ? 13.304 8.481 -7.649 1.00 87.44 365 VAL A O 1
ATOM 2765 N N . ALA A 1 366 ? 13.342 10.441 -8.742 1.00 92.69 366 ALA A N 1
ATOM 2766 C CA . ALA A 1 366 ? 12.603 11.160 -7.707 1.00 92.69 366 ALA A CA 1
ATOM 2767 C C . ALA A 1 366 ? 11.191 10.576 -7.517 1.00 92.69 366 ALA A C 1
ATOM 2769 O O . ALA A 1 366 ? 10.788 10.316 -6.387 1.00 92.69 366 ALA A O 1
ATOM 2770 N N . LEU A 1 367 ? 10.483 10.277 -8.609 1.00 92.25 367 LEU A N 1
ATOM 2771 C CA . LEU A 1 367 ? 9.141 9.697 -8.574 1.00 92.25 367 LEU A CA 1
ATOM 2772 C C . LEU A 1 367 ? 9.106 8.301 -7.945 1.00 92.25 367 LEU A C 1
ATOM 2774 O O . LEU A 1 367 ? 8.242 8.032 -7.112 1.00 92.25 367 LEU A O 1
ATOM 2778 N N . PHE A 1 368 ? 10.062 7.439 -8.307 1.00 88.19 368 PHE A N 1
ATOM 2779 C CA . PHE A 1 368 ? 10.190 6.100 -7.731 1.00 88.19 368 PHE A CA 1
ATOM 2780 C C . PHE A 1 368 ? 10.326 6.164 -6.204 1.00 88.19 368 PHE A C 1
ATOM 2782 O O . PHE A 1 368 ? 9.551 5.554 -5.467 1.00 88.19 368 PHE A O 1
ATOM 2789 N N . PHE A 1 369 ? 11.282 6.963 -5.718 1.00 90.25 369 PHE A N 1
ATOM 2790 C CA . PHE A 1 369 ? 11.490 7.128 -4.281 1.00 90.25 369 PHE A CA 1
ATOM 2791 C C . PHE A 1 369 ? 10.342 7.888 -3.607 1.00 90.25 369 PHE A C 1
ATOM 2793 O O . PHE A 1 369 ? 10.052 7.606 -2.448 1.00 90.25 369 PHE A O 1
ATOM 2800 N N . SER A 1 370 ? 9.627 8.773 -4.310 1.00 93.75 370 SER A N 1
ATOM 2801 C CA . SER A 1 370 ? 8.369 9.331 -3.808 1.00 93.75 370 SER A CA 1
ATOM 2802 C C . SER A 1 370 ? 7.325 8.242 -3.557 1.00 93.75 370 SER A C 1
ATOM 2804 O O . SER A 1 370 ? 6.761 8.235 -2.469 1.00 93.75 370 SER A O 1
ATOM 2806 N N . GLY A 1 371 ? 7.132 7.283 -4.472 1.00 91.44 371 GLY A N 1
ATOM 2807 C CA . GLY A 1 371 ? 6.246 6.130 -4.256 1.00 91.44 371 GLY A CA 1
ATOM 2808 C C . GLY A 1 371 ? 6.612 5.327 -3.004 1.00 91.44 371 GLY A C 1
ATOM 2809 O O . GLY A 1 371 ? 5.759 5.108 -2.141 1.00 91.44 371 GLY A O 1
ATOM 2810 N N . VAL A 1 372 ? 7.901 4.998 -2.847 1.00 88.88 372 VAL A N 1
ATOM 2811 C CA . VAL A 1 372 ? 8.423 4.299 -1.656 1.00 88.88 372 VAL A CA 1
ATOM 2812 C C . VAL A 1 372 ? 8.103 5.077 -0.376 1.00 88.88 372 VAL A C 1
ATOM 2814 O O . VAL A 1 372 ? 7.591 4.505 0.584 1.00 88.88 372 VAL A O 1
ATOM 2817 N N . LEU A 1 373 ? 8.355 6.389 -0.358 1.00 91.38 373 LEU A N 1
ATOM 2818 C CA . LEU A 1 373 ? 8.084 7.246 0.799 1.00 91.38 373 LEU A CA 1
ATOM 2819 C C . LEU A 1 373 ? 6.578 7.402 1.071 1.00 91.38 373 LEU A C 1
ATOM 2821 O O . LEU A 1 373 ? 6.170 7.406 2.229 1.00 91.38 373 LEU A O 1
ATOM 2825 N N . MET A 1 374 ? 5.739 7.476 0.037 1.00 90.69 374 MET A N 1
ATOM 2826 C CA . MET A 1 374 ? 4.282 7.558 0.188 1.00 90.69 374 MET A CA 1
ATOM 2827 C C . MET A 1 374 ? 3.709 6.291 0.819 1.00 90.69 374 MET A C 1
ATOM 2829 O O . MET A 1 374 ? 2.918 6.392 1.754 1.00 90.69 374 MET A O 1
ATOM 2833 N N . SER A 1 375 ? 4.179 5.114 0.394 1.00 88.50 375 SER A N 1
ATOM 2834 C CA . SER A 1 375 ? 3.792 3.829 0.996 1.00 88.50 375 SER A CA 1
ATOM 2835 C C . SER A 1 375 ? 4.168 3.702 2.481 1.00 88.50 375 SER A C 1
ATOM 2837 O O . SER A 1 375 ? 3.633 2.839 3.175 1.00 88.50 375 SER A O 1
ATOM 2839 N N . HIS A 1 376 ? 5.121 4.509 2.969 1.00 86.44 376 HIS A N 1
ATOM 2840 C CA . HIS A 1 376 ? 5.732 4.365 4.298 1.00 86.44 376 HIS A CA 1
ATOM 2841 C C . HIS A 1 376 ? 5.450 5.525 5.260 1.00 86.44 376 HIS A C 1
ATOM 2843 O O . HIS A 1 376 ? 5.593 5.345 6.463 1.00 86.44 376 HIS A O 1
ATOM 2849 N N . TYR A 1 377 ? 5.038 6.695 4.766 1.00 88.12 377 TYR A N 1
ATOM 2850 C CA . TYR A 1 377 ? 4.687 7.846 5.609 1.00 88.12 377 TYR A CA 1
ATOM 2851 C C . TYR A 1 377 ? 3.279 8.369 5.324 1.00 88.12 377 TYR A C 1
ATOM 2853 O O . TYR A 1 377 ? 2.509 8.553 6.260 1.00 88.12 377 TYR A O 1
ATOM 2861 N N . HIS A 1 378 ? 2.897 8.577 4.057 1.00 89.44 378 HIS A N 1
ATOM 2862 C CA . HIS A 1 378 ? 1.581 9.147 3.725 1.00 89.44 378 HIS A CA 1
ATOM 2863 C C . HIS A 1 378 ? 0.415 8.261 4.163 1.00 89.44 378 HIS A C 1
ATOM 2865 O O . HIS A 1 378 ? -0.567 8.801 4.662 1.00 89.44 378 HIS A O 1
ATOM 2871 N N . LEU A 1 379 ? 0.542 6.933 4.048 1.00 85.81 379 LEU A N 1
ATOM 2872 C CA . LEU A 1 379 ? -0.516 5.996 4.454 1.00 85.81 379 LEU A CA 1
ATOM 2873 C C . LEU A 1 379 ? -0.870 6.072 5.949 1.00 85.81 379 LEU A C 1
ATOM 2875 O O . LEU A 1 379 ? -2.007 5.809 6.300 1.00 85.81 379 LEU A O 1
ATOM 2879 N N . TYR A 1 380 ? 0.045 6.517 6.817 1.00 82.62 380 TYR A N 1
ATOM 2880 C CA . TYR A 1 380 ? -0.237 6.716 8.246 1.00 82.62 380 TYR A CA 1
ATOM 2881 C C . TYR A 1 380 ? -0.944 8.048 8.578 1.00 82.62 380 TYR A C 1
ATOM 2883 O O . TYR A 1 380 ? -1.110 8.358 9.757 1.00 82.62 380 TYR A O 1
ATOM 2891 N N . ASN A 1 381 ? -1.285 8.880 7.585 1.00 82.56 381 ASN A N 1
ATOM 2892 C CA . ASN A 1 381 ? -1.902 10.199 7.806 1.00 82.56 381 ASN A CA 1
ATOM 2893 C C . ASN A 1 381 ? -3.209 10.426 7.016 1.00 82.56 381 ASN A C 1
ATOM 2895 O O . ASN A 1 381 ? -3.847 11.459 7.217 1.00 82.56 381 ASN A O 1
ATOM 2899 N N . ILE A 1 382 ? -3.591 9.505 6.126 1.00 84.50 382 ILE A N 1
ATOM 2900 C CA . ILE A 1 382 ? -4.827 9.561 5.322 1.00 84.50 382 ILE A CA 1
ATOM 2901 C C . ILE A 1 382 ? -5.832 8.513 5.813 1.00 84.50 382 ILE A C 1
ATOM 2903 O O . ILE A 1 382 ? -5.442 7.601 6.536 1.00 84.50 382 ILE A O 1
ATOM 2907 N N . ALA A 1 383 ? -7.102 8.620 5.418 1.00 82.44 383 ALA A N 1
ATOM 2908 C CA . ALA A 1 383 ? -8.109 7.606 5.747 1.00 82.44 383 ALA A CA 1
ATOM 2909 C C . ALA A 1 383 ? -7.855 6.263 5.025 1.00 82.44 383 ALA A C 1
ATOM 2911 O O . ALA A 1 383 ? -7.300 6.236 3.920 1.00 82.44 383 ALA A O 1
ATOM 2912 N N . ASP A 1 384 ? -8.305 5.145 5.597 1.00 80.06 384 ASP A N 1
ATOM 2913 C CA . ASP A 1 384 ? -8.091 3.807 5.024 1.00 80.06 384 ASP A CA 1
ATOM 2914 C C . ASP A 1 384 ? -8.846 3.596 3.700 1.00 80.06 384 ASP A C 1
ATOM 2916 O O . ASP A 1 384 ? -8.346 2.926 2.788 1.00 80.06 384 ASP A O 1
ATOM 2920 N N . GLU A 1 385 ? -10.000 4.245 3.512 1.00 77.06 385 GLU A N 1
ATOM 2921 C CA . GLU A 1 385 ? -10.687 4.288 2.218 1.00 77.06 385 GLU A CA 1
ATOM 2922 C C . GLU A 1 385 ? -9.863 5.059 1.178 1.00 77.06 385 GLU A C 1
ATOM 2924 O O . GLU A 1 385 ? -9.801 4.656 0.012 1.00 77.06 385 GLU A O 1
ATOM 2929 N N . SER A 1 386 ? -9.180 6.136 1.589 1.00 85.00 386 SER A N 1
ATOM 2930 C CA . SER A 1 386 ? -8.257 6.898 0.739 1.00 85.00 386 SER A CA 1
ATOM 2931 C C . SER A 1 386 ? -7.025 6.075 0.367 1.00 85.00 386 SER A C 1
ATOM 2933 O O . SER A 1 386 ? -6.616 6.090 -0.795 1.00 85.00 386 SER A O 1
ATOM 2935 N N . ALA A 1 387 ? -6.451 5.332 1.318 1.00 84.69 387 ALA A N 1
ATOM 2936 C CA . ALA A 1 387 ? -5.318 4.436 1.096 1.00 84.69 387 ALA A CA 1
ATOM 2937 C C . ALA A 1 387 ? -5.677 3.291 0.133 1.00 84.69 387 ALA A C 1
ATOM 2939 O O . ALA A 1 387 ? -4.961 3.040 -0.841 1.00 84.69 387 ALA A O 1
ATOM 2940 N N . THR A 1 388 ? -6.828 2.653 0.348 1.00 83.88 388 THR A N 1
ATOM 2941 C CA . THR A 1 388 ? -7.341 1.557 -0.486 1.00 83.88 388 THR A CA 1
ATOM 2942 C C . THR A 1 388 ? -7.657 2.038 -1.904 1.00 83.88 388 THR A C 1
ATOM 2944 O O . THR A 1 388 ? -7.204 1.447 -2.890 1.00 83.88 388 THR A O 1
ATOM 2947 N N . ALA A 1 389 ? -8.359 3.169 -2.035 1.00 85.81 389 ALA A N 1
ATOM 2948 C CA . ALA A 1 389 ? -8.647 3.778 -3.330 1.00 85.81 389 ALA A CA 1
ATOM 2949 C C . ALA A 1 389 ? -7.371 4.239 -4.059 1.00 85.81 389 ALA A C 1
ATOM 2951 O O . ALA A 1 389 ? -7.277 4.066 -5.275 1.00 85.81 389 ALA A O 1
ATOM 2952 N N . LEU A 1 390 ? -6.369 4.769 -3.344 1.00 90.00 390 LEU A N 1
ATOM 2953 C CA . LEU A 1 390 ? -5.061 5.123 -3.905 1.00 90.00 390 LEU A CA 1
ATOM 2954 C C . LEU A 1 390 ? -4.322 3.892 -4.449 1.00 90.00 390 LEU A C 1
ATOM 2956 O O . LEU A 1 390 ? -3.840 3.944 -5.581 1.00 90.00 390 LEU A O 1
ATOM 2960 N N . ARG A 1 391 ? -4.262 2.788 -3.688 1.00 89.44 391 ARG A N 1
ATOM 2961 C CA . ARG A 1 391 ? -3.606 1.537 -4.111 1.00 89.44 391 ARG A CA 1
ATOM 2962 C C . ARG A 1 391 ? -4.242 1.000 -5.399 1.00 89.44 391 ARG A C 1
ATOM 2964 O O . ARG A 1 391 ? -3.537 0.785 -6.383 1.00 89.44 391 ARG A O 1
ATOM 2971 N N . HIS A 1 392 ? -5.573 0.892 -5.452 1.00 86.94 392 HIS A N 1
ATOM 2972 C CA . HIS A 1 392 ? -6.277 0.471 -6.671 1.00 86.94 392 HIS A CA 1
ATOM 2973 C C . HIS A 1 392 ? -6.095 1.446 -7.846 1.00 86.94 392 HIS A C 1
ATOM 2975 O O . HIS A 1 392 ? -5.941 1.003 -8.988 1.00 86.94 392 HIS A O 1
ATOM 2981 N N . LEU A 1 393 ? -6.095 2.760 -7.594 1.00 89.75 393 LEU A N 1
ATOM 2982 C CA . LEU A 1 393 ? -5.907 3.783 -8.625 1.00 89.75 393 LEU A CA 1
ATOM 2983 C C . LEU A 1 393 ? -4.505 3.716 -9.247 1.00 89.75 393 LEU A C 1
ATOM 2985 O O . LEU A 1 393 ? -4.392 3.789 -10.472 1.00 89.75 393 LEU A O 1
ATOM 2989 N N . LEU A 1 394 ? -3.457 3.538 -8.436 1.00 90.12 394 LEU A N 1
ATOM 2990 C CA . LEU A 1 394 ? -2.082 3.368 -8.912 1.00 90.12 394 LEU A CA 1
ATOM 2991 C C . LEU A 1 394 ? -1.942 2.086 -9.743 1.00 90.12 394 LEU A C 1
ATOM 2993 O O . LEU A 1 394 ? -1.589 2.175 -10.919 1.00 90.12 394 LEU A O 1
ATOM 2997 N N . THR A 1 395 ? -2.315 0.927 -9.188 1.00 87.06 395 THR A N 1
ATOM 2998 C CA . THR A 1 395 ? -2.223 -0.380 -9.869 1.00 87.06 395 THR A CA 1
ATOM 2999 C C . THR A 1 395 ? -3.006 -0.412 -11.184 1.00 87.06 395 THR A C 1
ATOM 3001 O O . THR A 1 395 ? -2.482 -0.852 -12.207 1.00 87.06 395 THR A O 1
ATOM 3004 N N . THR A 1 396 ? -4.221 0.147 -11.219 1.00 88.12 396 THR A N 1
ATOM 3005 C CA . THR A 1 396 ? -5.013 0.231 -12.462 1.00 88.12 396 THR A CA 1
ATOM 3006 C C . THR A 1 396 ? -4.371 1.170 -13.490 1.00 88.12 396 THR A C 1
ATOM 3008 O O . THR A 1 396 ? -4.381 0.878 -14.687 1.00 88.12 396 THR A O 1
ATOM 3011 N N . SER A 1 397 ? -3.795 2.294 -13.049 1.00 88.62 397 SER A N 1
ATOM 3012 C CA . SER A 1 397 ? -3.166 3.272 -13.947 1.00 88.62 397 SER A CA 1
ATOM 3013 C C . SER A 1 397 ? -1.863 2.748 -14.555 1.00 88.62 397 SER A C 1
ATOM 3015 O O . SER A 1 397 ? -1.640 2.938 -15.750 1.00 88.62 397 SER A O 1
ATOM 3017 N N . ALA A 1 398 ? -1.035 2.056 -13.766 1.00 87.62 398 ALA A N 1
ATOM 3018 C CA . ALA A 1 398 ? 0.177 1.395 -14.245 1.00 87.62 398 ALA A CA 1
ATOM 3019 C C . ALA A 1 398 ? -0.154 0.298 -15.264 1.00 87.62 398 ALA A C 1
ATOM 3021 O O . ALA A 1 398 ? 0.330 0.357 -16.392 1.00 87.62 398 ALA A O 1
ATOM 3022 N N . PHE A 1 399 ? -1.069 -0.619 -14.929 1.00 84.25 399 PHE A N 1
ATOM 3023 C CA . PHE A 1 399 ? -1.508 -1.694 -15.825 1.00 84.25 399 PHE A CA 1
ATOM 3024 C C . PHE A 1 399 ? -2.019 -1.168 -17.178 1.00 84.25 399 PHE A C 1
ATOM 3026 O O . PHE A 1 399 ? -1.660 -1.690 -18.235 1.00 84.25 399 PHE A O 1
ATOM 3033 N N . LEU A 1 400 ? -2.826 -0.100 -17.190 1.00 85.44 400 LEU A N 1
ATOM 3034 C CA . LEU A 1 400 ? -3.289 0.506 -18.444 1.00 85.44 400 LEU A CA 1
ATOM 3035 C C . LEU A 1 400 ? -2.149 1.176 -19.235 1.00 85.44 400 LEU A C 1
ATOM 3037 O O . LEU A 1 400 ? -2.150 1.103 -20.467 1.00 85.44 400 LEU A O 1
ATOM 3041 N N . ALA A 1 401 ? -1.176 1.793 -18.560 1.00 86.62 401 ALA A N 1
ATOM 3042 C CA . ALA A 1 401 ? -0.029 2.436 -19.197 1.00 86.62 401 ALA A CA 1
ATOM 3043 C C . ALA A 1 401 ? 0.980 1.424 -19.776 1.00 86.62 401 ALA A C 1
ATOM 3045 O O . ALA A 1 401 ? 1.389 1.576 -20.927 1.00 86.62 401 ALA A O 1
ATOM 3046 N N . GLU A 1 402 ? 1.327 0.359 -19.046 1.00 82.44 402 GLU A N 1
ATOM 3047 C CA . GLU A 1 402 ? 2.193 -0.727 -19.533 1.00 82.44 402 GLU A CA 1
ATOM 3048 C C . GLU A 1 402 ? 1.615 -1.370 -20.794 1.00 82.44 402 GLU A C 1
ATOM 3050 O O . GLU A 1 402 ? 2.271 -1.429 -21.838 1.00 82.44 402 GLU A O 1
ATOM 3055 N N . ASN A 1 403 ? 0.344 -1.776 -20.730 1.00 84.00 403 ASN A N 1
ATOM 3056 C CA . ASN A 1 403 ? -0.374 -2.362 -21.858 1.00 84.00 403 ASN A CA 1
ATOM 3057 C C . ASN A 1 403 ? -0.391 -1.432 -23.083 1.00 84.00 403 ASN A C 1
ATOM 3059 O O . ASN A 1 403 ? -0.248 -1.894 -24.216 1.00 84.00 403 ASN A O 1
ATOM 3063 N N . PHE A 1 404 ? -0.497 -0.114 -22.871 1.00 84.00 404 PHE A N 1
ATOM 3064 C CA . PHE A 1 404 ? -0.432 0.873 -23.950 1.00 84.00 404 PHE A CA 1
ATOM 3065 C C . PHE A 1 404 ? 0.956 0.897 -24.601 1.00 84.00 404 PHE A C 1
ATOM 3067 O O . PHE A 1 404 ? 1.055 0.884 -25.830 1.00 84.00 404 PHE A O 1
ATOM 3074 N N . VAL A 1 405 ? 2.031 0.894 -23.801 1.00 83.62 405 VAL A N 1
ATOM 3075 C CA . VAL A 1 405 ? 3.408 0.880 -24.317 1.00 83.62 405 VAL A CA 1
ATOM 3076 C C . VAL A 1 405 ? 3.700 -0.420 -25.072 1.00 83.62 405 VAL A C 1
ATOM 3078 O O . VAL A 1 405 ? 4.278 -0.356 -26.156 1.00 83.62 405 VAL A O 1
ATOM 3081 N N . PHE A 1 406 ? 3.248 -1.582 -24.588 1.00 83.38 406 PHE A N 1
ATOM 3082 C CA . PHE A 1 406 ? 3.432 -2.861 -25.286 1.00 83.38 406 PHE A CA 1
ATOM 3083 C C . PHE A 1 406 ? 2.624 -2.966 -26.597 1.00 83.38 406 PHE A C 1
ATOM 3085 O O . PHE A 1 406 ? 3.176 -3.407 -27.609 1.00 83.38 406 PHE A O 1
ATOM 3092 N N . ILE A 1 407 ? 1.368 -2.495 -26.637 1.00 82.06 407 ILE A N 1
ATOM 3093 C CA . ILE A 1 407 ? 0.584 -2.409 -27.889 1.00 82.06 407 ILE A CA 1
ATOM 3094 C C . ILE A 1 407 ? 1.266 -1.459 -28.886 1.00 82.06 407 ILE A C 1
ATOM 3096 O O . ILE A 1 407 ? 1.455 -1.811 -30.054 1.00 82.06 407 ILE A O 1
ATOM 3100 N N . TYR A 1 408 ? 1.669 -0.264 -28.441 1.00 80.75 408 TYR A N 1
ATOM 3101 C CA . TYR A 1 408 ? 2.334 0.724 -29.294 1.00 80.75 408 TYR A CA 1
ATOM 3102 C C . TYR A 1 408 ? 3.691 0.222 -29.817 1.00 80.75 408 TYR A C 1
ATOM 3104 O O . TYR A 1 408 ? 4.027 0.440 -30.984 1.00 80.75 408 TYR A O 1
ATOM 3112 N N . MET A 1 409 ? 4.450 -0.502 -28.992 1.00 82.62 409 MET A N 1
ATOM 3113 C CA . MET A 1 409 ? 5.696 -1.164 -29.381 1.00 82.62 409 MET A CA 1
ATOM 3114 C C . MET A 1 409 ? 5.455 -2.202 -30.483 1.00 82.62 409 MET A C 1
ATOM 3116 O O . MET A 1 409 ? 6.106 -2.132 -31.522 1.00 82.62 409 MET A O 1
ATOM 3120 N N . GLY A 1 410 ? 4.482 -3.105 -30.310 1.00 83.38 410 GLY A N 1
ATOM 3121 C CA . GLY A 1 410 ? 4.122 -4.092 -31.333 1.00 83.38 410 GLY A CA 1
ATOM 3122 C C . GLY A 1 410 ? 3.674 -3.452 -32.652 1.00 83.38 410 GLY A C 1
ATOM 3123 O O . GLY A 1 410 ? 4.111 -3.861 -33.727 1.00 83.38 410 GLY A O 1
ATOM 3124 N N . MET A 1 411 ? 2.865 -2.390 -32.579 1.00 80.19 411 MET A N 1
ATOM 3125 C CA . MET A 1 411 ? 2.442 -1.614 -33.751 1.00 80.19 411 MET A CA 1
ATOM 3126 C C . MET A 1 411 ? 3.638 -0.974 -34.470 1.00 80.19 411 MET A C 1
ATOM 3128 O O . MET A 1 411 ? 3.721 -1.024 -35.700 1.00 80.19 411 MET A O 1
ATOM 3132 N N . SER A 1 412 ? 4.585 -0.418 -33.706 1.00 78.69 412 SER A N 1
ATOM 3133 C CA . SER A 1 412 ? 5.761 0.297 -34.217 1.00 78.69 412 SER A CA 1
ATOM 3134 C C . SER A 1 412 ? 6.651 -0.564 -35.118 1.00 78.69 412 SER A C 1
ATOM 3136 O O . SER A 1 412 ? 7.221 -0.044 -36.075 1.00 78.69 412 SER A O 1
ATOM 3138 N N . VAL A 1 413 ? 6.727 -1.877 -34.867 1.00 79.81 413 VAL A N 1
ATOM 3139 C CA . VAL A 1 413 ? 7.481 -2.846 -35.692 1.00 79.81 413 VAL A CA 1
ATOM 3140 C C . VAL A 1 413 ? 7.051 -2.794 -37.151 1.00 79.81 413 VAL A C 1
ATOM 3142 O O . VAL A 1 413 ? 7.886 -2.798 -38.052 1.00 79.81 413 VAL A O 1
ATOM 3145 N N . VAL A 1 414 ? 5.736 -2.760 -37.375 1.00 78.06 414 VAL A N 1
ATOM 3146 C CA . VAL A 1 414 ? 5.134 -2.844 -38.707 1.00 78.06 414 VAL A CA 1
ATOM 3147 C C . VAL A 1 414 ? 4.967 -1.447 -39.296 1.00 78.06 414 VAL A C 1
ATOM 3149 O O . VAL A 1 414 ? 5.377 -1.210 -40.432 1.00 78.06 414 VAL A O 1
ATOM 3152 N N . ALA A 1 415 ? 4.448 -0.508 -38.500 1.00 69.50 415 ALA A N 1
ATOM 3153 C CA . ALA A 1 415 ? 4.183 0.873 -38.897 1.00 69.50 415 ALA A CA 1
ATOM 3154 C C . ALA A 1 415 ? 5.446 1.663 -39.286 1.00 69.50 415 ALA A C 1
ATOM 3156 O O . ALA A 1 415 ? 5.414 2.433 -40.240 1.00 69.50 415 ALA A O 1
ATOM 3157 N N . TYR A 1 416 ? 6.573 1.452 -38.596 1.00 68.69 416 TYR A N 1
ATOM 3158 C CA . TYR A 1 416 ? 7.836 2.155 -38.868 1.00 68.69 416 TYR A CA 1
ATOM 3159 C C . TYR A 1 416 ? 8.888 1.257 -39.537 1.00 68.69 416 TYR A C 1
ATOM 3161 O O . TYR A 1 416 ? 10.043 1.653 -39.691 1.00 68.69 416 TYR A O 1
ATOM 3169 N N . SER A 1 417 ? 8.481 0.074 -40.014 1.00 71.25 417 SER A N 1
ATOM 3170 C CA . SER A 1 417 ? 9.335 -0.916 -40.690 1.00 71.25 417 SER A CA 1
ATOM 3171 C C . SER A 1 417 ? 10.215 -0.331 -41.805 1.00 71.25 417 SER A C 1
ATOM 3173 O O . SER A 1 417 ? 11.372 -0.728 -41.925 1.00 71.25 417 SER A O 1
ATOM 3175 N N . GLY A 1 418 ? 9.692 0.633 -42.577 1.00 66.12 418 GLY A N 1
ATOM 3176 C CA . GLY A 1 418 ? 10.405 1.344 -43.650 1.00 66.12 418 GLY A CA 1
ATOM 3177 C C . GLY A 1 418 ? 11.237 2.563 -43.218 1.00 66.12 418 GLY A C 1
ATOM 3178 O O . GLY A 1 418 ? 12.004 3.081 -44.025 1.00 66.12 418 GLY A O 1
ATOM 3179 N N . TYR A 1 419 ? 11.112 3.020 -41.968 1.00 69.88 419 TYR A N 1
ATOM 3180 C CA . TYR A 1 419 ? 11.963 4.064 -41.369 1.00 69.88 419 TYR A CA 1
ATOM 3181 C C . TYR A 1 419 ? 13.169 3.462 -40.624 1.00 69.88 419 TYR A C 1
ATOM 3183 O O . TYR A 1 419 ? 14.184 4.133 -40.415 1.00 69.88 419 TYR A O 1
ATOM 3191 N N . PHE A 1 420 ? 13.053 2.193 -40.231 1.00 76.38 420 PHE A N 1
ATOM 3192 C CA . PHE A 1 420 ? 14.050 1.425 -39.499 1.00 76.38 420 PHE A CA 1
ATOM 3193 C C . PHE A 1 420 ? 15.099 0.774 -40.416 1.00 76.38 420 PHE A C 1
ATOM 3195 O O . PHE A 1 420 ? 14.780 0.022 -41.335 1.00 76.38 420 PHE A O 1
ATOM 3202 N N . THR A 1 421 ? 16.379 1.031 -40.139 1.00 83.38 421 THR A N 1
ATOM 3203 C CA . THR A 1 421 ? 17.523 0.417 -40.824 1.00 83.38 421 THR A CA 1
ATOM 3204 C C . THR A 1 421 ? 17.957 -0.852 -40.095 1.00 83.38 421 THR A C 1
ATOM 3206 O O . THR A 1 421 ? 18.698 -0.795 -39.115 1.00 83.38 421 THR A O 1
ATOM 3209 N N . TRP A 1 422 ? 17.489 -1.998 -40.587 1.00 86.94 422 TRP A N 1
ATOM 3210 C CA . TRP A 1 422 ? 17.696 -3.319 -39.989 1.00 86.94 422 TRP A CA 1
ATOM 3211 C C . TRP A 1 422 ? 19.111 -3.876 -40.232 1.00 86.94 422 TRP A C 1
ATOM 3213 O O . TRP A 1 422 ? 19.331 -4.686 -41.135 1.00 86.94 422 TRP A O 1
ATOM 3223 N N . ASP A 1 423 ? 20.077 -3.461 -39.410 1.00 91.25 423 ASP A N 1
ATOM 3224 C CA . ASP A 1 423 ? 21.406 -4.083 -39.347 1.00 91.25 423 ASP A CA 1
ATOM 3225 C C . ASP A 1 423 ? 21.344 -5.387 -38.528 1.00 91.25 423 ASP A C 1
ATOM 3227 O O . ASP A 1 423 ? 21.514 -5.409 -37.308 1.00 91.25 423 ASP A O 1
ATOM 3231 N N . TRP A 1 424 ? 21.091 -6.503 -39.217 1.00 91.19 424 TRP A N 1
ATOM 3232 C CA . TRP A 1 424 ? 21.047 -7.838 -38.610 1.00 91.19 424 TRP A CA 1
ATOM 3233 C C . TRP A 1 424 ? 22.372 -8.271 -37.967 1.00 91.19 424 TRP A C 1
ATOM 3235 O O . TRP A 1 424 ? 22.354 -9.076 -37.035 1.00 91.19 424 TRP A O 1
ATOM 3245 N N . GLY A 1 425 ? 23.511 -7.730 -38.417 1.00 93.50 425 GLY A N 1
ATOM 3246 C CA . GLY A 1 425 ? 24.803 -7.958 -37.774 1.00 93.50 425 GLY A CA 1
ATOM 3247 C C . GLY A 1 425 ? 24.843 -7.287 -36.404 1.00 93.50 425 GLY A C 1
ATOM 3248 O O . GLY A 1 425 ? 25.117 -7.945 -35.400 1.00 93.50 425 GLY A O 1
ATOM 3249 N N . PHE A 1 426 ? 24.484 -6.002 -36.350 1.00 94.50 426 PHE A N 1
ATOM 3250 C CA . PHE A 1 426 ? 24.384 -5.236 -35.106 1.00 94.50 426 PHE A CA 1
ATOM 3251 C C . PHE A 1 426 ? 23.379 -5.868 -34.131 1.00 94.50 426 PHE A C 1
ATOM 3253 O O . PHE A 1 426 ? 23.681 -5.990 -32.946 1.00 94.50 426 PHE A O 1
ATOM 3260 N N . ILE A 1 427 ? 22.233 -6.358 -34.620 1.00 94.12 427 ILE A N 1
ATOM 3261 C CA . ILE A 1 427 ? 21.225 -7.059 -33.805 1.00 94.12 427 ILE A CA 1
ATOM 3262 C C . ILE A 1 427 ? 21.790 -8.328 -33.154 1.00 94.12 427 ILE A C 1
ATOM 3264 O O . ILE A 1 427 ? 21.698 -8.486 -31.934 1.00 94.12 427 ILE A O 1
ATOM 3268 N N . LEU A 1 428 ? 22.406 -9.222 -33.933 1.00 93.69 428 LEU A N 1
ATOM 3269 C CA . LEU A 1 428 ? 22.946 -10.481 -33.407 1.00 93.69 428 LEU A CA 1
ATOM 3270 C C . LEU A 1 428 ? 24.124 -10.248 -32.450 1.00 93.69 428 LEU A C 1
ATOM 3272 O O . LEU A 1 428 ? 24.205 -10.891 -31.400 1.00 93.69 428 LEU A O 1
ATOM 3276 N N . VAL A 1 429 ? 25.005 -9.294 -32.769 1.00 94.81 429 VAL A N 1
ATOM 3277 C CA . VAL A 1 429 ? 26.113 -8.904 -31.885 1.00 94.81 429 VAL A CA 1
ATOM 3278 C C . VAL A 1 429 ? 25.584 -8.260 -30.603 1.00 94.81 429 VAL A C 1
ATOM 3280 O O . VAL A 1 429 ? 26.084 -8.592 -29.532 1.00 94.81 429 VAL A O 1
ATOM 3283 N N . ASN A 1 430 ? 24.544 -7.421 -30.664 1.00 94.25 430 ASN A N 1
ATOM 3284 C CA . ASN A 1 430 ? 23.923 -6.847 -29.471 1.00 94.25 430 ASN A CA 1
ATOM 3285 C C . ASN A 1 430 ? 23.320 -7.917 -28.554 1.00 94.25 430 ASN A C 1
ATOM 3287 O O . ASN A 1 430 ? 23.536 -7.870 -27.347 1.00 94.25 430 ASN A O 1
ATOM 3291 N N . MET A 1 431 ? 22.597 -8.902 -29.094 1.00 91.75 431 MET A N 1
ATOM 3292 C CA . MET A 1 431 ? 22.022 -9.979 -28.276 1.00 91.75 431 MET A CA 1
ATOM 3293 C C . MET A 1 431 ? 23.108 -10.756 -27.515 1.00 91.75 431 MET A C 1
ATOM 3295 O O . MET A 1 431 ? 22.964 -11.019 -26.320 1.00 91.75 431 MET A O 1
ATOM 3299 N N . LEU A 1 432 ? 24.227 -11.064 -28.179 1.00 92.88 432 LEU A N 1
ATOM 3300 C CA . LEU A 1 432 ? 25.386 -11.702 -27.549 1.00 92.88 432 LEU A CA 1
ATOM 3301 C C . LEU A 1 432 ? 26.072 -10.774 -26.531 1.00 92.88 432 LEU A C 1
ATOM 3303 O O . LEU A 1 432 ? 26.380 -11.209 -25.421 1.00 92.88 432 LEU A O 1
ATOM 3307 N N . ALA A 1 433 ? 26.263 -9.496 -26.866 1.00 93.62 433 ALA A N 1
ATOM 3308 C CA . ALA A 1 433 ? 26.852 -8.492 -25.981 1.00 93.62 433 ALA A CA 1
ATOM 3309 C C . ALA A 1 433 ? 26.003 -8.266 -24.718 1.00 93.62 433 ALA A C 1
ATOM 3311 O O . ALA A 1 433 ? 26.557 -8.191 -23.624 1.00 93.62 433 ALA A O 1
ATOM 3312 N N . CYS A 1 434 ? 24.673 -8.254 -24.843 1.00 92.12 434 CYS A N 1
ATOM 3313 C CA . CYS A 1 434 ? 23.734 -8.195 -23.727 1.00 92.12 434 CYS A CA 1
ATOM 3314 C C . CYS A 1 434 ? 23.868 -9.417 -22.809 1.00 92.12 434 CYS A C 1
ATOM 3316 O O . CYS A 1 434 ? 23.971 -9.247 -21.597 1.00 92.12 434 CYS A O 1
ATOM 3318 N N . LEU A 1 435 ? 23.916 -10.639 -23.357 1.00 91.56 435 LEU A N 1
ATOM 3319 C CA . LEU A 1 435 ? 24.072 -11.864 -22.558 1.00 91.56 435 LEU A CA 1
ATOM 3320 C C . LEU A 1 435 ? 25.426 -11.927 -21.836 1.00 91.56 435 LEU A C 1
ATOM 3322 O O . LEU A 1 435 ? 25.481 -12.311 -20.664 1.00 91.56 435 LEU A O 1
ATOM 3326 N N . VAL A 1 436 ? 26.507 -11.511 -22.502 1.00 92.12 436 VAL A N 1
ATOM 3327 C CA . VAL A 1 436 ? 27.858 -11.440 -21.921 1.00 92.12 436 VAL A CA 1
ATOM 3328 C C . VAL A 1 436 ? 27.956 -10.324 -20.876 1.00 92.12 436 VAL A C 1
ATOM 3330 O O . VAL A 1 436 ? 28.465 -10.565 -19.784 1.00 92.12 436 VAL A O 1
ATOM 3333 N N . GLY A 1 437 ? 27.413 -9.135 -21.147 1.00 91.38 437 GLY A N 1
ATOM 3334 C CA . GLY A 1 437 ? 27.337 -8.026 -20.191 1.00 91.38 437 GLY A CA 1
ATOM 3335 C C . GLY A 1 437 ? 26.504 -8.373 -18.956 1.00 91.38 437 GLY A C 1
ATOM 3336 O O . GLY A 1 437 ? 26.919 -8.087 -17.834 1.00 91.38 437 GLY A O 1
ATOM 3337 N N . ARG A 1 438 ? 25.384 -9.084 -19.141 1.00 90.88 438 ARG A N 1
ATOM 3338 C CA . ARG A 1 438 ? 24.566 -9.639 -18.053 1.00 90.88 438 ARG A CA 1
ATOM 3339 C C . ARG A 1 438 ? 25.324 -10.716 -17.272 1.00 90.88 438 ARG A C 1
ATOM 3341 O O . ARG A 1 438 ? 25.259 -10.739 -16.050 1.00 90.88 438 ARG A O 1
ATOM 3348 N N . MET A 1 439 ? 26.090 -11.589 -17.926 1.00 92.88 439 MET A N 1
ATOM 3349 C CA . MET A 1 439 ? 26.900 -12.601 -17.227 1.00 92.88 439 MET A CA 1
ATOM 3350 C C . MET A 1 439 ? 27.985 -11.938 -16.365 1.00 92.88 439 MET A C 1
ATOM 3352 O O . MET A 1 439 ? 28.155 -12.272 -15.193 1.00 92.88 439 MET A O 1
ATOM 3356 N N . LEU A 1 440 ? 28.691 -10.962 -16.938 1.00 92.88 440 LEU A N 1
ATOM 3357 C CA . LEU A 1 440 ? 29.790 -10.251 -16.290 1.00 92.88 440 LEU A CA 1
ATOM 3358 C C . LEU A 1 440 ? 29.323 -9.214 -15.255 1.00 92.88 440 LEU A C 1
ATOM 3360 O O . LEU A 1 440 ? 30.136 -8.795 -14.435 1.00 92.88 440 LEU A O 1
ATOM 3364 N N . ASN A 1 441 ? 28.034 -8.852 -15.226 1.00 92.00 441 ASN A N 1
ATOM 3365 C CA . ASN A 1 441 ? 27.444 -8.149 -14.088 1.00 92.00 441 ASN A CA 1
ATOM 3366 C C . ASN A 1 441 ? 26.901 -9.100 -13.012 1.00 92.00 441 ASN A C 1
ATOM 3368 O O . ASN A 1 441 ? 27.289 -8.988 -11.851 1.00 92.00 441 ASN A O 1
ATOM 3372 N N . THR A 1 442 ? 26.067 -10.072 -13.379 1.00 92.19 442 THR A N 1
ATOM 3373 C CA . THR A 1 442 ? 25.255 -10.824 -12.416 1.00 92.19 442 THR A CA 1
ATOM 3374 C C . THR A 1 442 ? 26.125 -11.713 -11.537 1.00 92.19 442 THR A C 1
ATOM 3376 O O . THR A 1 442 ? 26.098 -11.581 -10.315 1.00 92.19 442 THR A O 1
ATOM 3379 N N . PHE A 1 443 ? 26.955 -12.580 -12.128 1.00 94.88 443 PHE A N 1
ATOM 3380 C CA . PHE A 1 443 ? 27.739 -13.533 -11.340 1.00 94.88 443 PHE A CA 1
ATOM 3381 C C . PHE A 1 443 ? 28.774 -12.833 -10.436 1.00 94.88 443 PHE A C 1
ATOM 3383 O O . PHE A 1 443 ? 28.765 -13.112 -9.235 1.00 94.88 443 PHE A O 1
ATOM 3390 N N . PRO A 1 444 ? 29.599 -11.871 -10.908 1.00 94.94 444 PRO A N 1
ATOM 3391 C CA . PRO A 1 444 ? 30.546 -11.180 -10.032 1.00 94.94 444 PRO A CA 1
ATOM 3392 C C . PRO A 1 444 ? 29.874 -10.355 -8.930 1.00 94.94 444 PRO A C 1
ATOM 3394 O O . PRO A 1 444 ? 30.367 -10.358 -7.802 1.00 94.94 444 PRO A O 1
ATOM 3397 N N . MET A 1 445 ? 28.747 -9.683 -9.205 1.00 93.69 445 MET A N 1
ATOM 3398 C CA . MET A 1 445 ? 28.042 -8.903 -8.180 1.00 93.69 445 MET A CA 1
ATOM 3399 C C . MET A 1 445 ? 27.335 -9.809 -7.159 1.00 93.69 445 MET A C 1
ATOM 3401 O O . MET A 1 445 ? 27.427 -9.544 -5.963 1.00 93.69 445 MET A O 1
ATOM 3405 N N . CYS A 1 446 ? 26.719 -10.925 -7.568 1.00 93.38 446 CYS A N 1
ATOM 3406 C CA . CYS A 1 446 ? 26.167 -11.907 -6.626 1.00 93.38 446 CYS A CA 1
ATOM 3407 C C . CYS A 1 446 ? 27.261 -12.582 -5.776 1.00 93.38 446 CYS A C 1
ATOM 3409 O O . CYS A 1 446 ? 27.072 -12.772 -4.574 1.00 93.38 446 CYS A O 1
ATOM 3411 N N . MET A 1 447 ? 28.424 -12.901 -6.355 1.00 93.38 447 MET A N 1
ATOM 3412 C CA . MET A 1 447 ? 29.567 -13.445 -5.608 1.00 93.38 447 MET A CA 1
ATOM 3413 C C . MET A 1 447 ? 30.143 -12.426 -4.613 1.00 93.38 447 MET A C 1
ATOM 3415 O O . MET A 1 447 ? 30.421 -12.789 -3.473 1.00 93.38 447 MET A O 1
ATOM 3419 N N . LEU A 1 448 ? 30.257 -11.151 -5.001 1.00 93.50 448 LEU A N 1
ATOM 3420 C CA . LEU A 1 448 ? 30.683 -10.061 -4.117 1.00 93.50 448 LEU A CA 1
ATOM 3421 C C . LEU A 1 448 ? 29.665 -9.809 -2.990 1.00 93.50 448 LEU A C 1
ATOM 3423 O O . LEU A 1 448 ? 30.055 -9.678 -1.832 1.00 93.50 448 LEU A O 1
ATOM 3427 N N . ALA A 1 449 ? 28.363 -9.830 -3.291 1.00 90.38 449 ALA A N 1
ATOM 3428 C CA . ALA A 1 449 ? 27.304 -9.749 -2.284 1.00 90.38 449 ALA A CA 1
ATOM 3429 C C . ALA A 1 449 ? 27.355 -10.919 -1.284 1.00 90.38 449 ALA A C 1
ATOM 3431 O O . ALA A 1 449 ? 27.113 -10.721 -0.093 1.00 90.38 449 ALA A O 1
ATOM 3432 N N . ASN A 1 450 ? 27.716 -12.124 -1.737 1.00 92.44 450 ASN A N 1
ATOM 3433 C CA . ASN A 1 450 ? 27.871 -13.302 -0.880 1.00 92.44 450 ASN A CA 1
ATOM 3434 C C . ASN A 1 450 ? 29.047 -13.216 0.107 1.00 92.44 450 ASN A C 1
ATOM 3436 O O . ASN A 1 450 ? 29.033 -13.947 1.095 1.00 92.44 450 ASN A O 1
ATOM 3440 N N . LEU A 1 451 ? 30.024 -12.321 -0.097 1.00 89.00 451 LEU A N 1
ATOM 3441 C CA . LEU A 1 451 ? 31.082 -12.066 0.895 1.00 89.00 451 LEU A CA 1
ATOM 3442 C C . LEU A 1 451 ? 30.554 -11.346 2.149 1.00 89.00 451 LEU A C 1
ATOM 3444 O O . LEU A 1 451 ? 31.172 -11.428 3.206 1.00 89.00 451 LEU A O 1
ATOM 3448 N N . GLY A 1 452 ? 29.418 -10.646 2.036 1.00 80.88 452 GLY A N 1
ATOM 3449 C CA . GLY A 1 452 ? 28.758 -9.927 3.131 1.00 80.88 452 GLY A CA 1
ATOM 3450 C C . GLY A 1 452 ? 27.495 -10.607 3.673 1.00 80.88 452 GLY A C 1
ATOM 3451 O O . GLY A 1 452 ? 26.728 -9.958 4.381 1.00 80.88 452 GLY A O 1
ATOM 3452 N N . ARG A 1 453 ? 27.238 -11.874 3.318 1.00 85.06 453 ARG A N 1
ATOM 3453 C CA . ARG A 1 453 ? 26.028 -12.633 3.690 1.00 85.06 453 ARG A CA 1
ATOM 3454 C C . ARG A 1 453 ? 26.374 -13.824 4.587 1.00 85.06 453 ARG A C 1
ATOM 3456 O O . ARG A 1 453 ? 27.363 -14.515 4.352 1.00 85.06 453 ARG A O 1
ATOM 3463 N N . SER A 1 454 ? 25.528 -14.084 5.586 1.00 79.00 454 SER A N 1
ATOM 3464 C CA . SER A 1 454 ? 25.541 -15.334 6.359 1.00 79.00 454 SER A CA 1
ATOM 3465 C C . SER A 1 454 ? 25.272 -16.534 5.449 1.00 79.00 454 SER A C 1
ATOM 3467 O O . SER A 1 454 ? 24.559 -16.383 4.457 1.00 79.00 454 SER A O 1
ATOM 3469 N N . GLU A 1 455 ? 25.798 -17.715 5.794 1.00 75.44 455 GLU A N 1
ATOM 3470 C CA . GLU A 1 455 ? 25.652 -18.947 4.995 1.00 75.44 455 GLU A CA 1
ATOM 3471 C C . GLU A 1 455 ? 24.194 -19.198 4.569 1.00 75.44 455 GLU A C 1
ATOM 3473 O O . GLU A 1 455 ? 23.916 -19.312 3.376 1.00 75.44 455 GLU A O 1
ATOM 3478 N N . ASP A 1 456 ? 23.256 -19.128 5.520 1.00 71.75 456 ASP A N 1
ATOM 3479 C CA . ASP A 1 456 ? 21.812 -19.368 5.324 1.00 71.75 456 ASP A CA 1
ATOM 3480 C C . ASP A 1 456 ? 21.106 -18.342 4.410 1.00 71.75 456 ASP A C 1
ATOM 3482 O O . ASP A 1 456 ? 19.932 -18.499 4.086 1.00 71.75 456 ASP A O 1
ATOM 3486 N N . ASN A 1 457 ? 21.788 -17.258 4.025 1.00 79.69 457 ASN A N 1
ATOM 3487 C CA . ASN A 1 457 ? 21.263 -16.196 3.160 1.00 79.69 457 ASN A CA 1
ATOM 3488 C C . ASN A 1 457 ? 22.227 -15.874 2.000 1.00 79.69 457 ASN A C 1
ATOM 3490 O O . ASN A 1 457 ? 22.197 -14.773 1.442 1.00 79.69 457 ASN A O 1
ATOM 3494 N N . LYS A 1 458 ? 23.116 -16.800 1.624 1.00 88.75 458 LYS A N 1
ATOM 3495 C CA . LYS A 1 458 ? 23.893 -16.675 0.383 1.00 88.75 458 LYS A CA 1
ATOM 3496 C C . LYS A 1 458 ? 23.002 -16.924 -0.831 1.00 88.75 458 LYS A C 1
ATOM 3498 O O . LYS A 1 458 ? 22.138 -17.790 -0.821 1.00 88.75 458 LYS A O 1
ATOM 3503 N N . ILE A 1 459 ? 23.254 -16.180 -1.903 1.00 91.69 459 ILE A N 1
ATOM 3504 C CA . ILE A 1 459 ? 22.646 -16.388 -3.218 1.00 91.69 459 ILE A CA 1
ATOM 3505 C C . ILE A 1 459 ? 23.284 -17.657 -3.817 1.00 91.69 459 ILE A C 1
ATOM 3507 O O . ILE A 1 459 ? 24.488 -17.627 -4.095 1.00 91.69 459 ILE A O 1
ATOM 3511 N N . PRO A 1 460 ? 22.555 -18.774 -4.003 1.00 91.94 460 PRO A N 1
ATOM 3512 C CA . PRO A 1 460 ? 23.109 -19.986 -4.601 1.00 91.94 460 PRO A CA 1
ATOM 3513 C C . PRO A 1 460 ? 23.312 -19.816 -6.113 1.00 91.94 460 PRO A C 1
ATOM 3515 O O . PRO A 1 460 ? 22.695 -18.962 -6.752 1.00 91.94 460 PRO A O 1
ATOM 3518 N N . TRP A 1 461 ? 24.143 -20.675 -6.711 1.00 92.00 461 TRP A N 1
ATOM 3519 C CA . TRP A 1 461 ? 24.433 -20.643 -8.152 1.00 92.00 461 TRP A CA 1
ATOM 3520 C C . TRP A 1 461 ? 23.170 -20.722 -9.027 1.00 92.00 461 TRP A C 1
ATOM 3522 O O . TRP A 1 461 ? 23.061 -19.991 -10.007 1.00 92.00 461 TRP A O 1
ATOM 3532 N N . SER A 1 462 ? 22.186 -21.543 -8.645 1.00 92.56 462 SER A N 1
ATOM 3533 C CA . SER A 1 462 ? 20.891 -21.640 -9.335 1.00 92.56 462 SER A CA 1
ATOM 3534 C C . SER A 1 462 ? 20.164 -20.293 -9.401 1.00 92.56 462 SER A C 1
ATOM 3536 O O . SER A 1 462 ? 19.667 -19.923 -10.462 1.00 92.56 462 SER A O 1
ATOM 3538 N N . TYR A 1 463 ? 20.166 -19.511 -8.316 1.00 92.88 463 TYR A N 1
ATOM 3539 C CA . TYR A 1 463 ? 19.556 -18.179 -8.306 1.00 92.88 463 TYR A CA 1
ATOM 3540 C C . TYR A 1 463 ? 20.353 -17.210 -9.187 1.00 92.88 463 TYR A C 1
ATOM 3542 O O . TYR A 1 463 ? 19.741 -16.429 -9.903 1.00 92.88 463 TYR A O 1
ATOM 3550 N N . MET A 1 464 ? 21.692 -17.281 -9.204 1.00 94.56 464 MET A N 1
ATOM 3551 C CA . MET A 1 464 ? 22.508 -16.447 -10.105 1.00 94.56 464 MET A CA 1
ATOM 3552 C C . MET A 1 464 ? 22.198 -16.727 -11.584 1.00 94.56 464 MET A C 1
ATOM 3554 O O . MET A 1 464 ? 22.066 -15.788 -12.366 1.00 94.56 464 MET A O 1
ATOM 3558 N N . VAL A 1 465 ? 22.021 -18.001 -11.962 1.00 93.31 465 VAL A N 1
ATOM 3559 C CA . VAL A 1 465 ? 21.616 -18.384 -13.327 1.00 93.31 465 VAL A CA 1
ATOM 3560 C C . VAL A 1 465 ? 20.213 -17.869 -13.657 1.00 93.31 465 VAL A C 1
ATOM 3562 O O . VAL A 1 465 ? 20.009 -17.368 -14.761 1.00 93.31 465 VAL A O 1
ATOM 3565 N N . VAL A 1 466 ? 19.260 -17.927 -12.717 1.00 91.44 466 VAL A N 1
ATOM 3566 C CA . VAL A 1 466 ? 17.918 -17.363 -12.937 1.00 91.44 466 VAL A CA 1
ATOM 3567 C C . VAL A 1 466 ? 17.957 -15.836 -13.043 1.00 91.44 466 VAL A C 1
ATOM 3569 O O . VAL A 1 466 ? 17.379 -15.310 -13.983 1.00 91.44 466 VAL A O 1
ATOM 3572 N N . ILE A 1 467 ? 18.668 -15.114 -12.168 1.00 91.38 467 ILE A N 1
ATOM 3573 C CA . ILE A 1 467 ? 18.812 -13.643 -12.237 1.00 91.38 467 ILE A CA 1
ATOM 3574 C C . ILE A 1 467 ? 19.455 -13.219 -13.572 1.00 91.38 467 ILE A C 1
ATOM 3576 O O . ILE A 1 467 ? 19.036 -12.237 -14.189 1.00 91.38 467 ILE A O 1
ATOM 3580 N N . TRP A 1 468 ? 20.437 -13.988 -14.055 1.00 92.31 468 TRP A N 1
ATOM 3581 C CA . TRP A 1 468 ? 21.066 -13.778 -15.359 1.00 92.31 468 TRP A CA 1
ATOM 3582 C C . TRP A 1 468 ? 20.066 -13.972 -16.510 1.00 92.31 468 TRP A C 1
ATOM 3584 O O . TRP A 1 468 ? 19.921 -13.081 -17.347 1.00 92.31 468 TRP A O 1
ATOM 3594 N N . PHE A 1 469 ? 19.344 -15.097 -16.527 1.00 89.62 469 PHE A N 1
ATOM 3595 C CA . PHE A 1 469 ? 18.383 -15.448 -17.580 1.00 89.62 469 PHE A CA 1
ATOM 3596 C C . PHE A 1 469 ? 17.140 -14.542 -17.594 1.00 89.62 469 PHE A C 1
ATOM 3598 O O . PHE A 1 469 ? 16.656 -14.163 -18.657 1.00 89.62 469 PHE A O 1
ATOM 3605 N N . ALA A 1 470 ? 16.649 -14.156 -16.417 1.00 82.62 470 ALA A N 1
ATOM 3606 C CA . ALA A 1 470 ? 15.455 -13.338 -16.218 1.00 82.62 470 ALA A CA 1
ATOM 3607 C C . ALA A 1 470 ? 15.662 -11.836 -16.504 1.00 82.62 470 ALA A C 1
ATOM 3609 O O . ALA A 1 470 ? 14.752 -11.039 -16.277 1.00 82.62 470 ALA A O 1
ATOM 3610 N N . GLY A 1 471 ? 16.845 -11.443 -16.995 1.00 74.12 471 GLY A N 1
ATOM 3611 C CA . GLY A 1 471 ? 17.202 -10.072 -17.373 1.00 74.12 471 GLY A CA 1
ATOM 3612 C C . GLY A 1 471 ? 16.541 -9.597 -18.672 1.00 74.12 471 GLY A C 1
ATOM 3613 O O . GLY A 1 471 ? 17.245 -9.237 -19.617 1.00 74.12 471 GLY A O 1
ATOM 3614 N N . LEU A 1 472 ? 15.207 -9.638 -18.738 1.00 78.56 472 LEU A N 1
ATOM 3615 C CA . LEU A 1 472 ? 14.425 -9.239 -19.910 1.00 78.56 472 LEU A CA 1
ATOM 3616 C C . LEU A 1 472 ? 14.604 -7.745 -20.212 1.00 78.56 472 LEU A C 1
ATOM 3618 O O . LEU A 1 472 ? 14.748 -6.931 -19.303 1.00 78.56 472 LEU A O 1
ATOM 3622 N N . ARG A 1 473 ? 14.561 -7.356 -21.488 1.00 82.31 473 ARG A N 1
ATOM 3623 C CA . ARG A 1 473 ? 14.474 -5.947 -21.897 1.00 82.31 473 ARG A CA 1
ATOM 3624 C C . ARG A 1 473 ? 13.012 -5.629 -22.207 1.00 82.31 473 ARG A C 1
ATOM 3626 O O . ARG A 1 473 ? 12.293 -6.495 -22.703 1.00 82.31 473 ARG A O 1
ATOM 3633 N N . GLY A 1 474 ? 12.580 -4.402 -21.922 1.00 76.12 474 GLY A N 1
ATOM 3634 C CA . GLY A 1 474 ? 11.162 -4.040 -21.972 1.00 76.12 474 GLY A CA 1
ATOM 3635 C C . GLY A 1 474 ? 10.877 -2.563 -22.221 1.00 76.12 474 GLY A C 1
ATOM 3636 O O . GLY A 1 474 ? 11.610 -1.890 -22.953 1.00 76.12 474 GLY A O 1
ATOM 3637 N N . ALA A 1 475 ? 9.776 -2.079 -21.644 1.00 73.50 475 ALA A N 1
ATOM 3638 C CA . ALA A 1 475 ? 9.114 -0.829 -22.027 1.00 73.50 475 ALA A CA 1
ATOM 3639 C C . ALA A 1 475 ? 10.044 0.403 -22.026 1.00 73.50 475 ALA A C 1
ATOM 3641 O O . ALA A 1 475 ? 10.050 1.190 -22.978 1.00 73.50 475 ALA A O 1
ATOM 3642 N N . ILE A 1 476 ? 10.868 0.547 -20.986 1.00 79.81 476 ILE A N 1
ATOM 3643 C CA . ILE A 1 476 ? 11.709 1.731 -20.751 1.00 79.81 476 ILE A CA 1
ATOM 3644 C C . ILE A 1 476 ? 12.882 1.821 -21.736 1.00 79.81 476 ILE A C 1
ATOM 3646 O O . ILE A 1 476 ? 13.156 2.901 -22.262 1.00 79.81 476 ILE A O 1
ATOM 3650 N N . ALA A 1 477 ? 13.521 0.700 -22.084 1.00 86.50 477 ALA A N 1
ATOM 3651 C CA . ALA A 1 477 ? 14.587 0.684 -23.091 1.00 86.50 477 ALA A CA 1
ATOM 3652 C C . ALA A 1 477 ? 14.071 1.171 -24.460 1.00 86.50 477 ALA A C 1
ATOM 3654 O O . ALA A 1 477 ? 14.709 1.997 -25.117 1.00 86.50 477 ALA A O 1
ATOM 3655 N N . PHE A 1 478 ? 12.877 0.721 -24.864 1.00 82.38 478 PHE A N 1
ATOM 3656 C CA . PHE A 1 478 ? 12.219 1.182 -26.090 1.00 82.38 478 PHE A CA 1
ATOM 3657 C C . PHE A 1 478 ? 11.839 2.672 -26.026 1.00 82.38 478 PHE A C 1
ATOM 3659 O O . PHE A 1 478 ? 12.081 3.403 -26.990 1.00 82.38 478 PHE A O 1
ATOM 3666 N N . ALA A 1 479 ? 11.334 3.152 -24.883 1.00 78.38 479 ALA A N 1
ATOM 3667 C CA . ALA A 1 479 ? 11.037 4.570 -24.674 1.00 78.38 479 ALA A CA 1
ATOM 3668 C C . ALA A 1 479 ? 12.276 5.467 -24.849 1.00 78.38 479 ALA A C 1
ATOM 3670 O O . ALA A 1 479 ? 12.213 6.495 -25.529 1.00 78.38 479 ALA A O 1
ATOM 3671 N N . LEU A 1 480 ? 13.426 5.054 -24.307 1.00 81.75 480 LEU A N 1
ATOM 3672 C CA . LEU A 1 480 ? 14.703 5.747 -24.499 1.00 81.75 480 LEU A CA 1
ATOM 3673 C C . LEU A 1 480 ? 15.175 5.716 -25.965 1.00 81.75 480 LEU A C 1
ATOM 3675 O O . LEU A 1 480 ? 15.703 6.712 -26.459 1.00 81.75 480 LEU A O 1
ATOM 3679 N N . ALA A 1 481 ? 14.945 4.620 -26.697 1.00 87.19 481 ALA A N 1
ATOM 3680 C CA . ALA A 1 481 ? 15.363 4.497 -28.097 1.00 87.19 481 ALA A CA 1
ATOM 3681 C C . ALA A 1 481 ? 14.630 5.460 -29.040 1.00 87.19 481 ALA A C 1
ATOM 3683 O O . ALA A 1 481 ? 15.253 6.055 -29.921 1.00 87.19 481 ALA A O 1
ATOM 3684 N N . LEU A 1 482 ? 13.331 5.684 -28.835 1.00 78.31 482 LEU A N 1
ATOM 3685 C CA . LEU A 1 482 ? 12.569 6.684 -29.598 1.00 78.31 482 LEU A CA 1
ATOM 3686 C C . LEU A 1 482 ? 13.075 8.119 -29.363 1.00 78.31 482 LEU A C 1
ATOM 3688 O O . LEU A 1 482 ? 12.873 8.988 -30.206 1.00 78.31 482 LEU A O 1
ATOM 3692 N N . ASN A 1 483 ? 13.783 8.347 -28.254 1.00 76.75 483 ASN A N 1
ATOM 3693 C CA . ASN A 1 483 ? 14.328 9.639 -27.841 1.00 76.75 483 ASN A CA 1
ATOM 3694 C C . ASN A 1 483 ? 15.803 9.864 -28.201 1.00 76.75 483 ASN A C 1
ATOM 3696 O O . ASN A 1 483 ? 16.350 10.925 -27.883 1.00 76.75 483 ASN A O 1
ATOM 3700 N N . VAL A 1 484 ? 16.472 8.895 -28.837 1.00 86.50 484 VAL A N 1
ATOM 3701 C CA . VAL A 1 484 ? 17.893 9.044 -29.160 1.00 86.50 484 VAL A CA 1
ATOM 3702 C C . VAL A 1 484 ? 18.116 10.153 -30.192 1.00 86.50 484 VAL A C 1
ATOM 3704 O O . VAL A 1 484 ? 17.565 10.151 -31.292 1.00 86.50 484 VAL A O 1
ATOM 3707 N N . TYR A 1 485 ? 18.980 11.100 -29.844 1.00 85.38 485 TYR A N 1
ATOM 3708 C CA . TYR A 1 485 ? 19.517 12.096 -30.755 1.00 85.38 485 TYR A CA 1
ATOM 3709 C C . TYR A 1 485 ? 20.952 11.715 -31.127 1.00 85.38 485 TYR A C 1
ATOM 3711 O O . TYR A 1 485 ? 21.870 11.824 -30.309 1.00 85.38 485 TYR A O 1
ATOM 3719 N N . THR A 1 486 ? 21.149 11.319 -32.381 1.00 86.88 486 THR A N 1
ATOM 3720 C CA . THR A 1 486 ? 22.466 11.130 -33.000 1.00 86.88 486 THR A CA 1
ATOM 3721 C C . THR A 1 486 ? 22.653 12.122 -34.157 1.00 86.88 486 THR A C 1
ATOM 3723 O O . THR A 1 486 ? 21.695 12.398 -34.884 1.00 86.88 486 THR A O 1
ATOM 3726 N N . PRO A 1 487 ? 23.871 12.647 -34.402 1.00 87.06 487 PRO A N 1
ATOM 3727 C CA . PRO A 1 487 ? 24.140 13.485 -35.574 1.00 87.06 487 PRO A CA 1
ATOM 3728 C C . PRO A 1 487 ? 23.927 12.734 -36.898 1.00 87.06 487 PRO A C 1
ATOM 3730 O O . PRO A 1 487 ? 23.497 13.325 -37.888 1.00 87.06 487 PRO A O 1
ATOM 3733 N N . ASN A 1 488 ? 24.197 11.423 -36.918 1.00 88.12 488 ASN A N 1
ATOM 3734 C CA . ASN A 1 488 ? 23.894 10.549 -38.048 1.00 88.12 488 ASN A CA 1
ATOM 3735 C C . ASN A 1 488 ? 22.521 9.885 -37.862 1.00 88.12 488 ASN A C 1
ATOM 3737 O O . ASN A 1 488 ? 22.354 9.065 -36.960 1.00 88.12 488 ASN A O 1
ATOM 3741 N N . ARG A 1 489 ? 21.557 10.164 -38.750 1.00 84.25 489 ARG A N 1
ATOM 3742 C CA . ARG A 1 489 ? 20.212 9.551 -38.715 1.00 84.25 489 ARG A CA 1
ATOM 3743 C C . ARG A 1 489 ? 20.227 8.023 -38.837 1.00 84.25 489 ARG A C 1
ATOM 3745 O O . ARG A 1 489 ? 19.344 7.374 -38.286 1.00 84.25 489 ARG A O 1
ATOM 3752 N N . VAL A 1 490 ? 21.227 7.447 -39.511 1.00 87.81 490 VAL A N 1
ATOM 3753 C CA . VAL A 1 490 ? 21.378 5.985 -39.608 1.00 87.81 490 VAL A CA 1
ATOM 3754 C C . VAL A 1 490 ? 21.685 5.383 -38.234 1.00 87.81 490 VAL A C 1
ATOM 3756 O O . VAL A 1 490 ? 21.137 4.342 -37.897 1.00 87.81 490 VAL A O 1
ATOM 3759 N N . HIS A 1 491 ? 22.478 6.059 -37.394 1.00 92.00 491 HIS A N 1
ATOM 3760 C CA . HIS A 1 491 ? 22.807 5.560 -36.053 1.00 92.00 491 HIS A CA 1
ATOM 3761 C C . HIS A 1 491 ? 21.564 5.510 -35.152 1.00 92.00 491 HIS A C 1
ATOM 3763 O O . HIS A 1 491 ? 21.315 4.479 -34.535 1.00 92.00 491 HIS A O 1
ATOM 3769 N N . ALA A 1 492 ? 20.729 6.559 -35.143 1.00 87.81 492 ALA A N 1
ATOM 3770 C CA . ALA A 1 492 ? 19.444 6.545 -34.436 1.00 87.81 492 ALA A CA 1
ATOM 3771 C C . ALA A 1 492 ? 18.530 5.410 -34.925 1.00 87.81 492 ALA A C 1
ATOM 3773 O O . ALA A 1 492 ? 17.953 4.695 -34.111 1.00 87.81 492 ALA A O 1
ATOM 3774 N N . SER A 1 493 ? 18.439 5.205 -36.242 1.00 88.00 493 SER A N 1
ATOM 3775 C CA . SER A 1 493 ? 17.578 4.179 -36.842 1.00 88.00 493 SER A CA 1
ATOM 3776 C C . SER A 1 493 ? 18.061 2.739 -36.564 1.00 88.00 493 SER A C 1
ATOM 3778 O O . SER A 1 493 ? 17.247 1.856 -36.272 1.00 88.00 493 SER A O 1
ATOM 3780 N N . VAL A 1 494 ? 19.380 2.492 -36.534 1.00 91.94 494 VAL A N 1
ATOM 3781 C CA . VAL A 1 494 ? 19.965 1.216 -36.063 1.00 91.94 494 VAL A CA 1
ATOM 3782 C C . VAL A 1 494 ? 19.721 1.020 -34.562 1.00 91.94 494 VAL A C 1
ATOM 3784 O O . VAL A 1 494 ? 19.309 -0.063 -34.151 1.00 91.94 494 VAL A O 1
ATOM 3787 N N . ILE A 1 495 ? 19.896 2.059 -33.738 1.00 92.19 495 ILE A N 1
ATOM 3788 C CA . ILE A 1 495 ? 19.613 2.014 -32.292 1.00 92.19 495 ILE A CA 1
ATOM 3789 C C . ILE A 1 495 ? 18.136 1.680 -32.026 1.00 92.19 495 ILE A C 1
ATOM 3791 O O . ILE A 1 495 ? 17.837 0.816 -31.198 1.00 92.19 495 ILE A O 1
ATOM 3795 N N . GLN A 1 496 ? 17.211 2.317 -32.743 1.00 88.38 496 GLN A N 1
ATOM 3796 C CA . GLN A 1 496 ? 15.767 2.116 -32.596 1.00 88.38 496 GLN A CA 1
ATOM 3797 C C . GLN A 1 496 ? 15.333 0.707 -33.004 1.00 88.38 496 GLN A C 1
ATOM 3799 O O . GLN A 1 496 ? 14.733 -0.002 -32.194 1.00 88.38 496 GLN A O 1
ATOM 3804 N N . SER A 1 497 ? 15.698 0.273 -34.212 1.00 89.06 497 SER A N 1
ATOM 3805 C CA . SER A 1 497 ? 15.380 -1.068 -34.720 1.00 89.06 497 SER A CA 1
ATOM 3806 C C . SER A 1 497 ? 15.987 -2.182 -33.861 1.00 89.06 497 SER A C 1
ATOM 3808 O O . SER A 1 497 ? 15.291 -3.134 -33.503 1.00 89.06 497 SER A O 1
ATOM 3810 N N . THR A 1 498 ? 17.247 -2.029 -33.440 1.00 92.44 498 THR A N 1
ATOM 3811 C CA . THR A 1 498 ? 17.924 -3.010 -32.581 1.00 92.44 498 THR A CA 1
ATOM 3812 C C . THR A 1 498 ? 17.279 -3.094 -31.205 1.00 92.44 498 THR A C 1
ATOM 3814 O O . THR A 1 498 ? 17.072 -4.197 -30.698 1.00 92.44 498 THR A O 1
ATOM 3817 N N . THR A 1 499 ? 16.927 -1.958 -30.593 1.00 91.81 499 THR A N 1
ATOM 3818 C CA . THR A 1 499 ? 16.235 -1.956 -29.295 1.00 91.81 499 THR A CA 1
ATOM 3819 C C . THR A 1 499 ? 14.886 -2.644 -29.401 1.00 91.81 499 THR A C 1
ATOM 3821 O O . THR A 1 499 ? 14.614 -3.550 -28.621 1.00 91.81 499 THR A O 1
ATOM 3824 N N . LEU A 1 500 ? 14.073 -2.259 -30.388 1.00 88.06 500 LEU A N 1
ATOM 3825 C CA . LEU A 1 500 ? 12.746 -2.824 -30.609 1.00 88.06 500 LEU A CA 1
ATOM 3826 C C . LEU A 1 500 ? 12.809 -4.348 -30.787 1.00 88.06 500 LEU A C 1
ATOM 3828 O O . LEU A 1 500 ? 12.093 -5.074 -30.098 1.00 88.06 500 LEU A O 1
ATOM 3832 N N . PHE A 1 501 ? 13.727 -4.843 -31.625 1.00 89.50 501 PHE A N 1
ATOM 3833 C CA . PHE A 1 501 ? 13.937 -6.282 -31.791 1.00 89.50 501 PHE A CA 1
ATOM 3834 C C . PHE A 1 501 ? 14.407 -6.961 -30.497 1.00 89.50 501 PHE A C 1
ATOM 3836 O O . PHE A 1 501 ? 13.885 -8.010 -30.131 1.00 89.50 501 PHE A O 1
ATOM 3843 N N . THR A 1 502 ? 15.376 -6.375 -29.787 1.00 90.94 502 THR A N 1
ATOM 3844 C CA . THR A 1 502 ? 15.962 -6.972 -28.570 1.00 90.94 502 THR A CA 1
ATOM 3845 C C . THR A 1 502 ? 14.947 -7.040 -27.429 1.00 90.94 502 THR A C 1
ATOM 3847 O O . THR A 1 502 ? 14.875 -8.048 -26.723 1.00 90.94 502 THR A O 1
ATOM 3850 N N . VAL A 1 503 ? 14.127 -5.998 -27.273 1.00 88.88 503 VAL A N 1
ATOM 3851 C CA . VAL A 1 503 ? 13.011 -5.964 -26.326 1.00 88.88 503 VAL A CA 1
ATOM 3852 C C . VAL A 1 503 ? 12.011 -7.067 -26.664 1.00 88.88 503 VAL A C 1
ATOM 3854 O O . VAL A 1 503 ? 11.854 -7.987 -25.869 1.00 88.88 503 VAL A O 1
ATOM 3857 N N . MET A 1 504 ? 11.442 -7.076 -27.875 1.00 85.88 504 MET A N 1
ATOM 3858 C CA . MET A 1 504 ? 10.500 -8.127 -28.282 1.00 85.88 504 MET A CA 1
ATOM 3859 C C . MET A 1 504 ? 11.078 -9.536 -28.123 1.00 85.88 504 MET A C 1
ATOM 3861 O O . MET A 1 504 ? 10.415 -10.413 -27.576 1.00 85.88 504 MET A O 1
ATOM 3865 N N . PHE A 1 505 ? 12.311 -9.771 -28.581 1.00 88.12 505 PHE A N 1
ATOM 3866 C CA . PHE A 1 505 ? 12.936 -11.088 -28.504 1.00 88.12 505 PHE A CA 1
ATOM 3867 C C . PHE A 1 505 ? 13.099 -11.542 -27.052 1.00 88.12 505 PHE A C 1
ATOM 3869 O O . PHE A 1 505 ? 12.816 -12.697 -26.742 1.00 88.12 505 PHE A O 1
ATOM 3876 N N . THR A 1 506 ? 13.521 -10.656 -26.146 1.00 88.25 506 THR A N 1
ATOM 3877 C CA . THR A 1 506 ? 13.669 -11.023 -24.731 1.00 88.25 506 THR A CA 1
ATOM 3878 C C . THR A 1 506 ? 12.317 -11.196 -24.040 1.00 88.25 506 THR A C 1
ATOM 3880 O O . THR A 1 506 ? 12.098 -12.255 -23.453 1.00 88.25 506 THR A O 1
ATOM 3883 N N . THR A 1 507 ? 11.372 -10.257 -24.186 1.00 83.75 507 THR A N 1
ATOM 3884 C CA . THR A 1 507 ? 10.016 -10.385 -23.614 1.00 83.75 507 THR A CA 1
ATOM 3885 C C . THR A 1 507 ? 9.315 -11.671 -24.074 1.00 83.75 507 THR A C 1
ATOM 3887 O O . THR A 1 507 ? 8.692 -12.349 -23.260 1.00 83.75 507 THR A O 1
ATOM 3890 N N . LEU A 1 508 ? 9.442 -12.044 -25.355 1.00 82.44 508 LEU A N 1
ATOM 3891 C CA . LEU A 1 508 ? 8.841 -13.261 -25.906 1.00 82.44 508 LEU A CA 1
ATOM 3892 C C . LEU A 1 508 ? 9.637 -14.523 -25.532 1.00 82.44 508 LEU A C 1
ATOM 3894 O O . LEU A 1 508 ? 9.111 -15.414 -24.872 1.00 82.44 508 LEU A O 1
ATOM 3898 N N . VAL A 1 509 ? 10.897 -14.637 -25.960 1.00 85.69 509 VAL A N 1
ATOM 3899 C CA . VAL A 1 509 ? 11.645 -15.908 -25.913 1.00 85.69 509 VAL A CA 1
ATOM 3900 C C . VAL A 1 509 ? 12.161 -16.218 -24.510 1.00 85.69 509 VAL A C 1
ATOM 3902 O O . VAL A 1 509 ? 11.997 -17.342 -24.035 1.00 85.69 509 VAL A O 1
ATOM 3905 N N . PHE A 1 510 ? 12.754 -15.237 -23.826 1.00 85.50 510 PHE A N 1
ATOM 3906 C CA . PHE A 1 510 ? 13.237 -15.436 -22.457 1.00 85.50 510 PHE A CA 1
ATOM 3907 C C . PHE A 1 510 ? 12.070 -15.415 -21.460 1.00 85.50 510 PHE A C 1
ATOM 3909 O O . PHE A 1 510 ? 12.035 -16.267 -20.579 1.00 85.50 510 PHE A O 1
ATOM 3916 N N . GLY A 1 511 ? 11.060 -14.556 -21.658 1.00 82.75 511 GLY A N 1
ATOM 3917 C CA . GLY A 1 511 ? 9.836 -14.552 -20.844 1.00 82.75 511 GLY A CA 1
ATOM 3918 C C . GLY A 1 511 ? 9.138 -15.919 -20.797 1.00 82.75 511 GLY A C 1
ATOM 3919 O O . GLY A 1 511 ? 8.943 -16.468 -19.712 1.00 82.75 511 GLY A O 1
ATOM 3920 N N . MET A 1 512 ? 8.858 -16.526 -21.960 1.00 81.31 512 MET A N 1
ATOM 3921 C CA . MET A 1 512 ? 8.311 -17.895 -22.033 1.00 81.31 512 MET A CA 1
ATOM 3922 C C . MET A 1 512 ? 9.293 -18.961 -21.502 1.00 81.31 512 MET A C 1
ATOM 3924 O O . MET A 1 512 ? 8.875 -19.990 -20.971 1.00 81.31 512 MET A O 1
ATOM 3928 N N . GLY A 1 513 ? 10.605 -18.729 -21.627 1.00 85.94 513 GLY A N 1
ATOM 3929 C CA . GLY A 1 513 ? 11.655 -19.633 -21.149 1.00 85.94 513 GLY A CA 1
ATOM 3930 C C . GLY A 1 513 ? 11.829 -19.684 -19.624 1.00 85.94 513 GLY A C 1
ATOM 3931 O O . GLY A 1 513 ? 12.369 -20.666 -19.112 1.00 85.94 513 GLY A O 1
ATOM 3932 N N . THR A 1 514 ? 11.349 -18.681 -18.882 1.00 86.88 514 THR A N 1
ATOM 3933 C CA . THR A 1 514 ? 11.582 -18.558 -17.431 1.00 86.88 514 THR A CA 1
ATOM 3934 C C . THR A 1 514 ? 10.985 -19.714 -16.620 1.00 86.88 514 THR A C 1
ATOM 3936 O O . THR A 1 514 ? 11.678 -20.265 -15.765 1.00 86.88 514 THR A O 1
ATOM 3939 N N . SER A 1 515 ? 9.746 -20.152 -16.889 1.00 83.94 515 SER A N 1
ATOM 3940 C CA . SER A 1 515 ? 9.142 -21.280 -16.147 1.00 83.94 515 SER A CA 1
ATOM 3941 C C . SER A 1 515 ? 9.882 -22.615 -16.382 1.00 83.94 515 SER A C 1
ATOM 3943 O O . SER A 1 515 ? 10.223 -23.275 -15.397 1.00 83.94 515 SER A O 1
ATOM 3945 N N . PRO A 1 516 ? 10.249 -23.004 -17.625 1.00 86.94 516 PRO A N 1
ATOM 3946 C CA . PRO A 1 516 ? 11.166 -24.122 -17.868 1.00 86.94 516 PRO A CA 1
ATOM 3947 C C . PRO A 1 516 ? 12.487 -24.055 -17.082 1.00 86.94 516 PRO A C 1
ATOM 3949 O O . PRO A 1 516 ? 12.913 -25.072 -16.535 1.00 86.94 516 PRO A O 1
ATOM 3952 N N . VAL A 1 517 ? 13.119 -22.878 -16.980 1.00 89.00 517 VAL A N 1
ATOM 3953 C CA . VAL A 1 517 ? 14.377 -22.704 -16.225 1.00 89.00 517 VAL A CA 1
ATOM 3954 C C . VAL A 1 517 ? 14.158 -22.861 -14.714 1.00 89.00 517 VAL A C 1
ATOM 3956 O O . VAL A 1 517 ? 14.937 -23.554 -14.059 1.00 89.00 517 VAL A O 1
ATOM 3959 N N . LEU A 1 518 ? 13.081 -22.296 -14.155 1.00 88.25 518 LEU A N 1
ATOM 3960 C CA . LEU A 1 518 ? 12.715 -22.484 -12.743 1.00 88.25 518 LEU A CA 1
ATOM 3961 C C . LEU A 1 518 ? 12.475 -23.964 -12.412 1.00 88.25 518 LEU A C 1
ATOM 3963 O O . LEU A 1 518 ? 13.007 -24.468 -11.422 1.00 88.25 518 LEU A O 1
ATOM 3967 N N . ARG A 1 519 ? 11.735 -24.676 -13.273 1.00 85.88 519 ARG A N 1
ATOM 3968 C CA . ARG A 1 519 ? 11.454 -26.115 -13.127 1.00 85.88 519 ARG A CA 1
ATOM 3969 C C . ARG A 1 519 ? 12.723 -26.963 -13.209 1.00 85.88 519 ARG A C 1
ATOM 3971 O O . ARG A 1 519 ? 12.883 -27.878 -12.409 1.00 85.88 519 ARG A O 1
ATOM 3978 N N . TYR A 1 520 ? 13.653 -26.635 -14.111 1.00 89.94 520 TYR A N 1
ATOM 3979 C CA . TYR A 1 520 ? 14.945 -27.326 -14.219 1.00 89.94 520 TYR A CA 1
ATOM 3980 C C . TYR A 1 520 ? 15.786 -27.226 -12.934 1.00 89.94 520 TYR A C 1
ATOM 3982 O O . TYR A 1 520 ? 16.449 -28.189 -12.556 1.00 89.94 520 TYR A O 1
ATOM 3990 N N . PHE A 1 521 ? 15.739 -26.085 -12.237 1.00 89.38 521 PHE A N 1
ATOM 3991 C CA . PHE A 1 521 ? 16.441 -25.891 -10.963 1.00 89.38 521 PHE A CA 1
ATOM 3992 C C . PHE A 1 521 ? 15.633 -26.299 -9.717 1.00 89.38 521 PHE A C 1
ATOM 3994 O O . PHE A 1 521 ? 16.139 -26.136 -8.608 1.00 89.38 521 PHE A O 1
ATOM 4001 N N . GLY A 1 522 ? 14.409 -26.822 -9.869 1.00 85.25 522 GLY A N 1
ATOM 4002 C CA . GLY A 1 522 ? 13.544 -27.191 -8.741 1.00 85.25 522 GLY A CA 1
ATOM 4003 C C . GLY A 1 522 ? 13.080 -25.994 -7.901 1.00 85.25 522 GLY A C 1
ATOM 4004 O O . GLY A 1 522 ? 12.930 -26.118 -6.692 1.00 85.25 522 GLY A O 1
ATOM 4005 N N . LEU A 1 523 ? 12.902 -24.825 -8.527 1.00 85.69 523 LEU A N 1
ATOM 4006 C CA . LEU A 1 523 ? 12.572 -23.551 -7.867 1.00 85.69 523 LEU A CA 1
ATOM 4007 C C . LEU A 1 523 ? 11.085 -23.180 -7.979 1.00 85.69 523 LEU A C 1
ATOM 4009 O O . LEU A 1 523 ? 10.743 -21.998 -8.001 1.00 85.69 523 LEU A O 1
ATOM 4013 N N . THR A 1 524 ? 10.218 -24.184 -8.091 1.00 80.00 524 THR A N 1
ATOM 4014 C CA . THR A 1 524 ? 8.760 -24.035 -8.171 1.00 80.00 524 THR A CA 1
ATOM 4015 C C . THR A 1 524 ? 8.088 -24.693 -6.971 1.00 80.00 524 THR A C 1
ATOM 4017 O O . THR A 1 524 ? 8.593 -25.702 -6.473 1.00 80.00 524 THR A O 1
ATOM 4020 N N . ALA A 1 525 ? 6.946 -24.160 -6.538 1.00 66.75 525 ALA A N 1
ATOM 4021 C CA . ALA A 1 525 ? 6.130 -24.760 -5.482 1.00 66.75 525 ALA A CA 1
ATOM 4022 C C . ALA A 1 525 ? 5.666 -26.193 -5.825 1.00 66.75 525 ALA A C 1
ATOM 4024 O O . ALA A 1 525 ? 5.722 -26.638 -6.975 1.00 66.75 525 ALA A O 1
ATOM 4025 N N . THR A 1 526 ? 5.227 -26.932 -4.804 1.00 54.88 526 THR A N 1
ATOM 4026 C CA . THR A 1 526 ? 4.697 -28.301 -4.939 1.00 54.88 526 THR A CA 1
ATOM 4027 C C . THR A 1 526 ? 3.168 -28.319 -5.034 1.00 54.88 526 THR A C 1
ATOM 4029 O O . THR A 1 526 ? 2.506 -27.413 -4.538 1.00 54.88 526 THR A O 1
ATOM 4032 N N . GLN A 1 527 ? 2.586 -29.376 -5.619 1.00 46.75 527 GLN A N 1
ATOM 4033 C CA . GLN A 1 527 ? 1.133 -29.489 -5.876 1.00 46.75 527 GLN A CA 1
ATOM 4034 C C . GLN A 1 527 ? 0.218 -29.445 -4.637 1.00 46.75 527 GLN A C 1
ATOM 4036 O O . GLN A 1 527 ? -1.003 -29.382 -4.787 1.00 46.75 527 GLN A O 1
ATOM 4041 N N . GLU A 1 528 ? 0.772 -29.530 -3.429 1.00 44.91 528 GLU A N 1
ATOM 4042 C CA . GLU A 1 528 ? 0.022 -29.331 -2.183 1.00 44.91 528 GLU A CA 1
ATOM 4043 C C . GLU A 1 528 ? -0.032 -27.835 -1.829 1.00 44.91 528 GLU A C 1
ATOM 4045 O O . GLU A 1 528 ? -1.114 -27.316 -1.567 1.00 44.91 528 GLU A O 1
ATOM 4050 N N . GLN A 1 529 ? 1.085 -27.114 -1.984 1.00 48.59 529 GLN A N 1
ATOM 4051 C CA . GLN A 1 529 ? 1.161 -25.652 -1.844 1.00 48.59 529 GLN A CA 1
ATOM 4052 C C . GLN A 1 529 ? 0.392 -24.911 -2.953 1.00 48.59 529 GLN A C 1
ATOM 4054 O O . GLN A 1 529 ? -0.176 -23.856 -2.700 1.00 48.59 529 GLN A O 1
ATOM 4059 N N . GLU A 1 530 ? 0.343 -25.452 -4.179 1.00 44.44 530 GLU A N 1
ATOM 4060 C CA . GLU A 1 530 ? -0.448 -24.865 -5.277 1.00 44.44 530 GLU A CA 1
ATOM 4061 C C . GLU A 1 530 ? -1.950 -24.801 -4.936 1.00 44.44 530 GLU A C 1
ATOM 4063 O O . GLU A 1 530 ? -2.611 -23.835 -5.298 1.00 44.44 530 GLU A O 1
ATOM 4068 N N . ARG A 1 531 ? -2.493 -25.776 -4.188 1.00 37.75 531 ARG A N 1
ATOM 4069 C CA . ARG A 1 531 ? -3.916 -25.769 -3.785 1.00 37.75 531 ARG A CA 1
ATOM 4070 C C . ARG A 1 531 ? -4.207 -24.800 -2.650 1.00 37.75 531 ARG A C 1
ATOM 4072 O O . ARG A 1 531 ? -5.264 -24.185 -2.646 1.00 37.75 531 ARG A O 1
ATOM 4079 N N . GLU A 1 532 ? -3.264 -24.665 -1.723 1.00 40.09 532 GLU A N 1
ATOM 4080 C CA . GLU A 1 532 ? -3.306 -23.663 -0.655 1.00 40.09 532 GLU A CA 1
ATOM 4081 C C . GLU A 1 532 ? -3.327 -22.247 -1.269 1.00 40.09 532 GLU A C 1
ATOM 4083 O O . GLU A 1 532 ? -4.149 -21.421 -0.897 1.00 40.09 532 GLU A O 1
ATOM 4088 N N . PHE A 1 533 ? -2.544 -22.007 -2.330 1.00 39.88 533 PHE A N 1
ATOM 4089 C CA . PHE A 1 533 ? -2.600 -20.766 -3.119 1.00 39.88 533 PHE A CA 1
ATOM 4090 C C . PHE A 1 533 ? -3.906 -20.558 -3.920 1.00 39.88 533 PHE A C 1
ATOM 4092 O O . PHE A 1 533 ? -4.330 -19.411 -4.083 1.00 39.88 533 PHE A O 1
ATOM 4099 N N . ASP A 1 534 ? -4.521 -21.624 -4.447 1.00 37.84 534 ASP A N 1
ATOM 4100 C CA . ASP A 1 534 ? -5.714 -21.538 -5.309 1.00 37.84 534 ASP A CA 1
ATOM 4101 C C . ASP A 1 534 ? -7.033 -21.347 -4.525 1.00 37.84 534 ASP A C 1
ATOM 4103 O O . ASP A 1 534 ? -7.872 -20.547 -4.948 1.00 37.84 534 ASP A O 1
ATOM 4107 N N . ASP A 1 535 ? -7.237 -22.043 -3.395 1.00 36.31 535 ASP A N 1
ATOM 4108 C CA . ASP A 1 535 ? -8.473 -21.930 -2.587 1.00 36.31 535 ASP A CA 1
ATOM 4109 C C . ASP A 1 535 ? -8.543 -20.612 -1.779 1.00 36.31 535 ASP A C 1
ATOM 4111 O O . ASP A 1 535 ? -9.625 -20.187 -1.374 1.00 36.31 535 ASP A O 1
ATOM 4115 N N . GLU A 1 536 ? -7.408 -19.937 -1.554 1.00 35.94 536 GLU A N 1
ATOM 4116 C CA . GLU A 1 536 ? -7.296 -18.774 -0.655 1.00 35.94 536 GLU A CA 1
ATOM 4117 C C . GLU A 1 536 ? -7.317 -17.400 -1.353 1.00 35.94 536 GLU A C 1
ATOM 4119 O O . GLU A 1 536 ? -7.064 -16.377 -0.715 1.00 35.94 536 GLU A O 1
ATOM 4124 N N . GLY A 1 537 ? -7.635 -17.349 -2.652 1.00 36.00 537 GLY A N 1
ATOM 4125 C CA . GLY A 1 537 ? -7.895 -16.093 -3.365 1.00 36.00 537 GLY A CA 1
ATOM 4126 C C . GLY A 1 537 ? -6.657 -15.206 -3.535 1.00 36.00 537 GLY A C 1
ATOM 4127 O O . GLY A 1 537 ? -6.563 -14.127 -2.951 1.00 36.00 537 GLY A O 1
ATOM 4128 N N . ALA A 1 538 ? -5.728 -15.617 -4.406 1.00 33.66 538 ALA A N 1
ATOM 4129 C CA . ALA A 1 538 ? -4.395 -15.021 -4.607 1.00 33.66 538 ALA A CA 1
ATOM 4130 C C . ALA A 1 538 ? -4.301 -13.497 -4.910 1.00 33.66 538 ALA A C 1
ATOM 4132 O O . ALA A 1 538 ? -3.191 -12.977 -5.029 1.00 33.66 538 ALA A O 1
ATOM 4133 N N . ASN A 1 539 ? -5.420 -12.770 -5.023 1.00 34.16 539 ASN A N 1
ATOM 4134 C CA . ASN A 1 539 ? -5.449 -11.306 -5.123 1.00 34.16 539 ASN A CA 1
ATOM 4135 C C . ASN A 1 539 ? -5.618 -10.586 -3.772 1.00 34.16 539 ASN A C 1
ATOM 4137 O O . ASN A 1 539 ? -5.160 -9.454 -3.673 1.00 34.16 539 ASN A O 1
ATOM 4141 N N . GLU A 1 540 ? -6.233 -11.191 -2.750 1.00 35.72 540 GLU A N 1
ATOM 4142 C CA . GLU A 1 540 ? -6.424 -10.541 -1.437 1.00 35.72 540 GLU A CA 1
ATOM 4143 C C . GLU A 1 540 ? -5.169 -10.710 -0.567 1.00 35.72 540 GLU A C 1
ATOM 4145 O O . GLU A 1 540 ? -4.505 -9.729 -0.234 1.00 35.72 540 GLU A O 1
ATOM 4150 N N . ARG A 1 541 ? -4.688 -11.946 -0.362 1.00 32.47 541 ARG A N 1
ATOM 4151 C CA . ARG A 1 541 ? -3.486 -12.206 0.464 1.00 32.47 541 ARG A CA 1
ATOM 4152 C C . ARG A 1 541 ? -2.171 -11.612 -0.058 1.00 32.47 541 ARG A C 1
ATOM 4154 O O . ARG A 1 541 ? -1.202 -11.528 0.689 1.00 32.47 541 ARG A O 1
ATOM 4161 N N . LEU A 1 542 ? -2.104 -11.183 -1.322 1.00 37.88 542 LEU A N 1
ATOM 4162 C CA . LEU A 1 542 ? -0.952 -10.435 -1.852 1.00 37.88 542 LEU A CA 1
ATOM 4163 C C . LEU A 1 542 ? -1.062 -8.910 -1.677 1.00 37.88 542 LEU A C 1
ATOM 4165 O O . LEU A 1 542 ? -0.089 -8.218 -1.983 1.00 37.88 542 LEU A O 1
ATOM 4169 N N . LEU A 1 543 ? -2.195 -8.406 -1.180 1.00 37.19 543 LEU A N 1
ATOM 4170 C CA . LEU A 1 543 ? -2.450 -6.998 -0.854 1.00 37.19 543 LEU A CA 1
ATOM 4171 C C . LEU A 1 543 ? -2.613 -6.761 0.662 1.00 37.19 543 LEU A C 1
ATOM 4173 O O . LEU A 1 543 ? -2.275 -5.674 1.127 1.00 37.19 543 LEU A O 1
ATOM 4177 N N . ASP A 1 544 ? -3.044 -7.775 1.423 1.00 33.06 544 ASP A N 1
ATOM 4178 C CA . ASP A 1 544 ? -3.202 -7.707 2.889 1.00 33.06 544 ASP A CA 1
ATOM 4179 C C . ASP A 1 544 ? -1.900 -7.987 3.677 1.00 33.06 544 ASP A C 1
ATOM 4181 O O . ASP A 1 544 ? -1.763 -7.568 4.825 1.00 33.06 544 ASP A O 1
ATOM 4185 N N . ASP A 1 545 ? -0.886 -8.598 3.045 1.00 36.78 545 ASP A N 1
ATOM 4186 C CA . ASP A 1 545 ? 0.477 -8.822 3.591 1.00 36.78 545 ASP A CA 1
ATOM 4187 C C . ASP A 1 545 ? 1.298 -7.513 3.775 1.00 36.78 545 ASP A C 1
ATOM 4189 O O . ASP A 1 545 ? 2.511 -7.540 3.981 1.00 36.78 545 ASP A O 1
ATOM 4193 N N . ASP A 1 546 ? 0.644 -6.348 3.690 1.00 40.56 546 ASP A N 1
ATOM 4194 C CA . ASP A 1 546 ? 1.171 -5.052 4.144 1.00 40.56 546 ASP A CA 1
ATOM 4195 C C . ASP A 1 546 ? 0.915 -4.804 5.651 1.00 40.56 546 ASP A C 1
ATOM 4197 O O . ASP A 1 546 ? 1.510 -3.886 6.223 1.00 40.56 546 ASP A O 1
ATOM 4201 N N . ASN A 1 547 ? 0.098 -5.630 6.326 1.00 33.00 547 ASN A N 1
ATOM 4202 C CA . ASN A 1 547 ? 0.026 -5.651 7.790 1.00 33.00 547 ASN A CA 1
ATOM 4203 C C . ASN A 1 547 ? 1.347 -6.185 8.375 1.00 33.00 547 ASN A C 1
ATOM 4205 O O . ASN A 1 547 ? 1.662 -7.371 8.288 1.00 33.00 547 ASN A O 1
ATOM 4209 N N . GLU A 1 548 ? 2.125 -5.309 9.019 1.00 38.56 548 GLU A N 1
ATOM 4210 C CA . GLU A 1 548 ? 3.494 -5.575 9.502 1.00 38.56 548 GLU A CA 1
ATOM 4211 C C . GLU A 1 548 ? 3.548 -6.498 10.755 1.00 38.56 548 GLU A C 1
ATOM 4213 O O . GLU A 1 548 ? 4.439 -6.355 11.595 1.00 38.56 548 GLU A O 1
ATOM 4218 N N . HIS A 1 549 ? 2.595 -7.428 10.926 1.00 35.50 549 HIS A N 1
ATOM 4219 C CA . HIS A 1 549 ? 2.394 -8.226 12.153 1.00 35.50 549 HIS A CA 1
ATOM 4220 C C . HIS A 1 549 ? 2.427 -9.762 11.976 1.00 35.50 549 HIS A C 1
ATOM 4222 O O . HIS A 1 549 ? 3.041 -10.418 12.814 1.00 35.50 549 HIS A O 1
ATOM 4228 N N . ASP A 1 550 ? 1.905 -10.353 10.892 1.00 29.81 550 ASP A N 1
ATOM 4229 C CA . ASP A 1 550 ? 1.706 -11.824 10.812 1.00 29.81 550 ASP A CA 1
ATOM 4230 C C . ASP A 1 550 ? 2.802 -12.641 10.092 1.00 29.81 550 ASP A C 1
ATOM 4232 O O . ASP A 1 550 ? 2.711 -13.862 9.959 1.00 29.81 550 ASP A O 1
ATOM 4236 N N . ALA A 1 551 ? 3.899 -12.010 9.669 1.00 28.86 551 ALA A N 1
ATOM 4237 C CA . ALA A 1 551 ? 4.960 -12.642 8.870 1.00 28.86 551 ALA A CA 1
ATOM 4238 C C . ALA A 1 551 ? 5.908 -13.616 9.637 1.00 28.86 551 ALA A C 1
ATOM 4240 O O . ALA A 1 551 ? 7.115 -13.618 9.379 1.00 28.86 551 ALA A O 1
ATOM 4241 N N . ASP A 1 552 ? 5.398 -14.421 10.582 1.00 27.30 552 ASP A N 1
ATOM 4242 C CA . ASP A 1 552 ? 6.153 -15.460 11.327 1.00 27.30 552 ASP A CA 1
ATOM 4243 C C . ASP A 1 552 ? 5.346 -16.765 11.585 1.00 27.30 552 ASP A C 1
ATOM 4245 O O . ASP A 1 552 ? 5.801 -17.622 12.340 1.00 27.30 552 ASP A O 1
ATOM 4249 N N . THR A 1 553 ? 4.159 -16.942 10.974 1.00 27.86 553 THR A N 1
ATOM 4250 C CA . THR A 1 553 ? 3.196 -18.029 11.297 1.00 27.86 553 THR A CA 1
ATOM 4251 C C . THR A 1 553 ? 3.041 -19.143 10.246 1.00 27.86 553 THR A C 1
ATOM 4253 O O . THR A 1 553 ? 2.220 -20.041 10.438 1.00 27.86 553 THR A O 1
ATOM 4256 N N . SER A 1 554 ? 3.841 -19.167 9.170 1.00 25.02 554 SER A N 1
ATOM 4257 C CA . SER A 1 554 ? 3.845 -20.274 8.192 1.00 25.02 554 SER A CA 1
ATOM 4258 C C . SER A 1 554 ? 5.165 -21.064 8.162 1.00 25.02 554 SER A C 1
ATOM 4260 O O . SER A 1 554 ? 6.260 -20.508 8.231 1.00 25.02 554 SER A O 1
ATOM 4262 N N . PHE A 1 555 ? 5.021 -22.387 8.005 1.00 23.31 555 PHE A N 1
ATOM 4263 C CA . PHE A 1 555 ? 6.035 -23.456 8.045 1.00 23.31 555 PHE A CA 1
ATOM 4264 C C . PHE A 1 555 ? 6.575 -23.911 9.419 1.00 23.31 555 PHE A C 1
ATOM 4266 O O . PHE A 1 555 ? 6.680 -23.173 10.393 1.00 23.31 555 PHE A O 1
ATOM 4273 N N . HIS A 1 556 ? 6.844 -25.222 9.478 1.00 23.83 556 HIS A N 1
ATOM 4274 C CA . HIS A 1 556 ? 6.987 -26.045 10.686 1.00 23.83 556 HIS A CA 1
ATOM 4275 C C . HIS A 1 556 ? 8.165 -25.686 11.621 1.00 23.83 556 HIS A C 1
ATOM 4277 O O . HIS A 1 556 ? 9.176 -25.140 11.175 1.00 23.83 556 HIS A O 1
ATOM 4283 N N . PRO A 1 557 ? 8.080 -26.058 12.920 1.00 24.84 557 PRO A N 1
ATOM 4284 C CA . PRO A 1 557 ? 9.043 -25.642 13.935 1.00 24.84 557 PRO A CA 1
ATOM 4285 C C . PRO A 1 557 ? 10.435 -26.250 13.720 1.00 24.84 557 PRO A C 1
ATOM 4287 O O . PRO A 1 557 ? 10.673 -27.427 13.997 1.00 24.84 557 PRO A O 1
ATOM 4290 N N . ILE A 1 558 ? 11.381 -25.405 13.311 1.00 24.61 558 ILE A N 1
ATOM 4291 C CA . ILE A 1 558 ? 12.814 -25.657 13.470 1.00 24.61 558 ILE A CA 1
ATOM 4292 C C . ILE A 1 558 ? 13.259 -25.008 14.786 1.00 24.61 558 ILE A C 1
ATOM 4294 O O . ILE A 1 558 ? 13.081 -23.808 14.989 1.00 24.61 558 ILE A O 1
ATOM 4298 N N . ASP A 1 559 ? 13.810 -25.845 15.666 1.00 24.30 559 ASP A N 1
ATOM 4299 C CA . ASP A 1 559 ? 14.337 -25.567 17.009 1.00 24.30 559 ASP A CA 1
ATOM 4300 C C . ASP A 1 559 ? 14.922 -24.143 17.180 1.00 24.30 559 ASP A C 1
ATOM 4302 O O . ASP A 1 559 ? 16.042 -23.852 16.751 1.00 24.30 559 ASP A O 1
ATOM 4306 N N . ARG A 1 560 ? 14.163 -23.235 17.822 1.00 26.19 560 ARG A N 1
ATOM 4307 C CA . ARG A 1 560 ? 14.603 -21.861 18.151 1.00 26.19 560 ARG A CA 1
ATOM 4308 C C . ARG A 1 560 ? 15.524 -21.837 19.385 1.00 26.19 560 ARG A C 1
ATOM 4310 O O . ARG A 1 560 ? 15.302 -21.073 20.323 1.00 26.19 560 ARG A O 1
ATOM 4317 N N . SER A 1 561 ? 16.605 -22.615 19.365 1.00 28.69 561 SER A N 1
ATOM 4318 C CA . SER A 1 561 ? 17.738 -22.449 20.281 1.00 28.69 561 SER A CA 1
ATOM 4319 C C . SER A 1 561 ? 18.943 -21.807 19.569 1.00 28.69 561 SER A C 1
ATOM 4321 O O . SER A 1 561 ? 19.358 -22.191 18.481 1.00 28.69 561 SER A O 1
ATOM 4323 N N . THR A 1 562 ? 19.518 -20.770 20.192 1.00 33.81 562 THR A N 1
ATOM 4324 C CA . THR A 1 562 ? 20.691 -19.995 19.720 1.00 33.81 562 THR A CA 1
ATOM 4325 C C . THR A 1 562 ? 20.605 -19.318 18.335 1.00 33.81 562 THR A C 1
ATOM 4327 O O . THR A 1 562 ? 21.235 -19.745 17.372 1.00 33.81 562 THR A O 1
ATOM 4330 N N . SER A 1 563 ? 19.991 -18.126 18.260 1.00 27.14 563 SER A N 1
ATOM 4331 C CA . SER A 1 563 ? 20.356 -17.142 17.218 1.00 27.14 563 SER A CA 1
ATOM 4332 C C . SER A 1 563 ? 20.227 -15.679 17.673 1.00 27.14 563 SER A C 1
ATOM 4334 O O . SER A 1 563 ? 19.241 -14.996 17.401 1.00 27.14 563 SER A O 1
ATOM 4336 N N . HIS A 1 564 ? 21.267 -15.152 18.331 1.00 31.47 564 HIS A N 1
ATOM 4337 C CA . HIS A 1 564 ? 21.453 -13.699 18.444 1.00 31.47 564 HIS A CA 1
ATOM 4338 C C . HIS A 1 564 ? 21.853 -13.136 17.067 1.00 31.47 564 HIS A C 1
ATOM 4340 O O . HIS A 1 564 ? 23.037 -13.097 16.724 1.00 31.47 564 HIS A O 1
ATOM 4346 N N . ARG A 1 565 ? 20.879 -12.703 16.256 1.00 34.75 565 ARG A N 1
ATOM 4347 C CA . ARG A 1 565 ? 21.163 -12.056 14.963 1.00 34.75 565 ARG A CA 1
ATOM 4348 C C . ARG A 1 565 ? 21.715 -10.637 15.161 1.00 34.75 565 ARG A C 1
ATOM 4350 O O . ARG A 1 565 ? 21.139 -9.815 15.867 1.00 34.75 565 ARG A O 1
ATOM 4357 N N . ASN A 1 566 ? 22.850 -10.353 14.520 1.00 32.09 566 ASN A N 1
ATOM 4358 C CA . ASN A 1 566 ? 23.551 -9.071 14.627 1.00 32.09 566 ASN A CA 1
ATOM 4359 C C . ASN A 1 566 ? 22.822 -7.947 13.866 1.00 32.09 566 ASN A C 1
ATOM 4361 O O . ASN A 1 566 ? 22.767 -7.975 12.636 1.00 32.09 566 ASN A O 1
ATOM 4365 N N . PHE A 1 567 ? 22.403 -6.887 14.567 1.00 41.16 567 PHE A N 1
ATOM 4366 C CA . PHE A 1 567 ? 21.938 -5.612 13.984 1.00 41.16 567 PHE A CA 1
ATOM 4367 C C . PHE A 1 567 ? 23.108 -4.768 13.413 1.00 41.16 567 PHE A C 1
ATOM 4369 O O . PHE A 1 567 ? 23.315 -3.608 13.768 1.00 41.16 567 PHE A O 1
ATOM 4376 N N . GLY A 1 568 ? 23.924 -5.373 12.545 1.00 3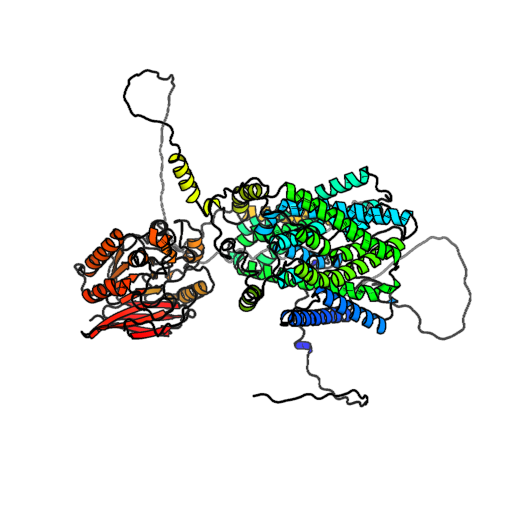7.75 568 GLY A N 1
ATOM 4377 C CA . GLY A 1 568 ? 25.194 -4.822 12.049 1.00 37.75 568 GLY A CA 1
ATOM 4378 C C . GLY A 1 568 ? 25.147 -4.144 10.673 1.00 37.75 568 GLY A C 1
ATOM 4379 O O . GLY A 1 568 ? 26.196 -3.989 10.056 1.00 37.75 568 GLY A O 1
ATOM 4380 N N . GLY A 1 569 ? 23.964 -3.798 10.150 1.00 59.75 569 GLY A N 1
ATOM 4381 C CA . GLY A 1 569 ? 23.783 -3.348 8.760 1.00 59.75 569 GLY A CA 1
ATOM 4382 C C . GLY A 1 569 ? 23.029 -2.026 8.593 1.00 59.75 569 GLY A C 1
ATOM 4383 O O . GLY A 1 569 ? 22.415 -1.520 9.530 1.00 59.75 569 GLY A O 1
ATOM 4384 N N . ILE A 1 570 ? 23.040 -1.495 7.362 1.00 60.78 570 ILE A N 1
ATOM 4385 C CA . ILE A 1 570 ? 22.387 -0.225 6.983 1.00 60.78 570 ILE A CA 1
ATOM 4386 C C . ILE A 1 570 ? 20.886 -0.242 7.306 1.00 60.78 570 ILE A C 1
ATOM 4388 O O . ILE A 1 570 ? 20.375 0.747 7.822 1.00 60.78 570 ILE A O 1
ATOM 4392 N N . HIS A 1 571 ? 20.199 -1.369 7.090 1.00 64.94 571 HIS A N 1
ATOM 4393 C CA . HIS A 1 571 ? 18.784 -1.540 7.439 1.00 64.94 571 HIS A CA 1
ATOM 4394 C C . HIS A 1 571 ? 18.515 -1.219 8.918 1.00 64.94 571 HIS A C 1
ATOM 4396 O O . HIS A 1 571 ? 17.698 -0.350 9.200 1.00 64.94 571 HIS A O 1
ATOM 4402 N N . GLY A 1 572 ? 19.286 -1.808 9.839 1.00 64.50 572 GLY A N 1
ATOM 4403 C CA . GLY A 1 572 ? 19.199 -1.537 11.279 1.00 64.50 572 GLY A CA 1
ATOM 4404 C C . GLY A 1 572 ? 19.801 -0.198 11.720 1.00 64.50 572 GLY A C 1
ATOM 4405 O O . GLY A 1 572 ? 19.829 0.106 12.910 1.00 64.50 572 GLY A O 1
ATOM 4406 N N . MET A 1 573 ? 20.338 0.612 10.805 1.00 71.94 573 MET A N 1
ATOM 4407 C CA . MET A 1 573 ? 20.655 2.025 11.047 1.00 71.94 573 MET A CA 1
ATOM 4408 C C . MET A 1 573 ? 19.509 2.923 10.575 1.00 71.94 573 MET A C 1
ATOM 4410 O O . MET A 1 573 ? 19.165 3.864 11.283 1.00 71.94 573 MET A O 1
ATOM 4414 N N . TRP A 1 574 ? 18.902 2.606 9.427 1.00 73.56 574 TRP A N 1
ATOM 4415 C CA . TRP A 1 574 ? 17.696 3.263 8.929 1.00 73.56 574 TRP A CA 1
ATOM 4416 C C . TRP A 1 574 ? 16.531 3.092 9.904 1.00 73.56 574 TRP A C 1
ATOM 4418 O O . TRP A 1 574 ? 16.007 4.089 10.368 1.00 73.56 574 TRP A O 1
ATOM 4428 N N . GLU A 1 575 ? 16.216 1.857 10.300 1.00 74.25 575 GLU A N 1
ATOM 4429 C CA . GLU A 1 575 ? 15.182 1.471 11.281 1.00 74.25 575 GLU A CA 1
ATOM 4430 C C . GLU A 1 575 ? 15.241 2.339 12.558 1.00 74.25 575 GLU A C 1
ATOM 4432 O O . GLU A 1 575 ? 14.278 3.018 12.902 1.00 74.25 575 GLU A O 1
ATOM 4437 N N . ARG A 1 576 ? 16.426 2.466 13.178 1.00 76.31 576 ARG A N 1
ATOM 4438 C CA . ARG A 1 576 ? 16.649 3.312 14.371 1.00 76.31 576 ARG A CA 1
ATOM 4439 C C . ARG A 1 576 ? 16.580 4.825 14.128 1.00 76.31 576 ARG A C 1
ATOM 4441 O O . ARG A 1 576 ? 16.452 5.576 15.094 1.00 76.31 576 ARG A O 1
ATOM 4448 N N . ILE A 1 577 ? 16.740 5.300 12.893 1.00 79.56 577 ILE A N 1
ATOM 4449 C CA . ILE A 1 577 ? 16.547 6.718 12.538 1.00 79.56 577 ILE A CA 1
ATOM 4450 C C . ILE A 1 577 ? 15.066 6.973 12.233 1.00 79.56 577 ILE A C 1
ATOM 4452 O O . ILE A 1 577 ? 14.512 7.977 12.676 1.00 79.56 577 ILE A O 1
ATOM 4456 N N . ASP A 1 578 ? 14.436 6.043 11.524 1.00 81.56 578 ASP A N 1
ATOM 4457 C CA . ASP A 1 578 ? 13.041 6.061 11.115 1.00 81.56 578 ASP A CA 1
ATOM 4458 C C . ASP A 1 578 ? 12.113 6.068 12.334 1.00 81.56 578 ASP A C 1
ATOM 4460 O O . ASP A 1 578 ? 11.437 7.060 12.593 1.00 81.56 578 ASP A O 1
ATOM 4464 N N . GLU A 1 579 ? 12.187 5.034 13.173 1.00 77.94 579 GLU A N 1
ATOM 4465 C CA . GLU A 1 579 ? 11.370 4.896 14.384 1.00 77.94 579 GLU A CA 1
ATOM 4466 C C . GLU A 1 579 ? 11.579 6.045 15.380 1.00 77.94 579 GLU A C 1
ATOM 4468 O O . GLU A 1 579 ? 10.634 6.490 16.026 1.00 77.94 579 GLU A O 1
ATOM 4473 N N . LYS A 1 580 ? 12.811 6.552 15.509 1.00 78.25 580 LYS A N 1
ATOM 4474 C CA . LYS A 1 580 ? 13.151 7.562 16.520 1.00 78.25 580 LYS A CA 1
ATOM 4475 C C . LYS A 1 580 ? 12.887 9.003 16.077 1.00 78.25 580 LYS A C 1
ATOM 4477 O O . LYS A 1 580 ? 12.685 9.866 16.932 1.00 78.25 580 LYS A O 1
ATOM 4482 N N . TYR A 1 581 ? 12.938 9.287 14.775 1.00 78.06 581 TYR A N 1
ATOM 4483 C CA . TYR A 1 581 ? 12.871 10.655 14.253 1.00 78.06 581 TYR A CA 1
ATOM 4484 C C . TYR A 1 581 ? 11.884 10.832 13.098 1.00 78.06 581 TYR A C 1
ATOM 4486 O O . TYR A 1 581 ? 11.182 11.838 13.085 1.00 78.06 581 TYR A O 1
ATOM 4494 N N . LEU A 1 582 ? 11.808 9.906 12.135 1.00 82.00 582 LEU A N 1
ATOM 4495 C CA . LEU A 1 582 ? 10.989 10.108 10.933 1.00 82.00 582 LEU A CA 1
ATOM 4496 C C . LEU A 1 582 ? 9.523 9.731 11.169 1.00 82.00 582 LEU A C 1
ATOM 4498 O O . LEU A 1 582 ? 8.672 10.598 10.986 1.00 82.00 582 LEU A O 1
ATOM 4502 N N . LYS A 1 583 ? 9.216 8.524 11.666 1.00 80.50 583 LYS A N 1
ATOM 4503 C CA . LYS A 1 583 ? 7.841 8.113 12.014 1.00 80.50 583 LYS A CA 1
ATOM 4504 C C . LYS A 1 583 ? 7.151 9.112 12.978 1.00 80.50 583 LYS A C 1
ATOM 4506 O O . LYS A 1 583 ? 6.096 9.655 12.622 1.00 80.50 583 LYS A O 1
ATOM 4511 N N . PRO A 1 584 ? 7.769 9.523 14.113 1.00 78.31 584 PRO A N 1
ATOM 4512 C CA . PRO A 1 584 ? 7.206 10.542 15.009 1.00 78.31 584 PRO A CA 1
ATOM 4513 C C . PRO A 1 584 ? 6.906 11.898 14.359 1.00 78.31 584 PRO A C 1
ATOM 4515 O O . PRO A 1 584 ? 5.976 12.580 14.790 1.00 78.31 584 PRO A O 1
ATOM 4518 N N . LEU A 1 585 ? 7.643 12.301 13.318 1.00 79.25 585 LEU A N 1
ATOM 4519 C CA . LEU A 1 585 ? 7.431 13.577 12.625 1.00 79.25 585 LEU A CA 1
ATOM 4520 C C . LEU A 1 585 ? 6.466 13.459 11.440 1.00 79.25 585 LEU A C 1
ATOM 4522 O O . LEU A 1 585 ? 5.594 14.311 11.301 1.00 79.25 585 LEU A O 1
ATOM 4526 N N . PHE A 1 586 ? 6.567 12.399 10.637 1.00 81.62 586 PHE A N 1
ATOM 4527 C CA . PHE A 1 586 ? 5.946 12.302 9.310 1.00 81.62 586 PHE A CA 1
ATOM 4528 C C . PHE A 1 586 ? 4.864 11.221 9.173 1.00 81.62 586 PHE A C 1
ATOM 4530 O O . PHE A 1 586 ? 4.181 11.211 8.159 1.00 81.62 586 PHE A O 1
ATOM 4537 N N . GLY A 1 587 ? 4.662 10.352 10.170 1.00 63.88 587 GLY A N 1
ATOM 4538 C CA . GLY A 1 587 ? 3.593 9.340 10.178 1.00 63.88 587 GLY A CA 1
ATOM 4539 C C . GLY A 1 587 ? 4.091 7.966 10.636 1.00 63.88 587 GLY A C 1
ATOM 4540 O O . GLY A 1 587 ? 5.180 7.552 10.251 1.00 63.88 587 GLY A O 1
ATOM 4541 N N . GLY A 1 588 ? 3.292 7.266 11.445 1.00 60.34 588 GLY A N 1
ATOM 4542 C CA . GLY A 1 588 ? 3.607 5.939 11.993 1.00 60.34 588 GLY A CA 1
ATOM 4543 C C . GLY A 1 588 ? 4.096 5.951 13.449 1.00 60.34 588 GLY A C 1
ATOM 4544 O O . GLY A 1 588 ? 4.543 6.975 13.971 1.00 60.34 588 GLY A O 1
ATOM 4545 N N . LEU A 1 589 ? 4.009 4.790 14.108 1.00 51.75 589 LEU A N 1
ATOM 4546 C CA . LEU A 1 589 ? 4.409 4.581 15.508 1.00 51.75 589 LEU A CA 1
ATOM 4547 C C . LEU A 1 589 ? 5.830 3.975 15.636 1.00 51.75 589 LEU A C 1
ATOM 4549 O O . LEU A 1 589 ? 6.230 3.178 14.780 1.00 51.75 589 LEU A O 1
ATOM 4553 N N . PRO A 1 590 ? 6.610 4.320 16.684 1.00 44.91 590 PRO A N 1
ATOM 4554 C CA . PRO A 1 590 ? 7.912 3.705 16.973 1.00 44.91 590 PRO A CA 1
ATOM 4555 C C . PRO A 1 590 ? 7.803 2.298 17.574 1.00 44.91 590 PRO A C 1
ATOM 4557 O O . PRO A 1 590 ? 6.999 2.052 18.470 1.00 44.91 590 PRO A O 1
ATOM 4560 N N . ARG A 1 591 ? 8.706 1.397 17.184 1.00 41.66 591 ARG A N 1
ATOM 4561 C CA . ARG A 1 591 ? 8.714 -0.004 17.636 1.00 41.66 591 ARG A CA 1
ATOM 4562 C C . ARG A 1 591 ? 9.128 -0.207 19.094 1.00 41.66 591 ARG A C 1
ATOM 4564 O O . ARG A 1 591 ? 8.582 -1.079 19.765 1.00 41.66 591 ARG A O 1
ATOM 4571 N N . ASP A 1 592 ? 9.996 0.652 19.631 1.00 36.19 592 ASP A N 1
ATOM 4572 C CA . ASP A 1 592 ? 10.276 0.709 21.079 1.00 36.19 592 ASP A CA 1
ATOM 4573 C C . ASP A 1 592 ? 9.020 1.068 21.914 1.00 36.19 592 ASP A C 1
ATOM 4575 O O . ASP A 1 592 ? 9.007 0.849 23.124 1.00 36.19 592 ASP A O 1
ATOM 4579 N N . GLN A 1 593 ? 7.952 1.594 21.292 1.00 37.72 593 GLN A N 1
ATOM 4580 C CA . GLN A 1 593 ? 6.644 1.805 21.931 1.00 37.72 593 GLN A CA 1
ATOM 4581 C C . GLN A 1 593 ? 5.642 0.665 21.662 1.00 37.72 593 GLN A C 1
ATOM 4583 O O . GLN A 1 593 ? 4.594 0.640 22.295 1.00 37.72 593 GLN A O 1
ATOM 4588 N N . GLN A 1 594 ? 5.977 -0.301 20.796 1.00 38.28 594 GLN A N 1
ATOM 4589 C CA . GLN A 1 594 ? 5.200 -1.530 20.577 1.00 38.28 594 GLN A CA 1
ATOM 4590 C C . GLN A 1 594 ? 5.625 -2.668 21.530 1.00 38.28 594 GLN A C 1
ATOM 4592 O O . GLN A 1 594 ? 4.791 -3.486 21.900 1.00 38.28 594 GLN A O 1
ATOM 4597 N N . HIS A 1 595 ? 6.890 -2.712 21.987 1.00 33.97 595 HIS A N 1
ATOM 4598 C CA . HIS A 1 595 ? 7.376 -3.739 22.934 1.00 33.97 595 HIS A CA 1
ATOM 4599 C C . HIS A 1 595 ? 8.234 -3.195 24.105 1.00 33.97 595 HIS A C 1
ATOM 4601 O O . HIS A 1 595 ? 9.452 -3.401 24.135 1.00 33.97 595 HIS A O 1
ATOM 4607 N N . PRO A 1 596 ? 7.632 -2.577 25.142 1.00 31.78 596 PRO A N 1
ATOM 4608 C CA . PRO A 1 596 ? 8.368 -2.141 26.339 1.00 31.78 596 PRO A CA 1
ATOM 4609 C C . PRO A 1 596 ? 8.864 -3.287 27.250 1.00 31.78 596 PRO A C 1
ATOM 4611 O O . PRO A 1 596 ? 9.792 -3.097 28.041 1.00 31.78 596 PRO A O 1
ATOM 4614 N N . SER A 1 597 ? 8.241 -4.469 27.183 1.00 40.47 597 SER A N 1
ATOM 4615 C CA . SER A 1 597 ? 8.403 -5.558 28.162 1.00 40.47 597 SER A CA 1
ATOM 4616 C C . SER A 1 597 ? 9.708 -6.360 28.025 1.00 40.47 597 SER A C 1
ATOM 4618 O O . SER A 1 597 ? 10.355 -6.655 29.035 1.00 40.47 597 SER A O 1
ATOM 4620 N N . GLU A 1 598 ? 10.147 -6.683 26.803 1.00 33.44 598 GLU A N 1
ATOM 4621 C CA . GLU A 1 598 ? 11.344 -7.516 26.578 1.00 33.44 598 GLU A CA 1
ATOM 4622 C C . GLU A 1 598 ? 12.645 -6.852 27.048 1.00 33.44 598 GLU A C 1
ATOM 4624 O O . GLU A 1 598 ? 13.494 -7.492 27.672 1.00 33.44 598 GLU A O 1
ATOM 4629 N N . GLN A 1 599 ? 12.835 -5.556 26.784 1.00 31.33 599 GLN A N 1
ATOM 4630 C CA . GLN A 1 599 ? 14.097 -4.891 27.134 1.00 31.33 599 GLN A CA 1
ATOM 4631 C C . GLN A 1 599 ? 14.291 -4.809 28.659 1.00 31.33 599 GLN A C 1
ATOM 4633 O O . GLN A 1 599 ? 15.418 -4.931 29.155 1.00 31.33 599 GLN A O 1
ATOM 4638 N N . ALA A 1 600 ? 13.194 -4.682 29.414 1.00 37.72 600 ALA A N 1
ATOM 4639 C CA . ALA A 1 600 ? 13.204 -4.728 30.872 1.00 37.72 600 ALA A CA 1
ATOM 4640 C C . ALA A 1 600 ? 13.556 -6.130 31.407 1.00 37.72 600 ALA A C 1
ATOM 4642 O O . ALA A 1 600 ? 14.389 -6.245 32.315 1.00 37.72 600 ALA A O 1
ATOM 4643 N N . SER A 1 601 ? 12.990 -7.196 30.827 1.00 39.47 601 SER A N 1
ATOM 4644 C CA . SER A 1 601 ? 13.276 -8.574 31.252 1.00 39.47 601 SER A CA 1
ATOM 4645 C C . SER A 1 601 ? 14.726 -8.973 30.946 1.00 39.47 601 SER A C 1
ATOM 4647 O O . SER A 1 601 ? 15.420 -9.485 31.827 1.00 39.47 601 SER A O 1
ATOM 4649 N N . ILE A 1 602 ? 15.254 -8.630 29.766 1.00 35.56 602 ILE A N 1
ATOM 4650 C CA . ILE A 1 602 ? 16.649 -8.900 29.375 1.00 35.56 602 ILE A CA 1
ATOM 4651 C C . ILE A 1 602 ? 17.641 -8.167 30.298 1.00 35.56 602 ILE A C 1
ATOM 4653 O O . ILE A 1 602 ? 18.677 -8.728 30.675 1.00 35.56 602 ILE A O 1
ATOM 4657 N N . ALA A 1 603 ? 17.329 -6.935 30.718 1.00 35.72 603 ALA A N 1
ATOM 4658 C CA . ALA A 1 603 ? 18.140 -6.187 31.681 1.00 35.72 603 ALA A CA 1
ATOM 4659 C C . ALA A 1 603 ? 18.111 -6.801 33.097 1.00 35.72 603 ALA A C 1
ATOM 4661 O O . ALA A 1 603 ? 19.128 -6.771 33.798 1.00 35.72 603 ALA A O 1
ATOM 4662 N N . ALA A 1 604 ? 16.984 -7.389 33.511 1.00 39.72 604 ALA A N 1
ATOM 4663 C CA . ALA A 1 604 ? 16.873 -8.130 34.767 1.00 39.72 604 ALA A CA 1
ATOM 4664 C C . ALA A 1 604 ? 17.646 -9.462 34.715 1.00 39.72 604 ALA A C 1
ATOM 4666 O O . ALA A 1 604 ? 18.454 -9.736 35.603 1.00 39.72 604 ALA A O 1
ATOM 4667 N N . VAL A 1 605 ? 17.492 -10.245 33.640 1.00 39.81 605 VAL A N 1
ATOM 4668 C CA . VAL A 1 605 ? 18.200 -11.522 33.435 1.00 39.81 605 VAL A CA 1
ATOM 4669 C C . VAL A 1 605 ? 19.719 -11.319 33.401 1.00 39.81 605 VAL A C 1
ATOM 4671 O O . VAL A 1 605 ? 20.446 -12.056 34.066 1.00 39.81 605 VAL A O 1
ATOM 4674 N N . LYS A 1 606 ? 20.224 -10.261 32.749 1.00 35.16 606 LYS A N 1
ATOM 4675 C CA . LYS A 1 606 ? 21.663 -9.929 32.786 1.00 35.16 606 LYS A CA 1
ATOM 4676 C C . LYS A 1 606 ? 22.196 -9.559 34.175 1.00 35.16 606 LYS A C 1
ATOM 4678 O O . LYS A 1 606 ? 23.391 -9.716 34.399 1.00 35.16 606 LYS A O 1
ATOM 4683 N N . ARG A 1 607 ? 21.353 -9.114 35.116 1.00 40.75 607 ARG A N 1
ATOM 4684 C CA . ARG A 1 607 ? 21.743 -8.941 36.531 1.00 40.75 607 ARG A CA 1
ATOM 4685 C C . ARG A 1 607 ? 21.669 -10.237 37.343 1.00 40.75 607 ARG A C 1
ATOM 4687 O O . ARG A 1 607 ? 22.305 -10.312 38.388 1.00 40.75 607 ARG A O 1
ATOM 4694 N N . ALA A 1 608 ? 20.923 -11.238 36.879 1.00 41.66 608 ALA A N 1
ATOM 4695 C CA . ALA A 1 608 ? 20.807 -12.547 37.522 1.00 41.66 608 ALA A CA 1
ATOM 4696 C C . ALA A 1 608 ? 21.884 -13.559 37.069 1.00 41.66 608 ALA A C 1
ATOM 4698 O O . ALA A 1 608 ? 22.072 -14.577 37.729 1.00 41.66 608 ALA A O 1
ATOM 4699 N N . MET A 1 609 ? 22.587 -13.293 35.960 1.00 33.56 609 MET A N 1
ATOM 4700 C CA . MET A 1 609 ? 23.509 -14.235 35.301 1.00 33.56 609 MET A CA 1
ATOM 4701 C C . MET A 1 609 ? 25.015 -13.939 35.476 1.00 33.56 609 MET A C 1
ATOM 4703 O O . MET A 1 609 ? 25.820 -14.460 34.707 1.00 33.56 609 MET A O 1
ATOM 4707 N N . ASP A 1 610 ? 25.427 -13.154 36.478 1.00 29.28 610 ASP A N 1
ATOM 4708 C CA . ASP A 1 610 ? 26.850 -12.996 36.843 1.00 29.28 610 ASP A CA 1
ATOM 4709 C C . ASP A 1 610 ? 27.182 -13.773 38.139 1.00 29.28 610 ASP A C 1
ATOM 4711 O O . ASP A 1 610 ? 26.908 -13.291 39.243 1.00 29.28 610 ASP A O 1
ATOM 4715 N N . PRO A 1 611 ? 27.761 -14.988 38.049 1.00 36.31 611 PRO A N 1
ATOM 4716 C CA . PRO A 1 611 ? 28.050 -15.831 39.206 1.00 36.31 611 PRO A CA 1
ATOM 4717 C C . PRO A 1 611 ? 29.409 -15.502 39.861 1.00 36.31 611 PRO A C 1
ATOM 4719 O O . PRO A 1 611 ? 30.153 -16.416 40.223 1.00 36.31 611 PRO A O 1
ATOM 4722 N N . SER A 1 612 ? 29.774 -14.218 40.011 1.00 31.91 612 SER A N 1
ATOM 4723 C CA . SER A 1 612 ? 31.113 -13.828 40.485 1.00 31.91 612 SER A CA 1
ATOM 4724 C C . SER A 1 612 ? 31.179 -12.720 41.558 1.00 31.91 612 SER A C 1
ATOM 4726 O O . SER A 1 612 ? 31.734 -11.648 41.348 1.00 31.91 612 SER A O 1
ATOM 4728 N N . THR A 1 613 ? 30.725 -13.006 42.790 1.00 30.89 613 THR A N 1
ATOM 4729 C CA . THR A 1 613 ? 31.562 -12.902 44.025 1.00 30.89 613 THR A CA 1
ATOM 4730 C C . THR A 1 613 ? 30.794 -13.220 45.319 1.00 30.89 613 THR A C 1
ATOM 4732 O O . THR A 1 613 ? 29.571 -13.165 45.391 1.00 30.89 613 THR A O 1
ATOM 4735 N N . THR A 1 614 ? 31.534 -13.590 46.370 1.00 28.94 614 THR A N 1
ATOM 4736 C CA . THR A 1 614 ? 31.009 -14.125 47.639 1.00 28.94 614 THR A CA 1
ATOM 4737 C C . THR A 1 614 ? 31.142 -13.178 48.839 1.00 28.94 614 THR A C 1
ATOM 4739 O O . THR A 1 614 ? 32.127 -12.453 48.939 1.00 28.94 614 THR A O 1
ATOM 4742 N N . SER A 1 615 ? 30.299 -13.423 49.855 1.00 27.81 615 SER A N 1
ATOM 4743 C CA . SER A 1 615 ? 30.519 -13.156 51.297 1.00 27.81 615 SER A CA 1
ATOM 4744 C C . SER A 1 615 ? 30.057 -11.799 51.877 1.00 27.81 615 SER A C 1
ATOM 4746 O O . SER A 1 615 ? 30.552 -10.747 51.478 1.00 27.81 615 SER A O 1
ATOM 4748 N N . PRO A 1 616 ? 29.181 -11.803 52.908 1.00 41.47 616 PRO A N 1
ATOM 4749 C CA . PRO A 1 616 ? 28.813 -10.610 53.672 1.00 41.47 616 PRO A CA 1
ATOM 4750 C C . PRO A 1 616 ? 29.562 -10.510 55.017 1.00 41.47 616 PRO A C 1
ATOM 4752 O O . PRO A 1 616 ? 29.440 -11.408 55.853 1.00 41.47 616 PRO A O 1
ATOM 4755 N N . ARG A 1 617 ? 30.247 -9.385 55.313 1.00 24.09 617 ARG A N 1
ATOM 4756 C CA . ARG A 1 617 ? 30.554 -8.990 56.713 1.00 24.09 617 ARG A CA 1
ATOM 4757 C C . ARG A 1 617 ? 31.041 -7.542 56.931 1.00 24.09 617 ARG A C 1
ATOM 4759 O O . ARG A 1 617 ? 32.107 -7.169 56.476 1.00 24.09 617 ARG A O 1
ATOM 4766 N N . HIS A 1 618 ? 30.288 -6.826 57.777 1.00 26.38 618 HIS A N 1
ATOM 4767 C CA . HIS A 1 618 ? 30.707 -5.911 58.862 1.00 26.38 618 HIS A CA 1
ATOM 4768 C C . HIS A 1 618 ? 31.805 -4.823 58.701 1.00 26.38 618 HIS A C 1
ATOM 4770 O O . HIS A 1 618 ? 32.936 -5.100 58.329 1.00 26.38 618 HIS A O 1
ATOM 4776 N N . ARG A 1 619 ? 31.513 -3.673 59.356 1.00 23.86 619 ARG A N 1
ATOM 4777 C CA . ARG A 1 619 ? 32.417 -2.583 59.829 1.00 23.86 619 ARG A CA 1
ATOM 4778 C C . ARG A 1 619 ? 32.983 -1.636 58.743 1.00 23.86 619 ARG A C 1
ATOM 4780 O O . ARG A 1 619 ? 33.179 -2.044 57.616 1.00 23.86 619 ARG A O 1
ATOM 4787 N N . SER A 1 620 ? 33.307 -0.361 59.028 1.00 22.75 620 SER A N 1
ATOM 4788 C CA . SER A 1 620 ? 32.835 0.561 60.093 1.00 22.75 620 SER A CA 1
ATOM 4789 C C . SER A 1 620 ? 33.343 2.010 59.904 1.00 22.75 620 SER A C 1
ATOM 4791 O O . SER A 1 620 ? 34.519 2.194 59.624 1.00 22.75 620 SER A O 1
ATOM 4793 N N . ARG A 1 621 ? 32.519 3.008 60.275 1.00 25.81 621 ARG A N 1
ATOM 4794 C CA . ARG A 1 621 ? 32.900 4.240 61.025 1.00 25.81 621 ARG A CA 1
ATOM 4795 C C . ARG A 1 621 ? 34.080 5.117 60.522 1.00 25.81 621 ARG A C 1
ATOM 4797 O O . ARG A 1 621 ? 35.198 4.928 60.983 1.00 25.81 621 ARG A O 1
ATOM 4804 N N . SER A 1 622 ? 33.781 6.207 59.798 1.00 23.91 622 SER A N 1
ATOM 4805 C CA . SER A 1 622 ? 34.301 7.600 59.981 1.00 23.91 622 SER A CA 1
ATOM 4806 C C . SER A 1 622 ? 33.674 8.480 58.879 1.00 23.91 622 SER A C 1
ATOM 4808 O O . SER A 1 622 ? 33.743 8.101 57.722 1.00 23.91 622 SER A O 1
ATOM 4810 N N . GLN A 1 623 ? 32.909 9.556 59.105 1.00 26.83 623 GLN A N 1
ATOM 4811 C CA . GLN A 1 623 ? 33.169 10.814 59.829 1.00 26.83 623 GLN A CA 1
ATOM 4812 C C . GLN A 1 623 ? 34.308 11.668 59.224 1.00 26.83 623 GLN A C 1
ATOM 4814 O O . GLN A 1 623 ? 35.472 11.369 59.488 1.00 26.83 623 GLN A O 1
ATOM 4819 N N . LYS A 1 624 ? 33.962 12.764 58.508 1.00 24.34 624 LYS A N 1
ATOM 4820 C CA . LYS A 1 624 ? 34.379 14.179 58.759 1.00 24.34 624 LYS A CA 1
ATOM 4821 C C . LYS A 1 624 ? 34.189 15.126 57.549 1.00 24.34 624 LYS A C 1
ATOM 4823 O O . LYS A 1 624 ? 34.758 14.851 56.509 1.00 24.34 624 LYS A O 1
ATOM 4828 N N . HIS A 1 625 ? 33.587 16.304 57.808 1.00 26.50 625 HIS A N 1
ATOM 4829 C CA . HIS A 1 625 ? 33.854 17.634 57.187 1.00 26.50 625 HIS A CA 1
ATOM 4830 C C . HIS A 1 625 ? 33.708 17.814 55.650 1.00 26.50 625 HIS A C 1
ATOM 4832 O O . HIS A 1 625 ? 33.787 16.860 54.899 1.00 26.50 625 HIS A O 1
ATOM 4838 N N . LYS A 1 626 ? 33.506 19.016 55.078 1.00 26.16 626 LYS A N 1
ATOM 4839 C CA . LYS A 1 626 ? 33.203 20.400 55.546 1.00 26.16 626 LYS A CA 1
ATOM 4840 C C . LYS A 1 626 ? 32.327 21.030 54.431 1.00 26.16 626 LYS A C 1
ATOM 4842 O O . LYS A 1 626 ? 32.574 20.758 53.268 1.00 26.16 626 LYS A O 1
ATOM 4847 N N . GLN A 1 627 ? 31.200 21.686 54.709 1.00 23.56 627 GLN A N 1
ATOM 4848 C CA . GLN A 1 627 ? 31.056 23.088 55.147 1.00 23.56 627 GLN A CA 1
ATOM 4849 C C . GLN A 1 627 ? 31.532 24.139 54.113 1.00 23.56 627 GLN A C 1
ATOM 4851 O O . GLN A 1 627 ? 32.692 24.145 53.713 1.00 23.56 627 GLN A O 1
ATOM 4856 N N . SER A 1 628 ? 30.620 25.035 53.721 1.00 33.50 628 SER A N 1
ATOM 4857 C CA . SER A 1 628 ? 30.760 26.082 52.692 1.00 33.50 628 SER A CA 1
ATOM 4858 C C . SER A 1 628 ? 31.246 27.445 53.225 1.00 33.50 628 SER A C 1
ATOM 4860 O O . SER A 1 628 ? 31.306 27.674 54.435 1.00 33.50 628 SER A O 1
ATOM 4862 N N . PRO A 1 629 ? 31.601 28.369 52.313 1.00 37.38 629 PRO A N 1
ATOM 4863 C CA . PRO A 1 629 ? 31.260 29.803 52.435 1.00 37.38 629 PRO A CA 1
ATOM 4864 C C . PRO A 1 629 ? 30.764 30.409 51.088 1.00 37.38 629 PRO A C 1
ATOM 4866 O O . PRO A 1 629 ? 30.998 29.799 50.052 1.00 37.38 629 PRO A O 1
ATOM 4869 N N . LYS A 1 630 ? 30.131 31.591 50.952 1.00 25.62 630 LYS A N 1
ATOM 4870 C CA . LYS A 1 630 ? 29.475 32.616 51.821 1.00 25.62 630 LYS A CA 1
ATOM 4871 C C . LYS A 1 630 ? 28.584 33.496 50.883 1.00 25.62 630 LYS A C 1
ATOM 4873 O O . LYS A 1 630 ? 28.865 33.533 49.693 1.00 25.62 630 LYS A O 1
ATOM 4878 N N . LEU A 1 631 ? 27.401 34.004 51.270 1.00 26.27 631 LEU A N 1
ATOM 4879 C CA . LEU A 1 631 ? 27.095 35.329 51.886 1.00 26.27 631 LEU A CA 1
ATOM 4880 C C . LEU A 1 631 ? 27.684 36.576 51.157 1.00 26.27 631 LEU A C 1
ATOM 4882 O O . LEU A 1 631 ? 28.848 36.523 50.781 1.00 26.27 631 LEU A O 1
ATOM 4886 N N . SER A 1 632 ? 27.013 37.745 51.033 1.00 25.67 632 SER A N 1
ATOM 4887 C CA . SER A 1 632 ? 25.610 38.157 51.343 1.00 25.67 632 SER A CA 1
ATOM 4888 C C . SER A 1 632 ? 25.307 39.648 51.018 1.00 25.67 632 SER A C 1
ATOM 4890 O O . SER A 1 632 ? 26.229 40.458 51.066 1.00 25.67 632 SER A O 1
ATOM 4892 N N . SER A 1 633 ? 24.006 40.025 50.964 1.00 27.42 633 SER A N 1
ATOM 4893 C CA . SER A 1 633 ? 23.406 41.325 51.426 1.00 27.42 633 SER A CA 1
ATOM 4894 C C . SER A 1 633 ? 23.733 42.637 50.651 1.00 27.42 633 SER A C 1
ATOM 4896 O O . SER A 1 633 ? 24.689 42.615 49.881 1.00 27.42 633 SER A O 1
ATOM 4898 N N . PRO A 1 634 ? 23.004 43.784 50.825 1.00 41.06 634 PRO A N 1
ATOM 4899 C CA . PRO A 1 634 ? 21.974 44.137 51.832 1.00 41.06 634 PRO A CA 1
ATOM 4900 C C . PRO A 1 634 ? 20.602 44.638 51.273 1.00 41.06 634 PRO A C 1
ATOM 4902 O O . PRO A 1 634 ? 20.135 44.122 50.265 1.00 41.06 634 PRO A O 1
ATOM 4905 N N . GLN A 1 635 ? 19.884 45.522 51.999 1.00 25.73 635 GLN A N 1
ATOM 4906 C CA . GLN A 1 635 ? 18.404 45.602 52.068 1.00 25.73 635 GLN A CA 1
ATOM 4907 C C . GLN A 1 635 ? 17.773 46.971 51.691 1.00 25.73 635 GLN A C 1
ATOM 4909 O O . GLN A 1 635 ? 18.292 47.989 52.133 1.00 25.73 635 GLN A O 1
ATOM 4914 N N . SER A 1 636 ? 16.535 46.948 51.145 1.00 26.92 636 SER A N 1
ATOM 4915 C CA . SER A 1 636 ? 15.392 47.894 51.386 1.00 26.92 636 SER A CA 1
ATOM 4916 C C . SER A 1 636 ? 15.566 49.414 51.100 1.00 26.92 636 SER A C 1
ATOM 4918 O O . SER A 1 636 ? 16.685 49.836 50.823 1.00 26.92 636 SER A O 1
ATOM 4920 N N . PRO A 1 637 ? 14.522 50.284 51.210 1.00 41.03 637 PRO A N 1
ATOM 4921 C CA . PRO A 1 637 ? 13.052 50.103 51.330 1.00 41.03 637 PRO A CA 1
ATOM 4922 C C . PRO A 1 637 ? 12.321 50.571 50.022 1.00 41.03 637 PRO A C 1
ATOM 4924 O O . PRO A 1 637 ? 12.975 50.585 48.988 1.00 41.03 637 PRO A O 1
ATOM 4927 N N . SER A 1 638 ? 11.020 50.914 49.891 1.00 27.36 638 SER A N 1
ATOM 4928 C CA . SER A 1 638 ? 9.883 51.176 50.810 1.00 27.36 638 SER A CA 1
ATOM 4929 C C . SER A 1 638 ? 8.492 50.949 50.152 1.00 27.36 638 SER A C 1
ATOM 4931 O O . SER A 1 638 ? 8.375 50.881 48.934 1.00 27.36 638 SER A O 1
ATOM 4933 N N . SER A 1 639 ? 7.428 50.902 50.968 1.00 26.77 639 SER A N 1
ATOM 4934 C CA . SER A 1 639 ? 5.985 51.008 50.613 1.00 26.77 639 SER A CA 1
ATOM 4935 C C . SER A 1 639 ? 5.532 52.495 50.465 1.00 26.77 639 SER A C 1
ATOM 4937 O O . SER A 1 639 ? 6.430 53.336 50.580 1.00 26.77 639 SER A O 1
ATOM 4939 N N . PRO A 1 640 ? 4.229 52.905 50.322 1.00 43.34 640 PRO A N 1
ATOM 4940 C CA . PRO A 1 640 ? 2.930 52.178 50.345 1.00 43.34 640 PRO A CA 1
ATOM 4941 C C . PRO A 1 640 ? 1.860 52.662 49.296 1.00 43.34 640 PRO A C 1
ATOM 4943 O O . PRO A 1 640 ? 2.214 53.297 48.312 1.00 43.34 640 PRO A O 1
ATOM 4946 N N . VAL A 1 641 ? 0.555 52.425 49.577 1.00 28.33 641 VAL A N 1
ATOM 4947 C CA . VAL A 1 641 ? -0.696 52.958 48.941 1.00 28.33 641 VAL A CA 1
ATOM 4948 C C . VAL A 1 641 ? -1.131 52.290 47.615 1.00 28.33 641 VAL A C 1
ATOM 4950 O O . VAL A 1 641 ? -0.312 52.179 46.716 1.00 28.33 641 VAL A O 1
ATOM 4953 N N . SER A 1 642 ? -2.352 51.772 47.353 1.00 25.69 642 SER A N 1
ATOM 4954 C CA . SER A 1 642 ? -3.689 51.652 48.015 1.00 25.69 642 SER A CA 1
ATOM 4955 C C . SER A 1 642 ? -4.838 52.619 47.618 1.00 25.69 642 SER A C 1
ATOM 4957 O O . SER A 1 642 ? -5.119 53.567 48.347 1.00 25.69 642 SER A O 1
ATOM 4959 N N . MET A 1 643 ? -5.557 52.309 46.524 1.00 26.75 643 MET A N 1
ATOM 4960 C CA . MET A 1 643 ? -6.945 52.712 46.151 1.00 26.75 643 MET A CA 1
ATOM 4961 C C . MET A 1 643 ? -7.291 51.985 44.817 1.00 26.75 643 MET A C 1
ATOM 4963 O O . MET A 1 643 ? -6.363 51.761 44.045 1.00 26.75 643 MET A O 1
ATOM 4967 N N . SER A 1 644 ? -8.476 51.449 44.463 1.00 27.09 644 SER A N 1
ATOM 4968 C CA . SER A 1 644 ? -9.901 51.645 44.840 1.00 27.09 644 SER A CA 1
ATOM 4969 C C . SER A 1 644 ? -10.468 53.017 44.411 1.00 27.09 644 SER A C 1
ATOM 4971 O O . SER A 1 644 ? -9.728 53.989 44.412 1.00 27.09 644 SER A O 1
ATOM 4973 N N . LEU A 1 645 ? -11.711 53.202 43.939 1.00 26.06 645 LEU A N 1
ATOM 4974 C CA . LEU A 1 645 ? -12.995 52.481 44.089 1.00 26.06 645 LEU A CA 1
ATOM 4975 C C . LEU A 1 645 ? -13.890 52.699 42.820 1.00 26.06 645 LEU A C 1
ATOM 4977 O O . LEU A 1 645 ? -13.363 53.158 41.812 1.00 26.06 645 LEU A O 1
ATOM 4981 N N . ALA A 1 646 ? -15.211 52.437 42.898 1.00 27.52 646 ALA A N 1
ATOM 4982 C CA . ALA A 1 646 ? -16.255 52.587 41.850 1.00 27.52 646 ALA A CA 1
ATOM 4983 C C . ALA A 1 646 ? -16.203 51.537 40.700 1.00 27.52 646 ALA A C 1
ATOM 4985 O O . ALA A 1 646 ? -15.315 51.609 39.859 1.00 27.52 646 ALA A O 1
ATOM 4986 N N . GLU A 1 647 ? -17.028 50.478 40.598 1.00 28.30 647 GLU A N 1
ATOM 4987 C CA . GLU A 1 647 ? -18.402 50.144 41.078 1.00 28.30 647 GLU A CA 1
ATOM 4988 C C . GLU A 1 647 ? -19.548 50.600 40.138 1.00 28.30 647 GLU A C 1
ATOM 4990 O O . GLU A 1 647 ? -19.377 51.563 39.399 1.00 28.30 647 GLU A O 1
ATOM 4995 N N . VAL A 1 648 ? -20.710 49.913 40.210 1.00 28.64 648 VAL A N 1
ATOM 4996 C CA . VAL A 1 648 ? -21.923 50.039 39.347 1.00 28.64 648 VAL A CA 1
ATOM 4997 C C . VAL A 1 648 ? -21.679 49.442 37.933 1.00 28.64 648 VAL A C 1
ATOM 4999 O O . VAL A 1 648 ? -20.716 49.806 37.271 1.00 28.64 648 VAL A O 1
ATOM 5002 N N . ALA A 1 649 ? -22.321 48.352 37.473 1.00 26.14 649 ALA A N 1
ATOM 5003 C CA . ALA A 1 649 ? -23.754 48.076 37.211 1.00 26.14 649 ALA A CA 1
ATOM 5004 C C . ALA A 1 649 ? -24.321 48.929 36.034 1.00 26.14 649 ALA A C 1
ATOM 5006 O O . ALA A 1 649 ? -23.795 49.997 35.758 1.00 26.14 649 ALA A O 1
ATOM 5007 N N . GLU A 1 650 ? -25.326 48.524 35.243 1.00 28.61 650 GLU A N 1
ATOM 5008 C CA . GLU A 1 650 ? -26.320 47.449 35.391 1.00 28.61 650 GLU A CA 1
ATOM 5009 C C . GLU A 1 650 ? -26.931 47.029 34.015 1.00 28.61 650 GLU A C 1
ATOM 5011 O O . GLU A 1 650 ? -26.976 47.846 33.106 1.00 28.61 650 GLU A O 1
ATOM 5016 N N . ASN A 1 651 ? -27.405 45.776 33.903 1.00 30.02 651 ASN A N 1
ATOM 5017 C CA . ASN A 1 651 ? -28.496 45.206 33.067 1.00 30.02 651 ASN A CA 1
ATOM 5018 C C . ASN A 1 651 ? -28.783 45.514 31.559 1.00 30.02 651 ASN A C 1
ATOM 5020 O O . ASN A 1 651 ? -28.642 46.610 31.038 1.00 30.02 651 ASN A O 1
ATOM 5024 N N . HIS A 1 652 ? -29.409 44.480 30.965 1.00 26.64 652 HIS A N 1
ATOM 5025 C CA . HIS A 1 652 ? -30.396 44.420 29.864 1.00 26.64 652 HIS A CA 1
ATOM 5026 C C . HIS A 1 652 ? -30.032 44.580 28.371 1.00 26.64 652 HIS A C 1
ATOM 5028 O O . HIS A 1 652 ? -29.730 45.646 27.848 1.00 26.64 652 HIS A O 1
ATOM 5034 N N . ASP A 1 653 ? -30.221 43.452 27.677 1.00 27.38 653 ASP A N 1
ATOM 5035 C CA . ASP A 1 653 ? -31.120 43.230 26.529 1.00 27.38 653 ASP A CA 1
ATOM 5036 C C . ASP A 1 653 ? -31.775 44.440 25.828 1.00 27.38 653 ASP A C 1
ATOM 5038 O O . ASP A 1 653 ? -32.636 45.113 26.393 1.00 27.38 653 ASP A O 1
ATOM 5042 N N . ALA A 1 654 ? -31.541 44.543 24.515 1.00 24.73 654 ALA A N 1
ATOM 5043 C CA . ALA A 1 654 ? -32.598 44.633 23.498 1.00 24.73 654 ALA A CA 1
ATOM 5044 C C . ALA A 1 654 ? -32.026 44.288 22.107 1.00 24.73 654 ALA A C 1
ATOM 5046 O O . ALA A 1 654 ? -30.814 44.339 21.892 1.00 24.73 654 ALA A O 1
ATOM 5047 N N . ALA A 1 655 ? -32.900 43.935 21.163 1.00 29.58 655 ALA A N 1
ATOM 5048 C CA . ALA A 1 655 ? -32.568 43.835 19.741 1.00 29.58 655 ALA A CA 1
ATOM 5049 C C . ALA A 1 655 ? -32.986 45.116 18.983 1.00 29.58 655 ALA A C 1
ATOM 5051 O O . ALA A 1 655 ? -33.616 46.000 19.555 1.00 29.58 655 ALA A O 1
ATOM 5052 N N . GLU A 1 656 ? -32.678 45.145 17.682 1.00 28.03 656 GLU A N 1
ATOM 5053 C CA . GLU A 1 656 ? -33.052 46.169 16.687 1.00 28.03 656 GLU A CA 1
ATOM 5054 C C . GLU A 1 656 ? -32.347 47.545 16.770 1.00 28.03 656 GLU A C 1
ATOM 5056 O O . GLU A 1 656 ? -32.152 48.127 17.833 1.00 28.03 656 GLU A O 1
ATOM 5061 N N . ASN A 1 657 ? -32.058 48.090 15.574 1.00 27.30 657 ASN A N 1
ATOM 5062 C CA . ASN A 1 657 ? -31.643 49.474 15.253 1.00 27.30 657 ASN A CA 1
ATOM 5063 C C . ASN A 1 657 ? -30.146 49.827 15.088 1.00 27.30 657 ASN A C 1
ATOM 5065 O O . ASN A 1 657 ? -29.693 50.855 15.583 1.00 27.30 657 ASN A O 1
ATOM 5069 N N . VAL A 1 658 ? -29.420 49.090 14.231 1.00 32.75 658 VAL A N 1
ATOM 5070 C CA . VAL A 1 658 ? -28.384 49.695 13.351 1.00 32.75 658 VAL A CA 1
ATOM 5071 C C . VAL A 1 658 ? -28.476 49.097 11.936 1.00 32.75 658 VAL A C 1
ATOM 5073 O O . VAL A 1 658 ? -27.632 48.308 11.518 1.00 32.75 658 VAL A O 1
ATOM 5076 N N . LEU A 1 659 ? -29.534 49.442 11.192 1.00 35.97 659 LEU A N 1
ATOM 5077 C CA . LEU A 1 659 ? -29.741 48.991 9.803 1.00 35.97 659 LEU A CA 1
ATOM 5078 C C . LEU A 1 659 ? -30.313 50.118 8.920 1.00 35.97 659 LEU A C 1
ATOM 5080 O O . LEU A 1 659 ? -31.238 49.892 8.153 1.00 35.97 659 LEU A O 1
ATOM 5084 N N . GLU A 1 660 ? -29.782 51.346 9.029 1.00 36.28 660 GLU A N 1
ATOM 5085 C CA . GLU A 1 660 ? -30.204 52.440 8.124 1.00 36.28 660 GLU A CA 1
ATOM 5086 C C . GLU A 1 660 ? -29.131 53.487 7.730 1.00 36.28 660 GLU A C 1
ATOM 5088 O O . GLU A 1 660 ? -29.239 54.072 6.657 1.00 36.28 660 GLU A O 1
ATOM 5093 N N . GLU A 1 661 ? -28.031 53.678 8.475 1.00 32.22 661 GLU A N 1
ATOM 5094 C CA . GLU A 1 661 ? -27.007 54.704 8.146 1.00 32.22 661 GLU A CA 1
ATOM 5095 C C . GLU A 1 661 ? -25.739 54.103 7.495 1.00 32.22 661 GLU A C 1
ATOM 5097 O O . GLU A 1 661 ? -24.624 54.216 8.004 1.00 32.22 661 GLU A O 1
ATOM 5102 N N . GLY A 1 662 ? -25.914 53.420 6.357 1.00 32.62 662 GLY A N 1
ATOM 5103 C CA . GLY A 1 662 ? -24.805 52.822 5.588 1.00 32.62 662 GLY A CA 1
ATOM 5104 C C . GLY A 1 662 ? -24.943 52.867 4.060 1.00 32.62 662 GLY A C 1
ATOM 5105 O O . GLY A 1 662 ? -23.943 52.766 3.353 1.00 32.62 662 GLY A O 1
ATOM 5106 N N . LEU A 1 663 ? -26.155 53.063 3.529 1.00 34.38 663 LEU A N 1
ATOM 5107 C CA . LEU A 1 663 ? -26.459 52.978 2.092 1.00 34.38 663 LEU A CA 1
ATOM 5108 C C . LEU A 1 663 ? -26.956 54.312 1.509 1.00 34.38 663 LEU A C 1
ATOM 5110 O O . LEU A 1 663 ? -28.010 54.369 0.878 1.00 34.38 663 LEU A O 1
ATOM 5114 N N . ARG A 1 664 ? -26.208 55.416 1.699 1.00 29.42 664 ARG A N 1
ATOM 5115 C CA . ARG A 1 664 ? -26.565 56.699 1.052 1.00 29.42 664 ARG A CA 1
ATOM 5116 C C . ARG A 1 664 ? -25.422 57.694 0.778 1.00 29.42 664 ARG A C 1
ATOM 5118 O O . ARG A 1 664 ? -25.441 58.809 1.299 1.00 29.42 664 ARG A O 1
ATOM 5125 N N . LYS A 1 665 ? -24.467 57.336 -0.098 1.00 27.83 665 LYS A N 1
ATOM 5126 C CA . LYS A 1 665 ? -23.647 58.265 -0.931 1.00 27.83 665 LYS A CA 1
ATOM 5127 C C . LYS A 1 665 ? -22.750 57.506 -1.928 1.00 27.83 665 LYS A C 1
ATOM 5129 O O . LYS A 1 665 ? -22.236 56.452 -1.580 1.00 27.83 665 LYS A O 1
ATOM 5134 N N . ARG A 1 666 ? -22.462 58.132 -3.082 1.00 30.67 666 ARG A N 1
ATOM 5135 C CA . ARG A 1 666 ? -21.446 57.746 -4.093 1.00 30.67 666 ARG A CA 1
ATOM 5136 C C . ARG A 1 666 ? -21.768 56.563 -5.024 1.00 30.67 666 ARG A C 1
ATOM 5138 O O . ARG A 1 666 ? -20.880 55.807 -5.396 1.00 30.67 666 ARG A O 1
ATOM 5145 N N . GLU A 1 667 ? -22.983 56.554 -5.558 1.00 30.52 667 GLU A N 1
ATOM 5146 C CA . GLU A 1 667 ? -23.071 56.814 -7.006 1.00 30.52 667 GLU A CA 1
ATOM 5147 C C . GLU A 1 667 ? -23.227 58.342 -7.210 1.00 30.52 667 GLU A C 1
ATOM 5149 O O . GLU A 1 667 ? -23.350 59.070 -6.222 1.00 30.52 667 GLU A O 1
ATOM 5154 N N . GLU A 1 668 ? -23.160 58.832 -8.453 1.00 29.78 668 GLU A N 1
ATOM 5155 C CA . GLU A 1 668 ? -23.138 60.267 -8.825 1.00 29.78 668 GLU A CA 1
ATOM 5156 C C . GLU A 1 668 ? -21.914 61.079 -8.333 1.00 29.78 668 GLU A C 1
ATOM 5158 O O . GLU A 1 668 ? -21.978 61.806 -7.342 1.00 29.78 668 GLU A O 1
ATOM 5163 N N . HIS A 1 669 ? -20.796 61.001 -9.070 1.00 29.64 669 HIS A N 1
ATOM 5164 C CA . HIS A 1 669 ? -20.028 62.174 -9.545 1.00 29.64 669 HIS A CA 1
ATOM 5165 C C . HIS A 1 669 ? -18.767 61.737 -10.316 1.00 29.64 669 HIS A C 1
ATOM 5167 O O . HIS A 1 669 ? -17.730 61.506 -9.696 1.00 29.64 669 HIS A O 1
ATOM 5173 N N . ASP A 1 670 ? -18.829 61.707 -11.653 1.00 29.61 670 ASP A N 1
ATOM 5174 C CA . ASP A 1 670 ? -17.641 61.953 -12.489 1.00 29.61 670 ASP A CA 1
ATOM 5175 C C . ASP A 1 670 ? -18.028 62.439 -13.904 1.00 29.61 670 ASP A C 1
ATOM 5177 O O . ASP A 1 670 ? -18.112 61.673 -14.861 1.00 29.61 670 ASP A O 1
ATOM 5181 N N . GLU A 1 671 ? -18.297 63.742 -14.031 1.00 29.03 671 GLU A N 1
ATOM 5182 C CA . GLU A 1 671 ? -18.292 64.445 -15.319 1.00 29.03 671 GLU A CA 1
ATOM 5183 C C . GLU A 1 671 ? -17.342 65.650 -15.248 1.00 29.03 671 GLU A C 1
ATOM 5185 O O . GLU A 1 671 ? -17.475 66.518 -14.384 1.00 29.03 671 GLU A O 1
ATOM 5190 N N . GLY A 1 672 ? -16.434 65.730 -16.224 1.00 27.30 672 GLY A N 1
ATOM 5191 C CA . GLY A 1 672 ? -15.868 66.983 -16.727 1.00 27.30 672 GLY A CA 1
ATOM 5192 C C . GLY A 1 672 ? -14.875 67.746 -15.839 1.00 27.30 672 GLY A C 1
ATOM 5193 O O . GLY A 1 672 ? -15.255 68.664 -15.108 1.00 27.30 672 GLY A O 1
ATOM 5194 N N . LYS A 1 673 ? -13.570 67.525 -16.075 1.00 30.11 673 LYS A N 1
ATOM 5195 C CA . LYS A 1 673 ? -12.562 68.607 -16.040 1.00 30.11 673 LYS A CA 1
ATOM 5196 C C . LYS A 1 673 ? -11.268 68.268 -16.785 1.00 30.11 673 LYS A C 1
ATOM 5198 O O . LYS A 1 673 ? -10.384 67.599 -16.259 1.00 30.11 673 LYS A O 1
ATOM 5203 N N . ASP A 1 674 ? -11.122 68.832 -17.980 1.00 31.44 674 ASP A N 1
ATOM 5204 C CA . ASP A 1 674 ? -9.839 68.911 -18.680 1.00 31.44 674 ASP A CA 1
ATOM 5205 C C . ASP A 1 674 ? -8.817 69.778 -17.931 1.00 31.44 674 ASP A C 1
ATOM 5207 O O . ASP A 1 674 ? -9.167 70.830 -17.381 1.00 31.44 674 ASP A O 1
ATOM 5211 N N . ARG A 1 675 ? -7.528 69.424 -18.059 1.00 29.97 675 ARG A N 1
ATOM 5212 C CA . ARG A 1 675 ? -6.454 70.372 -18.428 1.00 29.97 675 ARG A CA 1
ATOM 5213 C C . ARG A 1 675 ? -5.150 69.663 -18.809 1.00 29.97 675 ARG A C 1
ATOM 5215 O O . ARG A 1 675 ? -4.781 68.646 -18.235 1.00 29.97 675 ARG A O 1
ATOM 5222 N N . HIS A 1 676 ? -4.451 70.231 -19.790 1.00 31.33 676 HIS A N 1
ATOM 5223 C CA . HIS A 1 676 ? -3.236 69.664 -20.381 1.00 31.33 676 HIS A CA 1
ATOM 5224 C C . HIS A 1 676 ? -1.994 69.754 -19.479 1.00 31.33 676 HIS A C 1
ATOM 5226 O O . HIS A 1 676 ? -1.780 70.761 -18.807 1.00 31.33 676 HIS A O 1
ATOM 5232 N N . SER A 1 677 ? -1.070 68.804 -19.645 1.00 25.56 677 SER A N 1
ATOM 5233 C CA . SER A 1 677 ? 0.350 69.105 -19.920 1.00 25.56 677 SER A CA 1
ATOM 5234 C C . SER A 1 677 ? 1.035 67.891 -20.576 1.00 25.56 677 SER A C 1
ATOM 5236 O O . SER A 1 677 ? 0.497 66.787 -20.540 1.00 25.56 677 SER A O 1
ATOM 5238 N N . VAL A 1 678 ? 2.171 68.097 -21.257 1.00 29.02 678 VAL A N 1
ATOM 5239 C CA . VAL A 1 678 ? 2.780 67.112 -22.178 1.00 29.02 678 VAL A CA 1
ATOM 5240 C C . VAL A 1 678 ? 4.253 66.871 -21.849 1.00 29.02 678 VAL A C 1
ATOM 5242 O O . VAL A 1 678 ? 5.036 67.817 -21.855 1.00 29.02 678 VAL A O 1
ATOM 5245 N N . VAL A 1 679 ? 4.650 65.602 -21.685 1.00 26.78 679 VAL A N 1
ATOM 5246 C CA . VAL A 1 679 ? 6.041 65.131 -21.853 1.00 26.78 679 VAL A CA 1
ATOM 5247 C C . VAL A 1 679 ? 6.024 63.715 -22.463 1.00 26.78 679 VAL A C 1
ATOM 5249 O O . VAL A 1 679 ? 5.374 62.836 -21.900 1.00 26.78 679 VAL A O 1
ATOM 5252 N N . PRO A 1 680 ? 6.720 63.448 -23.586 1.00 31.44 680 PRO A N 1
ATOM 5253 C CA . PRO A 1 680 ? 6.762 62.121 -24.203 1.00 31.44 680 PRO A CA 1
ATOM 5254 C C . PRO A 1 680 ? 7.897 61.238 -23.652 1.00 31.44 680 PRO A C 1
ATOM 5256 O O . PRO A 1 680 ? 8.945 61.731 -23.229 1.00 31.44 680 PRO A O 1
ATOM 5259 N N . ARG A 1 681 ? 7.757 59.911 -23.775 1.00 25.92 681 ARG A N 1
ATOM 5260 C CA . ARG A 1 681 ? 8.888 58.965 -23.726 1.00 25.92 681 ARG A CA 1
ATOM 5261 C C . ARG A 1 681 ? 8.914 58.079 -24.970 1.00 25.92 681 ARG A C 1
ATOM 5263 O O . ARG A 1 681 ? 7.877 57.668 -25.475 1.00 25.92 681 ARG A O 1
ATOM 5270 N N . ARG A 1 682 ? 10.129 57.824 -25.465 1.00 27.09 682 ARG A N 1
ATOM 5271 C CA . ARG A 1 682 ? 10.403 56.994 -26.647 1.00 27.09 682 ARG A CA 1
ATOM 5272 C C . ARG A 1 682 ? 9.974 55.548 -26.405 1.00 27.09 682 ARG A C 1
ATOM 5274 O O . ARG A 1 682 ? 10.253 55.005 -25.340 1.00 27.09 682 ARG A O 1
ATOM 5281 N N . GLY A 1 683 ? 9.417 54.911 -27.430 1.00 28.31 683 GLY A N 1
ATOM 5282 C CA . GLY A 1 683 ? 9.423 53.455 -27.518 1.00 28.31 683 GLY A CA 1
ATOM 5283 C C . GLY A 1 683 ? 10.796 52.932 -27.950 1.00 28.31 683 GLY A C 1
ATOM 5284 O O . GLY A 1 683 ? 11.517 53.597 -28.696 1.00 28.31 683 GLY A O 1
ATOM 5285 N N . SER A 1 684 ? 11.125 51.717 -27.525 1.00 27.17 684 SER A N 1
ATOM 5286 C CA . SER A 1 684 ? 12.126 50.864 -28.164 1.00 27.17 684 SER A CA 1
ATOM 5287 C C . SER A 1 684 ? 11.520 49.473 -28.332 1.00 27.17 684 SER A C 1
ATOM 5289 O O . SER A 1 684 ? 11.309 48.748 -27.361 1.00 27.17 684 SER A O 1
ATOM 5291 N N . GLY A 1 685 ? 11.183 49.119 -29.573 1.00 28.20 685 GLY A N 1
ATOM 5292 C CA . GLY A 1 685 ? 10.758 47.762 -29.904 1.00 28.20 685 GLY A CA 1
ATOM 5293 C C . GLY A 1 685 ? 11.951 46.816 -29.815 1.00 28.20 685 GLY A C 1
ATOM 5294 O O . GLY A 1 685 ? 13.016 47.125 -30.348 1.00 28.20 685 GLY A O 1
ATOM 5295 N N . TRP A 1 686 ? 11.779 45.678 -29.147 1.00 25.03 686 TRP A N 1
ATOM 5296 C CA . TRP A 1 686 ? 12.798 44.634 -29.099 1.00 25.03 686 TRP A CA 1
ATOM 5297 C C . TRP A 1 686 ? 12.572 43.638 -30.234 1.00 25.03 686 TRP A C 1
ATOM 5299 O O . TRP A 1 686 ? 11.491 43.067 -30.371 1.00 25.03 686 TRP A O 1
ATOM 5309 N N . SER A 1 687 ? 13.599 43.448 -31.057 1.00 26.33 687 SER A N 1
ATOM 5310 C CA . SER A 1 687 ? 13.634 42.414 -32.087 1.00 26.33 687 SER A CA 1
ATOM 5311 C C . SER A 1 687 ? 13.725 41.022 -31.458 1.00 26.33 687 SER A C 1
ATOM 5313 O O . SER A 1 687 ? 14.343 40.841 -30.406 1.00 26.33 687 SER A O 1
ATOM 5315 N N . LEU A 1 688 ? 13.147 40.014 -32.121 1.00 32.06 688 LEU A N 1
ATOM 5316 C CA . LEU A 1 688 ? 13.387 38.624 -31.740 1.00 32.06 688 LEU A CA 1
ATOM 5317 C C . LEU A 1 688 ? 14.851 38.272 -32.031 1.00 32.06 688 LEU A C 1
ATOM 5319 O O . LEU A 1 688 ? 15.283 38.249 -33.182 1.00 32.06 688 LEU A O 1
ATOM 5323 N N . THR A 1 689 ? 15.598 37.981 -30.973 1.00 29.42 689 THR A N 1
ATOM 5324 C CA . THR A 1 689 ? 16.923 37.352 -31.023 1.00 29.42 689 THR A CA 1
ATOM 5325 C C . THR A 1 689 ? 16.798 35.858 -30.678 1.00 29.42 689 THR A C 1
ATOM 5327 O O . THR A 1 689 ? 15.746 35.436 -30.189 1.00 29.42 689 THR A O 1
ATOM 5330 N N . PRO A 1 690 ? 17.835 35.022 -30.897 1.00 33.81 690 PRO A N 1
ATOM 5331 C CA . PRO A 1 690 ? 17.752 33.566 -30.686 1.00 33.81 690 PRO A CA 1
ATOM 5332 C C . PRO A 1 690 ? 17.443 33.097 -29.249 1.00 33.81 690 PRO A C 1
ATOM 5334 O O . PRO A 1 690 ? 17.216 31.911 -29.026 1.00 33.81 690 PRO A O 1
ATOM 5337 N N . ASN A 1 691 ? 17.372 34.009 -28.276 1.00 32.00 691 ASN A N 1
ATOM 5338 C CA . ASN A 1 691 ? 17.143 33.728 -26.854 1.00 32.00 691 ASN A CA 1
ATOM 5339 C C . ASN A 1 691 ? 15.689 33.325 -26.513 1.00 32.00 691 ASN A C 1
ATOM 5341 O O . ASN A 1 691 ? 15.299 33.339 -25.348 1.00 32.00 691 ASN A O 1
ATOM 5345 N N . GLY A 1 692 ? 14.856 32.980 -27.501 1.00 35.25 692 GLY A N 1
ATOM 5346 C CA . GLY A 1 692 ? 13.480 32.525 -27.267 1.00 35.25 692 GLY A CA 1
ATOM 5347 C C . GLY A 1 692 ? 13.410 31.228 -26.452 1.00 35.25 692 GLY A C 1
ATOM 5348 O O . GLY A 1 692 ? 12.595 31.126 -25.538 1.00 35.25 692 GLY A O 1
ATOM 5349 N N . ALA A 1 693 ? 14.305 30.274 -26.735 1.00 34.41 693 ALA A N 1
ATOM 5350 C CA . ALA A 1 693 ? 14.386 29.005 -26.010 1.00 34.41 693 ALA A CA 1
ATOM 5351 C C . ALA A 1 693 ? 14.877 29.196 -24.566 1.00 34.41 693 ALA A C 1
ATOM 5353 O O . ALA A 1 693 ? 14.226 28.733 -23.634 1.00 34.41 693 ALA A O 1
ATOM 5354 N N . THR A 1 694 ? 15.963 29.950 -24.364 1.00 38.66 694 THR A N 1
ATOM 5355 C CA . THR A 1 694 ? 16.507 30.223 -23.023 1.00 38.66 694 THR A CA 1
ATOM 5356 C C . THR A 1 694 ? 15.555 31.063 -22.178 1.00 38.66 694 THR A C 1
ATOM 5358 O O . THR A 1 694 ? 15.403 30.794 -20.992 1.00 38.66 694 THR A O 1
ATOM 5361 N N . ASN A 1 695 ? 14.839 32.029 -22.765 1.00 41.78 695 ASN A N 1
ATOM 5362 C CA . ASN A 1 695 ? 13.799 32.763 -22.043 1.00 41.78 695 ASN A CA 1
ATOM 5363 C C . ASN A 1 695 ? 12.611 31.868 -21.666 1.00 41.78 695 ASN A C 1
ATOM 5365 O O . ASN A 1 695 ? 12.087 32.030 -20.570 1.00 41.78 695 ASN A O 1
ATOM 5369 N N . TYR A 1 696 ? 12.184 30.926 -22.516 1.00 43.25 696 TYR A N 1
ATOM 5370 C CA . TYR A 1 696 ? 11.154 29.950 -22.136 1.00 43.25 696 TYR A CA 1
ATOM 5371 C C . TYR A 1 696 ? 11.637 29.047 -20.995 1.00 43.25 696 TYR A C 1
ATOM 5373 O O . TYR A 1 696 ? 10.937 28.911 -19.998 1.00 43.25 696 TYR A O 1
ATOM 5381 N N . GLU A 1 697 ? 12.858 28.518 -21.083 1.00 39.66 697 GLU A N 1
ATOM 5382 C CA . GLU A 1 697 ? 13.472 27.705 -20.031 1.00 39.66 697 GLU A CA 1
ATOM 5383 C C . GLU A 1 697 ? 13.587 28.481 -18.705 1.00 39.66 697 GLU A C 1
ATOM 5385 O O . GLU A 1 697 ? 13.226 27.964 -17.648 1.00 39.66 697 GLU A O 1
ATOM 5390 N N . HIS A 1 698 ? 13.997 29.754 -18.751 1.00 43.88 698 HIS A N 1
ATOM 5391 C CA . HIS A 1 698 ? 13.995 30.645 -17.590 1.00 43.88 698 HIS A CA 1
ATOM 5392 C C . HIS A 1 698 ? 12.584 30.930 -17.065 1.00 43.88 698 HIS A C 1
ATOM 5394 O O . HIS A 1 698 ? 12.410 30.942 -15.852 1.00 43.88 698 HIS A O 1
ATOM 5400 N N . TRP A 1 699 ? 11.574 31.126 -17.920 1.00 48.16 699 TRP A N 1
ATOM 5401 C CA . TRP A 1 699 ? 10.189 31.329 -17.479 1.00 48.16 699 TRP A CA 1
ATOM 5402 C C . TRP A 1 699 ? 9.584 30.070 -16.862 1.00 48.16 699 TRP A C 1
ATOM 5404 O O . TRP A 1 699 ? 8.928 30.185 -15.836 1.00 48.16 699 TRP A O 1
ATOM 5414 N N . VAL A 1 700 ? 9.835 28.876 -17.407 1.00 45.56 700 VAL A N 1
ATOM 5415 C CA . VAL A 1 700 ? 9.395 27.609 -16.799 1.00 45.56 700 VAL A CA 1
ATOM 5416 C C . VAL A 1 700 ? 10.112 27.386 -15.470 1.00 45.56 700 VAL A C 1
ATOM 5418 O O . VAL A 1 700 ? 9.453 27.129 -14.467 1.00 45.56 700 VAL A O 1
ATOM 5421 N N . LYS A 1 701 ? 11.435 27.590 -15.403 1.00 45.53 701 LYS A N 1
ATOM 5422 C CA . LYS A 1 701 ? 12.193 27.508 -14.143 1.00 45.53 701 LYS A CA 1
ATOM 5423 C C . LYS A 1 701 ? 11.752 28.565 -13.127 1.00 45.53 701 LYS A C 1
ATOM 5425 O O . LYS A 1 701 ? 11.698 28.260 -11.944 1.00 45.53 701 LYS A O 1
ATOM 5430 N N . PHE A 1 702 ? 11.370 29.769 -13.556 1.00 48.91 702 PHE A N 1
ATOM 5431 C CA . PHE A 1 702 ? 10.830 30.819 -12.684 1.00 48.91 702 PHE A CA 1
ATOM 5432 C C . PHE A 1 702 ? 9.387 30.536 -12.246 1.00 48.91 702 PHE A C 1
ATOM 5434 O O . PHE A 1 702 ? 9.037 30.832 -11.112 1.00 48.91 702 PHE A O 1
ATOM 5441 N N . ILE A 1 703 ? 8.558 29.920 -13.093 1.00 47.78 703 ILE A N 1
ATOM 5442 C CA . ILE A 1 703 ? 7.209 29.456 -12.736 1.00 47.78 703 ILE A CA 1
ATOM 5443 C C . ILE A 1 703 ? 7.281 28.235 -11.814 1.00 47.78 703 ILE A C 1
ATOM 5445 O O . ILE A 1 703 ? 6.422 28.109 -10.955 1.00 47.78 703 ILE A O 1
ATOM 5449 N N . ALA A 1 704 ? 8.307 27.386 -11.917 1.00 42.91 704 ALA A N 1
ATOM 5450 C CA . ALA A 1 704 ? 8.489 26.206 -11.070 1.00 42.91 704 ALA A CA 1
ATOM 5451 C C . ALA A 1 704 ? 9.194 26.504 -9.736 1.00 42.91 704 ALA A C 1
ATOM 5453 O O . ALA A 1 704 ? 8.776 26.013 -8.694 1.00 42.91 704 ALA A O 1
ATOM 5454 N N . LEU A 1 705 ? 10.208 27.376 -9.723 1.00 46.62 705 LEU A N 1
ATOM 5455 C CA . LEU A 1 705 ? 10.701 28.001 -8.486 1.00 46.62 705 LEU A CA 1
ATOM 5456 C C . LEU A 1 705 ? 9.623 28.902 -7.873 1.00 46.62 705 LEU A C 1
ATOM 5458 O O . LEU A 1 705 ? 9.538 29.018 -6.656 1.00 46.62 705 LEU A O 1
ATOM 5462 N N . GLY A 1 706 ? 8.769 29.494 -8.708 1.00 45.81 706 GLY A N 1
ATOM 5463 C CA . GLY A 1 706 ? 7.576 30.229 -8.314 1.00 45.81 706 GLY A CA 1
ATOM 5464 C C . GLY A 1 706 ? 6.471 29.326 -7.776 1.00 45.81 706 GLY A C 1
ATOM 5465 O O . GLY A 1 706 ? 5.794 29.737 -6.848 1.00 45.81 706 GLY A O 1
ATOM 5466 N N . SER A 1 707 ? 6.310 28.094 -8.268 1.00 44.59 707 SER A N 1
ATOM 5467 C CA . SER A 1 707 ? 5.336 27.132 -7.747 1.00 44.59 707 SER A CA 1
ATOM 5468 C C . SER A 1 707 ? 5.861 26.447 -6.497 1.00 44.59 707 SER A C 1
ATOM 5470 O O . SER A 1 707 ? 5.092 26.289 -5.565 1.00 44.59 707 SER A O 1
ATOM 5472 N N . LEU A 1 708 ? 7.162 26.146 -6.408 1.00 45.53 708 LEU A N 1
ATOM 5473 C CA . LEU A 1 708 ? 7.836 25.795 -5.155 1.00 45.53 708 LEU A CA 1
ATOM 5474 C C . LEU A 1 708 ? 7.703 26.945 -4.145 1.00 45.53 708 LEU A C 1
ATOM 5476 O O . LEU A 1 708 ? 7.379 26.713 -2.989 1.00 45.53 708 LEU A O 1
ATOM 5480 N N . GLY A 1 709 ? 7.879 28.189 -4.593 1.00 50.12 709 GLY A N 1
ATOM 5481 C CA . GLY A 1 709 ? 7.681 29.399 -3.802 1.00 50.12 709 GLY A CA 1
ATOM 5482 C C . GLY A 1 709 ? 6.232 29.588 -3.359 1.00 50.12 709 GLY A C 1
ATOM 5483 O O . GLY A 1 709 ? 6.006 29.926 -2.208 1.00 50.12 709 GLY A O 1
ATOM 5484 N N . VAL A 1 710 ? 5.246 29.307 -4.214 1.00 51.78 710 VAL A N 1
ATOM 5485 C CA . VAL A 1 710 ? 3.812 29.312 -3.882 1.00 51.78 710 VAL A CA 1
ATOM 5486 C C . VAL A 1 710 ? 3.450 28.137 -2.980 1.00 51.78 710 VAL A C 1
ATOM 5488 O O . VAL A 1 710 ? 2.598 28.308 -2.123 1.00 51.78 710 VAL A O 1
ATOM 5491 N N . TRP A 1 711 ? 4.110 26.985 -3.094 1.00 46.84 711 TRP A N 1
ATOM 5492 C CA . TRP A 1 711 ? 3.920 25.834 -2.208 1.00 46.84 711 TRP A CA 1
ATOM 5493 C C . TRP A 1 711 ? 4.539 26.104 -0.830 1.00 46.84 711 TRP A C 1
ATOM 5495 O O . TRP A 1 711 ? 3.912 25.834 0.183 1.00 46.84 711 TRP A O 1
ATOM 5505 N N . VAL A 1 712 ? 5.705 26.756 -0.768 1.00 52.44 712 VAL A N 1
ATOM 5506 C CA . VAL A 1 712 ? 6.312 27.276 0.469 1.00 52.44 712 VAL A CA 1
ATOM 5507 C C . VAL A 1 712 ? 5.490 28.427 1.056 1.00 52.44 712 VAL A C 1
ATOM 5509 O O . VAL A 1 712 ? 5.311 28.475 2.265 1.00 52.44 712 VAL A O 1
ATOM 5512 N N . ILE A 1 713 ? 4.928 29.325 0.243 1.00 57.81 713 ILE A N 1
ATOM 5513 C CA . ILE A 1 713 ? 3.995 30.367 0.703 1.00 57.81 713 ILE A CA 1
ATOM 5514 C C . ILE A 1 713 ? 2.676 29.739 1.162 1.00 57.81 713 ILE A C 1
ATOM 5516 O O . ILE A 1 713 ? 2.115 30.218 2.135 1.00 57.81 713 ILE A O 1
ATOM 5520 N N . PHE A 1 714 ? 2.204 28.657 0.541 1.00 54.59 714 PHE A N 1
ATOM 5521 C CA . PHE A 1 714 ? 1.027 27.908 0.978 1.00 54.59 714 PHE A CA 1
ATOM 5522 C C . PHE A 1 714 ? 1.303 27.208 2.310 1.00 54.59 714 PHE A C 1
ATOM 5524 O O . PHE A 1 714 ? 0.524 27.393 3.231 1.00 54.59 714 PHE A O 1
ATOM 5531 N N . VAL A 1 715 ? 2.447 26.529 2.468 1.00 51.12 715 VAL A N 1
ATOM 5532 C CA . VAL A 1 715 ? 2.943 25.995 3.752 1.00 51.12 715 VAL A CA 1
ATOM 5533 C C . VAL A 1 715 ? 3.027 27.101 4.805 1.00 51.12 715 VAL A C 1
ATOM 5535 O O . VAL A 1 715 ? 2.517 26.928 5.904 1.00 51.12 715 VAL A O 1
ATOM 5538 N N . LEU A 1 716 ? 3.616 28.258 4.485 1.00 48.41 716 LEU A N 1
ATOM 5539 C CA . LEU A 1 716 ? 3.740 29.391 5.409 1.00 48.41 716 LEU A CA 1
ATOM 5540 C C . LEU A 1 716 ? 2.393 30.068 5.703 1.00 48.41 716 LEU A C 1
ATOM 5542 O O . LEU A 1 716 ? 2.215 30.603 6.790 1.00 48.41 716 LEU A O 1
ATOM 5546 N N . PHE A 1 717 ? 1.431 30.029 4.782 1.00 47.72 717 PHE A N 1
ATOM 5547 C CA . PHE A 1 717 ? 0.072 30.534 4.980 1.00 47.72 717 PHE A CA 1
ATOM 5548 C C . PHE A 1 717 ? -0.759 29.557 5.820 1.00 47.72 717 PHE A C 1
ATOM 5550 O O . PHE A 1 717 ? -1.460 29.994 6.727 1.00 47.72 717 PHE A O 1
ATOM 5557 N N . PHE A 1 718 ? -0.613 28.245 5.608 1.00 46.50 718 PHE A N 1
ATOM 5558 C CA . PHE A 1 718 ? -1.149 27.192 6.477 1.00 46.50 718 PHE A CA 1
ATOM 5559 C C . PHE A 1 718 ? -0.522 27.261 7.876 1.00 46.50 718 PHE A C 1
ATOM 5561 O O . PHE A 1 718 ? -1.221 27.131 8.868 1.00 46.50 718 PHE A O 1
ATOM 5568 N N . TRP A 1 719 ? 0.768 27.582 7.982 1.00 41.56 719 TRP A N 1
ATOM 5569 C CA . TRP A 1 719 ? 1.453 27.838 9.253 1.00 41.56 719 TRP A CA 1
ATOM 5570 C C . TRP A 1 719 ? 0.948 29.123 9.934 1.00 41.56 719 TRP A C 1
ATOM 5572 O O . TRP A 1 719 ? 0.750 29.157 11.144 1.00 41.56 719 TRP A O 1
ATOM 5582 N N . HIS A 1 720 ? 0.687 30.188 9.171 1.00 43.75 720 HIS A N 1
ATOM 5583 C CA . HIS A 1 720 ? 0.190 31.464 9.703 1.00 43.75 720 HIS A CA 1
ATOM 5584 C C . HIS A 1 720 ? -1.325 31.448 10.013 1.00 43.75 720 HIS A C 1
ATOM 5586 O O . HIS A 1 720 ? -1.800 32.282 10.784 1.00 43.75 720 HIS A O 1
ATOM 5592 N N . THR A 1 721 ? -2.089 30.507 9.452 1.00 42.25 721 THR A N 1
ATOM 5593 C CA . THR A 1 721 ? -3.517 30.293 9.769 1.00 42.25 721 THR A CA 1
ATOM 5594 C C . THR A 1 721 ? -3.731 29.176 10.796 1.00 42.25 721 THR A C 1
ATOM 5596 O O . THR A 1 721 ? -4.620 29.295 11.634 1.00 42.25 721 THR A O 1
ATOM 5599 N N . GLY A 1 722 ? -2.870 28.155 10.809 1.00 40.34 722 GLY A N 1
ATOM 5600 C CA . GLY A 1 722 ? -2.837 27.064 11.789 1.00 40.34 722 GLY A CA 1
ATOM 5601 C C . GLY A 1 722 ? -2.231 27.435 13.148 1.00 40.34 722 GLY A C 1
ATOM 5602 O O . GLY A 1 722 ? -2.384 26.685 14.106 1.00 40.34 722 GLY A O 1
ATOM 5603 N N . VAL A 1 723 ? -1.599 28.609 13.278 1.00 40.22 723 VAL A N 1
ATOM 5604 C CA . VAL A 1 723 ? -1.192 29.185 14.576 1.00 40.22 723 VAL A CA 1
ATOM 5605 C C . VAL A 1 723 ? -2.110 30.356 14.949 1.00 40.22 723 VAL A C 1
ATOM 5607 O O . VAL A 1 723 ? -1.685 31.490 15.168 1.00 40.22 723 VAL A O 1
ATOM 5610 N N . ALA A 1 724 ? -3.405 30.057 15.049 1.00 28.80 724 ALA A N 1
ATOM 5611 C CA . ALA A 1 724 ? -4.368 30.859 15.794 1.00 28.80 724 ALA A CA 1
ATOM 5612 C C . ALA A 1 724 ? -4.748 30.096 17.079 1.00 28.80 724 ALA A C 1
ATOM 5614 O O . ALA A 1 724 ? -5.175 28.944 16.983 1.00 28.80 724 ALA A O 1
ATOM 5615 N N . PRO A 1 725 ? -4.611 30.679 18.287 1.00 34.84 725 PRO A N 1
ATOM 5616 C CA . PRO A 1 725 ? -5.106 30.029 19.496 1.00 34.84 725 PRO A CA 1
ATOM 5617 C C . PRO A 1 725 ? -6.626 29.879 19.392 1.00 34.84 725 PRO A C 1
ATOM 5619 O O . PRO A 1 725 ? -7.298 30.821 18.967 1.00 34.84 725 PRO A O 1
ATOM 5622 N N . ALA A 1 726 ? -7.153 28.711 19.778 1.00 30.77 726 ALA A N 1
ATOM 5623 C CA . ALA A 1 726 ? -8.569 28.370 19.650 1.00 30.77 726 ALA A CA 1
ATOM 5624 C C . ALA A 1 726 ? -9.460 29.499 20.190 1.00 30.77 726 ALA A C 1
ATOM 5626 O O . ALA A 1 726 ? -9.517 29.753 21.398 1.00 30.77 726 ALA A O 1
ATOM 5627 N N . SER A 1 727 ? -10.116 30.219 19.277 1.00 28.20 727 SER A N 1
ATOM 5628 C CA . SER A 1 727 ? -10.924 31.376 19.637 1.00 28.20 727 SER A CA 1
ATOM 5629 C C . SER A 1 727 ? -12.151 30.908 20.411 1.00 28.20 727 SER A C 1
ATOM 5631 O O . SER A 1 727 ? -12.742 29.866 20.121 1.00 28.20 727 SER A O 1
ATOM 5633 N N . THR A 1 728 ? -12.522 31.658 21.447 1.00 33.47 728 THR A N 1
ATOM 5634 C CA . THR A 1 728 ? -13.587 31.282 22.381 1.00 33.47 728 THR A CA 1
ATOM 5635 C C . THR A 1 728 ? -14.967 31.425 21.742 1.00 33.47 728 THR A C 1
ATOM 5637 O O . THR A 1 728 ? -15.722 32.360 22.020 1.00 33.47 728 THR A O 1
ATOM 5640 N N . GLY A 1 729 ? -15.316 30.451 20.897 1.00 28.70 729 GLY A N 1
ATOM 5641 C CA . GLY A 1 729 ? -16.681 30.210 20.453 1.00 28.70 729 GLY A CA 1
ATOM 5642 C C . GLY A 1 729 ? -17.605 30.190 21.669 1.00 28.70 729 GLY A C 1
ATOM 5643 O O . GLY A 1 729 ? -17.338 29.499 22.656 1.00 28.70 729 GLY A O 1
ATOM 5644 N N . LYS A 1 730 ? -18.658 31.013 21.637 1.00 27.25 730 LYS A N 1
ATOM 5645 C CA . LYS A 1 730 ? -19.556 31.193 22.781 1.00 27.25 730 LYS A CA 1
ATOM 5646 C C . LYS A 1 730 ? -20.238 29.868 23.112 1.00 27.25 730 LYS A C 1
ATOM 5648 O O . LYS A 1 730 ? -21.206 29.496 22.458 1.00 27.25 730 LYS A O 1
ATOM 5653 N N . GLN A 1 731 ? -19.778 29.206 24.172 1.00 28.03 731 GLN A N 1
ATOM 5654 C CA . GLN A 1 731 ? -20.518 28.111 24.784 1.00 28.03 731 GLN A CA 1
ATOM 5655 C C . GLN A 1 731 ? -21.913 28.611 25.178 1.00 28.03 731 GLN A C 1
ATOM 5657 O O . GLN A 1 731 ? -22.069 29.365 26.143 1.00 28.03 731 GLN A O 1
ATOM 5662 N N . THR A 1 732 ? -22.946 28.120 24.494 1.00 27.44 732 THR A N 1
ATOM 5663 C CA . THR A 1 732 ? -24.214 27.841 25.169 1.00 27.44 732 THR A CA 1
ATOM 5664 C C . THR A 1 732 ? -23.885 26.936 26.347 1.00 27.44 732 THR A C 1
ATOM 5666 O O . THR A 1 732 ? -23.438 25.808 26.148 1.00 27.44 732 THR A O 1
ATOM 5669 N N . LYS A 1 733 ? -24.037 27.451 27.573 1.00 29.17 733 LYS A N 1
ATOM 5670 C CA . LYS A 1 733 ? -23.694 26.738 28.810 1.00 29.17 733 LYS A CA 1
ATOM 5671 C C . LYS A 1 733 ? -24.666 25.582 29.071 1.00 29.17 733 LYS A C 1
ATOM 5673 O O . LYS A 1 733 ? -25.499 25.653 29.973 1.00 29.17 733 LYS A O 1
ATOM 5678 N N . ALA A 1 734 ? -24.508 24.495 28.317 1.00 32.22 734 ALA A N 1
ATOM 5679 C CA . ALA A 1 734 ? -24.842 23.171 28.812 1.00 32.22 734 ALA A CA 1
ATOM 5680 C C . ALA A 1 734 ? -24.102 22.987 30.146 1.00 32.22 734 ALA A C 1
ATOM 5682 O O . ALA A 1 734 ? -22.922 23.319 30.283 1.00 32.22 734 ALA A O 1
ATOM 5683 N N . ARG A 1 735 ? -24.842 22.587 31.178 1.00 30.70 735 ARG A N 1
ATOM 5684 C CA . ARG A 1 735 ? -24.418 22.720 32.572 1.00 30.70 735 ARG A CA 1
ATOM 5685 C C . ARG A 1 735 ? -23.475 21.575 32.937 1.00 30.70 735 ARG A C 1
ATOM 5687 O O . ARG A 1 735 ? -23.926 20.571 33.477 1.00 30.70 735 ARG A O 1
ATOM 5694 N N . THR A 1 736 ? -22.182 21.734 32.639 1.00 33.69 736 THR A N 1
ATOM 5695 C CA . THR A 1 736 ? -21.113 20.770 32.957 1.00 33.69 736 THR A CA 1
ATOM 5696 C C . THR A 1 736 ? -20.916 20.632 34.470 1.00 33.69 736 THR A C 1
ATOM 5698 O O . THR A 1 736 ? -19.982 21.182 35.062 1.00 33.69 736 THR A O 1
ATOM 5701 N N . ASN A 1 737 ? -21.830 19.902 35.103 1.00 39.28 737 ASN A N 1
ATOM 5702 C CA . ASN A 1 737 ? -21.619 19.293 36.404 1.00 39.28 737 ASN A CA 1
ATOM 5703 C C . ASN A 1 737 ? -20.520 18.222 36.285 1.00 39.28 737 ASN A C 1
ATOM 5705 O O . ASN A 1 737 ? -20.168 17.776 35.195 1.00 39.28 737 ASN A O 1
ATOM 5709 N N . ASN A 1 738 ? -19.966 17.813 37.421 1.00 40.00 738 ASN A N 1
ATOM 5710 C CA . ASN A 1 738 ? -18.878 16.844 37.477 1.00 40.00 738 ASN A CA 1
ATOM 5711 C C . ASN A 1 738 ? -19.439 15.427 37.236 1.00 40.00 738 ASN A C 1
ATOM 5713 O O . ASN A 1 738 ? -19.878 14.799 38.192 1.00 40.00 738 ASN A O 1
ATOM 5717 N N . ILE A 1 739 ? -19.470 14.951 35.982 1.00 55.16 739 ILE A N 1
ATOM 5718 C CA . ILE A 1 739 ? -20.204 13.731 35.564 1.00 55.16 739 ILE A CA 1
ATOM 5719 C C . ILE A 1 739 ? -19.833 12.506 36.425 1.00 55.16 739 ILE A C 1
ATOM 5721 O O . ILE A 1 739 ? -20.716 11.753 36.831 1.00 55.16 739 ILE A O 1
ATOM 5725 N N . ASN A 1 740 ? -18.558 12.390 36.815 1.00 47.62 740 ASN A N 1
ATOM 5726 C CA . ASN A 1 740 ? -18.030 11.298 37.641 1.00 47.62 740 ASN A CA 1
ATOM 5727 C C . ASN A 1 740 ? -18.168 11.502 39.170 1.00 47.62 740 ASN A C 1
ATOM 5729 O O . ASN A 1 740 ? -17.505 10.823 39.953 1.00 47.62 740 ASN A O 1
ATOM 5733 N N . SER A 1 741 ? -19.028 12.413 39.646 1.00 54.00 741 SER A N 1
ATOM 5734 C CA . SER A 1 741 ? -19.449 12.412 41.060 1.00 54.00 741 SER A CA 1
ATOM 5735 C C . SER A 1 741 ? -20.338 11.203 41.362 1.00 54.00 741 SER A C 1
ATOM 5737 O O . SER A 1 741 ? -21.242 10.924 40.576 1.00 54.00 741 SER A O 1
ATOM 5739 N N . GLN A 1 742 ? -20.155 10.534 42.510 1.00 53.31 742 GLN A N 1
ATOM 5740 C CA . GLN A 1 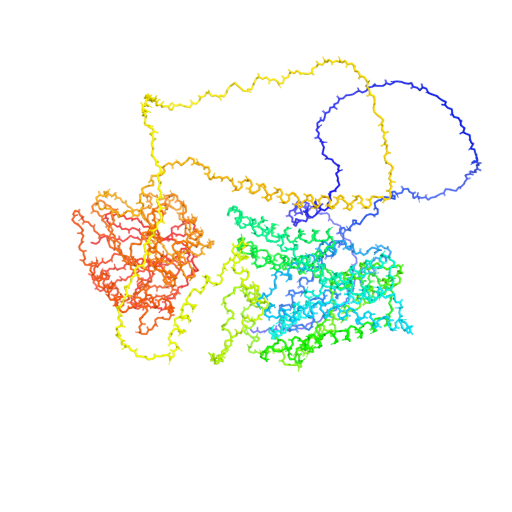742 ? -21.060 9.458 42.940 1.00 53.31 742 GLN A CA 1
ATOM 5741 C C . GLN A 1 742 ? -22.521 9.958 42.984 1.00 53.31 742 GLN A C 1
ATOM 5743 O O . GLN A 1 742 ? -22.819 10.846 43.787 1.00 53.31 742 GLN A O 1
ATOM 5748 N N . PRO A 1 743 ? -23.425 9.413 42.148 1.00 54.81 743 PRO A N 1
ATOM 5749 C CA . PRO A 1 743 ? -24.827 9.824 42.116 1.00 54.81 743 PRO A CA 1
ATOM 5750 C C . PRO A 1 743 ? -25.544 9.365 43.381 1.00 54.81 743 PRO A C 1
ATOM 5752 O O . PRO A 1 743 ? -25.327 8.239 43.834 1.00 54.81 743 PRO A O 1
ATOM 5755 N N . SER A 1 744 ? -26.406 10.205 43.951 1.00 57.62 744 SER A N 1
ATOM 5756 C CA . SER A 1 744 ? -27.010 9.930 45.252 1.00 57.62 744 SER A CA 1
ATOM 5757 C C . SER A 1 744 ? -28.501 9.604 45.142 1.00 57.62 744 SER A C 1
ATOM 5759 O O . SER A 1 744 ? -29.242 10.177 44.348 1.00 57.62 744 SER A O 1
ATOM 5761 N N . ILE A 1 745 ? -28.991 8.716 46.011 1.00 63.94 745 ILE A N 1
ATOM 5762 C CA . ILE A 1 745 ? -30.437 8.452 46.149 1.00 63.94 745 ILE A CA 1
ATOM 5763 C C . ILE A 1 745 ? -31.174 9.693 46.717 1.00 63.94 745 ILE A C 1
ATOM 5765 O O . ILE A 1 745 ? -32.399 9.777 46.657 1.00 63.94 745 ILE A O 1
ATOM 5769 N N . LEU A 1 746 ? -30.438 10.687 47.233 1.00 56.59 746 LEU A N 1
ATOM 5770 C CA . LEU A 1 746 ? -30.973 11.966 47.710 1.00 56.59 746 LEU A CA 1
ATOM 5771 C C . LEU A 1 746 ? -31.232 12.967 46.567 1.00 56.59 746 LEU A C 1
ATOM 5773 O O . LEU A 1 746 ? -31.888 13.978 46.805 1.00 56.59 746 LEU A O 1
ATOM 5777 N N . ASP A 1 747 ? -30.767 12.682 45.344 1.00 59.78 747 ASP A N 1
ATOM 5778 C CA . ASP A 1 747 ? -30.905 13.567 44.173 1.00 59.78 747 ASP A CA 1
ATOM 5779 C C . ASP A 1 747 ? -32.363 13.646 43.660 1.00 59.78 747 ASP A C 1
ATOM 5781 O O . ASP A 1 747 ? -32.700 14.507 42.847 1.00 59.78 747 ASP A O 1
ATOM 5785 N N . GLY A 1 748 ? -33.241 12.769 44.165 1.00 68.31 748 GLY A N 1
ATOM 5786 C CA . GLY A 1 748 ? -34.664 12.684 43.834 1.00 68.31 748 GLY A CA 1
ATOM 5787 C C . GLY A 1 748 ? -35.036 11.393 43.099 1.00 68.31 748 GLY A C 1
ATOM 5788 O O . GLY A 1 748 ? -34.178 10.641 42.645 1.00 68.31 748 GLY A O 1
ATOM 5789 N N . PHE A 1 749 ? -36.339 11.130 42.978 1.00 82.44 749 PHE A N 1
ATOM 5790 C CA . PHE A 1 749 ? -36.863 10.050 42.138 1.00 82.44 749 PHE A CA 1
ATOM 5791 C C . PHE A 1 749 ? -37.588 10.654 40.925 1.00 82.44 749 PHE A C 1
ATOM 5793 O O . PHE A 1 749 ? -38.469 11.487 41.144 1.00 82.44 749 PHE A O 1
ATOM 5800 N N . PRO A 1 750 ? -37.263 10.244 39.685 1.00 88.06 750 PRO A N 1
ATOM 5801 C CA . PRO A 1 750 ? -38.047 10.597 38.503 1.00 88.06 750 PRO A CA 1
ATOM 5802 C C . PRO A 1 750 ? -39.361 9.795 38.466 1.00 88.06 750 PRO A C 1
ATOM 5804 O O . PRO A 1 750 ? -39.529 8.848 39.239 1.00 88.06 750 PRO A O 1
ATOM 5807 N N . ASP A 1 751 ? -40.277 10.145 37.559 1.00 86.44 751 ASP A N 1
ATOM 5808 C CA . ASP A 1 751 ? -41.527 9.398 37.342 1.00 86.44 751 ASP A CA 1
ATOM 5809 C C . ASP A 1 751 ? -41.306 8.096 36.539 1.00 86.44 751 ASP A C 1
ATOM 5811 O O . ASP A 1 751 ? -41.826 7.034 36.896 1.00 86.44 751 ASP A O 1
ATOM 5815 N N . GLU A 1 752 ? -40.458 8.156 35.513 1.00 91.94 752 GLU A N 1
ATOM 5816 C CA . GLU A 1 752 ? -39.945 7.019 34.737 1.00 91.94 752 GLU A CA 1
ATOM 5817 C C . GLU A 1 752 ? -38.554 7.351 34.165 1.00 91.94 752 GLU A C 1
ATOM 5819 O O . GLU A 1 752 ? -38.050 8.464 34.348 1.00 91.94 752 GLU A O 1
ATOM 5824 N N . THR A 1 753 ? -37.850 6.382 33.573 1.00 94.12 753 THR A N 1
ATOM 5825 C CA . THR A 1 753 ? -36.451 6.566 33.141 1.00 94.12 753 THR A CA 1
ATOM 5826 C C . THR A 1 753 ? -36.079 5.669 31.969 1.00 94.12 753 THR A C 1
ATOM 5828 O O . THR A 1 753 ? -36.208 4.449 32.049 1.00 94.12 753 THR A O 1
ATOM 5831 N N . SER A 1 754 ? -35.524 6.273 30.920 1.00 95.62 754 SER A N 1
ATOM 5832 C CA . SER A 1 754 ? -34.959 5.571 29.766 1.00 95.62 754 SER A CA 1
ATOM 5833 C C . SER A 1 754 ? -33.441 5.400 29.892 1.00 95.62 754 SER A C 1
ATOM 5835 O O . SER A 1 754 ? -32.755 6.273 30.427 1.00 95.62 754 SER A O 1
ATOM 5837 N N . PHE A 1 755 ? -32.892 4.323 29.335 1.00 96.06 755 PHE A N 1
ATOM 5838 C CA . PHE A 1 755 ? -31.455 4.145 29.105 1.00 96.06 755 PHE A CA 1
ATOM 5839 C C . PHE A 1 755 ? -31.188 3.337 27.824 1.00 96.06 755 PHE A C 1
ATOM 5841 O O . PHE A 1 755 ? -32.106 2.766 27.234 1.00 96.06 755 PHE A O 1
ATOM 5848 N N . ILE A 1 756 ? -29.930 3.312 27.383 1.00 97.69 756 ILE A N 1
ATOM 5849 C CA . ILE A 1 756 ? -29.454 2.522 26.234 1.00 97.69 756 ILE A CA 1
ATOM 5850 C C . ILE A 1 756 ? -28.544 1.394 26.735 1.00 97.69 756 ILE A C 1
ATOM 5852 O O . ILE A 1 756 ? -27.813 1.607 27.700 1.00 97.69 756 ILE A O 1
ATOM 5856 N N . ALA A 1 757 ? -28.562 0.223 26.095 1.00 97.94 757 ALA A N 1
ATOM 5857 C CA . ALA A 1 757 ? -27.633 -0.874 26.365 1.00 97.94 757 ALA A CA 1
ATOM 5858 C C . ALA A 1 757 ? -27.072 -1.480 25.070 1.00 97.94 757 ALA A C 1
ATOM 5860 O O . ALA A 1 757 ? -27.842 -1.913 24.210 1.00 97.94 757 ALA A O 1
ATOM 5861 N N . PHE A 1 758 ? -25.746 -1.500 24.937 1.00 97.56 758 PHE A N 1
ATOM 5862 C CA . PHE A 1 758 ? -25.018 -2.147 23.841 1.00 97.56 758 PHE A CA 1
ATOM 5863 C C . PHE A 1 758 ? -23.542 -2.352 24.205 1.00 97.56 758 PHE A C 1
ATOM 5865 O O . PHE A 1 758 ? -23.043 -1.741 25.146 1.00 97.56 758 PHE A O 1
ATOM 5872 N N . GLY A 1 759 ? -22.850 -3.211 23.470 1.00 95.94 759 GLY A N 1
ATOM 5873 C CA . GLY A 1 759 ? -21.405 -3.429 23.566 1.00 95.94 759 GLY A CA 1
ATOM 5874 C C . GLY A 1 759 ? -20.857 -3.781 22.194 1.00 95.94 759 GLY A C 1
ATOM 5875 O O . GLY A 1 759 ? -21.580 -3.642 21.198 1.00 95.94 759 GLY A O 1
ATOM 5876 N N . ASP A 1 760 ? -19.614 -4.252 22.148 1.00 95.75 760 ASP A N 1
ATOM 5877 C CA . ASP A 1 760 ? -19.021 -4.794 20.920 1.00 95.75 760 ASP A CA 1
ATOM 5878 C C . ASP A 1 760 ? -18.990 -3.720 19.817 1.00 95.75 760 ASP A C 1
ATOM 5880 O O . ASP A 1 760 ? -19.315 -3.928 18.641 1.00 95.75 760 ASP A O 1
ATOM 5884 N N . PHE A 1 761 ? -18.619 -2.519 20.263 1.00 93.00 761 PHE A N 1
ATOM 5885 C CA . PHE A 1 761 ? -18.325 -1.333 19.474 1.00 93.00 761 PHE A CA 1
ATOM 5886 C C . PHE A 1 761 ? -16.839 -0.982 19.642 1.00 93.00 761 PHE A C 1
ATOM 5888 O O . PHE A 1 761 ? -16.067 -1.745 20.205 1.00 93.00 761 PHE A O 1
ATOM 5895 N N . GLY A 1 762 ? -16.396 0.167 19.140 1.00 90.94 762 GLY A N 1
ATOM 5896 C CA . GLY A 1 762 ? -14.997 0.573 19.277 1.00 90.94 762 GLY A CA 1
ATOM 5897 C C . GLY A 1 762 ? -14.086 0.019 18.184 1.00 90.94 762 GLY A C 1
ATOM 5898 O O . GLY A 1 762 ? -12.866 0.024 18.340 1.00 90.94 762 GLY A O 1
ATOM 5899 N N . THR A 1 763 ? -14.671 -0.446 17.081 1.00 92.25 763 THR A N 1
ATOM 5900 C CA . THR A 1 763 ? -13.990 -0.776 15.823 1.00 92.25 763 THR A CA 1
ATOM 5901 C C . THR A 1 763 ? -13.412 0.460 15.135 1.00 92.25 763 THR A C 1
ATOM 5903 O O . THR A 1 763 ? -12.409 0.349 14.441 1.00 92.25 763 THR A O 1
ATOM 5906 N N . GLY A 1 764 ? -14.048 1.626 15.305 1.00 89.81 764 GLY A N 1
ATOM 5907 C CA . GLY A 1 764 ? -13.775 2.833 14.516 1.00 89.81 764 GLY A CA 1
ATOM 5908 C C . GLY A 1 764 ? -14.369 2.796 13.100 1.00 89.81 764 GLY A C 1
ATOM 5909 O O . GLY A 1 764 ? -14.222 3.761 12.356 1.00 89.81 764 GLY A O 1
ATOM 5910 N N . ASP A 1 765 ? -15.053 1.709 12.730 1.00 90.62 765 ASP A N 1
ATOM 5911 C CA . ASP A 1 765 ? -15.490 1.433 11.361 1.00 90.62 765 ASP A CA 1
ATOM 5912 C C . ASP A 1 765 ? -16.874 2.016 11.012 1.00 90.62 765 ASP A C 1
ATOM 5914 O O . ASP A 1 765 ? -17.623 2.519 11.857 1.00 90.62 765 ASP A O 1
ATOM 5918 N N . GLU A 1 766 ? -17.252 1.912 9.735 1.00 92.12 766 GLU A N 1
ATOM 5919 C CA . GLU A 1 766 ? -18.551 2.383 9.242 1.00 92.12 766 GLU A CA 1
ATOM 5920 C C . GLU A 1 766 ? -19.739 1.621 9.867 1.00 92.12 766 GLU A C 1
ATOM 5922 O O . GLU A 1 766 ? -20.824 2.189 9.994 1.00 92.12 766 GLU A O 1
ATOM 5927 N N . ASN A 1 767 ? -19.576 0.371 10.324 1.00 93.69 767 ASN A N 1
ATOM 5928 C CA . ASN A 1 767 ? -20.655 -0.336 11.021 1.00 93.69 767 ASN A CA 1
ATOM 5929 C C . ASN A 1 767 ? -20.922 0.263 12.408 1.00 93.69 767 ASN A C 1
ATOM 5931 O O . ASN A 1 767 ? -22.079 0.578 12.706 1.00 93.69 767 ASN A O 1
ATOM 5935 N N . GLN A 1 768 ? -19.882 0.528 13.210 1.00 96.31 768 GLN A N 1
ATOM 5936 C CA . GLN A 1 768 ? -20.038 1.298 14.450 1.00 96.31 768 GLN A CA 1
ATOM 5937 C C . GLN A 1 768 ? -20.609 2.691 14.170 1.00 96.31 768 GLN A C 1
ATOM 5939 O O . GLN A 1 768 ? -21.522 3.139 14.867 1.00 96.31 768 GLN A O 1
ATOM 5944 N N . ARG A 1 769 ? -20.117 3.382 13.136 1.00 95.06 769 ARG A N 1
ATOM 5945 C CA . ARG A 1 769 ? -20.593 4.725 12.781 1.00 95.06 769 ARG A CA 1
ATOM 5946 C C . ARG A 1 769 ? -22.085 4.747 12.451 1.00 95.06 769 ARG A C 1
ATOM 5948 O O . ARG A 1 769 ? -22.800 5.645 12.894 1.00 95.06 769 ARG A O 1
ATOM 5955 N N . ARG A 1 770 ? -22.584 3.737 11.733 1.00 95.88 770 ARG A N 1
ATOM 5956 C CA . ARG A 1 770 ? -24.017 3.572 11.443 1.00 95.88 770 ARG A CA 1
ATOM 5957 C C . ARG A 1 770 ? -24.836 3.323 12.710 1.00 95.88 770 ARG A C 1
ATOM 5959 O O . ARG A 1 770 ? -25.907 3.909 12.846 1.00 95.88 770 ARG A O 1
ATOM 5966 N N . VAL A 1 771 ? -24.328 2.539 13.665 1.00 96.88 771 VAL A N 1
ATOM 5967 C CA . VAL A 1 771 ? -24.971 2.368 14.984 1.00 96.88 771 VAL A CA 1
ATOM 5968 C C . VAL A 1 771 ? -24.969 3.678 15.781 1.00 96.88 771 VAL A C 1
ATOM 5970 O O . VAL A 1 771 ? -25.996 4.038 16.350 1.00 96.88 771 VAL A O 1
ATOM 5973 N N . ALA A 1 772 ? -23.875 4.444 15.770 1.00 96.25 772 ALA A N 1
ATOM 5974 C CA . ALA A 1 772 ? -23.783 5.746 16.435 1.00 96.25 772 ALA A CA 1
ATOM 5975 C C . ALA A 1 772 ? -24.768 6.782 15.854 1.00 96.25 772 ALA A C 1
ATOM 5977 O O . ALA A 1 772 ? -25.438 7.492 16.606 1.00 96.25 772 ALA A O 1
ATOM 5978 N N . LEU A 1 773 ? -24.931 6.818 14.527 1.00 95.38 773 LEU A N 1
ATOM 5979 C CA . LEU A 1 773 ? -25.936 7.647 13.851 1.00 95.38 773 LEU A CA 1
ATOM 5980 C C . LEU A 1 773 ? -27.371 7.180 14.155 1.00 95.38 773 LEU A C 1
ATOM 5982 O O . LEU A 1 773 ? -28.259 8.005 14.376 1.00 95.38 773 LEU A O 1
ATOM 5986 N N . ALA A 1 774 ? -27.613 5.868 14.222 1.00 95.62 774 ALA A N 1
ATOM 5987 C CA . ALA A 1 774 ? -28.912 5.321 14.611 1.00 95.62 774 ALA A CA 1
ATOM 5988 C C . ALA A 1 774 ? -29.252 5.605 16.089 1.00 95.62 774 ALA A C 1
ATOM 5990 O O . ALA A 1 774 ? -30.415 5.860 16.409 1.00 95.62 774 ALA A O 1
ATOM 5991 N N . LEU A 1 775 ? -28.249 5.631 16.974 1.00 95.50 775 LEU A N 1
ATOM 5992 C CA . LEU A 1 775 ? -28.368 6.075 18.365 1.00 95.50 775 LEU A CA 1
ATOM 5993 C C . LEU A 1 775 ? -28.717 7.564 18.454 1.00 95.50 775 LEU A C 1
ATOM 5995 O O . LEU A 1 775 ? -29.631 7.927 19.194 1.00 95.50 775 LEU A O 1
ATOM 5999 N N . GLU A 1 776 ? -28.039 8.429 17.696 1.00 93.31 776 GLU A N 1
ATOM 6000 C CA . GLU A 1 776 ? -28.351 9.862 17.613 1.00 93.31 776 GLU A CA 1
ATOM 6001 C C . GLU A 1 776 ? -29.799 10.095 17.152 1.00 93.31 776 GLU A C 1
ATOM 6003 O O . GLU A 1 776 ? -30.571 10.752 17.857 1.00 93.31 776 GLU A O 1
ATOM 6008 N N . ASN A 1 777 ? -30.204 9.487 16.034 1.00 93.06 777 ASN A N 1
ATOM 6009 C CA . ASN A 1 777 ? -31.559 9.606 15.491 1.00 93.06 777 ASN A CA 1
ATOM 6010 C C . ASN A 1 777 ? -32.631 9.077 16.459 1.00 93.06 777 ASN A C 1
ATOM 6012 O O . ASN A 1 777 ? -33.629 9.753 16.717 1.00 93.06 777 ASN A O 1
ATOM 6016 N N . TYR A 1 778 ? -32.427 7.892 17.042 1.00 94.62 778 TYR A N 1
ATOM 6017 C CA . TYR A 1 778 ? -33.394 7.292 17.961 1.00 94.62 778 TYR A CA 1
ATOM 6018 C C . TYR A 1 778 ? -33.497 8.088 19.266 1.00 94.62 778 TYR A C 1
ATOM 6020 O O . TYR A 1 778 ? -34.593 8.481 19.677 1.00 94.62 778 TYR A O 1
ATOM 6028 N N . THR A 1 779 ? -32.363 8.402 19.904 1.00 92.75 779 THR A N 1
ATOM 6029 C CA . THR A 1 779 ? -32.365 9.171 21.156 1.00 92.75 779 THR A CA 1
ATOM 6030 C C . THR A 1 779 ? -32.917 10.577 20.960 1.00 92.75 779 THR A C 1
ATOM 6032 O O . THR A 1 779 ? -33.559 11.076 21.883 1.00 92.75 779 THR A O 1
ATOM 6035 N N . ALA A 1 780 ? -32.786 11.201 19.780 1.00 87.62 780 ALA A N 1
ATOM 6036 C CA . ALA A 1 780 ? -33.454 12.465 19.463 1.00 87.62 780 ALA A CA 1
ATOM 6037 C C . ALA A 1 780 ? -34.981 12.384 19.661 1.00 87.62 780 ALA A C 1
ATOM 6039 O O . ALA A 1 780 ? -35.549 13.293 20.272 1.00 87.62 780 ALA A O 1
ATOM 6040 N N . THR A 1 781 ? -35.614 11.274 19.261 1.00 86.38 781 THR A N 1
ATOM 6041 C CA . THR A 1 781 ? -37.060 11.025 19.445 1.00 86.38 781 THR A CA 1
ATOM 6042 C C . THR A 1 781 ? -37.457 10.544 20.845 1.00 86.38 781 THR A C 1
ATOM 6044 O O . THR A 1 781 ? -38.619 10.677 21.219 1.00 86.38 781 THR A O 1
ATOM 6047 N N . MET A 1 782 ? -36.517 10.001 21.626 1.00 89.06 782 MET A N 1
ATOM 6048 C CA . MET A 1 782 ? -36.823 9.367 22.910 1.00 89.06 782 MET A CA 1
ATOM 6049 C C . MET A 1 782 ? -37.169 10.390 24.008 1.00 89.06 782 MET A C 1
ATOM 6051 O O . MET A 1 782 ? -36.407 11.337 24.257 1.00 89.06 782 MET A O 1
ATOM 6055 N N . ASP A 1 783 ? -38.305 10.147 24.669 1.00 85.06 783 ASP A N 1
ATOM 6056 C CA . ASP A 1 783 ? -38.858 10.897 25.800 1.00 85.06 783 ASP A CA 1
ATOM 6057 C C . ASP A 1 783 ? -39.356 9.895 26.874 1.00 85.06 783 ASP A C 1
ATOM 6059 O O . ASP A 1 783 ? -40.167 9.029 26.534 1.00 85.06 783 ASP A O 1
ATOM 6063 N N . PRO A 1 784 ? -38.852 9.934 28.126 1.00 89.25 784 PRO A N 1
ATOM 6064 C CA . PRO A 1 784 ? -37.731 10.759 28.566 1.00 89.25 784 PRO A CA 1
ATOM 6065 C C . PRO A 1 784 ? -36.422 10.395 27.829 1.00 89.25 784 PRO A C 1
ATOM 6067 O O . PRO A 1 784 ? -36.235 9.239 27.429 1.00 89.25 784 PRO A O 1
ATOM 6070 N N . PRO A 1 785 ? -35.494 11.358 27.650 1.00 89.94 785 PRO A N 1
ATOM 6071 C CA . PRO A 1 785 ? -34.168 11.106 27.077 1.00 89.94 785 PRO A CA 1
ATOM 6072 C C . PRO A 1 785 ? -33.364 10.100 27.928 1.00 89.94 785 PRO A C 1
ATOM 6074 O O . PRO A 1 785 ? -33.700 9.877 29.095 1.00 89.94 785 PRO A O 1
ATOM 6077 N N . PRO A 1 786 ? -32.300 9.478 27.380 1.00 94.31 786 PRO A N 1
ATOM 6078 C CA . PRO A 1 786 ? -31.531 8.484 28.123 1.00 94.31 786 PRO A CA 1
ATOM 6079 C C . PRO A 1 786 ? -30.848 9.128 29.337 1.00 94.31 786 PRO A C 1
ATOM 6081 O O . PRO A 1 786 ? -30.215 10.172 29.216 1.00 94.31 786 PRO A O 1
ATOM 6084 N N . ALA A 1 787 ? -30.961 8.504 30.509 1.00 93.00 787 ALA A N 1
ATOM 6085 C CA . ALA A 1 787 ? -30.336 8.985 31.745 1.00 93.00 787 ALA A CA 1
ATOM 6086 C C . ALA A 1 787 ? -28.890 8.483 31.934 1.00 93.00 787 ALA A C 1
ATOM 6088 O O . ALA A 1 787 ? -28.138 9.037 32.738 1.00 93.00 787 ALA A O 1
ATOM 6089 N N . PHE A 1 788 ? -28.529 7.403 31.237 1.00 95.19 788 PHE A N 1
ATOM 6090 C CA . PHE A 1 788 ? -27.215 6.758 31.215 1.00 95.19 788 PHE A CA 1
ATOM 6091 C C . PHE A 1 788 ? -27.143 5.755 30.048 1.00 95.19 788 PHE A C 1
ATOM 6093 O O . PHE A 1 788 ? -28.156 5.465 29.401 1.00 95.19 788 PHE A O 1
ATOM 6100 N N . VAL A 1 789 ? -25.954 5.198 29.816 1.00 97.12 789 VAL A N 1
ATOM 6101 C CA . VAL A 1 789 ? -25.708 4.075 28.899 1.00 97.12 789 VAL A CA 1
ATOM 6102 C C . VAL A 1 789 ? -25.145 2.885 29.686 1.00 97.12 789 VAL A C 1
ATOM 6104 O O . VAL A 1 789 ? -24.340 3.064 30.599 1.00 97.12 789 VAL A O 1
ATOM 6107 N N . LEU A 1 790 ? -25.579 1.672 29.348 1.00 97.75 790 LEU A N 1
ATOM 6108 C CA . LEU A 1 790 ? -24.940 0.414 29.727 1.00 97.75 790 LEU A CA 1
ATOM 6109 C C . LEU A 1 790 ? -24.012 -0.012 28.588 1.00 97.75 790 LEU A C 1
ATOM 6111 O O . LEU A 1 790 ? -24.498 -0.338 27.506 1.00 97.75 790 LEU A O 1
ATOM 6115 N N . SER A 1 791 ? -22.704 -0.007 28.833 1.00 97.56 791 SER A N 1
ATOM 6116 C CA . SER A 1 791 ? -21.717 -0.530 27.893 1.00 97.56 791 SER A CA 1
ATOM 6117 C C . SER A 1 791 ? -21.344 -1.961 28.270 1.00 97.56 791 SER A C 1
ATOM 6119 O O . SER A 1 791 ? -20.730 -2.197 29.315 1.00 97.56 791 SER A O 1
ATOM 6121 N N . THR A 1 792 ? -21.728 -2.934 27.443 1.00 97.38 792 THR A N 1
ATOM 6122 C CA . THR A 1 792 ? -21.610 -4.368 27.756 1.00 97.38 792 THR A CA 1
ATOM 6123 C C . THR A 1 792 ? -20.258 -4.982 27.369 1.00 97.38 792 THR A C 1
ATOM 6125 O O . THR A 1 792 ? -20.195 -6.156 27.017 1.00 97.38 792 THR A O 1
ATOM 6128 N N . GLY A 1 793 ? -19.175 -4.209 27.480 1.00 94.88 793 GLY A N 1
ATOM 6129 C CA . GLY A 1 793 ? -17.804 -4.632 27.172 1.00 94.88 793 GLY A CA 1
ATOM 6130 C C . GLY A 1 793 ? -17.412 -4.505 25.702 1.00 94.88 793 GLY A C 1
ATOM 6131 O O . GLY A 1 793 ? -18.270 -4.320 24.840 1.00 94.88 793 GLY A O 1
ATOM 6132 N N . ASP A 1 794 ? -16.100 -4.574 25.482 1.00 95.69 794 ASP A N 1
ATOM 6133 C CA . ASP A 1 794 ? -15.375 -4.232 24.259 1.00 95.69 794 ASP A CA 1
ATOM 6134 C C . ASP A 1 794 ? -15.670 -2.789 23.838 1.00 95.69 794 ASP A C 1
ATOM 6136 O O . ASP A 1 794 ? -16.574 -2.483 23.061 1.00 95.69 794 ASP A O 1
ATOM 6140 N N . GLN A 1 795 ? -14.921 -1.879 24.475 1.00 95.44 795 GLN A N 1
ATOM 6141 C CA . GLN A 1 795 ? -14.981 -0.437 24.233 1.00 95.44 795 GLN A CA 1
ATOM 6142 C C . GLN A 1 795 ? -14.136 -0.030 23.025 1.00 95.44 795 GLN A C 1
ATOM 6144 O O . GLN A 1 795 ? -14.405 1.014 22.429 1.00 95.44 795 GLN A O 1
ATOM 6149 N N . ILE A 1 796 ? -13.083 -0.810 22.745 1.00 94.75 796 ILE A N 1
ATOM 6150 C CA . ILE A 1 796 ? -12.053 -0.618 21.718 1.00 94.75 796 ILE A CA 1
ATOM 6151 C C . ILE A 1 796 ? -11.597 -2.010 21.240 1.00 94.75 796 ILE A C 1
ATOM 6153 O O . ILE A 1 796 ? -11.158 -2.827 22.051 1.00 94.75 796 ILE A O 1
ATOM 6157 N N . TYR A 1 797 ? -11.686 -2.287 19.935 1.00 88.06 797 TYR A N 1
ATOM 6158 C CA . TYR A 1 797 ? -11.271 -3.577 19.360 1.00 88.06 797 TYR A CA 1
ATOM 6159 C C . TYR A 1 797 ? -9.763 -3.684 19.102 1.00 88.06 797 TYR A C 1
ATOM 6161 O O . TYR A 1 797 ? -9.019 -2.708 19.164 1.00 88.06 797 TYR A O 1
ATOM 6169 N N . GLY A 1 798 ? -9.314 -4.908 18.808 1.00 82.56 798 GLY A N 1
ATOM 6170 C CA . GLY A 1 798 ? -7.901 -5.263 18.726 1.00 82.56 798 GLY A CA 1
ATOM 6171 C C . GLY A 1 798 ? -7.449 -5.791 20.079 1.00 82.56 798 GLY A C 1
ATOM 6172 O O . GLY A 1 798 ? -7.707 -6.949 20.391 1.00 82.56 798 GLY A O 1
ATOM 6173 N N . HIS A 1 799 ? -6.839 -4.934 20.895 1.00 85.81 799 HIS A N 1
ATOM 6174 C CA . HIS A 1 799 ? -6.334 -5.290 22.227 1.00 85.81 799 HIS A CA 1
ATOM 6175 C C . HIS A 1 799 ? -6.666 -4.204 23.269 1.00 85.81 799 HIS A C 1
ATOM 6177 O O . HIS A 1 799 ? -5.814 -3.824 24.070 1.00 85.81 799 HIS A O 1
ATOM 6183 N N . GLY A 1 800 ? -7.883 -3.648 23.228 1.00 91.56 800 GLY A N 1
ATOM 6184 C CA . GLY A 1 800 ? -8.343 -2.659 24.204 1.00 91.56 800 GLY A CA 1
ATOM 6185 C C . GLY A 1 800 ? -7.545 -1.352 24.148 1.00 91.56 800 GLY A C 1
ATOM 6186 O O . GLY A 1 800 ? -7.285 -0.821 23.071 1.00 91.56 800 GLY A O 1
ATOM 6187 N N . ILE A 1 801 ? -7.161 -0.825 25.315 1.00 95.12 801 ILE A N 1
ATOM 6188 C CA . ILE A 1 801 ? -6.294 0.359 25.438 1.00 95.12 801 ILE A CA 1
ATOM 6189 C C . ILE A 1 801 ? -5.076 0.059 26.309 1.00 95.12 801 ILE A C 1
ATOM 6191 O O . ILE A 1 801 ? -5.197 -0.584 27.350 1.00 95.12 801 ILE A O 1
ATOM 6195 N N . GLU A 1 802 ? -3.909 0.585 25.942 1.00 91.94 802 GLU A N 1
ATOM 6196 C CA . GLU A 1 802 ? -2.678 0.437 26.744 1.00 91.94 802 GLU A CA 1
ATOM 6197 C C . GLU A 1 802 ? -2.394 1.694 27.602 1.00 91.94 802 GLU A C 1
ATOM 6199 O O . GLU A 1 802 ? -1.485 1.716 28.435 1.00 91.94 802 GLU A O 1
ATOM 6204 N N . SER A 1 803 ? -3.171 2.776 27.434 1.00 94.44 803 SER A N 1
ATOM 6205 C CA . SER A 1 803 ? -3.014 4.014 28.210 1.00 94.44 803 SER A CA 1
ATOM 6206 C C . SER A 1 803 ? -4.311 4.808 28.378 1.00 94.44 803 SER A C 1
ATOM 6208 O O . SER A 1 803 ? -5.161 4.852 27.500 1.00 94.44 803 SER A O 1
ATOM 6210 N N . ALA A 1 804 ? -4.440 5.564 29.471 1.00 92.25 804 ALA A N 1
ATOM 6211 C CA . ALA A 1 804 ? -5.560 6.495 29.651 1.00 92.25 804 ALA A CA 1
ATOM 6212 C C . ALA A 1 804 ? -5.571 7.662 28.643 1.00 92.25 804 ALA A C 1
ATOM 6214 O O . ALA A 1 804 ? -6.521 8.443 28.614 1.00 92.25 804 ALA A O 1
ATOM 6215 N N . ASN A 1 805 ? -4.504 7.825 27.855 1.00 92.12 805 ASN A N 1
ATOM 6216 C CA . ASN A 1 805 ? -4.388 8.799 26.767 1.00 92.12 805 ASN A CA 1
ATOM 6217 C C . ASN A 1 805 ? -4.189 8.113 25.403 1.00 92.12 805 ASN A C 1
ATOM 6219 O O . ASN A 1 805 ? -3.586 8.703 24.509 1.00 92.12 805 ASN A O 1
ATOM 6223 N N . ASP A 1 806 ? -4.643 6.865 25.269 1.00 90.50 806 ASP A N 1
ATOM 6224 C CA . ASP A 1 806 ? -4.608 6.118 24.014 1.00 90.50 806 ASP A CA 1
ATOM 6225 C C . ASP A 1 806 ? -5.394 6.859 22.908 1.00 90.50 806 ASP A C 1
ATOM 6227 O O . ASP A 1 806 ? -6.548 7.233 23.144 1.00 90.50 806 ASP A O 1
ATOM 6231 N N . PRO A 1 807 ? -4.819 7.106 21.713 1.00 87.62 807 PRO A N 1
ATOM 6232 C CA . PRO A 1 807 ? -5.523 7.769 20.614 1.00 87.62 807 PRO A CA 1
ATOM 6233 C C . PRO A 1 807 ? -6.827 7.076 20.191 1.00 87.62 807 PRO A C 1
ATOM 6235 O O . PRO A 1 807 ? -7.750 7.762 19.738 1.00 87.62 807 PRO A O 1
ATOM 6238 N N . LEU A 1 808 ? -6.930 5.752 20.379 1.00 89.69 808 LEU A N 1
ATOM 6239 C CA . LEU A 1 808 ? -8.125 4.969 20.046 1.00 89.69 808 LEU A CA 1
ATOM 6240 C C . LEU A 1 808 ? -9.356 5.424 20.842 1.00 89.69 808 LEU A C 1
ATOM 6242 O O . LEU A 1 808 ? -10.457 5.450 20.296 1.00 89.69 808 LEU A O 1
ATOM 6246 N N . LEU A 1 809 ? -9.175 5.888 22.088 1.00 91.31 809 LEU A N 1
ATOM 6247 C CA . LEU A 1 809 ? -10.254 6.479 22.891 1.00 91.31 809 LEU A CA 1
ATOM 6248 C C . LEU A 1 809 ? -10.903 7.662 22.180 1.00 91.31 809 LEU A C 1
ATOM 6250 O O . LEU A 1 809 ? -12.122 7.820 22.222 1.00 91.31 809 LEU A O 1
ATOM 6254 N N . SER A 1 810 ? -10.107 8.490 21.501 1.00 88.94 810 SER A N 1
ATOM 6255 C CA . SER A 1 810 ? -10.671 9.628 20.795 1.00 88.94 810 SER A CA 1
ATOM 6256 C C . SER A 1 810 ? -11.384 9.169 19.527 1.00 88.94 810 SER A C 1
ATOM 6258 O O . SER A 1 810 ? -12.582 9.411 19.383 1.00 88.94 810 SER A O 1
ATOM 6260 N N . ALA A 1 811 ? -10.686 8.455 18.639 1.00 86.19 811 ALA A N 1
ATOM 6261 C CA . ALA A 1 811 ? -11.231 8.019 17.353 1.00 86.19 811 ALA A CA 1
ATOM 6262 C C . ALA A 1 811 ? -12.499 7.154 17.501 1.00 86.19 811 ALA A C 1
ATOM 6264 O O . ALA A 1 811 ? -13.536 7.469 16.913 1.00 86.19 811 ALA A O 1
ATOM 6265 N N . ASN A 1 812 ? -12.443 6.123 18.344 1.00 93.00 812 ASN A N 1
ATOM 6266 C CA . ASN A 1 812 ? -13.441 5.055 18.370 1.00 93.00 812 ASN A CA 1
ATOM 6267 C C . ASN A 1 812 ? -14.514 5.262 19.461 1.00 93.00 812 ASN A C 1
ATOM 6269 O O . ASN A 1 812 ? -15.520 4.550 19.463 1.00 93.00 812 ASN A O 1
ATOM 6273 N N . PHE A 1 813 ? -14.350 6.245 20.362 1.00 95.44 813 PHE A N 1
ATOM 6274 C CA . PHE A 1 813 ? -15.332 6.573 21.407 1.00 95.44 813 PHE A CA 1
ATOM 6275 C C . PHE A 1 813 ? -15.692 8.072 21.467 1.00 95.44 813 PHE A C 1
ATOM 6277 O O . PHE A 1 813 ? -16.825 8.440 21.147 1.00 95.44 813 PHE A O 1
ATOM 6284 N N . GLU A 1 814 ? -14.762 8.960 21.842 1.00 93.06 814 GLU A N 1
ATOM 6285 C CA . GLU A 1 814 ? -15.069 10.380 22.127 1.00 93.06 814 GLU A CA 1
ATOM 6286 C C . GLU A 1 814 ? -15.567 11.154 20.902 1.00 93.06 814 GLU A C 1
ATOM 6288 O O . GLU A 1 814 ? -16.393 12.060 21.029 1.00 93.06 814 GLU A O 1
ATOM 6293 N N . GLN A 1 815 ? -15.050 10.834 19.713 1.00 90.12 815 GLN A N 1
ATOM 6294 C CA . GLN A 1 815 ? -15.470 11.461 18.462 1.00 90.12 815 GLN A CA 1
ATOM 6295 C C . GLN A 1 815 ? -16.725 10.806 17.876 1.00 90.12 815 GLN A C 1
ATOM 6297 O O . GLN A 1 815 ? -17.514 11.500 17.230 1.00 90.12 815 GLN A O 1
ATOM 6302 N N . MET A 1 816 ? -16.936 9.517 18.157 1.00 91.94 816 MET A N 1
ATOM 6303 C CA . MET A 1 816 ? -18.073 8.727 17.683 1.00 91.94 816 MET A CA 1
ATOM 6304 C C . MET A 1 816 ? -19.383 9.115 18.390 1.00 91.94 816 MET A C 1
ATOM 6306 O O . MET A 1 816 ? -20.417 9.276 17.746 1.00 91.94 816 MET A O 1
ATOM 6310 N N . TYR A 1 817 ? -19.348 9.335 19.709 1.00 93.25 817 TYR A N 1
ATOM 6311 C CA . TYR A 1 817 ? -20.550 9.543 20.532 1.00 93.25 817 TYR A CA 1
ATOM 6312 C C . TYR A 1 817 ? -20.745 10.995 21.002 1.00 93.25 817 TYR A C 1
ATOM 6314 O O . TYR A 1 817 ? -21.186 11.251 22.121 1.00 93.25 817 TYR A O 1
ATOM 6322 N N . ARG A 1 818 ? -20.455 11.973 20.133 1.00 89.69 818 ARG A N 1
ATOM 6323 C CA . ARG A 1 818 ? -20.532 13.423 20.433 1.00 89.69 818 ARG A CA 1
ATOM 6324 C C . ARG A 1 818 ? -21.943 13.998 20.637 1.00 89.69 818 ARG A C 1
ATOM 6326 O O . ARG A 1 818 ? -22.063 15.162 21.021 1.00 89.69 818 ARG A O 1
ATOM 6333 N N . ASN A 1 819 ? -23.011 13.242 20.370 1.00 88.12 819 ASN A N 1
ATOM 6334 C CA . ASN A 1 819 ? -24.379 13.766 20.446 1.00 88.12 819 ASN A CA 1
ATOM 6335 C C . ASN A 1 819 ? -24.722 14.278 21.873 1.00 88.12 819 ASN A C 1
ATOM 6337 O O . ASN A 1 819 ? -24.451 13.571 22.850 1.00 88.12 819 ASN A O 1
ATOM 6341 N N . PRO A 1 820 ? -25.370 15.455 22.029 1.00 87.62 820 PRO A N 1
ATOM 6342 C CA . PRO A 1 820 ? -25.711 16.026 23.337 1.00 87.62 820 PRO A CA 1
ATOM 6343 C C . PRO A 1 820 ? -26.578 15.152 24.258 1.00 87.62 820 PRO A C 1
ATOM 6345 O O . PRO A 1 820 ? -26.431 15.253 25.474 1.00 87.62 820 PRO A O 1
ATOM 6348 N N . LYS A 1 821 ? -27.459 14.292 23.724 1.00 87.19 821 LYS A N 1
ATOM 6349 C CA . LYS A 1 821 ? -28.246 13.332 24.524 1.00 87.19 821 LYS A CA 1
ATOM 6350 C C . LYS A 1 821 ? -27.425 12.110 24.967 1.00 87.19 821 LYS A C 1
ATOM 6352 O O . LYS A 1 821 ? -27.843 11.435 25.899 1.00 87.19 821 LYS A O 1
ATOM 6357 N N . LEU A 1 822 ? -26.265 11.844 24.358 1.00 90.19 822 LEU A N 1
ATOM 6358 C CA . LEU A 1 822 ? -25.330 10.784 24.772 1.00 90.19 822 LEU A CA 1
ATOM 6359 C C . LEU A 1 822 ? -24.256 11.269 25.769 1.00 90.19 822 LEU A C 1
ATOM 6361 O O . LEU A 1 822 ? -23.494 10.449 26.282 1.00 90.19 822 LEU A O 1
ATOM 6365 N N . GLN A 1 823 ? -24.229 12.568 26.107 1.00 92.81 823 GLN A N 1
ATOM 6366 C CA . GLN A 1 823 ? -23.344 13.159 27.131 1.00 92.81 823 GLN A CA 1
ATOM 6367 C C . GLN A 1 823 ? -23.855 12.887 28.560 1.00 92.81 823 GLN A C 1
ATOM 6369 O O . GLN A 1 823 ? -24.069 13.792 29.370 1.00 92.81 823 GLN A O 1
ATOM 6374 N N . VAL A 1 824 ? -24.089 11.610 28.846 1.00 91.81 824 VAL A N 1
ATOM 6375 C CA . VAL A 1 824 ? -24.565 11.050 30.118 1.00 91.81 824 VAL A CA 1
ATOM 6376 C C . VAL A 1 824 ? -23.549 10.015 30.622 1.00 91.81 824 VAL A C 1
ATOM 6378 O O . VAL A 1 824 ? -22.642 9.673 29.872 1.00 91.81 824 VAL A O 1
ATOM 6381 N N . PRO A 1 825 ? -23.634 9.504 31.864 1.00 93.62 825 PRO A N 1
ATOM 6382 C CA . PRO A 1 825 ? -22.702 8.477 32.335 1.00 93.62 825 PRO A CA 1
ATOM 6383 C C . PRO A 1 825 ? -22.846 7.160 31.558 1.00 93.62 825 PRO A C 1
ATOM 6385 O O . PRO A 1 825 ? -23.962 6.667 31.381 1.00 93.62 825 PRO A O 1
ATOM 6388 N N . TRP A 1 826 ? -21.722 6.567 31.154 1.00 96.44 826 TRP A N 1
ATOM 6389 C CA . TRP A 1 826 ? -21.640 5.223 30.576 1.00 96.44 826 TRP A CA 1
ATOM 6390 C C . TRP A 1 826 ? -21.103 4.271 31.646 1.00 96.44 826 TRP A C 1
ATOM 6392 O O . TRP A 1 826 ? -19.968 4.425 32.092 1.00 96.44 826 TRP A O 1
ATOM 6402 N N . TYR A 1 827 ? -21.896 3.291 32.077 1.00 97.19 827 TYR A N 1
ATOM 6403 C CA . TYR A 1 827 ? -21.403 2.224 32.949 1.00 97.19 827 TYR A CA 1
ATOM 6404 C C . TYR A 1 827 ? -20.686 1.191 32.092 1.00 97.19 827 TYR A C 1
ATOM 6406 O O . TYR A 1 827 ? -21.312 0.551 31.250 1.00 97.19 827 TYR A O 1
ATOM 6414 N N . VAL A 1 828 ? -19.379 1.059 32.295 1.00 97.31 828 VAL A N 1
ATOM 6415 C CA . VAL A 1 828 ? -18.509 0.174 31.516 1.00 97.31 828 VAL A CA 1
ATOM 6416 C C . VAL A 1 828 ? -18.362 -1.169 32.225 1.00 97.31 828 VAL A C 1
ATOM 6418 O O . VAL A 1 828 ? -17.975 -1.199 33.396 1.00 97.31 828 VAL A O 1
ATOM 6421 N N . ALA A 1 829 ? -18.686 -2.257 31.523 1.00 97.44 829 ALA A N 1
ATOM 6422 C CA . ALA A 1 829 ? -18.172 -3.599 31.794 1.00 97.44 829 ALA A CA 1
ATOM 6423 C C . ALA A 1 829 ? -16.894 -3.841 30.972 1.00 97.44 829 ALA A C 1
ATOM 6425 O O . ALA A 1 829 ? -16.680 -3.176 29.964 1.00 97.44 829 ALA A O 1
ATOM 6426 N N . ILE A 1 830 ? -16.071 -4.803 31.387 1.00 96.19 830 ILE A N 1
ATOM 6427 C CA . ILE A 1 830 ? -14.831 -5.183 30.690 1.00 96.19 830 ILE A CA 1
ATOM 6428 C C . ILE A 1 830 ? -15.134 -6.338 29.723 1.00 96.19 830 ILE A C 1
ATOM 6430 O O . ILE A 1 830 ? -15.688 -7.355 30.157 1.00 96.19 830 ILE A O 1
ATOM 6434 N N . GLY A 1 831 ? -14.795 -6.178 28.440 1.00 94.62 831 GLY A N 1
ATOM 6435 C CA . GLY A 1 831 ? -14.835 -7.231 27.415 1.00 94.62 831 GLY A CA 1
ATOM 6436 C C . GLY A 1 831 ? -13.497 -7.920 27.144 1.00 94.62 831 GLY A C 1
ATOM 6437 O O . GLY A 1 831 ? -12.492 -7.602 27.781 1.00 94.62 831 GLY A O 1
ATOM 6438 N N . ASN A 1 832 ? -13.484 -8.923 26.256 1.00 92.38 832 ASN A N 1
ATOM 6439 C CA . ASN A 1 832 ? -12.274 -9.726 26.027 1.00 92.38 832 ASN A CA 1
ATOM 6440 C C . ASN A 1 832 ? -11.141 -8.959 25.339 1.00 92.38 832 ASN A C 1
ATOM 6442 O O . ASN A 1 832 ? -9.985 -9.200 25.675 1.00 92.38 832 ASN A O 1
ATOM 6446 N N . HIS A 1 833 ? -11.446 -8.026 24.437 1.00 93.31 833 HIS A N 1
ATOM 6447 C CA . HIS A 1 833 ? -10.427 -7.143 23.874 1.00 93.31 833 HIS A CA 1
ATOM 6448 C C . HIS A 1 833 ? -10.000 -6.091 24.906 1.00 93.31 833 HIS A C 1
ATOM 6450 O O . HIS A 1 833 ? -8.803 -5.847 25.059 1.00 93.31 833 HIS A O 1
ATOM 6456 N N . ASP A 1 834 ? -10.937 -5.555 25.704 1.00 93.81 834 ASP A N 1
ATOM 6457 C CA . ASP A 1 834 ? -10.614 -4.628 26.804 1.00 93.81 834 ASP A CA 1
ATOM 6458 C C . ASP A 1 834 ? -9.590 -5.226 27.798 1.00 93.81 834 ASP A C 1
ATOM 6460 O O . ASP A 1 834 ? -8.661 -4.537 28.223 1.00 93.81 834 ASP A O 1
ATOM 6464 N N . CYS A 1 835 ? -9.744 -6.508 28.166 1.00 90.69 835 CYS A N 1
ATOM 6465 C CA . CYS A 1 835 ? -8.876 -7.207 29.126 1.00 90.69 835 CYS A CA 1
ATOM 6466 C C . CYS A 1 835 ? -7.643 -7.898 28.518 1.00 90.69 835 CYS A C 1
ATOM 6468 O O . CYS A 1 835 ? -6.850 -8.495 29.250 1.00 90.69 835 CYS A O 1
ATOM 6470 N N . GLU A 1 836 ? -7.461 -7.822 27.200 1.00 90.38 836 GLU A N 1
ATOM 6471 C CA . GLU A 1 836 ? -6.182 -8.118 26.548 1.00 90.38 836 GLU A CA 1
ATOM 6472 C C . GLU A 1 836 ? -5.254 -6.886 26.539 1.00 90.38 836 GLU A C 1
ATOM 6474 O O . GLU A 1 836 ? -4.025 -7.020 26.544 1.00 90.38 836 GLU A O 1
ATOM 6479 N N . GLY A 1 837 ? -5.841 -5.689 26.608 1.00 90.75 837 GLY A N 1
ATOM 6480 C CA . GLY A 1 837 ? -5.160 -4.437 26.936 1.00 90.75 837 GLY A CA 1
ATOM 6481 C C . GLY A 1 837 ? -5.000 -4.213 28.441 1.00 90.75 837 GLY A C 1
ATOM 6482 O O . GLY A 1 837 ? -5.021 -5.140 29.251 1.00 90.75 837 GLY A O 1
ATOM 6483 N N . SER A 1 838 ? -4.845 -2.952 28.840 1.00 93.56 838 SER A N 1
ATOM 6484 C CA . SER A 1 838 ? -4.608 -2.554 30.226 1.00 93.56 838 SER A CA 1
ATOM 6485 C C . SER A 1 838 ? -5.895 -2.120 30.935 1.00 93.56 838 SER A C 1
ATOM 6487 O O . SER A 1 838 ? -6.386 -1.000 30.777 1.00 93.56 838 SER A O 1
ATOM 6489 N N . ILE A 1 839 ? -6.400 -2.966 31.834 1.00 93.88 839 ILE A N 1
ATOM 6490 C CA . ILE A 1 839 ? -7.550 -2.621 32.687 1.00 93.88 839 ILE A CA 1
ATOM 6491 C C . ILE A 1 839 ? -7.222 -1.424 33.608 1.00 93.88 839 ILE A C 1
ATOM 6493 O O . ILE A 1 839 ? -8.076 -0.570 33.861 1.00 93.88 839 ILE A O 1
ATOM 6497 N N . ASP A 1 840 ? -5.965 -1.288 34.046 1.00 94.69 840 ASP A N 1
ATOM 6498 C CA . ASP A 1 840 ? -5.496 -0.112 34.792 1.00 94.69 840 ASP A CA 1
ATOM 6499 C C . ASP A 1 840 ? -5.558 1.178 33.955 1.00 94.69 840 ASP A C 1
ATOM 6501 O O . ASP A 1 840 ? -5.772 2.259 34.512 1.00 94.69 840 ASP A O 1
ATOM 6505 N N . ALA A 1 841 ? -5.403 1.103 32.628 1.00 95.75 841 ALA A N 1
ATOM 6506 C CA . ALA A 1 841 ? -5.599 2.246 31.738 1.00 95.75 841 ALA A CA 1
ATOM 6507 C C . ALA A 1 841 ? -7.079 2.649 31.629 1.00 95.75 841 ALA A C 1
ATOM 6509 O O . ALA A 1 841 ? -7.373 3.848 31.646 1.00 95.75 841 ALA A O 1
ATOM 6510 N N . MET A 1 842 ? -8.011 1.686 31.608 1.00 96.12 842 MET A N 1
ATOM 6511 C CA . MET A 1 842 ? -9.458 1.962 31.636 1.00 96.12 842 MET A CA 1
ATOM 6512 C C . MET A 1 842 ? -9.863 2.700 32.916 1.00 96.12 842 MET A C 1
ATOM 6514 O O . MET A 1 842 ? -10.539 3.729 32.856 1.00 96.12 842 MET A O 1
ATOM 6518 N N . LEU A 1 843 ? -9.384 2.229 34.074 1.00 96.00 843 LEU A N 1
ATOM 6519 C CA . LEU A 1 843 ? -9.624 2.863 35.375 1.00 96.00 843 LEU A CA 1
ATOM 6520 C C . LEU A 1 843 ? -9.050 4.289 35.431 1.00 96.00 843 LEU A C 1
ATOM 6522 O O . LEU A 1 843 ? -9.692 5.207 35.942 1.00 96.00 843 LEU A O 1
ATOM 6526 N N . GLN A 1 844 ? -7.862 4.506 34.860 1.00 95.69 844 GLN A N 1
ATOM 6527 C CA . GLN A 1 844 ? -7.258 5.838 34.755 1.00 95.69 844 GLN A CA 1
ATOM 6528 C C . GLN A 1 844 ? -8.004 6.762 33.772 1.00 95.69 844 GLN A C 1
ATOM 6530 O O . GLN A 1 844 ? -8.078 7.966 34.026 1.00 95.69 844 GLN A O 1
ATOM 6535 N N . TYR A 1 845 ? -8.583 6.238 32.683 1.00 95.31 845 TYR A N 1
ATOM 6536 C CA . TYR A 1 845 ? -9.414 7.024 31.763 1.00 95.31 845 TYR A CA 1
ATOM 6537 C C . TYR A 1 845 ? -10.748 7.426 32.404 1.00 95.31 845 TYR A C 1
ATOM 6539 O O . TYR A 1 845 ? -11.100 8.604 32.386 1.00 95.31 845 TYR A O 1
ATOM 6547 N N . ALA A 1 846 ? -11.446 6.485 33.044 1.00 94.69 846 ALA A N 1
ATOM 6548 C CA . ALA A 1 846 ? -12.655 6.753 33.827 1.00 94.69 846 ALA A CA 1
ATOM 6549 C C . ALA A 1 846 ? -12.399 7.730 34.995 1.00 94.69 846 ALA A C 1
ATOM 6551 O O . ALA A 1 846 ? -13.266 8.516 35.372 1.00 94.69 846 ALA A O 1
ATOM 6552 N N . GLY A 1 847 ? -11.175 7.740 35.536 1.00 90.44 847 GLY A N 1
ATOM 6553 C CA . GLY A 1 847 ? -10.717 8.711 36.533 1.00 90.44 847 GLY A CA 1
ATOM 6554 C C . GLY A 1 847 ? -10.556 10.154 36.027 1.00 90.44 847 GLY A C 1
ATOM 6555 O O . GLY A 1 847 ? -10.364 11.058 36.847 1.00 90.44 847 GLY A O 1
ATOM 6556 N N . LYS A 1 848 ? -10.639 10.413 34.712 1.00 89.75 848 LYS A N 1
ATOM 6557 C CA . LYS A 1 848 ? -10.649 11.781 34.164 1.00 89.75 848 LYS A CA 1
ATOM 6558 C C . LYS A 1 848 ? -11.924 12.525 34.580 1.00 89.75 848 LYS A C 1
ATOM 6560 O O . LYS A 1 848 ? -12.972 11.940 34.847 1.00 89.75 848 LYS A O 1
ATOM 6565 N N . LYS A 1 849 ? -11.846 13.857 34.622 1.00 77.88 849 LYS A N 1
ATOM 6566 C CA . LYS A 1 849 ? -12.969 14.726 35.029 1.00 77.88 849 LYS A CA 1
ATOM 6567 C C . LYS A 1 849 ? -14.072 14.804 33.960 1.00 77.88 849 LYS A C 1
ATOM 6569 O O . LYS A 1 849 ? -15.221 15.127 34.255 1.00 77.88 849 LYS A O 1
ATOM 6574 N N . ASP A 1 850 ? -13.653 14.562 32.732 1.00 81.50 850 ASP A N 1
ATOM 6575 C CA . ASP A 1 850 ? -14.280 14.850 31.453 1.00 81.50 850 ASP A CA 1
ATOM 6576 C C . ASP A 1 850 ? -14.504 13.581 30.607 1.00 81.50 850 ASP A C 1
ATOM 6578 O O . ASP A 1 850 ? -15.071 13.666 29.522 1.00 81.50 850 ASP A O 1
ATOM 6582 N N . SER A 1 851 ? -14.144 12.401 31.131 1.00 89.19 851 SER A N 1
ATOM 6583 C CA . SER A 1 851 ? -14.561 11.111 30.567 1.00 89.19 851 SER A CA 1
ATOM 6584 C C . SER A 1 851 ? -16.032 10.820 30.881 1.00 89.19 851 SER A C 1
ATOM 6586 O O . SER A 1 851 ? -16.518 11.122 31.973 1.00 89.19 851 SER A O 1
ATOM 6588 N N . LEU A 1 852 ? -16.724 10.183 29.932 1.00 92.75 852 LEU A N 1
ATOM 6589 C CA . LEU A 1 852 ? -18.080 9.658 30.116 1.00 92.75 852 LEU A CA 1
ATOM 6590 C C . LEU A 1 852 ? -18.103 8.288 30.824 1.00 92.75 852 LEU A C 1
ATOM 6592 O O . LEU A 1 852 ? -19.171 7.856 31.262 1.00 92.75 852 LEU A O 1
ATOM 6596 N N . TRP A 1 853 ? -16.962 7.593 30.920 1.00 95.25 853 TRP A N 1
ATOM 6597 C CA . TRP A 1 853 ? -16.877 6.249 31.498 1.00 95.25 853 TRP A CA 1
ATOM 6598 C C . TRP A 1 853 ? -16.940 6.307 33.026 1.00 95.25 853 TRP A C 1
ATOM 6600 O O . TRP A 1 853 ? -16.042 6.832 33.682 1.00 95.25 853 TRP A O 1
ATOM 6610 N N . TYR A 1 854 ? -17.964 5.686 33.604 1.00 94.88 854 TYR A N 1
ATOM 6611 C CA . TYR A 1 854 ? -18.049 5.424 35.033 1.00 94.88 854 TYR A CA 1
ATOM 6612 C C . TYR A 1 854 ? -17.550 4.004 35.318 1.00 94.88 854 TYR A C 1
ATOM 6614 O O . TYR A 1 854 ? -18.281 3.030 35.142 1.00 94.88 854 TYR A O 1
ATOM 6622 N N . MET A 1 855 ? -16.299 3.893 35.767 1.00 94.44 855 MET A N 1
ATOM 6623 C CA . MET A 1 855 ? -15.645 2.625 36.109 1.00 94.44 855 MET A CA 1
ATOM 6624 C C . MET A 1 855 ? -14.728 2.830 37.334 1.00 94.44 855 MET A C 1
ATOM 6626 O O . MET A 1 855 ? -13.536 3.081 37.182 1.00 94.44 855 MET A O 1
ATOM 6630 N N . PRO A 1 856 ? -15.266 2.797 38.570 1.00 93.44 856 PRO A N 1
ATOM 6631 C CA . PRO A 1 856 ? -14.495 3.112 39.780 1.00 93.44 856 PRO A CA 1
ATOM 6632 C C . PRO A 1 856 ? -13.535 1.992 40.226 1.00 93.44 856 PRO A C 1
ATOM 6634 O O . PRO A 1 856 ? -12.649 2.233 41.041 1.00 93.44 856 PRO A O 1
ATOM 6637 N N . GLN A 1 857 ? -13.752 0.766 39.746 1.00 95.06 857 GLN A N 1
ATOM 6638 C CA . GLN A 1 857 ? -12.975 -0.455 39.996 1.00 95.06 857 GLN A CA 1
ATOM 6639 C C . GLN A 1 857 ? -13.425 -1.527 38.977 1.00 95.06 857 GLN A C 1
ATOM 6641 O O . GLN A 1 857 ? -14.436 -1.324 38.305 1.00 95.06 857 GLN A O 1
ATOM 6646 N N . ARG A 1 858 ? -12.702 -2.653 38.853 1.00 94.50 858 ARG A N 1
ATOM 6647 C CA . ARG A 1 858 ? -12.924 -3.681 37.803 1.00 94.50 858 ARG A CA 1
ATOM 6648 C C . ARG A 1 858 ? -14.360 -4.232 37.754 1.00 94.50 858 ARG A C 1
ATOM 6650 O O . ARG A 1 858 ? -14.926 -4.386 36.680 1.00 94.50 858 ARG A O 1
ATOM 6657 N N . TYR A 1 859 ? -14.955 -4.461 38.922 1.00 96.62 859 TYR A N 1
ATOM 6658 C CA . TYR A 1 859 ? -16.347 -4.875 39.117 1.00 96.62 859 TYR A CA 1
ATOM 6659 C C . TYR A 1 859 ? -16.973 -4.009 40.218 1.00 96.62 859 TYR A C 1
ATOM 6661 O O . TYR A 1 859 ? -16.328 -3.743 41.231 1.00 96.62 859 TYR A O 1
ATOM 6669 N N . TYR A 1 860 ? -18.195 -3.508 40.041 1.00 97.44 860 TYR A N 1
ATOM 6670 C CA . TYR A 1 860 ? -18.797 -2.508 40.936 1.00 97.44 860 TYR A CA 1
ATOM 6671 C C . TYR A 1 860 ? -20.324 -2.549 40.914 1.00 97.44 860 TYR A C 1
ATOM 6673 O O . TYR A 1 860 ? -20.941 -3.102 40.011 1.00 97.44 860 TYR A O 1
ATOM 6681 N N . SER A 1 861 ? -20.961 -1.930 41.906 1.00 95.75 861 SER A N 1
ATOM 6682 C CA . SER A 1 861 ? -22.420 -1.819 41.970 1.00 95.75 861 SER A CA 1
ATOM 6683 C C . SER A 1 861 ? -22.866 -0.390 42.234 1.00 95.75 861 SER A C 1
ATOM 6685 O O . SER A 1 861 ? -22.215 0.331 42.991 1.00 95.75 861 SER A O 1
ATOM 6687 N N . ILE A 1 862 ? -23.996 0.002 41.649 1.00 92.94 862 ILE A N 1
ATOM 6688 C CA . ILE A 1 862 ? -24.573 1.340 41.790 1.00 92.94 862 ILE A CA 1
ATOM 6689 C C . ILE A 1 862 ? -26.104 1.270 41.885 1.00 92.94 862 ILE A C 1
ATOM 6691 O O . ILE A 1 862 ? -26.762 0.600 41.089 1.00 92.94 862 ILE A O 1
ATOM 6695 N N . ASP A 1 863 ? -26.664 1.994 42.857 1.00 92.31 863 ASP A N 1
ATOM 6696 C CA . ASP A 1 863 ? -28.108 2.162 43.041 1.00 92.31 863 ASP A CA 1
ATOM 6697 C C . ASP A 1 863 ? -28.547 3.494 42.408 1.00 92.31 863 ASP A C 1
ATOM 6699 O O . ASP A 1 863 ? -28.128 4.568 42.841 1.00 92.31 863 ASP A O 1
ATOM 6703 N N . ARG A 1 864 ? -29.405 3.441 41.383 1.00 89.44 864 ARG A N 1
ATOM 6704 C CA . ARG A 1 864 ? -29.937 4.614 40.668 1.00 89.44 864 ARG A CA 1
ATOM 6705 C C . ARG A 1 864 ? -31.454 4.745 40.825 1.00 89.44 864 ARG A C 1
ATOM 6707 O O . ARG A 1 864 ? -32.153 3.767 40.577 1.00 89.44 864 ARG A O 1
ATOM 6714 N N . PRO A 1 865 ? -32.000 5.926 41.167 1.00 90.56 865 PRO A N 1
ATOM 6715 C CA . PRO A 1 865 ? -33.431 6.208 41.031 1.00 90.56 865 PRO A CA 1
ATOM 6716 C C . PRO A 1 865 ? -33.910 6.039 39.578 1.00 90.56 865 PRO A C 1
ATOM 6718 O O . PRO A 1 865 ? -33.240 6.517 38.667 1.00 90.56 865 PRO A O 1
ATOM 6721 N N . VAL A 1 866 ? -35.053 5.371 39.366 1.00 91.19 866 VAL A N 1
ATOM 6722 C CA . VAL A 1 866 ? -35.636 5.133 38.018 1.00 91.19 866 VAL A CA 1
ATOM 6723 C C . VAL A 1 866 ? -37.154 5.339 37.924 1.00 91.19 866 VAL A C 1
ATOM 6725 O O . VAL A 1 866 ? -37.692 5.445 36.829 1.00 91.19 866 VAL A O 1
ATOM 6728 N N . ALA A 1 867 ? -37.859 5.366 39.057 1.00 91.69 867 ALA A N 1
ATOM 6729 C CA . ALA A 1 867 ? -39.283 5.704 39.169 1.00 91.69 867 ALA A CA 1
ATOM 6730 C C . ALA A 1 867 ? -39.593 6.092 40.640 1.00 91.69 867 ALA A C 1
ATOM 6732 O O . ALA A 1 867 ? -38.726 5.897 41.502 1.00 91.69 867 ALA A O 1
ATOM 6733 N N . PRO A 1 868 ? -40.801 6.565 41.016 1.00 89.88 868 PRO A N 1
ATOM 6734 C CA . PRO A 1 868 ? -41.065 7.072 42.361 1.00 89.88 868 PRO A CA 1
ATOM 6735 C C . PRO A 1 868 ? -40.802 6.020 43.445 1.00 89.88 868 PRO A C 1
ATOM 6737 O O . PRO A 1 868 ? -41.365 4.918 43.424 1.00 89.88 868 PRO A O 1
ATOM 6740 N N . LYS A 1 869 ? -39.899 6.357 44.380 1.00 90.75 869 LYS A N 1
ATOM 6741 C CA . LYS A 1 869 ? -39.360 5.470 45.434 1.00 90.75 869 LYS A CA 1
ATOM 6742 C C . LYS A 1 869 ? -38.840 4.119 44.916 1.00 90.75 869 LYS A C 1
ATOM 6744 O O . LYS A 1 869 ? -38.892 3.111 45.626 1.00 90.75 869 LYS A O 1
ATOM 6749 N N . THR A 1 870 ? -38.382 4.078 43.670 1.00 92.81 870 THR A N 1
ATOM 6750 C CA . THR A 1 870 ? -37.966 2.865 42.967 1.00 92.81 870 THR A CA 1
ATOM 6751 C C . THR A 1 870 ? -36.569 3.064 42.397 1.00 92.81 870 THR A C 1
ATOM 6753 O O . THR A 1 870 ? -36.317 4.047 41.699 1.00 92.81 870 THR A O 1
ATOM 6756 N N . ILE A 1 871 ? -35.670 2.127 42.693 1.00 93.75 871 ILE A N 1
ATOM 6757 C CA . ILE A 1 871 ? -34.297 2.134 42.177 1.00 93.75 871 ILE A CA 1
ATOM 6758 C C . ILE A 1 871 ? -34.049 0.968 41.220 1.00 93.75 871 ILE A C 1
ATOM 6760 O O . ILE A 1 871 ? -34.716 -0.066 41.295 1.00 93.75 871 ILE A O 1
ATOM 6764 N N . LEU A 1 872 ? -33.034 1.126 40.382 1.00 94.44 872 LEU A N 1
ATOM 6765 C CA . LEU A 1 872 ? -32.266 0.053 39.777 1.00 94.44 872 LEU A CA 1
ATOM 6766 C C . LEU A 1 872 ? -30.965 -0.120 40.564 1.00 94.44 872 LEU A C 1
ATOM 6768 O O . LEU A 1 872 ? -30.177 0.819 40.641 1.00 94.44 872 LEU A O 1
ATOM 6772 N N . ARG A 1 873 ? -30.718 -1.321 41.093 1.00 95.88 873 ARG A N 1
ATOM 6773 C CA . ARG A 1 873 ? -29.367 -1.779 41.423 1.00 95.88 873 ARG A CA 1
ATOM 6774 C C . ARG A 1 873 ? -28.748 -2.392 40.173 1.00 95.88 873 ARG A C 1
ATOM 6776 O O . ARG A 1 873 ? -29.198 -3.447 39.721 1.00 95.88 873 ARG A O 1
ATOM 6783 N N . LEU A 1 874 ? -27.735 -1.731 39.628 1.00 97.00 874 LEU A N 1
ATOM 6784 C CA . LEU A 1 874 ? -26.864 -2.290 38.600 1.00 97.00 874 LEU A CA 1
ATOM 6785 C C . LEU A 1 874 ? -25.655 -2.932 39.289 1.00 97.00 874 LEU A C 1
ATOM 6787 O O . LEU A 1 874 ? -25.040 -2.310 40.156 1.00 97.00 874 LEU A O 1
ATOM 6791 N N . VAL A 1 875 ? -25.320 -4.161 38.906 1.00 98.12 875 VAL A N 1
ATOM 6792 C CA . VAL A 1 875 ? -24.126 -4.887 39.361 1.00 98.12 875 VAL A CA 1
ATOM 6793 C C . VAL A 1 875 ? -23.290 -5.228 38.135 1.00 98.12 875 VAL A C 1
ATOM 6795 O O . VAL A 1 875 ? -23.701 -6.042 37.313 1.00 98.12 875 VAL A O 1
ATOM 6798 N N . VAL A 1 876 ? -22.137 -4.586 38.001 1.00 98.31 876 VAL A N 1
ATOM 6799 C CA . VAL A 1 876 ? -21.202 -4.769 36.891 1.00 98.31 876 VAL A CA 1
ATOM 6800 C C . VAL A 1 876 ? -20.093 -5.723 37.320 1.00 98.31 876 VAL A C 1
ATOM 6802 O O . VAL A 1 876 ? -19.491 -5.525 38.377 1.00 98.31 876 VAL A O 1
ATOM 6805 N N . ILE A 1 877 ? -19.846 -6.760 36.521 1.00 97.94 877 ILE A N 1
ATOM 6806 C CA . ILE A 1 877 ? -18.873 -7.823 36.799 1.00 97.94 877 ILE A CA 1
ATOM 6807 C C . ILE A 1 877 ? -17.745 -7.823 35.763 1.00 97.94 877 ILE A C 1
ATOM 6809 O O . ILE A 1 877 ? -17.962 -7.543 34.583 1.00 97.94 877 ILE A O 1
ATOM 6813 N N . ASP A 1 878 ? -16.547 -8.184 36.212 1.00 96.25 878 ASP A N 1
ATOM 6814 C CA . ASP A 1 878 ? -15.384 -8.427 35.366 1.00 96.25 878 ASP A CA 1
ATOM 6815 C C . ASP A 1 878 ? -15.467 -9.870 34.860 1.00 96.25 878 ASP A C 1
ATOM 6817 O O . ASP A 1 878 ? -15.030 -10.819 35.518 1.00 96.25 878 ASP A O 1
ATOM 6821 N N . ALA A 1 879 ? -16.120 -10.031 33.708 1.00 92.19 879 ALA A N 1
ATOM 6822 C CA . ALA A 1 879 ? -16.361 -11.333 33.100 1.00 92.19 879 ALA A CA 1
ATOM 6823 C C . ALA A 1 879 ? -15.068 -12.004 32.602 1.00 92.19 879 ALA A C 1
ATOM 6825 O O . ALA A 1 879 ? -14.988 -13.230 32.642 1.00 92.19 879 ALA A O 1
ATOM 6826 N N . CYS A 1 880 ? -14.054 -11.224 32.204 1.00 91.50 880 CYS A N 1
ATOM 6827 C CA . CYS A 1 880 ? -12.740 -11.761 31.854 1.00 91.50 880 CYS A CA 1
ATOM 6828 C C . CYS A 1 880 ? -12.098 -12.473 33.038 1.00 91.50 880 CYS A C 1
ATOM 6830 O O . CYS A 1 880 ? -11.673 -13.617 32.896 1.00 91.50 880 CYS A O 1
ATOM 6832 N N . ASP A 1 881 ? -12.076 -11.823 34.207 1.00 93.38 881 ASP A N 1
ATOM 6833 C CA . ASP A 1 881 ? -11.598 -12.458 35.429 1.00 93.38 881 ASP A CA 1
ATOM 6834 C C . ASP A 1 881 ? -12.415 -13.717 35.733 1.00 93.38 881 ASP A C 1
ATOM 6836 O O . ASP A 1 881 ? -11.829 -14.773 35.904 1.00 93.38 881 ASP A O 1
ATOM 6840 N N . LEU A 1 882 ? -13.754 -13.668 35.726 1.00 93.00 882 LEU A N 1
ATOM 6841 C CA . LEU A 1 882 ? -14.578 -14.830 36.101 1.00 93.00 882 LEU A CA 1
ATOM 6842 C C . LEU A 1 882 ? -14.417 -16.074 35.206 1.00 93.00 882 LEU A C 1
ATOM 6844 O O . LEU A 1 882 ? -14.690 -17.178 35.696 1.00 93.00 882 LEU A O 1
ATOM 6848 N N . VAL A 1 883 ? -14.017 -15.914 33.939 1.00 91.06 883 VAL A N 1
ATOM 6849 C CA . VAL A 1 883 ? -13.909 -17.009 32.956 1.00 91.06 883 VAL A CA 1
ATOM 6850 C C . VAL A 1 883 ? -12.458 -17.438 32.711 1.00 91.06 883 VAL A C 1
ATOM 6852 O O . VAL A 1 883 ? -12.152 -18.632 32.778 1.00 91.06 883 VAL A O 1
ATOM 6855 N N . CYS A 1 884 ? -11.547 -16.494 32.462 1.00 85.56 884 CYS A N 1
ATOM 6856 C CA . CYS A 1 884 ? -10.158 -16.802 32.121 1.00 85.56 884 CYS A CA 1
ATOM 6857 C C . CYS A 1 884 ? -9.329 -17.263 33.336 1.00 85.56 884 CYS A C 1
ATOM 6859 O O . CYS A 1 884 ? -9.799 -17.318 34.474 1.00 85.56 884 CYS A O 1
ATOM 6861 N N . GLY A 1 885 ? -8.094 -17.721 33.094 1.00 72.06 885 GLY A N 1
ATOM 6862 C CA . GLY A 1 885 ? -7.200 -18.244 34.135 1.00 72.06 885 GLY A CA 1
ATOM 6863 C C . GLY A 1 885 ? -7.671 -19.552 34.789 1.00 72.06 885 GLY A C 1
ATOM 6864 O O . GLY A 1 885 ? -7.186 -19.916 35.863 1.00 72.06 885 GLY A O 1
ATOM 6865 N N . ARG A 1 886 ? -8.704 -20.224 34.258 1.00 70.31 886 ARG A N 1
ATOM 6866 C CA . ARG A 1 886 ? -9.250 -21.495 34.780 1.00 70.31 886 ARG A CA 1
ATOM 6867 C C . ARG A 1 886 ? -8.478 -22.673 34.173 1.00 70.31 886 ARG A C 1
ATOM 6869 O O . ARG A 1 886 ? -7.898 -22.533 33.105 1.00 70.31 886 ARG A O 1
ATOM 6876 N N . GLU A 1 887 ? -8.468 -23.814 34.859 1.00 62.31 887 GLU A N 1
ATOM 6877 C CA . GLU A 1 887 ? -7.953 -25.077 34.315 1.00 62.31 887 GLU A CA 1
ATOM 6878 C C . GLU A 1 887 ? -9.093 -26.111 34.234 1.00 62.31 887 GLU A C 1
ATOM 6880 O O . GLU A 1 887 ? -9.772 -26.316 35.250 1.00 62.31 887 GLU A O 1
ATOM 6885 N N . PRO A 1 888 ? -9.323 -26.768 33.077 1.00 67.12 888 PRO A N 1
ATOM 6886 C CA . PRO A 1 888 ? -8.659 -26.534 31.785 1.00 67.12 888 PRO A CA 1
ATOM 6887 C C . PRO A 1 888 ? -8.900 -25.108 31.253 1.00 67.12 888 PRO A C 1
ATOM 6889 O O . PRO A 1 888 ? -9.993 -24.573 31.441 1.00 67.12 888 PRO A O 1
ATOM 6892 N N . ARG A 1 889 ? -7.892 -24.497 30.607 1.00 67.12 889 ARG A N 1
ATOM 6893 C CA . ARG A 1 889 ? -8.030 -23.178 29.947 1.00 67.12 889 ARG A CA 1
ATOM 6894 C C . ARG A 1 889 ? -9.189 -23.198 28.941 1.00 67.12 889 ARG A C 1
ATOM 6896 O O . ARG A 1 889 ? -9.252 -24.088 28.092 1.00 67.12 889 ARG A O 1
ATOM 6903 N N . ASP A 1 890 ? -10.060 -22.188 28.996 1.00 76.19 890 ASP A N 1
ATOM 6904 C CA . ASP A 1 890 ? -10.982 -21.893 27.893 1.00 76.19 890 ASP A CA 1
ATOM 6905 C C . ASP A 1 890 ? -10.157 -21.464 26.670 1.00 76.19 890 ASP A C 1
ATOM 6907 O O . ASP A 1 890 ? -9.266 -20.615 26.769 1.00 76.19 890 ASP A O 1
ATOM 6911 N N . ILE A 1 891 ? -10.452 -22.062 25.516 1.00 75.38 891 ILE A N 1
ATOM 6912 C CA . ILE A 1 891 ? -9.760 -21.818 24.244 1.00 75.38 891 ILE A CA 1
ATOM 6913 C C . ILE A 1 891 ? -9.905 -20.375 23.732 1.00 75.38 891 ILE A C 1
ATOM 6915 O O . ILE A 1 891 ? -9.149 -19.971 22.855 1.00 75.38 891 ILE A O 1
ATOM 6919 N N . ARG A 1 892 ? -10.856 -19.604 24.277 1.00 83.00 892 ARG A N 1
ATOM 6920 C CA . ARG A 1 892 ? -11.110 -18.190 23.961 1.00 83.00 892 ARG A CA 1
ATOM 6921 C C . ARG A 1 892 ? -10.222 -17.207 24.743 1.00 83.00 892 ARG A C 1
ATOM 6923 O O . ARG A 1 892 ? -10.229 -16.024 24.431 1.00 83.00 892 ARG A O 1
ATOM 6930 N N . CYS A 1 893 ? -9.478 -17.660 25.757 1.00 86.50 893 CYS A N 1
ATOM 6931 C CA . CYS A 1 893 ? -8.684 -16.791 26.636 1.00 86.50 893 CYS A CA 1
ATOM 6932 C C . CYS A 1 893 ? -7.194 -16.767 26.252 1.00 86.50 893 CYS A C 1
ATOM 6934 O O . CYS A 1 893 ? -6.477 -17.744 26.488 1.00 86.50 893 CYS A O 1
ATOM 6936 N N . THR A 1 894 ? -6.696 -15.634 25.746 1.00 87.88 894 THR A N 1
ATOM 6937 C CA . THR A 1 894 ? -5.276 -15.447 25.385 1.00 87.88 894 THR A CA 1
ATOM 6938 C C . THR A 1 894 ? -4.371 -15.321 26.618 1.00 87.88 894 THR A C 1
ATOM 6940 O O . THR A 1 894 ? -4.838 -15.111 27.740 1.00 87.88 894 THR A O 1
ATOM 6943 N N . GLU A 1 895 ? -3.052 -15.474 26.454 1.00 85.38 895 GLU A N 1
ATOM 6944 C CA . GLU A 1 895 ? -2.106 -15.488 27.584 1.00 85.38 895 GLU A CA 1
ATOM 6945 C C . GLU A 1 895 ? -2.203 -14.220 28.454 1.00 85.38 895 GLU A C 1
ATOM 6947 O O . GLU A 1 895 ? -2.351 -14.339 29.669 1.00 85.38 895 GLU A O 1
ATOM 6952 N N . ARG A 1 896 ? -2.261 -13.029 27.839 1.00 85.25 896 ARG A N 1
ATOM 6953 C CA . ARG A 1 896 ? -2.429 -11.736 28.533 1.00 85.25 896 ARG A CA 1
ATOM 6954 C C . ARG A 1 896 ? -3.690 -11.685 29.406 1.00 85.25 896 ARG A C 1
ATOM 6956 O O . ARG A 1 896 ? -3.642 -11.214 30.540 1.00 85.25 896 ARG A O 1
ATOM 6963 N N . MET A 1 897 ? -4.815 -12.207 28.908 1.00 89.06 897 MET A N 1
ATOM 6964 C CA . MET A 1 897 ? -6.075 -12.264 29.665 1.00 89.06 897 MET A CA 1
ATOM 6965 C C . MET A 1 897 ? -5.949 -13.180 30.893 1.00 89.06 897 MET A C 1
ATOM 6967 O O . MET A 1 897 ? -6.522 -12.908 31.947 1.00 89.06 897 MET A O 1
ATOM 6971 N N . ASN A 1 898 ? -5.175 -14.267 30.772 1.00 86.19 898 ASN A N 1
ATOM 6972 C CA . ASN A 1 898 ? -4.886 -15.172 31.884 1.00 86.19 898 ASN A CA 1
ATOM 6973 C C . ASN A 1 898 ? -3.928 -14.540 32.915 1.00 86.19 898 ASN A C 1
ATOM 6975 O O . ASN A 1 898 ? -4.082 -14.809 34.102 1.00 86.19 898 ASN A O 1
ATOM 6979 N N . GLU A 1 899 ? -2.973 -13.699 32.499 1.00 85.88 899 GLU A N 1
ATOM 6980 C CA . GLU A 1 899 ? -2.075 -12.961 33.409 1.00 85.88 899 GLU A CA 1
ATOM 6981 C C . GLU A 1 899 ? -2.820 -11.930 34.280 1.00 85.88 899 GLU A C 1
ATOM 6983 O O . GLU A 1 899 ? -2.383 -11.625 35.391 1.00 85.88 899 GLU A O 1
ATOM 6988 N N . GLN A 1 900 ? -3.965 -11.417 33.811 1.00 85.19 900 GLN A N 1
ATOM 6989 C CA . GLN A 1 900 ? -4.795 -10.434 34.523 1.00 85.19 900 GLN A CA 1
ATOM 6990 C C . GLN A 1 900 ? -5.897 -11.044 35.417 1.00 85.19 900 GLN A C 1
ATOM 6992 O O . GLN A 1 900 ? -6.761 -10.300 35.902 1.00 85.19 900 GLN A O 1
ATOM 6997 N N . SER A 1 901 ? -5.850 -12.358 35.675 1.00 85.94 901 SER A N 1
ATOM 6998 C CA . SER A 1 901 ? -6.745 -13.099 36.582 1.00 85.94 901 SER A CA 1
ATOM 6999 C C . SER A 1 901 ? -5.966 -14.051 37.508 1.00 85.94 901 SER A C 1
ATOM 7001 O O . SER A 1 901 ? -4.833 -14.441 37.235 1.00 85.94 901 SER A O 1
ATOM 7003 N N . SER A 1 902 ? -6.564 -14.446 38.633 1.00 87.75 902 SER A N 1
ATOM 7004 C CA . SER A 1 902 ? -6.020 -15.444 39.565 1.00 87.75 902 SER A CA 1
ATOM 7005 C C . SER A 1 902 ? -7.138 -16.269 40.219 1.00 87.75 902 SER A C 1
ATOM 7007 O O . SER A 1 902 ? -8.324 -16.064 39.969 1.00 87.75 902 SER A O 1
ATOM 7009 N N . VAL A 1 903 ? -6.810 -17.268 41.043 1.00 87.31 903 VAL A N 1
ATOM 7010 C CA . VAL A 1 903 ? -7.840 -18.035 41.781 1.00 87.31 903 VAL A CA 1
ATOM 7011 C C . VAL A 1 903 ? -8.467 -17.178 42.892 1.00 87.31 903 VAL A C 1
ATOM 7013 O O . VAL A 1 903 ? -9.671 -17.239 43.139 1.00 87.31 903 VAL A O 1
ATOM 7016 N N . GLU A 1 904 ? -7.650 -16.347 43.533 1.00 88.81 904 GLU A N 1
ATOM 7017 C CA . GLU A 1 904 ? -7.989 -15.497 44.673 1.00 88.81 904 GLU A CA 1
ATOM 7018 C C . GLU A 1 904 ? -8.867 -14.310 44.262 1.00 88.81 904 GLU A C 1
ATOM 7020 O O . GLU A 1 904 ? -9.836 -13.992 44.953 1.00 88.81 904 GLU A O 1
ATOM 7025 N N . THR A 1 905 ? -8.551 -13.676 43.130 1.00 91.56 905 THR A N 1
ATOM 7026 C CA . THR A 1 905 ? -9.311 -12.551 42.552 1.00 91.56 905 THR A CA 1
ATOM 7027 C C . THR A 1 905 ? -10.719 -12.989 42.163 1.00 91.56 905 THR A C 1
ATOM 7029 O O . THR A 1 905 ? -11.680 -12.469 42.730 1.00 91.56 905 THR A O 1
ATOM 7032 N N . ARG A 1 906 ? -10.852 -14.042 41.346 1.00 91.88 906 ARG A N 1
ATOM 7033 C CA . ARG A 1 906 ? -12.148 -14.655 41.005 1.00 91.88 906 ARG A CA 1
ATOM 7034 C C . ARG A 1 906 ? -12.980 -15.039 42.215 1.00 91.88 906 ARG A C 1
ATOM 7036 O O . ARG A 1 906 ? -14.175 -14.758 42.254 1.00 91.88 906 ARG A O 1
ATOM 7043 N N . GLN A 1 907 ? -12.383 -15.711 43.200 1.00 91.88 907 GLN A N 1
ATOM 7044 C CA . GLN A 1 907 ? -13.125 -16.138 44.386 1.00 91.88 907 GLN A CA 1
ATOM 7045 C C . GLN A 1 907 ? -13.587 -14.927 45.216 1.00 91.88 907 GLN A C 1
ATOM 7047 O O . GLN A 1 907 ? -14.743 -14.898 45.636 1.00 91.88 907 GLN A O 1
ATOM 7052 N N . SER A 1 908 ? -12.750 -13.890 45.341 1.00 94.56 908 SER A N 1
ATOM 7053 C CA . SER A 1 908 ? -13.128 -12.605 45.951 1.00 94.56 908 SER A CA 1
ATOM 7054 C C . SER A 1 908 ? -14.248 -11.901 45.172 1.00 94.56 908 SER A C 1
ATOM 7056 O O . SER A 1 908 ? -15.153 -11.329 45.779 1.00 94.56 908 SER A O 1
ATOM 7058 N N . GLN A 1 909 ? -14.229 -11.967 43.836 1.00 96.88 909 GLN A N 1
ATOM 7059 C CA . GLN A 1 909 ? -15.282 -11.413 42.988 1.00 96.88 909 GLN A CA 1
ATOM 7060 C C . GLN A 1 909 ? -16.603 -12.181 43.169 1.00 96.88 909 GLN A C 1
ATOM 7062 O O . GLN A 1 909 ? -17.644 -11.557 43.365 1.00 96.88 909 GLN A O 1
ATOM 7067 N N . TYR A 1 910 ? -16.582 -13.519 43.184 1.00 96.31 910 TYR A N 1
ATOM 7068 C CA . TYR A 1 910 ? -17.773 -14.337 43.453 1.00 96.31 910 TYR A CA 1
ATOM 7069 C C . TYR A 1 910 ? -18.376 -14.061 44.841 1.00 96.31 910 TYR A C 1
ATOM 7071 O O . TYR A 1 910 ? -19.595 -13.924 44.958 1.00 96.31 910 TYR A O 1
ATOM 7079 N N . GLU A 1 911 ? -17.546 -13.927 45.879 1.00 96.56 911 GLU A N 1
ATOM 7080 C CA . GLU A 1 911 ? -17.994 -13.563 47.232 1.00 96.56 911 GLU A CA 1
ATOM 7081 C C . GLU A 1 911 ? -18.592 -12.146 47.279 1.00 96.56 911 GLU A C 1
ATOM 7083 O O . GLU A 1 911 ? -19.646 -11.937 47.885 1.00 96.56 911 GLU A O 1
ATOM 7088 N N . TRP A 1 912 ? -17.988 -11.183 46.574 1.00 97.81 912 TRP A N 1
ATOM 7089 C CA . TRP A 1 912 ? -18.525 -9.827 46.438 1.00 97.81 912 TRP A CA 1
ATOM 7090 C C . TRP A 1 912 ? -19.851 -9.783 45.657 1.00 97.81 912 TRP A C 1
ATOM 7092 O O . TRP A 1 912 ? -20.752 -9.032 46.044 1.00 97.81 912 TRP A O 1
ATOM 7102 N N . ILE A 1 913 ? -20.025 -10.606 44.614 1.00 97.69 913 ILE A N 1
ATOM 7103 C CA . ILE A 1 913 ? -21.297 -10.739 43.881 1.00 97.69 913 ILE A CA 1
ATOM 7104 C C . ILE A 1 913 ? -22.385 -11.263 44.827 1.00 97.69 913 ILE A C 1
ATOM 7106 O O . ILE A 1 913 ? -23.463 -10.672 44.908 1.00 97.69 913 ILE A O 1
ATOM 7110 N N . GLU A 1 914 ? -22.113 -12.326 45.591 1.00 96.56 914 GLU A N 1
ATOM 7111 C CA . GLU A 1 914 ? -23.076 -12.873 46.553 1.00 96.56 914 GLU A CA 1
ATOM 7112 C C . GLU A 1 914 ? -23.413 -11.871 47.674 1.00 96.56 914 GLU A C 1
ATOM 7114 O O . GLU A 1 914 ? -24.584 -11.699 48.028 1.00 96.56 914 GLU A O 1
ATOM 7119 N N . GLN A 1 915 ? -22.425 -11.134 48.190 1.00 96.06 915 GLN A N 1
ATOM 7120 C CA . GLN A 1 915 ? -22.647 -10.061 49.164 1.00 96.06 915 GLN A CA 1
ATOM 7121 C C . GLN A 1 915 ? -23.510 -8.921 48.588 1.00 96.06 915 GLN A C 1
ATOM 7123 O O . GLN A 1 915 ? -24.426 -8.431 49.248 1.00 96.06 915 GLN A O 1
ATOM 7128 N N . THR A 1 916 ? -23.257 -8.522 47.342 1.00 96.50 916 THR A N 1
ATOM 7129 C CA . THR A 1 916 ? -23.954 -7.416 46.665 1.00 96.50 916 THR A CA 1
ATOM 7130 C C . THR A 1 916 ? -25.396 -7.772 46.297 1.00 96.50 916 THR A C 1
ATOM 7132 O O . THR A 1 916 ? -26.302 -6.946 46.448 1.00 96.50 916 THR A O 1
ATOM 7135 N N . LEU A 1 917 ? -25.631 -9.011 45.853 1.00 96.31 917 LEU A N 1
ATOM 7136 C CA . LEU A 1 917 ? -26.961 -9.519 45.509 1.00 96.31 917 LEU A CA 1
ATOM 7137 C C . LEU A 1 917 ? -27.801 -9.881 46.746 1.00 96.31 917 LEU A C 1
ATOM 7139 O O . LEU A 1 917 ? -29.025 -9.761 46.707 1.00 96.31 917 LEU A O 1
ATOM 7143 N N . SER A 1 918 ? -27.170 -10.277 47.857 1.00 95.50 918 SER A N 1
ATOM 7144 C CA . SER A 1 918 ? -27.866 -10.514 49.133 1.00 95.50 918 SER A CA 1
ATOM 7145 C C . SER A 1 918 ? -28.196 -9.236 49.913 1.00 95.50 918 SER A C 1
ATOM 7147 O O . SER A 1 918 ? -29.060 -9.263 50.795 1.00 95.50 918 SER A O 1
ATOM 7149 N N . ALA A 1 919 ? -27.553 -8.108 49.595 1.00 92.88 919 ALA A N 1
ATOM 7150 C CA . ALA A 1 919 ? -27.821 -6.829 50.238 1.00 92.88 919 ALA A CA 1
ATOM 7151 C C . ALA A 1 919 ? -29.248 -6.329 49.943 1.00 92.88 919 ALA A C 1
ATOM 7153 O O . ALA A 1 919 ? -29.668 -6.191 48.794 1.00 92.88 919 ALA A O 1
ATOM 7154 N N . GLY A 1 920 ? -29.994 -5.982 50.994 1.00 88.00 920 GLY A N 1
ATOM 7155 C CA . GLY A 1 920 ? -31.351 -5.452 50.862 1.00 88.00 920 GLY A CA 1
ATOM 7156 C C . GLY A 1 920 ? -31.435 -4.102 50.132 1.00 88.00 920 GLY A C 1
ATOM 7157 O O . GLY A 1 920 ? -30.436 -3.424 49.867 1.00 88.00 920 GLY A O 1
ATOM 7158 N N . LYS A 1 921 ? -32.672 -3.685 49.842 1.00 90.50 921 LYS A N 1
ATOM 7159 C CA . LYS A 1 921 ? -32.962 -2.336 49.337 1.00 90.50 921 LYS A CA 1
ATOM 7160 C C . LYS A 1 921 ? -32.675 -1.263 50.410 1.00 90.50 921 LYS A C 1
ATOM 7162 O O . LYS A 1 921 ? -32.964 -1.514 51.584 1.00 90.50 921 LYS A O 1
ATOM 7167 N N . PRO A 1 922 ? -32.164 -0.072 50.045 1.00 88.06 922 PRO A N 1
ATOM 7168 C CA . PRO A 1 922 ? -31.899 1.006 51.000 1.00 88.06 922 PRO A CA 1
ATOM 7169 C C . PRO A 1 922 ? -33.154 1.519 51.740 1.00 88.06 922 PRO A C 1
ATOM 7171 O O . PRO A 1 922 ? -34.275 1.395 51.232 1.00 88.06 922 PRO A O 1
ATOM 7174 N N . PRO A 1 923 ? -33.002 2.151 52.921 1.00 84.94 923 PRO A N 1
ATOM 7175 C CA . PRO A 1 923 ? -34.101 2.830 53.608 1.00 84.94 923 PRO A CA 1
ATOM 7176 C C . PRO A 1 923 ? -34.797 3.870 52.715 1.00 84.94 923 PRO A C 1
ATOM 7178 O O . PRO A 1 923 ? -34.155 4.576 51.945 1.00 84.94 923 PRO A O 1
ATOM 7181 N N . GLY A 1 924 ? -36.126 3.965 52.814 1.00 84.75 924 GLY A N 1
ATOM 7182 C CA . GLY A 1 924 ? -36.949 4.866 51.991 1.00 84.75 924 GLY A CA 1
ATOM 7183 C C . GLY A 1 924 ? -37.321 4.329 50.599 1.00 84.75 924 GLY A C 1
ATOM 7184 O O . GLY A 1 924 ? -38.274 4.823 49.998 1.00 84.75 924 GLY A O 1
ATOM 7185 N N . VAL A 1 925 ? -36.647 3.282 50.112 1.00 90.88 925 VAL A N 1
ATOM 7186 C CA . VAL A 1 925 ? -36.945 2.642 48.822 1.00 90.88 925 VAL A CA 1
ATOM 7187 C C . VAL A 1 925 ? -38.125 1.672 48.960 1.00 90.88 925 VAL A C 1
ATOM 7189 O O . VAL A 1 925 ? -38.139 0.779 49.811 1.00 90.88 925 VAL A O 1
ATOM 7192 N N . GLU A 1 926 ? -39.131 1.796 48.094 1.00 92.25 926 GLU A N 1
ATOM 7193 C CA . GLU A 1 926 ? -40.278 0.882 48.043 1.00 92.25 926 GLU A CA 1
ATOM 7194 C C . GLU A 1 926 ? -40.006 -0.326 47.131 1.00 92.25 926 GLU A C 1
ATOM 7196 O O . GLU A 1 926 ? -40.309 -1.448 47.546 1.00 92.25 926 GLU A O 1
ATOM 7201 N N . ARG A 1 927 ? -39.365 -0.137 45.967 1.00 92.50 927 ARG A N 1
ATOM 7202 C CA . ARG A 1 927 ? -39.011 -1.206 45.007 1.00 92.50 927 ARG A CA 1
ATOM 7203 C C . ARG A 1 927 ? -37.560 -1.111 44.527 1.00 92.50 927 ARG A C 1
ATOM 7205 O O . ARG A 1 927 ? -37.031 -0.015 44.381 1.00 92.50 927 ARG A O 1
ATOM 7212 N N . MET A 1 928 ? -36.941 -2.259 44.265 1.00 93.50 928 MET A N 1
ATOM 7213 C CA . MET A 1 928 ? -35.565 -2.367 43.775 1.00 93.50 928 MET A CA 1
ATOM 7214 C C . MET A 1 928 ? -35.529 -3.355 42.612 1.00 93.50 928 MET A C 1
ATOM 7216 O O . MET A 1 928 ? -35.675 -4.558 42.814 1.00 93.50 928 MET A O 1
ATOM 7220 N N . TRP A 1 929 ? -35.344 -2.840 41.401 1.00 94.44 929 TRP A N 1
ATOM 7221 C CA . TRP A 1 929 ? -34.917 -3.651 40.269 1.00 94.44 929 TRP A CA 1
ATOM 7222 C C . TRP A 1 929 ? -33.465 -4.087 40.482 1.00 94.44 929 TRP A C 1
ATOM 7224 O O . TRP A 1 929 ? -32.684 -3.378 41.118 1.00 94.44 929 TRP A O 1
ATOM 7234 N N . THR A 1 930 ? -33.083 -5.233 39.925 1.00 95.44 930 THR A N 1
ATOM 7235 C CA . THR A 1 930 ? -31.697 -5.718 39.973 1.00 95.44 930 THR A CA 1
ATOM 7236 C C . THR A 1 930 ? -31.312 -6.255 38.608 1.00 95.44 930 THR A C 1
ATOM 7238 O O . THR A 1 930 ? -31.934 -7.209 38.134 1.00 95.44 930 THR A O 1
ATOM 7241 N N . ILE A 1 931 ? -30.311 -5.624 37.998 1.00 96.88 931 ILE A N 1
ATOM 7242 C CA . ILE A 1 931 ? -29.702 -6.028 36.729 1.00 96.88 931 ILE A CA 1
ATOM 7243 C C . ILE A 1 931 ? -28.236 -6.350 37.000 1.00 96.88 931 ILE A C 1
ATOM 7245 O O . ILE A 1 931 ? -27.549 -5.591 37.685 1.00 96.88 931 ILE A O 1
ATOM 7249 N N . VAL A 1 932 ? -27.765 -7.464 36.447 1.00 98.25 932 VAL A N 1
ATOM 7250 C CA . VAL A 1 932 ? -26.338 -7.801 36.405 1.00 98.25 932 VAL A CA 1
ATOM 7251 C C . VAL A 1 932 ? -25.834 -7.578 34.977 1.00 98.25 932 VAL A C 1
ATOM 7253 O O . VAL A 1 932 ? -26.553 -7.862 34.020 1.00 98.25 932 VAL A O 1
ATOM 7256 N N . MET A 1 933 ? -24.625 -7.046 34.829 1.00 97.88 933 MET A N 1
ATOM 7257 C CA . MET A 1 933 ? -24.014 -6.722 33.542 1.00 97.88 933 MET A CA 1
ATOM 7258 C C . MET A 1 933 ? -22.560 -7.186 33.507 1.00 97.88 933 MET A C 1
ATOM 7260 O O . MET A 1 933 ? -21.794 -6.875 34.413 1.00 97.88 933 MET A O 1
ATOM 7264 N N . GLY A 1 934 ? -22.177 -7.903 32.460 1.00 96.81 934 GLY A N 1
ATOM 7265 C CA . GLY A 1 934 ? -20.808 -8.344 32.196 1.00 96.81 934 GLY A CA 1
ATOM 7266 C C . GLY A 1 934 ? -20.703 -8.762 30.736 1.00 96.81 934 GLY A C 1
ATOM 7267 O O . GLY A 1 934 ? -21.727 -9.047 30.126 1.00 96.81 934 GLY A O 1
ATOM 7268 N N . HIS A 1 935 ? -19.510 -8.764 30.149 1.00 96.31 935 HIS A N 1
ATOM 7269 C CA . HIS A 1 935 ? -19.400 -8.937 28.699 1.00 96.31 935 HIS A CA 1
ATOM 7270 C C . HIS A 1 935 ? -19.789 -10.337 28.203 1.00 96.31 935 HIS A C 1
ATOM 7272 O O . HIS A 1 935 ? -20.546 -10.438 27.245 1.00 96.31 935 HIS A O 1
ATOM 7278 N N . TRP A 1 936 ? -19.336 -11.406 28.865 1.00 93.38 936 TRP A N 1
ATOM 7279 C CA . TRP A 1 936 ? -19.559 -12.784 28.409 1.00 93.38 936 TRP A CA 1
ATOM 7280 C C . TRP A 1 936 ? -20.978 -13.276 28.729 1.00 93.38 936 TRP A C 1
ATOM 7282 O O . TRP A 1 936 ? -21.462 -13.141 29.853 1.00 93.38 936 TRP A O 1
ATOM 7292 N N . GLY A 1 937 ? -21.641 -13.908 27.762 1.00 91.00 937 GLY A N 1
ATOM 7293 C CA . GLY A 1 937 ? -22.999 -14.425 27.931 1.00 91.00 937 GLY A CA 1
ATOM 7294 C C . GLY A 1 937 ? -23.080 -15.688 28.787 1.00 91.00 937 GLY A C 1
ATOM 7295 O O . GLY A 1 937 ? -22.442 -16.694 28.485 1.00 91.00 937 GLY A O 1
ATOM 7296 N N . VAL A 1 938 ? -23.941 -15.682 29.816 1.00 92.50 938 VAL A N 1
ATOM 7297 C CA . VAL A 1 938 ? -24.303 -16.913 30.555 1.00 92.50 938 VAL A CA 1
ATOM 7298 C C . VAL A 1 938 ? -24.958 -17.924 29.609 1.00 92.50 938 VAL A C 1
ATOM 7300 O O . VAL A 1 938 ? -24.604 -19.097 29.627 1.00 92.50 938 VAL A O 1
ATOM 7303 N N . TYR A 1 939 ? -25.884 -17.452 28.770 1.00 90.38 939 TYR A N 1
ATOM 7304 C CA . TYR A 1 939 ? -26.520 -18.229 27.709 1.00 90.38 939 TYR A CA 1
ATOM 7305 C C . TYR A 1 939 ? -26.532 -17.417 26.420 1.00 90.38 939 TYR A C 1
ATOM 7307 O O . TYR A 1 939 ? -26.856 -16.228 26.462 1.00 90.38 939 TYR A O 1
ATOM 7315 N N . SER A 1 940 ? -26.241 -18.055 25.289 1.00 87.50 940 SER A N 1
ATOM 7316 C CA . SER A 1 940 ? -26.290 -17.416 23.971 1.00 87.50 940 SER A CA 1
ATOM 7317 C C . SER A 1 940 ? -26.495 -18.443 22.861 1.00 87.50 940 SER A C 1
ATOM 7319 O O . SER A 1 940 ? -26.071 -19.592 22.959 1.00 87.50 940 SER A O 1
ATOM 7321 N N . PHE A 1 941 ? -27.139 -18.008 21.779 1.00 85.44 941 PHE A N 1
ATOM 7322 C CA . PHE A 1 941 ? -27.395 -18.818 20.592 1.00 85.44 941 PHE A CA 1
ATOM 7323 C C . PHE A 1 941 ? -26.619 -18.345 19.361 1.00 85.44 941 PHE A C 1
ATOM 7325 O O . PHE A 1 941 ? -26.938 -18.798 18.264 1.00 85.44 941 PHE A O 1
ATOM 7332 N N . ALA A 1 942 ? -25.647 -17.445 19.514 1.00 81.81 942 ALA A N 1
ATOM 7333 C CA . ALA A 1 942 ? -24.758 -16.983 18.447 1.00 81.81 942 ALA A CA 1
ATOM 7334 C C . ALA A 1 942 ? -23.381 -17.687 18.525 1.00 81.81 942 ALA A C 1
ATOM 7336 O O . ALA A 1 942 ? -23.277 -18.756 19.127 1.00 81.81 942 ALA A O 1
ATOM 7337 N N . GLY A 1 943 ? -22.370 -17.170 17.820 1.00 75.19 943 GLY A N 1
ATOM 7338 C CA . GLY A 1 943 ? -21.084 -17.819 17.544 1.00 75.19 943 GLY A CA 1
ATOM 7339 C C . GLY A 1 943 ? -20.330 -18.385 18.755 1.00 75.19 943 GLY A C 1
ATOM 7340 O O . GLY A 1 943 ? -19.844 -19.513 18.657 1.00 75.19 943 GLY A O 1
ATOM 7341 N N . ASN A 1 944 ? -20.267 -17.642 19.864 1.00 78.06 944 ASN A N 1
ATOM 7342 C CA . ASN A 1 944 ? -19.531 -17.999 21.087 1.00 78.06 944 ASN A CA 1
ATOM 7343 C C . ASN A 1 944 ? -20.335 -18.885 22.061 1.00 78.06 944 ASN A C 1
ATOM 7345 O O . ASN A 1 944 ? -19.734 -19.611 22.854 1.00 78.06 944 ASN A O 1
ATOM 7349 N N . ALA A 1 945 ? -21.668 -18.886 21.945 1.00 81.31 945 ALA A N 1
ATOM 7350 C CA . ALA A 1 945 ? -22.610 -19.755 22.655 1.00 81.31 945 ALA A CA 1
ATOM 7351 C C . ALA A 1 945 ? -22.585 -19.652 24.204 1.00 81.31 945 ALA A C 1
ATOM 7353 O O . ALA A 1 945 ? -22.062 -18.708 24.794 1.00 81.31 945 ALA A O 1
ATOM 7354 N N . ASP A 1 946 ? -23.251 -20.603 24.868 1.00 87.31 946 ASP A N 1
ATOM 7355 C CA . ASP A 1 946 ? -23.332 -20.750 26.329 1.00 87.31 946 ASP A CA 1
ATOM 7356 C C . ASP A 1 946 ? -21.941 -20.793 27.009 1.00 87.31 946 ASP A C 1
ATOM 7358 O O . ASP A 1 946 ? -21.077 -21.564 26.591 1.00 87.31 946 ASP A O 1
ATOM 7362 N N . THR A 1 947 ? -21.739 -20.044 28.107 1.00 90.19 947 THR A N 1
ATOM 7363 C CA . THR A 1 947 ? -20.465 -20.024 28.870 1.00 90.19 947 THR A CA 1
ATOM 7364 C C . THR A 1 947 ? -20.550 -20.893 30.140 1.00 90.19 947 THR A C 1
ATOM 7366 O O . THR A 1 947 ? -21.182 -20.470 31.118 1.00 90.19 947 THR A O 1
ATOM 7369 N N . PRO A 1 948 ? -19.913 -22.086 30.189 1.00 88.06 948 PRO A N 1
ATOM 7370 C CA . PRO A 1 948 ? -20.072 -23.043 31.292 1.00 88.06 948 PRO A CA 1
ATOM 7371 C C . PRO A 1 948 ? -19.695 -22.494 32.674 1.00 88.06 948 PRO A C 1
ATOM 7373 O O . PRO A 1 948 ? -20.400 -22.739 33.647 1.00 88.06 948 PRO A O 1
ATOM 7376 N N . GLU A 1 949 ? -18.636 -21.692 32.760 1.00 88.25 949 GLU A N 1
ATOM 7377 C CA . GLU A 1 949 ? -18.118 -21.051 33.979 1.00 88.25 949 GLU A CA 1
ATOM 7378 C C . GLU A 1 949 ? -19.206 -20.250 34.700 1.00 88.25 949 GLU A C 1
ATOM 7380 O O . GLU A 1 949 ? -19.385 -20.343 35.919 1.00 88.25 949 GLU A O 1
ATOM 7385 N N . LEU A 1 950 ? -19.966 -19.483 33.918 1.00 93.12 950 LEU A N 1
ATOM 7386 C CA . LEU A 1 950 ? -21.036 -18.626 34.407 1.00 93.12 950 LEU A CA 1
ATOM 7387 C C . LEU A 1 950 ? -22.325 -19.426 34.650 1.00 93.12 950 LEU A C 1
ATOM 7389 O O . LEU A 1 950 ? -23.082 -19.099 35.564 1.00 93.12 950 LEU A O 1
ATOM 7393 N N . ILE A 1 951 ? -22.565 -20.507 33.905 1.00 91.94 951 ILE A N 1
ATOM 7394 C CA . ILE A 1 951 ? -23.678 -21.435 34.161 1.00 91.94 951 ILE A CA 1
ATOM 7395 C C . ILE A 1 951 ? -23.480 -22.185 35.489 1.00 91.94 951 ILE A C 1
ATOM 7397 O O . ILE A 1 951 ? -24.428 -22.294 36.268 1.00 91.94 951 ILE A O 1
ATOM 7401 N N . ASP A 1 952 ? -22.260 -22.646 35.778 1.00 90.06 952 ASP A N 1
ATOM 7402 C CA . ASP A 1 952 ? -21.896 -23.373 37.002 1.00 90.06 952 ASP A CA 1
ATOM 7403 C C . ASP A 1 952 ? -22.002 -22.498 38.261 1.00 90.06 952 ASP A C 1
ATOM 7405 O O . ASP A 1 952 ? -22.463 -22.956 39.311 1.00 90.06 952 ASP A O 1
ATOM 7409 N N . ARG A 1 953 ? -21.508 -21.252 38.189 1.00 91.62 953 ARG A N 1
ATOM 7410 C CA . ARG A 1 953 ? -21.276 -20.401 39.373 1.00 91.62 953 ARG A CA 1
ATOM 7411 C C . ARG A 1 953 ? -22.159 -19.160 39.443 1.00 91.62 953 ARG A C 1
ATOM 7413 O O . ARG A 1 953 ? -22.586 -18.807 40.542 1.00 91.62 953 ARG A O 1
ATOM 7420 N N . LEU A 1 954 ? -22.442 -18.494 38.322 1.00 95.62 954 LEU A N 1
ATOM 7421 C CA . LEU A 1 954 ? -23.194 -17.235 38.310 1.00 95.62 954 LEU A CA 1
ATOM 7422 C C . LEU A 1 954 ? -24.713 -17.471 38.244 1.00 95.62 954 LEU A C 1
ATOM 7424 O O . LEU A 1 954 ? -25.431 -16.935 39.087 1.00 95.62 954 LEU A O 1
ATOM 7428 N N . ASP A 1 955 ? -25.221 -18.304 37.326 1.00 94.12 955 ASP A N 1
ATOM 7429 C CA . ASP A 1 955 ? -26.671 -18.547 37.178 1.00 94.12 955 ASP A CA 1
ATOM 7430 C C . ASP A 1 955 ? -27.379 -19.014 38.471 1.00 94.12 955 ASP A C 1
ATOM 7432 O O . ASP A 1 955 ? -28.479 -18.521 38.750 1.00 94.12 955 ASP A O 1
ATOM 7436 N N . PRO A 1 956 ? -26.784 -19.878 39.324 1.00 93.69 956 PRO A N 1
ATOM 7437 C CA . PRO A 1 956 ? -27.380 -20.239 40.608 1.00 93.69 956 PRO A CA 1
ATOM 7438 C C . PRO A 1 956 ? -27.539 -19.041 41.552 1.00 93.69 956 PRO A C 1
ATOM 7440 O O . PRO A 1 956 ? -28.525 -18.979 42.286 1.00 93.69 956 PRO A O 1
ATOM 7443 N N . MET A 1 957 ? -26.625 -18.064 41.514 1.00 95.06 957 MET A N 1
ATOM 7444 C CA . MET A 1 957 ? -26.736 -16.825 42.294 1.00 95.06 957 MET A CA 1
ATOM 7445 C C . MET A 1 957 ? -27.769 -15.869 41.692 1.00 95.06 957 MET A C 1
ATOM 7447 O O . MET A 1 957 ? -28.600 -15.337 42.431 1.00 95.06 957 MET A O 1
ATOM 7451 N N . LEU A 1 958 ? -27.787 -15.710 40.360 1.00 94.94 958 LEU A N 1
ATOM 7452 C CA . LEU A 1 958 ? -28.818 -14.930 39.660 1.00 94.94 958 LEU A CA 1
ATOM 7453 C C . LEU A 1 958 ? -30.222 -15.451 40.000 1.00 94.94 958 LEU A C 1
ATOM 7455 O O . LEU A 1 958 ? -31.141 -14.661 40.219 1.00 94.94 958 LEU A O 1
ATOM 7459 N N . LYS A 1 959 ? -30.380 -16.780 40.105 1.00 93.38 959 LYS A N 1
ATOM 7460 C CA . LYS A 1 959 ? -31.604 -17.421 40.597 1.00 93.38 959 LYS A CA 1
ATOM 7461 C C . LYS A 1 959 ? -31.859 -17.129 42.077 1.00 93.38 959 LYS A C 1
ATOM 7463 O O . LYS A 1 959 ? -32.929 -16.630 42.419 1.00 93.38 959 LYS A O 1
ATOM 7468 N N . LYS A 1 960 ? -30.898 -17.446 42.952 1.00 93.75 960 LYS A N 1
ATOM 7469 C CA . LYS A 1 960 ? -31.010 -17.352 44.421 1.00 93.75 960 LYS A CA 1
ATOM 7470 C C . LYS A 1 960 ? -31.435 -15.961 44.898 1.00 93.75 960 LYS A C 1
ATOM 7472 O O . LYS A 1 960 ? -32.198 -15.859 45.855 1.00 93.75 960 LYS A O 1
ATOM 7477 N N . TYR A 1 961 ? -30.971 -14.917 44.213 1.00 93.44 961 TYR A N 1
ATOM 7478 C CA . TYR A 1 961 ? -31.264 -13.516 44.526 1.00 93.44 961 TYR A CA 1
ATOM 7479 C C . TYR A 1 961 ? -32.277 -12.860 43.573 1.00 93.44 961 TYR A C 1
ATOM 7481 O O . TYR A 1 961 ? -32.482 -11.651 43.635 1.00 93.44 961 TYR A O 1
ATOM 7489 N N . ASN A 1 962 ? -32.958 -13.659 42.740 1.00 91.00 962 ASN A N 1
ATOM 7490 C CA . ASN A 1 962 ? -34.076 -13.242 41.888 1.00 91.00 962 ASN A CA 1
ATOM 7491 C C . ASN A 1 962 ? -33.739 -12.038 40.976 1.00 91.00 962 ASN A C 1
ATOM 7493 O O . ASN A 1 962 ? -34.491 -11.064 40.890 1.00 91.00 962 ASN A O 1
ATOM 7497 N N . VAL A 1 963 ? -32.576 -12.096 40.315 1.00 93.88 963 VAL A N 1
ATOM 7498 C CA . VAL A 1 963 ? -32.104 -11.060 39.381 1.00 93.88 963 VAL A CA 1
ATOM 7499 C C . VAL A 1 963 ? -33.050 -10.967 38.181 1.00 93.88 963 VAL A C 1
ATOM 7501 O O . VAL A 1 963 ? -33.427 -11.977 37.586 1.00 93.88 963 VAL A O 1
ATOM 7504 N N . HIS A 1 964 ? -33.434 -9.742 37.816 1.00 93.19 964 HIS A N 1
ATOM 7505 C CA . HIS A 1 964 ? -34.517 -9.497 36.862 1.00 93.19 964 HIS A CA 1
ATOM 7506 C C . HIS A 1 964 ? -34.050 -9.592 35.401 1.00 93.19 964 HIS A C 1
ATOM 7508 O O . HIS A 1 964 ? -34.810 -10.043 34.539 1.00 93.19 964 HIS A O 1
ATOM 7514 N N . ALA A 1 965 ? -32.809 -9.178 35.127 1.00 95.44 965 ALA A N 1
ATOM 7515 C CA . ALA A 1 965 ? -32.152 -9.363 33.839 1.00 95.44 965 ALA A CA 1
ATOM 7516 C C . ALA A 1 965 ? -30.621 -9.445 33.955 1.00 95.44 965 ALA A C 1
ATOM 7518 O O . ALA A 1 965 ? -30.023 -8.865 34.866 1.00 95.44 965 ALA A O 1
ATOM 7519 N N . TYR A 1 966 ? -30.013 -10.128 32.988 1.00 97.25 966 TYR A N 1
ATOM 7520 C CA . TYR A 1 966 ? -28.580 -10.115 32.701 1.00 97.25 966 TYR A CA 1
ATOM 7521 C C . TYR A 1 966 ? -28.339 -9.423 31.349 1.00 97.25 966 TYR A C 1
ATOM 7523 O O . TYR A 1 966 ? -29.024 -9.768 30.387 1.00 97.25 966 TYR A O 1
ATOM 7531 N N . PHE A 1 967 ? -27.409 -8.471 31.261 1.00 97.81 967 PHE A N 1
ATOM 7532 C CA . PHE A 1 967 ? -27.023 -7.797 30.008 1.00 97.81 967 PHE A CA 1
ATOM 7533 C C . PHE A 1 967 ? -25.564 -8.102 29.656 1.00 97.81 967 PHE A C 1
ATOM 7535 O O . PHE A 1 967 ? -24.712 -8.078 30.545 1.00 97.81 967 PHE A O 1
ATOM 7542 N N . ASN A 1 968 ? -25.289 -8.390 28.380 1.00 97.06 968 ASN A N 1
ATOM 7543 C CA . ASN A 1 968 ? -23.973 -8.835 27.914 1.00 97.06 968 ASN A CA 1
ATOM 7544 C C . ASN A 1 968 ? -23.690 -8.495 26.447 1.00 97.06 968 ASN A C 1
ATOM 7546 O O . ASN A 1 968 ? -24.615 -8.182 25.700 1.00 97.06 968 ASN A O 1
ATOM 7550 N N . GLY A 1 969 ? -22.412 -8.525 26.080 1.00 91.06 969 GLY A N 1
ATOM 7551 C CA . GLY A 1 969 ? -21.891 -8.253 24.745 1.00 91.06 969 GLY A CA 1
ATOM 7552 C C . GLY A 1 969 ? -21.544 -9.554 24.024 1.00 91.06 969 GLY A C 1
ATOM 7553 O O . GLY A 1 969 ? -22.427 -10.393 23.851 1.00 91.06 969 GLY A O 1
ATOM 7554 N N . HIS A 1 970 ? -20.264 -9.719 23.684 1.00 90.69 970 HIS A N 1
ATOM 7555 C CA . HIS A 1 970 ? -19.477 -10.924 23.355 1.00 90.69 970 HIS A CA 1
ATOM 7556 C C . HIS A 1 970 ? -19.913 -11.788 22.170 1.00 90.69 970 HIS A C 1
ATOM 7558 O O . HIS A 1 970 ? -19.103 -12.510 21.589 1.00 90.69 970 HIS A O 1
ATOM 7564 N N . ASP A 1 971 ? -21.199 -11.819 21.842 1.00 86.44 971 ASP A N 1
ATOM 7565 C CA . ASP A 1 971 ? -21.735 -12.768 20.883 1.00 86.44 971 ASP A CA 1
ATOM 7566 C C . ASP A 1 971 ? -22.525 -12.031 19.809 1.00 86.44 971 ASP A C 1
ATOM 7568 O O . ASP A 1 971 ? -23.747 -11.888 19.893 1.00 86.44 971 ASP A O 1
ATOM 7572 N N . HIS A 1 972 ? -21.768 -11.506 18.840 1.00 92.75 972 HIS A N 1
ATOM 7573 C CA . HIS A 1 972 ? -22.049 -10.290 18.079 1.00 92.75 972 HIS A CA 1
ATOM 7574 C C . HIS A 1 972 ? -23.442 -10.240 17.421 1.00 92.75 972 HIS A C 1
ATOM 7576 O O . HIS A 1 972 ? -23.632 -10.623 16.267 1.00 92.75 972 HIS A O 1
ATOM 7582 N N . SER A 1 973 ? -24.464 -9.843 18.179 1.00 93.56 973 SER A N 1
ATOM 7583 C CA . SER A 1 973 ? -25.878 -9.942 17.803 1.00 93.56 973 SER A CA 1
ATOM 7584 C C . SER A 1 973 ? -26.765 -9.257 18.846 1.00 93.56 973 SER A C 1
ATOM 7586 O O . SER A 1 973 ? -26.318 -8.940 19.950 1.00 93.56 973 SER A O 1
ATOM 7588 N N . MET A 1 974 ? -28.049 -9.073 18.525 1.00 96.06 974 MET A N 1
ATOM 7589 C CA . MET A 1 974 ? -29.066 -8.729 19.520 1.00 96.06 974 MET A CA 1
ATOM 7590 C C . MET A 1 974 ? -29.957 -9.939 19.817 1.00 96.06 974 MET A C 1
ATOM 7592 O O . MET A 1 974 ? -30.662 -10.414 18.928 1.00 96.06 974 MET A O 1
ATOM 7596 N N . GLN A 1 975 ? -29.992 -10.425 21.060 1.00 95.00 975 GLN A N 1
ATOM 7597 C CA . GLN A 1 975 ? -30.841 -11.558 21.463 1.00 95.00 975 GLN A CA 1
ATOM 7598 C C . GLN A 1 975 ? -31.620 -11.274 22.752 1.00 95.00 975 GLN A C 1
ATOM 7600 O O . GLN A 1 975 ? -31.136 -10.606 23.664 1.00 95.00 975 GLN A O 1
ATOM 7605 N N . HIS A 1 976 ? -32.809 -11.871 22.855 1.00 95.50 976 HIS A N 1
ATOM 7606 C CA . HIS A 1 976 ? -33.535 -12.066 24.107 1.00 95.50 976 HIS A CA 1
ATOM 7607 C C . HIS A 1 976 ? -33.652 -13.570 24.373 1.00 95.50 976 HIS A C 1
ATOM 7609 O O . HIS A 1 976 ? -34.365 -14.296 23.673 1.00 95.50 976 HIS A O 1
ATOM 7615 N N . VAL A 1 977 ? -32.953 -14.022 25.407 1.00 92.69 977 VAL A N 1
ATOM 7616 C CA . VAL A 1 977 ? -32.945 -15.396 25.909 1.00 92.69 977 VAL A CA 1
ATOM 7617 C C . VAL A 1 977 ? -33.688 -15.437 27.238 1.00 92.69 977 VAL A C 1
ATOM 7619 O O . VAL A 1 977 ? -33.589 -14.514 28.048 1.00 92.69 977 VAL A O 1
ATOM 7622 N N . ARG A 1 978 ? -34.436 -16.510 27.494 1.00 91.31 978 ARG A N 1
ATOM 7623 C CA . ARG A 1 978 ? -35.183 -16.683 28.740 1.00 91.31 978 ARG A CA 1
ATOM 7624 C C . ARG A 1 978 ? -34.998 -18.090 29.288 1.00 91.31 978 ARG A C 1
ATOM 7626 O O . ARG A 1 978 ? -35.263 -19.074 28.606 1.00 91.31 978 ARG A O 1
ATOM 7633 N N . LYS A 1 979 ? -34.604 -18.190 30.554 1.00 89.25 979 LYS A N 1
ATOM 7634 C CA . LYS A 1 979 ? -34.575 -19.459 31.288 1.00 89.25 979 LYS A CA 1
ATOM 7635 C C . LYS A 1 979 ? -35.785 -19.505 32.211 1.00 89.25 979 LYS A C 1
ATOM 7637 O O . LYS A 1 979 ? -35.957 -18.601 33.026 1.00 89.25 979 LYS A O 1
ATOM 7642 N N . ILE A 1 980 ? -36.634 -20.517 32.041 1.00 86.06 980 ILE A N 1
ATOM 7643 C CA . ILE A 1 980 ? -37.783 -20.787 32.914 1.00 86.06 980 ILE A CA 1
ATOM 7644 C C . ILE A 1 980 ? -37.386 -21.905 33.875 1.00 86.06 980 ILE A C 1
ATOM 7646 O O . ILE A 1 980 ? -36.834 -22.924 33.464 1.00 86.06 980 ILE A O 1
ATOM 7650 N N . ASP A 1 981 ? -37.672 -21.711 35.155 1.00 81.44 981 ASP A N 1
ATOM 7651 C CA . ASP A 1 981 ? -37.301 -22.642 36.211 1.00 81.44 981 ASP A CA 1
ATOM 7652 C C . ASP A 1 981 ? -38.454 -23.558 36.631 1.00 81.44 981 ASP A C 1
ATOM 7654 O O . ASP A 1 981 ? -39.631 -23.283 36.398 1.00 81.44 981 ASP A O 1
ATOM 7658 N N . THR A 1 982 ? -38.108 -24.640 37.333 1.00 80.62 982 THR A N 1
ATOM 7659 C CA . THR A 1 982 ? -39.044 -25.633 37.893 1.00 80.62 982 THR A CA 1
ATOM 7660 C C . THR A 1 982 ? -40.066 -25.060 38.885 1.00 80.62 982 THR A C 1
ATOM 7662 O O . THR A 1 982 ? -41.050 -25.723 39.201 1.00 80.62 982 THR A O 1
ATOM 7665 N N . ASP A 1 983 ? -39.843 -23.838 39.366 1.00 80.06 983 ASP A N 1
ATOM 7666 C CA . ASP A 1 983 ? -40.700 -23.072 40.277 1.00 80.06 983 ASP A CA 1
ATOM 7667 C C . ASP A 1 983 ? -41.562 -22.005 39.561 1.00 80.06 983 ASP A C 1
ATOM 7669 O O . ASP A 1 983 ? -42.350 -21.312 40.204 1.00 80.06 983 ASP A O 1
ATOM 7673 N N . GLY A 1 984 ? -41.442 -21.856 38.234 1.00 78.31 984 GLY A N 1
ATOM 7674 C CA . GLY A 1 984 ? -42.155 -20.834 37.457 1.00 78.31 984 GLY A CA 1
ATOM 7675 C C . GLY A 1 984 ? -41.576 -19.414 37.575 1.00 78.31 984 GLY A C 1
ATOM 7676 O O . GLY A 1 984 ? -42.163 -18.448 37.061 1.00 78.31 984 GLY A O 1
ATOM 7677 N N . SER A 1 985 ? -40.418 -19.245 38.222 1.00 81.00 985 SER A N 1
ATOM 7678 C CA . SER A 1 985 ? -39.580 -18.066 37.994 1.00 81.00 985 SER A CA 1
ATOM 7679 C C . SER A 1 985 ? -38.999 -18.089 36.572 1.00 81.00 985 SER A C 1
ATOM 7681 O O . SER A 1 985 ? -39.013 -19.110 35.880 1.00 81.00 985 SER A O 1
ATOM 7683 N N . ALA A 1 986 ? -38.576 -16.919 36.094 1.00 83.75 986 ALA A N 1
ATOM 7684 C CA . ALA A 1 986 ? -37.992 -16.774 34.770 1.00 83.75 986 ALA A CA 1
ATOM 7685 C C . ALA A 1 986 ? -36.912 -15.692 34.811 1.00 83.75 986 ALA A C 1
ATOM 7687 O O . ALA A 1 986 ? -37.205 -14.564 35.213 1.00 83.75 986 ALA A O 1
ATOM 7688 N N . ARG A 1 987 ? -35.690 -16.039 34.399 1.00 90.25 987 ARG A N 1
ATOM 7689 C CA . ARG A 1 987 ? -34.582 -15.096 34.194 1.00 90.25 987 ARG A CA 1
ATOM 7690 C C . ARG A 1 987 ? -34.506 -14.710 32.723 1.00 90.25 987 ARG A C 1
ATOM 7692 O O . ARG A 1 987 ? -34.683 -15.560 31.850 1.00 90.25 987 ARG A O 1
ATOM 7699 N N . ASN A 1 988 ? -34.246 -13.432 32.469 1.00 94.25 988 ASN A N 1
ATOM 7700 C CA . ASN A 1 988 ? -34.122 -12.857 31.132 1.00 94.25 988 ASN A CA 1
ATOM 7701 C C . ASN A 1 988 ? -32.651 -12.484 30.905 1.00 94.25 988 ASN A C 1
ATOM 7703 O O . ASN A 1 988 ? -32.034 -11.873 31.778 1.00 94.25 988 ASN A O 1
ATOM 7707 N N . TYR A 1 989 ? -32.101 -12.836 29.750 1.00 95.50 989 TYR A N 1
ATOM 7708 C CA . TYR A 1 989 ? -30.728 -12.532 29.359 1.00 95.50 989 TYR A CA 1
ATOM 7709 C C . TYR A 1 989 ? -30.799 -11.795 28.023 1.00 95.50 989 TYR A C 1
ATOM 7711 O O . TYR A 1 989 ? -31.460 -12.247 27.085 1.00 95.50 989 TYR A O 1
ATOM 7719 N N . PHE A 1 990 ? -30.162 -10.636 27.970 1.00 97.38 990 PHE A N 1
ATOM 7720 C CA . PHE A 1 990 ? -30.146 -9.740 26.829 1.00 97.38 990 PHE A CA 1
ATOM 7721 C C . PHE A 1 990 ? -28.712 -9.653 26.317 1.00 97.38 990 PHE A C 1
ATOM 7723 O O . PHE A 1 990 ? -27.818 -9.213 27.040 1.00 97.38 990 PHE A O 1
ATOM 7730 N N . ILE A 1 991 ? -28.503 -10.140 25.098 1.00 96.44 991 ILE A N 1
ATOM 7731 C CA . ILE A 1 991 ? -27.224 -10.094 24.385 1.00 96.44 991 ILE A CA 1
ATOM 7732 C C . ILE A 1 991 ? -27.327 -8.876 23.471 1.00 96.44 991 ILE A C 1
ATOM 7734 O O . ILE A 1 991 ? -28.273 -8.807 22.688 1.00 96.44 991 ILE A O 1
ATOM 7738 N N . SER A 1 992 ? -26.430 -7.906 23.609 1.00 96.44 992 SER A N 1
ATOM 7739 C CA . SER A 1 992 ? -26.485 -6.592 22.955 1.00 96.44 992 SER A CA 1
ATOM 7740 C C . SER A 1 992 ? -25.184 -6.220 22.231 1.00 96.44 992 SER A C 1
ATOM 7742 O O . SER A 1 992 ? -24.913 -5.039 22.018 1.00 96.44 992 SER A O 1
ATOM 7744 N N . GLY A 1 993 ? -24.398 -7.222 21.831 1.00 95.38 993 GLY A N 1
ATOM 7745 C CA . GLY A 1 993 ? -23.116 -7.061 21.140 1.00 95.38 993 GLY A CA 1
ATOM 7746 C C . GLY A 1 993 ? -23.216 -6.751 19.645 1.00 95.38 993 GLY A C 1
ATOM 7747 O O . GLY A 1 993 ? -22.459 -7.281 18.845 1.00 95.38 993 GLY A O 1
ATOM 7748 N N . ALA A 1 994 ? -24.182 -5.937 19.229 1.00 95.94 994 ALA A N 1
ATOM 7749 C CA . ALA A 1 994 ? -24.362 -5.553 17.827 1.00 95.94 994 ALA A CA 1
ATOM 7750 C C . ALA A 1 994 ? -23.808 -4.146 17.516 1.00 95.94 994 ALA A C 1
ATOM 7752 O O . ALA A 1 994 ? -24.192 -3.543 16.510 1.00 95.94 994 ALA A O 1
ATOM 7753 N N . GLY A 1 995 ? -22.948 -3.607 18.391 1.00 95.56 995 GLY A N 1
ATOM 7754 C CA . GLY A 1 995 ? -22.570 -2.194 18.415 1.00 95.56 995 GLY A CA 1
ATOM 7755 C C . GLY A 1 995 ? -21.653 -1.721 17.288 1.00 95.56 995 GLY A C 1
ATOM 7756 O O . GLY A 1 995 ? -21.636 -0.529 16.992 1.00 95.56 995 GLY A O 1
ATOM 7757 N N . GLY A 1 996 ? -20.920 -2.631 16.646 1.00 92.38 996 GLY A N 1
ATOM 7758 C CA . GLY A 1 996 ? -20.044 -2.327 15.514 1.00 92.38 996 GLY A CA 1
ATOM 7759 C C . GLY A 1 996 ? -19.394 -3.559 14.887 1.00 92.38 996 GLY A C 1
ATOM 7760 O O . GLY A 1 996 ? -19.358 -3.654 13.664 1.00 92.38 996 GLY A O 1
ATOM 7761 N N . TYR A 1 997 ? -18.947 -4.530 15.690 1.00 92.06 997 TYR A N 1
ATOM 7762 C CA . TYR A 1 997 ? -18.207 -5.692 15.179 1.00 92.06 997 TYR A CA 1
ATOM 7763 C C . TYR A 1 997 ? -19.058 -6.675 14.347 1.00 92.06 997 TYR A C 1
ATOM 7765 O O . TYR A 1 997 ? -20.292 -6.656 14.376 1.00 92.06 997 TYR A O 1
ATOM 7773 N N . GLN A 1 998 ? -18.381 -7.534 13.576 1.00 91.00 998 GLN A N 1
ATOM 7774 C CA . GLN A 1 998 ? -18.970 -8.480 12.625 1.00 91.00 998 GLN A CA 1
ATOM 7775 C C . GLN A 1 998 ? -20.038 -9.387 13.260 1.00 91.00 998 GLN A C 1
ATOM 7777 O O . GLN A 1 998 ? -19.746 -10.217 14.119 1.00 91.00 998 GLN A O 1
ATOM 7782 N N . ILE A 1 999 ? -21.269 -9.288 12.750 1.00 92.75 999 ILE A N 1
ATOM 7783 C CA . ILE A 1 999 ? -22.425 -10.036 13.256 1.00 92.75 999 ILE A CA 1
ATOM 7784 C C . ILE A 1 999 ? -22.235 -11.558 13.154 1.00 92.75 999 ILE A C 1
ATOM 7786 O O . ILE A 1 999 ? -21.971 -12.115 12.086 1.00 92.75 999 ILE A O 1
ATOM 7790 N N . HIS A 1 1000 ? -22.458 -12.243 14.274 1.00 88.38 1000 HIS A N 1
ATOM 7791 C CA . HIS A 1 1000 ? -22.407 -13.693 14.395 1.00 88.38 1000 HIS A CA 1
ATOM 7792 C C . HIS A 1 1000 ? -23.652 -14.387 13.823 1.00 88.38 1000 HIS A C 1
ATOM 7794 O O . HIS A 1 1000 ? -24.787 -13.926 13.947 1.00 88.38 1000 HIS A O 1
ATOM 7800 N N . SER A 1 1001 ? -23.439 -15.573 13.248 1.00 85.50 1001 SER A N 1
ATOM 7801 C CA . SER A 1 1001 ? -24.517 -16.494 12.868 1.00 85.50 1001 SER A CA 1
ATOM 7802 C C . SER A 1 1001 ? -25.018 -17.305 14.067 1.00 85.50 1001 SER A C 1
ATOM 7804 O O . SER A 1 1001 ? -24.271 -17.571 15.007 1.00 85.50 1001 SER A O 1
ATOM 7806 N N . LEU A 1 1002 ? -26.278 -17.752 14.019 1.00 85.00 1002 LEU A N 1
ATOM 7807 C CA . LEU A 1 1002 ? -26.852 -18.574 15.089 1.00 85.00 1002 LEU A CA 1
ATOM 7808 C C . LEU A 1 1002 ? -26.263 -19.998 15.117 1.00 85.00 1002 LEU A C 1
ATOM 7810 O O . LEU A 1 1002 ? -26.200 -20.679 14.093 1.00 85.00 1002 LEU A O 1
ATOM 7814 N N . GLN A 1 1003 ? -25.950 -20.472 16.324 1.00 78.75 1003 GLN A N 1
ATOM 7815 C CA . GLN A 1 1003 ? -25.462 -21.804 16.693 1.00 78.75 1003 GLN A CA 1
ATOM 7816 C C . GLN A 1 1003 ? -26.578 -22.637 17.370 1.00 78.75 1003 GLN A C 1
ATOM 7818 O O . GLN A 1 1003 ? -26.478 -22.991 18.546 1.00 78.75 1003 GLN A O 1
ATOM 7823 N N . PRO A 1 1004 ? -27.680 -23.015 16.686 1.00 61.28 1004 PRO A N 1
ATOM 7824 C CA . PRO A 1 1004 ? -28.883 -23.552 17.340 1.00 61.28 1004 PRO A CA 1
ATOM 7825 C C . PRO A 1 1004 ? -28.710 -24.893 18.081 1.00 61.28 1004 PRO A C 1
ATOM 7827 O O . PRO A 1 1004 ? -29.665 -25.328 18.734 1.00 61.28 1004 PRO A O 1
ATOM 7830 N N . LYS A 1 1005 ? -27.544 -25.550 17.962 1.00 57.16 1005 LYS A N 1
ATOM 7831 C CA . LYS A 1 1005 ? -27.217 -26.875 18.518 1.00 57.16 1005 LYS A CA 1
ATOM 7832 C C . LYS A 1 1005 ? -26.503 -26.846 19.880 1.00 57.16 1005 LYS A C 1
ATOM 7834 O O . LYS A 1 1005 ? -26.531 -27.869 20.558 1.00 57.16 1005 LYS A O 1
ATOM 7839 N N . ALA A 1 1006 ? -25.881 -25.736 20.280 1.00 53.72 1006 ALA A N 1
ATOM 7840 C CA . ALA A 1 1006 ? -25.254 -25.600 21.597 1.00 53.72 1006 ALA A CA 1
ATOM 7841 C C . ALA A 1 1006 ? -26.304 -25.099 22.601 1.00 53.72 1006 ALA A C 1
ATOM 7843 O O . ALA A 1 1006 ? -26.828 -24.005 22.410 1.00 53.72 1006 ALA A O 1
ATOM 7844 N N . ARG A 1 1007 ? -26.695 -25.917 23.595 1.00 60.84 1007 ARG A N 1
ATOM 7845 C CA . ARG A 1 1007 ? -27.722 -25.547 24.595 1.00 60.84 1007 ARG A CA 1
ATOM 7846 C C . ARG A 1 1007 ? -27.581 -26.280 25.933 1.00 60.84 1007 ARG A C 1
ATOM 7848 O O . ARG A 1 1007 ? -27.797 -27.489 25.998 1.00 60.84 1007 ARG A O 1
ATOM 7855 N N . ALA A 1 1008 ? -27.466 -25.523 27.017 1.00 52.72 1008 ALA A N 1
ATOM 7856 C CA . ALA A 1 1008 ? -27.769 -25.924 28.394 1.00 52.72 1008 ALA A CA 1
ATOM 7857 C C . ALA A 1 1008 ? -29.262 -25.694 28.760 1.00 52.72 1008 ALA A C 1
ATOM 7859 O O . ALA A 1 1008 ? -29.613 -25.342 29.887 1.00 52.72 1008 ALA A O 1
ATOM 7860 N N . ASN A 1 1009 ? -30.155 -25.915 27.785 1.00 66.00 1009 ASN A N 1
ATOM 7861 C CA . ASN A 1 1009 ? -31.623 -25.898 27.897 1.00 66.00 1009 ASN A CA 1
ATOM 7862 C C . ASN A 1 1009 ? -32.358 -24.567 28.278 1.00 66.00 1009 ASN A C 1
ATOM 7864 O O . ASN A 1 1009 ? -33.311 -24.632 29.060 1.00 66.00 1009 ASN A O 1
ATOM 7868 N N . PRO A 1 1010 ? -32.006 -23.376 27.738 1.00 76.88 1010 PRO A N 1
ATOM 7869 C CA . PRO A 1 1010 ? -32.860 -22.174 27.784 1.00 76.88 1010 PRO A CA 1
ATOM 7870 C C . PRO A 1 1010 ? -33.718 -21.964 26.508 1.00 76.88 1010 PRO A C 1
ATOM 7872 O O . PRO A 1 1010 ? -33.455 -22.559 25.456 1.00 76.88 1010 PRO A O 1
ATOM 7875 N N . ASP A 1 1011 ? -34.716 -21.068 26.578 1.00 84.88 1011 ASP A N 1
ATOM 7876 C CA . ASP A 1 1011 ? -35.507 -20.601 25.425 1.00 84.88 1011 ASP A CA 1
ATOM 7877 C C . ASP A 1 1011 ? -34.810 -19.421 24.721 1.00 84.88 1011 ASP A C 1
ATOM 7879 O O . ASP A 1 1011 ? -34.550 -18.388 25.344 1.00 84.88 1011 ASP A O 1
ATOM 7883 N N . LEU A 1 1012 ? -34.628 -19.498 23.399 1.00 88.00 1012 LEU A N 1
ATOM 7884 C CA . LEU A 1 1012 ? -34.404 -18.306 22.573 1.00 88.00 1012 LEU A CA 1
ATOM 7885 C C . LEU A 1 1012 ? -35.764 -17.666 22.266 1.00 88.00 1012 LEU A C 1
ATOM 7887 O O . LEU A 1 1012 ? -36.581 -18.274 21.576 1.00 88.00 1012 LEU A O 1
ATOM 7891 N N . VAL A 1 1013 ? -36.015 -16.455 22.769 1.00 91.00 1013 VAL A N 1
ATOM 7892 C CA . VAL A 1 1013 ? -37.293 -15.747 22.574 1.00 91.00 1013 VAL A CA 1
ATOM 7893 C C . VAL A 1 1013 ? -37.256 -14.871 21.320 1.00 91.00 1013 VAL A C 1
ATOM 7895 O O . VAL A 1 1013 ? -38.250 -14.792 20.599 1.00 91.00 1013 VAL A O 1
ATOM 7898 N N . HIS A 1 1014 ? -36.122 -14.222 21.049 1.00 92.88 1014 HIS A N 1
ATOM 7899 C CA . HIS A 1 1014 ? -35.884 -13.450 19.829 1.00 92.88 1014 HIS A CA 1
ATOM 7900 C C . HIS A 1 1014 ? -34.381 -13.332 19.542 1.00 92.88 1014 HIS A C 1
ATOM 7902 O O . HIS A 1 1014 ? -33.591 -13.238 20.479 1.00 92.88 1014 HIS A O 1
ATOM 7908 N N . ALA A 1 1015 ? -34.001 -13.275 18.264 1.00 92.19 1015 ALA A N 1
ATOM 7909 C CA . ALA A 1 1015 ? -32.667 -12.885 17.814 1.00 92.19 1015 ALA A CA 1
ATOM 7910 C C . ALA A 1 1015 ? -32.773 -12.008 16.559 1.00 92.19 1015 ALA A C 1
ATOM 7912 O O . ALA A 1 1015 ? -33.500 -12.354 15.628 1.00 92.19 1015 ALA A O 1
ATOM 7913 N N . ALA A 1 1016 ? -32.013 -10.917 16.534 1.00 92.75 1016 ALA A N 1
ATOM 7914 C CA . ALA A 1 1016 ? -31.821 -10.042 15.390 1.00 92.75 1016 ALA A CA 1
ATOM 7915 C C . ALA A 1 1016 ? -30.335 -10.054 15.000 1.00 92.75 1016 ALA A C 1
ATOM 7917 O O . ALA A 1 1016 ? -29.461 -9.690 15.790 1.00 92.75 1016 ALA A O 1
ATOM 7918 N N . LEU A 1 1017 ? -30.061 -10.505 13.775 1.00 93.25 1017 LEU A N 1
ATOM 7919 C CA . LEU A 1 1017 ? -28.714 -10.643 13.215 1.00 93.25 1017 LEU A CA 1
ATOM 7920 C C . LEU A 1 1017 ? -28.392 -9.422 12.346 1.00 93.25 1017 LEU A C 1
ATOM 7922 O O . LEU A 1 1017 ? -28.273 -9.513 11.127 1.00 93.25 1017 LEU A O 1
ATOM 7926 N N . THR A 1 1018 ? -28.332 -8.259 12.987 1.00 94.88 1018 THR A N 1
ATOM 7927 C CA . THR A 1 1018 ? -28.004 -6.973 12.364 1.00 94.88 1018 THR A CA 1
ATOM 7928 C C . THR A 1 1018 ? -27.401 -6.044 13.410 1.00 94.88 1018 THR A C 1
ATOM 7930 O O . THR A 1 1018 ? -27.705 -6.178 14.596 1.00 94.88 1018 THR A O 1
ATOM 7933 N N . HIS A 1 1019 ? -26.577 -5.095 12.966 1.00 97.81 1019 HIS A N 1
ATOM 7934 C CA . HIS A 1 1019 ? -26.028 -4.042 13.816 1.00 97.81 1019 HIS A CA 1
ATOM 7935 C C . HIS A 1 1019 ? -27.146 -3.199 14.447 1.00 97.81 1019 HIS A C 1
ATOM 7937 O O . HIS A 1 1019 ? -28.182 -2.956 13.816 1.00 97.81 1019 HIS A O 1
ATOM 7943 N N . GLY A 1 1020 ? -26.935 -2.759 15.687 1.00 97.44 1020 GLY A N 1
ATOM 7944 C CA . GLY A 1 1020 ? -27.939 -2.055 16.477 1.00 97.44 1020 GLY A CA 1
ATOM 7945 C C . GLY A 1 1020 ? -27.627 -2.014 17.973 1.00 97.44 1020 GLY A C 1
ATOM 7946 O O . GLY A 1 1020 ? -26.510 -2.284 18.406 1.00 97.44 1020 GLY A O 1
ATOM 7947 N N . PHE A 1 1021 ? -28.633 -1.655 18.764 1.00 98.00 1021 PHE A N 1
ATOM 7948 C CA . PHE A 1 1021 ? -28.545 -1.432 20.207 1.00 98.00 1021 PHE A CA 1
ATOM 7949 C C . PHE A 1 1021 ? -29.886 -1.730 20.890 1.00 98.00 1021 PHE A C 1
ATOM 7951 O O . PHE A 1 1021 ? -30.931 -1.827 20.243 1.00 98.00 1021 PHE A O 1
ATOM 7958 N N . MET A 1 1022 ? -29.891 -1.827 22.220 1.00 98.25 1022 MET A N 1
ATOM 7959 C CA . MET A 1 1022 ? -31.133 -1.900 22.988 1.00 98.25 1022 MET A CA 1
ATOM 7960 C C . MET A 1 1022 ? -31.508 -0.555 23.604 1.00 98.25 1022 MET A C 1
ATOM 7962 O O . MET A 1 1022 ? -30.681 0.134 24.197 1.00 98.25 1022 MET A O 1
ATOM 7966 N N . SER A 1 1023 ? -32.791 -0.215 23.525 1.00 97.38 1023 SER A N 1
ATOM 7967 C CA . SER A 1 1023 ? -33.415 0.844 24.319 1.00 97.38 1023 SER A CA 1
ATOM 7968 C C . SER A 1 1023 ? -34.193 0.211 25.471 1.00 97.38 1023 SER A C 1
ATOM 7970 O O . SER A 1 1023 ? -34.900 -0.782 25.276 1.00 97.38 1023 SER A O 1
ATOM 7972 N N . VAL A 1 1024 ? -34.062 0.762 26.679 1.00 96.94 1024 VAL A N 1
ATOM 7973 C CA . VAL A 1 1024 ? -34.758 0.268 27.871 1.00 96.94 1024 VAL A CA 1
ATOM 7974 C C . VAL A 1 1024 ? -35.526 1.395 28.549 1.00 96.94 1024 VAL A C 1
ATOM 7976 O O . VAL A 1 1024 ? -34.936 2.382 28.975 1.00 96.94 1024 VAL A O 1
ATOM 7979 N N . HIS A 1 1025 ? -36.839 1.224 28.699 1.00 96.38 1025 HIS A N 1
ATOM 7980 C CA . HIS A 1 1025 ? -37.725 2.164 29.386 1.00 96.38 1025 HIS A CA 1
ATOM 7981 C C . HIS A 1 1025 ? -38.203 1.570 30.718 1.00 96.38 1025 HIS A C 1
ATOM 7983 O O . HIS A 1 1025 ? -38.973 0.604 30.736 1.00 96.38 1025 HIS A O 1
ATOM 79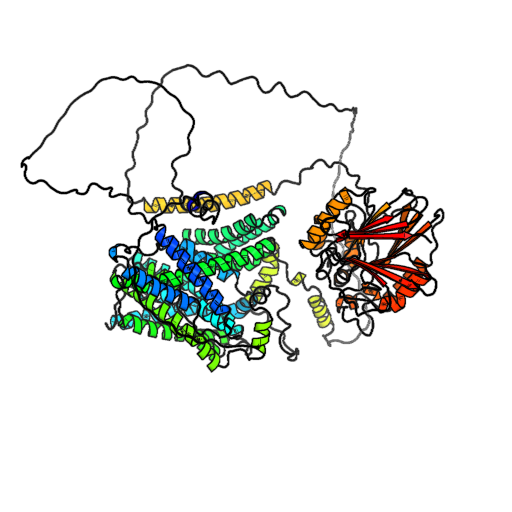89 N N . MET A 1 1026 ? -37.737 2.121 31.841 1.00 94.69 1026 MET A N 1
ATOM 7990 C CA . MET A 1 1026 ? -38.060 1.665 33.194 1.00 94.69 1026 MET A CA 1
ATOM 7991 C C . MET A 1 1026 ? -39.191 2.469 33.828 1.00 94.69 1026 MET A C 1
ATOM 7993 O O . MET A 1 1026 ? -39.165 3.694 33.863 1.00 94.69 1026 MET A O 1
ATOM 7997 N N . THR A 1 1027 ? -40.123 1.755 34.456 1.00 93.31 1027 THR A N 1
ATOM 7998 C CA . THR A 1 1027 ? -41.159 2.324 35.323 1.00 93.31 1027 THR A CA 1
ATOM 7999 C C . THR A 1 1027 ? -41.146 1.648 36.696 1.00 93.31 1027 THR A C 1
ATOM 8001 O O . THR A 1 1027 ? -40.392 0.709 36.977 1.00 93.31 1027 THR A O 1
ATOM 8004 N N . ARG A 1 1028 ? -42.073 2.060 37.565 1.00 92.75 1028 ARG A N 1
ATOM 8005 C CA . ARG A 1 1028 ? -42.318 1.417 38.862 1.00 92.75 1028 ARG A CA 1
ATOM 8006 C C . ARG A 1 1028 ? -42.830 -0.036 38.766 1.00 92.75 1028 ARG A C 1
ATOM 8008 O O . ARG A 1 1028 ? -42.793 -0.746 39.773 1.00 92.75 1028 ARG A O 1
ATOM 8015 N N . THR A 1 1029 ? -43.364 -0.485 37.624 1.00 91.56 1029 THR A N 1
ATOM 8016 C CA . THR A 1 1029 ? -44.069 -1.790 37.498 1.00 91.56 1029 THR A CA 1
ATOM 8017 C C . THR A 1 1029 ? -43.514 -2.727 36.427 1.00 91.56 1029 THR A C 1
ATOM 8019 O O . THR A 1 1029 ? -43.652 -3.943 36.560 1.00 91.56 1029 THR A O 1
ATOM 8022 N N . TYR A 1 1030 ? -42.870 -2.187 35.398 1.00 93.56 1030 TYR A N 1
ATOM 8023 C CA . TYR A 1 1030 ? -42.188 -2.943 34.352 1.00 93.56 1030 TYR A CA 1
ATOM 8024 C C . TYR A 1 1030 ? -40.948 -2.179 33.879 1.00 93.56 1030 TYR A C 1
ATOM 8026 O O . TYR A 1 1030 ? -40.912 -0.952 33.994 1.00 93.56 1030 TYR A O 1
ATOM 8034 N N . PHE A 1 1031 ? -39.972 -2.881 33.307 1.00 93.69 1031 PHE A N 1
ATOM 8035 C CA . PHE A 1 1031 ? -39.079 -2.277 32.323 1.00 93.69 1031 PHE A CA 1
ATOM 8036 C C . PHE A 1 1031 ? -39.292 -2.936 30.964 1.00 93.69 1031 PHE A C 1
ATOM 8038 O O . PHE A 1 1031 ? -39.416 -4.157 30.854 1.00 93.69 1031 PHE A O 1
ATOM 8045 N N . ARG A 1 1032 ? -39.388 -2.101 29.934 1.00 96.69 1032 ARG A N 1
ATOM 8046 C CA . ARG A 1 1032 ? -39.518 -2.506 28.538 1.00 96.69 1032 ARG A CA 1
ATOM 8047 C C . ARG A 1 1032 ? -38.142 -2.508 27.905 1.00 96.69 1032 ARG A C 1
ATOM 8049 O O . ARG A 1 1032 ? -37.469 -1.490 27.980 1.00 96.69 1032 ARG A O 1
ATOM 8056 N N . VAL A 1 1033 ? -37.756 -3.607 27.269 1.00 97.56 1033 VAL A N 1
ATOM 8057 C CA . VAL A 1 1033 ? -36.551 -3.699 26.436 1.00 97.56 1033 VAL A CA 1
ATOM 8058 C C . VAL A 1 1033 ? -36.985 -3.738 24.976 1.00 97.56 1033 VAL A C 1
ATOM 8060 O O . VAL A 1 1033 ? -37.882 -4.506 24.620 1.00 97.56 1033 VAL A O 1
ATOM 8063 N N . GLN A 1 1034 ? -36.366 -2.908 24.144 1.00 97.81 1034 GLN A N 1
ATOM 8064 C CA . GLN A 1 1034 ? -36.602 -2.819 22.706 1.00 97.81 1034 GLN A CA 1
ATOM 8065 C C . GLN A 1 1034 ? -35.276 -3.001 21.973 1.00 97.81 1034 GLN A C 1
ATOM 8067 O O . GLN A 1 1034 ? -34.276 -2.412 22.374 1.00 97.81 1034 GLN A O 1
ATOM 8072 N N . LEU A 1 1035 ? -35.266 -3.815 20.919 1.00 97.94 1035 LEU A N 1
ATOM 8073 C CA . LEU A 1 1035 ? -34.097 -4.003 20.055 1.00 97.94 1035 LEU A CA 1
ATOM 8074 C C . LEU A 1 1035 ? -34.269 -3.077 18.855 1.00 97.94 1035 LEU A C 1
ATOM 8076 O O . LEU A 1 1035 ? -35.308 -3.134 18.193 1.00 97.94 1035 LEU A O 1
ATOM 8080 N N . VAL A 1 1036 ? -33.275 -2.230 18.616 1.00 97.75 1036 VAL A N 1
ATOM 8081 C CA . VAL A 1 1036 ? -33.299 -1.157 17.620 1.00 97.75 1036 VAL A CA 1
ATOM 8082 C C . VAL A 1 1036 ? -32.122 -1.346 16.674 1.00 97.75 1036 VAL A C 1
ATOM 8084 O O . VAL A 1 1036 ? -31.001 -1.568 17.127 1.00 97.75 1036 VAL A O 1
ATOM 8087 N N . ASP A 1 1037 ? -32.361 -1.291 15.370 1.00 96.81 1037 ASP A N 1
ATOM 8088 C CA . ASP A 1 1037 ? -31.320 -1.536 14.372 1.00 96.81 1037 ASP A CA 1
ATOM 8089 C C . ASP A 1 1037 ? -30.532 -0.274 13.969 1.00 96.81 1037 ASP A C 1
ATOM 8091 O O . ASP A 1 1037 ? -30.830 0.853 14.374 1.00 96.81 1037 ASP A O 1
ATOM 8095 N N . ALA A 1 1038 ? -29.521 -0.463 13.118 1.00 93.44 1038 ALA A N 1
ATOM 8096 C CA . ALA A 1 1038 ? -28.720 0.603 12.514 1.00 93.44 1038 ALA A CA 1
ATOM 8097 C C . ALA A 1 1038 ? -29.481 1.494 11.493 1.00 93.44 1038 ALA A C 1
ATOM 8099 O O . ALA A 1 1038 ? -28.850 2.252 10.754 1.00 93.44 1038 ALA A O 1
ATOM 8100 N N . THR A 1 1039 ? -30.816 1.418 11.432 1.00 93.38 1039 THR A N 1
ATOM 8101 C CA . THR A 1 1039 ? -31.709 2.368 10.738 1.00 93.38 1039 THR A CA 1
ATOM 8102 C C . THR A 1 1039 ? -32.668 3.092 11.696 1.00 93.38 1039 THR A C 1
ATOM 8104 O O . THR A 1 1039 ? -33.469 3.917 11.260 1.00 93.38 1039 THR A O 1
ATOM 8107 N N . SER A 1 1040 ? -32.537 2.839 13.006 1.00 94.31 1040 SER A N 1
ATOM 8108 C CA . SER A 1 1040 ? -33.435 3.277 14.083 1.00 94.31 1040 SER A CA 1
ATOM 8109 C C . SER A 1 1040 ? -34.820 2.601 14.093 1.00 94.31 1040 SER A C 1
ATOM 8111 O O . SER A 1 1040 ? -35.709 3.072 14.808 1.00 94.31 1040 SER A O 1
ATOM 8113 N N . GLU A 1 1041 ? -35.023 1.491 13.372 1.00 95.56 1041 GLU A N 1
ATOM 8114 C CA . GLU A 1 1041 ? -36.273 0.720 13.427 1.00 95.56 1041 GLU A CA 1
ATOM 8115 C C . GLU A 1 1041 ? -36.299 -0.261 14.614 1.00 95.56 1041 GLU A C 1
ATOM 8117 O O . GLU A 1 1041 ? -35.300 -0.890 14.967 1.00 95.56 1041 GLU A O 1
ATOM 8122 N N . ILE A 1 1042 ? -37.471 -0.403 15.248 1.00 96.75 1042 ILE A N 1
ATOM 8123 C CA . ILE A 1 1042 ? -37.678 -1.285 16.407 1.00 96.75 1042 ILE A CA 1
ATOM 8124 C C . ILE A 1 1042 ? -38.049 -2.690 15.916 1.00 96.75 1042 ILE A C 1
ATOM 8126 O O . ILE A 1 1042 ? -39.185 -2.938 15.510 1.00 96.75 1042 ILE A O 1
ATOM 8130 N N . LEU A 1 1043 ? -37.109 -3.629 16.016 1.00 95.88 1043 LEU A N 1
ATOM 8131 C CA . LEU A 1 1043 ? -37.271 -5.014 15.555 1.00 95.88 1043 LEU A CA 1
ATOM 8132 C C . LEU A 1 1043 ? -38.049 -5.895 16.544 1.00 95.88 1043 LEU A C 1
ATOM 8134 O O . LEU A 1 1043 ? -38.752 -6.829 16.152 1.00 95.88 1043 LEU A O 1
ATOM 8138 N N . TYR A 1 1044 ? -37.906 -5.625 17.843 1.00 97.56 1044 TYR A N 1
ATOM 8139 C CA . TYR A 1 1044 ? -38.507 -6.422 18.914 1.00 97.56 1044 TYR A CA 1
ATOM 8140 C C . TYR A 1 1044 ? -38.784 -5.574 20.157 1.00 97.56 1044 TYR A C 1
ATOM 8142 O O . TYR A 1 1044 ? -38.171 -4.531 20.374 1.00 97.56 1044 TYR A O 1
ATOM 8150 N N . THR A 1 1045 ? -39.732 -6.008 20.988 1.00 96.94 1045 THR A N 1
ATOM 8151 C CA . THR A 1 1045 ? -40.105 -5.342 22.243 1.00 96.94 1045 THR A CA 1
ATOM 8152 C C . THR A 1 1045 ? -40.625 -6.368 23.251 1.00 96.94 1045 THR A C 1
ATOM 8154 O O . THR A 1 1045 ? -41.438 -7.224 22.904 1.00 96.94 1045 THR A O 1
ATOM 8157 N N . THR A 1 1046 ? -40.179 -6.278 24.507 1.00 96.25 1046 THR A N 1
ATOM 8158 C CA . THR A 1 1046 ? -40.604 -7.155 25.611 1.00 96.25 1046 THR A CA 1
ATOM 8159 C C . THR A 1 1046 ? -40.702 -6.392 26.935 1.00 96.25 1046 THR A C 1
ATOM 8161 O O . THR A 1 1046 ? -39.871 -5.531 27.213 1.00 96.25 1046 THR A O 1
ATOM 8164 N N . ASP A 1 1047 ? -41.690 -6.730 27.769 1.00 95.19 1047 ASP A N 1
ATOM 8165 C CA . ASP A 1 1047 ? -41.921 -6.106 29.080 1.00 95.19 1047 ASP A CA 1
ATOM 8166 C C . ASP A 1 1047 ? -41.564 -7.077 30.217 1.00 95.19 1047 ASP A C 1
ATOM 8168 O O . ASP A 1 1047 ? -42.302 -8.029 30.493 1.00 95.19 1047 ASP A O 1
ATOM 8172 N N . VAL A 1 1048 ? -40.474 -6.807 30.940 1.00 91.69 1048 VAL A N 1
ATOM 8173 C CA . VAL A 1 1048 ? -40.145 -7.508 32.189 1.00 91.69 1048 VAL A CA 1
ATOM 8174 C C . VAL A 1 1048 ? -40.915 -6.845 33.329 1.00 91.69 1048 VAL A C 1
ATOM 8176 O O . VAL A 1 1048 ? -40.709 -5.673 33.640 1.00 91.69 1048 VAL A O 1
ATOM 8179 N N . ARG A 1 1049 ? -41.836 -7.582 33.958 1.00 90.50 1049 ARG A N 1
ATOM 8180 C CA . ARG A 1 1049 ? -42.693 -7.075 35.045 1.00 90.50 1049 ARG A CA 1
ATOM 8181 C C . ARG A 1 1049 ? -42.100 -7.358 36.421 1.00 90.50 1049 ARG A C 1
ATOM 8183 O O . ARG A 1 1049 ? -41.549 -8.432 36.650 1.00 90.50 1049 ARG A O 1
ATOM 8190 N N . TYR A 1 1050 ? -42.282 -6.415 37.342 1.00 85.81 1050 TYR A N 1
ATOM 8191 C CA . TYR A 1 1050 ? -41.937 -6.583 38.752 1.00 85.81 1050 TYR A CA 1
ATOM 8192 C C . TYR A 1 1050 ? -42.913 -7.601 39.362 1.00 85.81 1050 TYR A C 1
ATOM 8194 O O . TYR A 1 1050 ? -44.126 -7.367 39.324 1.00 85.81 1050 TYR A O 1
ATOM 8202 N N . LYS A 1 1051 ? -42.398 -8.730 39.862 1.00 73.62 1051 LYS A N 1
ATOM 8203 C CA . LYS A 1 1051 ? -43.187 -9.781 40.529 1.00 73.62 1051 LYS A CA 1
ATOM 8204 C C . LYS A 1 1051 ? -43.375 -9.476 42.020 1.00 73.62 1051 LYS A C 1
ATOM 8206 O O . LYS A 1 1051 ? -42.459 -8.869 42.616 1.00 73.62 1051 LYS A O 1
#

Foldseek 3Di:
DDDDDDDDDDDDDDDDDDDDDDDDDDPVVVPPPDDPPPPVVPPPDDDDDDPDDDDDDDDDDDDDDDDDDDDDDDDYDDDDDDDDDDDDDDDDDDPDDPDDPDDPVNVVVLVVLLVVLVVVVVVQVPDPPPPLAFSLLVLLVSLQVVLVVCVVVDDLVVLPDAPDLCCVVQPQLLLQLLLLLQLQPVVLQLVLVLLLCLLQAVLLLLQLCLLLVLLCVVVVVVLFPHAFSLLSSLLSLLQSAFDCRLVVVLCLVFVFDSNLNNNLSSSRSRNLLLSVLSNVLSLVCQVVVNRHQDPVNSVVSSVSSVVLLVVLLVLLCVLLLVLLLCLQLDDPVVLVPLVVLLVSLVVSLQLSLVVSVLVVHHSSSNSSSNSNSCSPFSCQRHHPVSVVVSSVVSVVSNVSSQSSLSSSLSSCCSSCVVVADDTVSSLVSSLVSSLVSLLVSQPVSLVVSQVVDDPVSRQDPLSSVLSSLSRAQERSSLSSLVVRDHPDSNSSRNSNNSSSVRNSCRSGVSSSCNNVSCVVVVRGDDPVVVVVCVVPPVVPVSVVVSPPPDVPPDDDDDDPDDDPDDCPDPSSVCLVCCQPPVCVNRGDHHVCVVDVDVVVVVVVVVVVPDPDDDDDDDDDDDDDDDDDDDDDDDDDDDDDDDDDDDDDDDDDDDDDDDDDPPPDDDDDDDDDDDDDDDDDDDDDDDDDDPCPVVVVSVVVSCVSVVVVVVVVVVVVVCVVVSPDDPDPDDDPCPPDDQQQDADDPVVAADAAAKAWEFEQFLALDPLLLLQLVLCLVQQVPDPVHHQEYEYQADQHPDQADQALPGVSCVRGPVVSNVRPSHLHAYEDAHDQSNQSHDPVRVCVNCVDSRDSYHDPDNWDWGWARGRHLETEIETGAHVLQLQALDPVGDPSHDPSSNVSYDPVRNVVRLVVLLVSLPDDDDPSRPYYAYEYGHADDCADFWDVGHRVSCVVRPVVSCVVSVHQEYEHAHRQWWWWKWAADPVRRIYIYTYRNLNGDQFTDTNNPDDPDIDTPDIDRARYIWMWMGHPFWIKIFTAHSNRDTPDIDIRTDD

pLDDT: mean 71.13, std 26.03, range [22.75, 98.31]

Sequence (1051 aa):
MLPEGIVWFEIVPTSVKQIQYKTQVNLSYFAEKLVGVSLCRRILILRPHSLFRTTTGRTKAMGKDWEPDFSASATGNAVLDAARGVTGSGAAATKEQGGTEWTRLELCVIASLQLALVLVAYRLDRSQHPALISESAVAIFFGVLFGAGVLIFYPMESLNNGMDPEVLFYALLPPIILEAGFNMKKRGFFSNFNAIMLLSIVGTLIATFITGGVLLWIGDMGFITKLTAAEAYLYGALISAVDPVATLSVFKKNGVPPLLFNLVFGESMLNDGVAIVSFTLFQGLIRSGIADVTLNNAGLIIIKVFGIGFGSVGLAAVVCFTSAFLLKQADPVLQQYPSYEISIVLLSAYLSYVIADLVGMSGIVALFFSGVLMSHYHLYNIADESATALRHLLTTSAFLAENFVFIYMGMSVVAYSGYFTWDWGFILVNMLACLVGRMLNTFPMCMLANLGRSEDNKIPWSYMVVIWFAGLRGAIAFALALNVYTPNRVHASVIQSTTLFTVMFTTLVFGMGTSPVLRYFGLTATQEQEREFDDEGANERLLDDDNEHDADTSFHPIDRSTSHRNFGGIHGMWERIDEKYLKPLFGGLPRDQQHPSEQASIAAVKRAMDPSTTSPRHRSRSQKHKQSPKLSSPQSPSSPVSMSLAEVAENHDAAENVLEEGLRKREEHDEGKDRHSVVPRRGSGWSLTPNGATNYEHWVKFIALGSLGVWVIFVLFFWHTGVAPASTGKQTKARTNNINSQPSILDGFPDETSFIAFGDFGTGDENQRRVALALENYTATMDPPPAFVLSTGDQIYGHGIESANDPLLSANFEQMYRNPKLQVPWYVAIGNHDCEGSIDAMLQYAGKKDSLWYMPQRYYSIDRPVAPKTILRLVVIDACDLVCGREPRDIRCTERMNEQSSVETRQSQYEWIEQTLSAGKPPGVERMWTIVMGHWGVYSFAGNADTPELIDRLDPMLKKYNVHAYFNGHDHSMQHVRKIDTDGSARNYFISGAGGYQIHSLQPKARANPDLVHAALTHGFMSVHMTRTYFRVQLVDATSEILYTTDVRYK

Secondary structure (DSSP, 8-state):
--------------------------GGGTGGGS---TTHHHHS-----------------------------------------------------------HHHHHHHHHHHHHHHHHHHHHHT-SS--SS-HHHHHHHHHHHHHHHHHHHS-GGGG-S---HHHIIIIIHHHHHHHHHHT--HHHHHTTHHHHHIIIIIIHHHHHHHHHHHHHHHHHTTSS----HHHHHHHHHHTT----HHHHHHHHTTT--HHHHHHHHHHHHHHHHHHHHHHHHHHHHHHTT-----HHHHHHHHHHHHHHHHHHHHHHHHHHHHHHHHHHTS-GGGGG-HHHHHHHHHHHHHHHHHHHHHTTS-HHHHHHHHHHHHHHTGGGTS-HHHHHHHHHHHHHHHHHHHHHHHHHHHHHHHHTTTTS---HHHHHHHHHHHHHHHHHHHHHHHHHHHTTS-GGG---HHHHHHHHHT----HHHHHHHHT---SSHHHHHHHHHHHHHHHHHIIIIIHHHHHHHHHHTT-S--TTHHHHHHHTTTTTHHHHTTSTT-TT-SS------S------SSHHHHHHHIIIIIHHHHS---GGGT-HHHHHHHHHHHHHS-------------------------------------------------SSTTS-S-SS----------------PPP--TTHHHHHHHHHHHHHHHHHHHHHHHHHHHHHHH----------------TTS---GGG---S-EEEEEE-S----SHHHHHHHHHHHHHHHH-SSPEEEEEE-S-SSTTT--SSTT-HHHIIIIITTT--GGG-S-EEEPP-TTTTTS-HHHHHHHHTSSS--EE-SSSSEEEEEEEETTEEEEEEE--HHHHHTT-SSPPTT--HHHHHT--HHHHHHHHHHHHHHHHSPPPTT-SEEEEEEE-SS-SS-SSTT---HHHHHHTHHHHHHTT--EEEE-SSSSEEEEEEEPTTS-EEEEEEE--SSSPPPPP-TT--SS-EEEEEE-SSEEEEEEE-SSEEEEEEEETTS-EEEEEEEE--